Protein AF-0000000084716566 (afdb_homodimer)

Foldseek 3Di:
DPPPPCPLVNVPVPFQFFFWAQLVVLATDSDDDPRTGGAPDAPHTKGQDPVVQQQLQDELQRQGGAGERIETEHQDPLRVLRVLQVCLVSVFFEFEDETYHALLANAQQRHGHHHYYYHLCNQFDFDDDDDWKTKTWQNHWQLNVCVVCPVVQKHQLFAALAGRHGNQSCQLQFAHFQQCQPQNTQVLFWAWWFWQFSNSDTDIDGCVRPNLLSLCRRNVSFLGTGTTMIIGTMDGFAFKKKKKKFKAPDPVLVQVVQVVCSVVVLFNGWWKFWDDDPNAIIIMIITMHTDYPVGDDDPCVSCPPRDGDPPGIDMDMDTPSCSSNVCVVVCVVCVVVVQSVARKQKFKKKAASVCVSVLVVVLRVVADPQLAQPPIWIWHKHAPVNDDRLQNDFAPHRIIIITMRGGGHVVRDSVSSVVSQVSSQVSLVVCLVNRMATSPSGSHDDDLVRSPSRRPPCVVVSVVSSCVRNVSSSTRCSSVND/DPPPPCPLVNVPVPFQFFFWAQLVVLATDSDDDPRTGGADDAPHTKGQDPVVQQQLQDELQRQGGAGERIETEHQDPLRVLRVLQVCLVSVFFEFEAETYHALLANAQQRHGHHHYYYHLCNQFDFDDDDDWKTKTWQNHWQLNVCVVCPVVQKHQLFAALAGRHGNQSCQLQFAHFQQCQPANTQVLFWAWWFWQFSNSDTDIDGCVRPNLLSLCRRNVSFLGTGTTMIIGTMDGFAFKKKKKKFKAPDPVLVQVVQVVCSVVVLFNGWWKFWDDDPNAIIIMIITMHTDYPVGDDDPCVSCPPRDGDPPGIDMDMDTPSCSSNVCVVVCVVCVVVVLSVARKQKFKKKAASVCVSVLVVVLRVVADPQLAQPPIWIWHKHAPVNDDRLQNDFAPHRIIIITMRGGGHVVRDSVSSVVSQVSNQVSVVVCLVNRMATSPSGSHDDDLVRSPSRRPPCVVVSVVSSCVRNVSSSIRCSSVND

Sequence (964 aa):
MTGRVHSRRTLLQGALVAMAFNPASRSWAATLEPGSVPLPPLEGALLMDAASLTAAAEDFGHIVHRTPWAVLVPGSVGDIVAMVRFARRQGLHIAAARGLGESHSTYGQSQVPAGIVIDMSALSTIHEIGESSAWVDAGVRWRQLLEATLPSGRSPPTLTDYIELSIGGTLSVGGIGGQAFRWGLQVDNVLELDVVTGEGELVRCSPSCERHLFDAVRSGLGQFGIIVRARVRLVEVPPRARTYTALYGDLHRFLDDQRWLIEDGRFDYVEGAVVSSAGGWAFQLEAVKYFTPGAEPRDDRL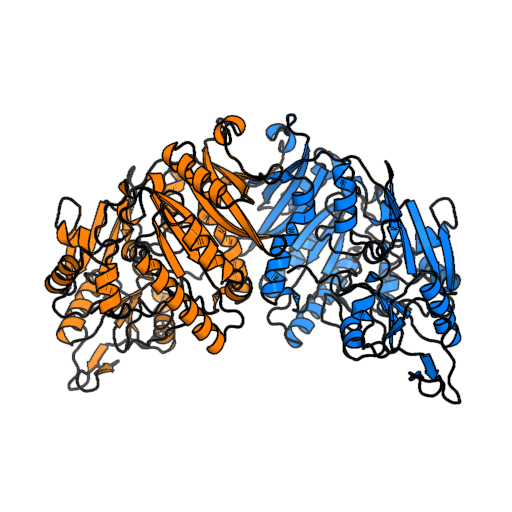LAGLGFQPGTLQVTDSSYFDFANRLAPLVAMLQQLGIWEFPHPWMDMFVPARSAAAFVEEVLSQTTEADMGQGPILLYPFRSAALTAPFLRVPTDPHVFLFSLLRTAIPPTPENVAALVRKNRAIFERLTAMGGKLYPVDAVPLSRADWRRHLHPYWERFEYAKRRFDPARILTPGQGIFMTGRVHSRRTLLQGALVAMAFNPASRSWAATLEPGSVPLPPLEGALLMDAASLTAAAEDFGHIVHRTPWAVLVPGSVGDIVAMVRFARRQGLHIAAARGLGESHSTYGQSQVPAGIVIDMSALSTIHEIGESSAWVDAGVRWRQLLEATLPSGRSPPTLTDYIELSIGGTLSVGGIGGQAFRWGLQVDNVLELDVVTGEGELVRCSPSCERHLFDAVRSGLGQFGIIVRARVRLVEVPPRARTYTALYGDLHRFLDDQRWLIEDGRFDYVEGAVVSSAGGWAFQLEAVKYFTPGAEPRDDRLLAGLGFQPGTLQVTDSSYFDFANRLAPLVAMLQQLGIWEFPHPWMDMFVPARSAAAFVEEVLSQTTEADMGQGPILLYPFRSAALTAPFLRVPTDPHVFLFSLLRTAIPPTPENVAALVRKNRAIFERLTAMGGKLYPVDAVPLSRADWRRHLHPYWERFEYAKRRFDPARILTPGQGIF

Secondary structure (DSSP, 8-state):
-------HHHHHTT--B--EEETTTTEEESS--TTPEEPPP-SSEEE--HHHHHHHT--TT-S-----SEEEE-SSHHHHHHHHHHHHHHT--EEEE-HHHHSS-SSSTT--TTSEEEEGGG---EEEE-SSEEEEETT-BHHHHHHHHGGGTEE-S---S-TTSBHHHHHTT----TTHHHH--GGGGEEEEEEEETT--EEEE-SSSSHHHHHHHTT-TTSSEEEEEEEEE-EE--SEEEEEEEEES-HHHHHHHHHHHHHH--SSEEEEEEEEETTEEEEEEEEEEEE-TTS---HHHHTTT--PPTT--EEEEEEHHHHHTTTHHHHHHHHHTTGGGS----EEEEEEHHHHHHHHHHHHHT--HHHHTT--EEEEEEEGGG---TTS---SSSEEEEEEE----SS--HHHHHHHHHHHHHHHHHHHHTT-EE-TTS-----HHHHHHHHTTSHHHHHHHHHHH-TT--B-GGG---/-------HHHHHTT--B--EEETTTTEEESS--TTPEEPPP-SSEEE--HHHHHHHT--TT-S-----SEEEE-SSHHHHHHHHHHHHHHT--EEEE-HHHHSS-SSSTT--TTSEEEEGGG---EEEE-SSEEEEETT-BHHHHHHHHGGGTEE-S---S-TTSBHHHHHTT----TTHHHH--GGGGEEEEEEEETT--EEEE-SSSSHHHHHHHTT-TTSSEEEEEEEEE-EE--SEEEEEEEEES-HHHHHHHHHHHHHH--SSEEEEEEEEETTEEEEEEEEEEEE-TTS---HHHHTTT--PPTT--EEEEEEHHHHHTTTHHHHHHHHHTTGGGS----EEEEEEHHHHHHHHHHHHHT--HHHHTT--EEEEEEEGGG---TTS---SSSEEEEEEE----SS--HHHHHHHHHHHHHHHHHHHHTT-EE-TTS-----HHHHHHHHTTSHHHHHHHHHHH-TT--B-GGG---

pLDDT: mean 93.1, std 10.61, range [19.28, 98.88]

Radius of gyration: 31.83 Å; Cα contacts (8 Å, |Δi|>4): 2365; chains: 2; bounding box: 68×87×83 Å

InterPro domains:
  IPR006094 FAD linked oxidase, N-terminal [PF01565] (70-206)
  IPR015345 Cytokinin dehydrogenase 1, FAD/cytokinin binding domain [PF09265] (281-482)
  IPR016164 FAD-linked oxidase-like, C-terminal [SSF55103] (238-482)
  IPR016166 FAD-binding domain, PCMH-type [PS51387] (64-237)
  IPR016167 FAD-binding, type PCMH, subdomain 1 [G3DSA:3.30.43.10] (44-119)
  IPR016169 FAD-binding, type PCMH, subdomain 2 [G3DSA:3.30.465.10] (120-247)
  IPR016170 Cytokinin dehydrogenase, C-terminal domain superfamily [G3DSA:3.40.462.10] (248-427)
  IPR036318 FAD-binding, type PCMH-like superfamily [SSF56176] (43-236)
  IPR050432 FAD-linked Oxidoreductases in Biosynthesis Pathways [PTHR13878] (42-482)

Nearest PDB structures (foldseek):
  6yap-assembly1_A  TM=9.169E-01  e=1.174E-48  Zea mays
  4o95-assembly1_A  TM=9.174E-01  e=6.953E-48  Zea mays
  5hhz-assembly1_A  TM=9.215E-01  e=2.276E-47  Zea mays
  5hmr-assembly1_A  TM=9.094E-01  e=2.021E-47  Zea mays
  5l6f-assembly1_A  TM=7.700E-01  e=3.309E-20  Thermothelomyces thermophilus ATCC 42464

Solvent-accessible surface area (backbone atoms only — not comparable to full-atom values): 47897 Å² total; per-residue (Å²): 127,74,72,74,76,68,48,74,62,60,62,53,64,84,54,46,49,52,42,16,37,25,73,88,76,68,41,75,28,71,53,89,47,93,79,40,42,72,55,74,92,53,80,36,49,36,34,57,33,70,68,60,32,53,56,53,16,46,35,38,5,56,71,40,74,33,52,32,59,30,34,32,38,40,60,42,71,65,32,51,29,53,49,35,38,49,24,55,77,70,71,33,40,39,22,64,34,28,72,74,57,16,29,66,31,21,45,30,38,48,22,27,67,69,14,31,31,32,40,33,66,60,41,49,48,77,78,44,78,59,87,51,33,31,37,28,26,14,30,27,28,45,48,57,52,39,66,68,32,41,87,78,33,28,32,59,72,33,52,38,62,70,34,68,28,16,45,31,34,31,27,20,62,24,43,61,35,41,23,17,42,78,51,6,32,37,42,48,39,51,62,34,35,34,29,32,27,45,73,28,45,81,42,72,21,18,87,88,36,58,37,68,59,37,40,47,40,28,20,31,61,37,43,34,30,45,60,53,27,37,29,36,41,34,36,81,47,50,63,25,29,39,37,37,36,31,36,18,84,44,67,67,61,47,54,50,45,52,54,48,44,59,71,67,52,82,46,66,26,42,40,26,30,54,39,84,41,96,85,43,70,30,36,34,43,36,40,27,38,65,25,45,92,93,51,71,81,58,62,71,69,76,53,58,90,62,83,55,45,85,78,46,56,30,41,33,38,32,30,35,63,52,60,53,47,58,50,52,65,58,50,53,49,32,48,75,70,51,56,61,72,32,26,22,58,22,40,37,31,28,32,28,51,93,49,34,65,65,52,51,51,53,51,50,74,72,51,51,68,66,67,23,41,82,31,58,31,39,44,31,62,31,38,49,84,44,59,72,40,73,58,51,51,61,35,90,41,64,41,33,25,43,44,28,45,43,19,27,38,63,65,71,40,72,66,51,45,52,52,48,30,52,50,41,43,56,50,46,54,54,37,51,73,71,51,23,27,60,46,89,45,33,28,52,92,64,51,55,68,50,49,44,59,57,39,54,91,45,36,65,59,50,53,48,45,29,54,69,31,12,66,84,67,32,38,26,57,33,66,49,73,119,124,73,72,75,77,68,48,76,62,62,64,53,64,86,54,46,50,51,42,16,37,26,73,89,75,68,41,75,26,70,53,89,47,93,78,40,42,70,55,74,92,53,81,35,49,37,34,58,34,68,68,60,32,55,55,53,17,44,34,39,5,56,71,40,75,31,49,33,62,30,34,35,38,39,62,44,71,64,30,53,30,52,47,36,39,49,24,55,75,69,71,33,39,37,22,66,33,27,71,73,58,18,29,68,33,20,45,31,37,49,21,27,66,68,14,31,32,32,40,33,63,59,42,50,49,76,78,44,78,59,87,52,32,31,38,28,27,16,29,27,30,46,47,58,53,38,65,69,32,39,86,77,32,27,33,60,71,34,54,37,62,68,36,68,28,18,45,32,36,31,27,20,61,25,42,61,35,41,22,15,40,78,51,7,32,38,41,48,39,52,61,34,35,33,30,33,27,43,73,28,46,82,42,72,20,18,87,89,35,58,37,68,58,36,41,47,39,29,20,30,60,39,42,35,29,45,59,52,26,36,28,36,39,31,37,80,48,51,64,24,28,39,38,37,34,31,34,20,86,44,69,65,60,47,55,51,48,51,54,48,44,59,70,67,52,84,46,66,28,43,40,27,31,55,39,83,41,97,91,43,70,30,33,34,44,36,40,27,37,67,25,44,92,93,52,71,80,58,60,72,70,76,55,57,90,60,83,55,45,84,78,47,56,30,41,35,38,32,30,36,63,53,60,54,47,58,50,52,66,58,50,53,50,33,48,76,71,51,57,60,72,30,27,22,56,22,40,37,32,28,32,27,51,94,48,35,67,64,52,50,52,55,53,50,75,74,51,51,68,66,66,23,40,80,30,59,31,40,44,33,59,32,36,50,84,43,59,70,40,73,59,51,51,62,36,90,40,64,42,33,25,42,44,28,46,43,20,26,36,63,65,72,41,72,66,51,45,52,52,48,29,51,50,42,43,55,50,47,56,56,36,50,73,71,51,24,26,60,46,88,44,33,27,51,90,62,50,54,68,51,49,44,60,56,38,53,91,44,37,65,61,51,51,49,46,28,54,69,30,14,66,84,67,32,38,25,56,32,66,47,72,118

Organism: Cystobacter fuscus (strain ATCC 25194 / DSM 2262 / NBRC 100088 / M29) (NCBI:txid1242864)

Structure (mmCIF, N/CA/C/O backbone):
data_AF-0000000084716566-model_v1
#
loop_
_entity.id
_entity.type
_entity.pdbx_description
1 polymer 'Putative cytokinin oxidase'
#
loop_
_atom_site.group_PDB
_atom_site.id
_atom_site.type_symbol
_atom_site.label_atom_id
_atom_site.label_alt_id
_atom_site.label_comp_id
_atom_site.label_asym_id
_atom_site.label_entity_id
_atom_site.label_seq_id
_atom_site.pdbx_PDB_ins_code
_atom_site.Cartn_x
_atom_site.Cartn_y
_atom_site.Cartn_z
_atom_site.occupancy
_atom_site.B_iso_or_equiv
_atom_site.auth_seq_id
_atom_site.auth_comp_id
_atom_site.auth_asym_id
_atom_site.auth_atom_id
_atom_site.pdbx_PDB_model_num
ATOM 1 N N . MET A 1 1 ? -4.949 2.314 -15.445 1 19.47 1 MET A N 1
ATOM 2 C CA . MET A 1 1 ? -4.348 2.027 -16.75 1 19.47 1 MET A CA 1
ATOM 3 C C . MET A 1 1 ? -4.66 0.603 -17.188 1 19.47 1 MET A C 1
ATOM 5 O O . MET A 1 1 ? -4.281 -0.359 -16.516 1 19.47 1 MET A O 1
ATOM 9 N N . THR A 1 2 ? -5.816 0.517 -17.75 1 25.06 2 THR A N 1
ATOM 10 C CA . THR A 1 2 ? -6.289 -0.614 -18.547 1 25.06 2 THR A CA 1
ATOM 11 C C . THR A 1 2 ? -5.188 -1.128 -19.469 1 25.06 2 THR A C 1
ATOM 13 O O . THR A 1 2 ? -4.551 -0.346 -20.172 1 25.06 2 THR A O 1
ATOM 16 N N . GLY A 1 3 ? -4.574 -2.061 -18.984 1 29.53 3 GLY A N 1
ATOM 17 C CA . GLY A 1 3 ? -3.797 -2.729 -20.016 1 29.53 3 GLY A CA 1
ATOM 18 C C . GLY A 1 3 ? -4.523 -2.832 -21.344 1 29.53 3 GLY A C 1
ATOM 19 O O . GLY A 1 3 ? -5.676 -3.27 -21.391 1 29.53 3 GLY A O 1
ATOM 20 N N . ARG A 1 4 ? -4.105 -1.946 -22.1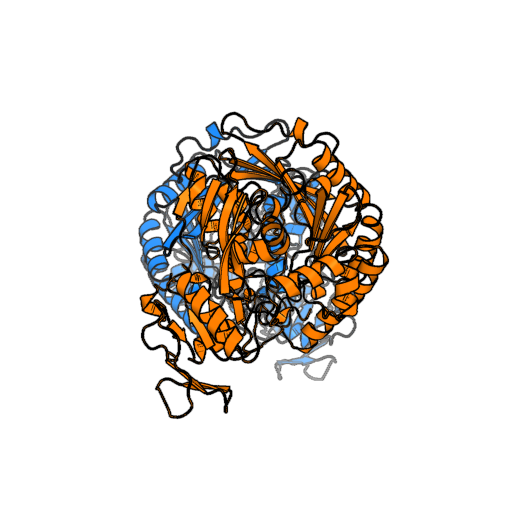88 1 35.53 4 ARG A N 1
ATOM 21 C CA . ARG A 1 4 ? -4.559 -1.977 -23.578 1 35.53 4 ARG A CA 1
ATOM 22 C C . ARG A 1 4 ? -4.656 -3.41 -24.094 1 35.53 4 ARG A C 1
ATOM 24 O O . ARG A 1 4 ? -3.66 -4.137 -24.109 1 35.53 4 ARG A O 1
ATOM 31 N N . VAL A 1 5 ? -5.742 -4.074 -23.938 1 34.53 5 VAL A N 1
ATOM 32 C CA . VAL A 1 5 ? -6.023 -5.312 -24.656 1 34.53 5 VAL A CA 1
ATOM 33 C C . VAL A 1 5 ? -5.551 -5.18 -26.109 1 34.53 5 VAL A C 1
ATOM 35 O O . VAL A 1 5 ? -6.152 -4.449 -26.891 1 34.53 5 VAL A O 1
ATOM 38 N N . HIS A 1 6 ? -4.305 -5.27 -26.328 1 39.94 6 HIS A N 1
ATOM 39 C CA . HIS A 1 6 ? -3.936 -5.238 -27.75 1 39.94 6 HIS A CA 1
ATOM 40 C C . HIS A 1 6 ? -4.613 -6.363 -28.516 1 39.94 6 HIS A C 1
ATOM 42 O O . HIS A 1 6 ? -4.512 -7.531 -28.141 1 39.94 6 HIS A O 1
ATOM 48 N N . SER A 1 7 ? -5.648 -6.016 -29.234 1 41.19 7 SER A N 1
ATOM 49 C CA . SER A 1 7 ? -6.227 -6.98 -30.156 1 41.19 7 SER A CA 1
ATOM 50 C C . SER A 1 7 ? -5.145 -7.707 -30.953 1 41.19 7 SER A C 1
ATOM 52 O O . SER A 1 7 ? -4.023 -7.211 -31.078 1 41.19 7 SER A O 1
ATOM 54 N N . ARG A 1 8 ? -5.508 -8.93 -31.406 1 43.28 8 ARG A N 1
ATOM 55 C CA . ARG A 1 8 ? -4.668 -9.711 -32.312 1 43.28 8 ARG A CA 1
ATOM 56 C C . ARG A 1 8 ? -4.074 -8.836 -33.406 1 43.28 8 ARG A C 1
ATOM 58 O O . ARG A 1 8 ? -2.908 -8.992 -33.75 1 43.28 8 ARG A O 1
ATOM 65 N N . ARG A 1 9 ? -4.961 -8.055 -33.812 1 42.34 9 ARG A N 1
ATOM 66 C CA . ARG A 1 9 ? -4.617 -7.219 -34.938 1 42.34 9 ARG A CA 1
ATOM 67 C C . ARG A 1 9 ? -3.561 -6.184 -34.562 1 42.34 9 ARG A C 1
ATOM 69 O O . ARG A 1 9 ? -2.672 -5.879 -35.375 1 42.34 9 ARG A O 1
ATOM 76 N N . THR A 1 10 ? -3.742 -5.699 -33.5 1 45.84 10 THR A N 1
ATOM 77 C CA . THR A 1 10 ? -2.83 -4.617 -33.125 1 45.84 10 THR A CA 1
ATOM 78 C C . THR A 1 10 ? -1.422 -5.156 -32.906 1 45.84 10 THR A C 1
ATOM 80 O O . THR A 1 10 ? -0.436 -4.488 -33.219 1 45.84 10 THR A O 1
ATOM 83 N N . LEU A 1 11 ? -1.319 -6.348 -32.469 1 49.47 11 LEU A N 1
ATOM 84 C CA . LEU A 1 11 ? 0.008 -6.906 -32.25 1 49.47 11 LEU A CA 1
ATOM 85 C C . LEU A 1 11 ? 0.68 -7.266 -33.562 1 49.47 11 LEU A C 1
ATOM 87 O O . LEU A 1 11 ? 1.902 -7.164 -33.688 1 49.47 11 LEU A O 1
ATOM 91 N N . LEU A 1 12 ? -0.217 -7.543 -34.531 1 53.81 12 LEU A N 1
ATOM 92 C CA . LEU A 1 12 ? 0.367 -8.055 -35.75 1 53.81 12 LEU A CA 1
ATOM 93 C C . LEU A 1 12 ? 0.707 -6.918 -36.719 1 53.81 12 LEU A C 1
ATOM 95 O O . LEU A 1 12 ? 1.519 -7.09 -37.625 1 53.81 12 LEU A O 1
ATOM 99 N N . GLN A 1 13 ? 0.172 -5.754 -36.469 1 48.72 13 GLN A N 1
ATOM 100 C CA . GLN A 1 13 ? 0.49 -4.723 -37.438 1 48.72 13 GLN A CA 1
ATOM 101 C C . GLN A 1 13 ? 1.906 -4.191 -37.25 1 48.72 13 GLN A C 1
ATOM 103 O O . GLN A 1 13 ? 2.238 -3.686 -36.156 1 48.72 13 GLN A O 1
ATOM 108 N N . GLY A 1 14 ? 2.748 -4.52 -38.125 1 56.72 14 GLY A N 1
ATOM 109 C CA . GLY A 1 14 ? 4.113 -4.023 -38.219 1 56.72 14 GLY A CA 1
ATOM 110 C C . GLY A 1 14 ? 5.141 -4.984 -37.656 1 56.72 14 GLY A C 1
ATOM 111 O O . GLY A 1 14 ? 6.336 -4.688 -37.656 1 56.72 14 GLY A O 1
ATOM 112 N N . ALA A 1 15 ? 4.621 -6.117 -37.156 1 66.69 15 ALA A N 1
ATOM 113 C CA . ALA A 1 15 ? 5.602 -7.039 -36.594 1 66.69 15 ALA A CA 1
ATOM 114 C C . ALA A 1 15 ? 6.309 -7.836 -37.688 1 66.69 15 ALA A C 1
ATOM 116 O O . ALA A 1 15 ? 5.738 -8.086 -38.75 1 66.69 15 ALA A O 1
ATOM 117 N N . LEU A 1 16 ? 7.641 -7.977 -37.531 1 72.62 16 LEU A N 1
ATOM 118 C CA . LEU A 1 16 ? 8.406 -8.859 -38.406 1 72.62 16 LEU A CA 1
ATOM 119 C C . LEU A 1 16 ? 8.023 -10.32 -38.156 1 72.62 16 LEU A C 1
ATOM 121 O O . LEU A 1 16 ? 8.172 -10.836 -37.062 1 72.62 16 LEU A O 1
ATOM 125 N N . VAL A 1 17 ? 7.484 -10.938 -39.188 1 83.38 17 VAL A N 1
ATOM 126 C CA . VAL A 1 17 ? 6.945 -12.289 -39.125 1 83.38 17 VAL A CA 1
ATOM 127 C C . VAL A 1 17 ? 7.875 -13.258 -39.844 1 83.38 17 VAL A C 1
ATOM 129 O O . VAL A 1 17 ? 8.383 -12.953 -40.906 1 83.38 17 VAL A O 1
ATOM 132 N N . ALA A 1 18 ? 8.227 -14.391 -39.219 1 84.56 18 ALA A N 1
ATOM 133 C CA . ALA A 1 18 ? 9.039 -15.438 -39.812 1 84.56 18 ALA A CA 1
ATOM 134 C C . ALA A 1 18 ? 8.211 -16.297 -40.781 1 84.56 18 ALA A C 1
ATOM 136 O O . ALA A 1 18 ? 7.039 -16.578 -40.5 1 84.56 18 ALA A O 1
ATOM 137 N N . MET A 1 19 ? 8.945 -16.688 -41.875 1 80.44 19 MET A N 1
ATOM 138 C CA . MET A 1 19 ? 8.281 -17.562 -42.812 1 80.44 19 MET A CA 1
ATOM 139 C C . MET A 1 19 ? 9.047 -18.875 -43 1 80.44 19 MET A C 1
ATOM 141 O O . MET A 1 19 ? 8.5 -19.859 -43.5 1 80.44 19 MET A O 1
ATOM 145 N N . ALA A 1 20 ? 10.289 -18.797 -42.562 1 82.81 20 ALA A N 1
ATOM 146 C CA . ALA A 1 20 ? 11.125 -19.984 -42.719 1 82.81 20 ALA A CA 1
ATOM 147 C C . ALA A 1 20 ? 12.234 -20.016 -41.656 1 82.81 20 ALA A C 1
ATOM 149 O O . ALA A 1 20 ? 12.477 -19.031 -40.969 1 82.81 20 ALA A O 1
ATOM 150 N N . PHE A 1 21 ? 12.758 -21.25 -41.469 1 85.56 21 PHE A N 1
ATOM 151 C CA . PHE A 1 21 ? 13.883 -21.469 -40.562 1 85.56 21 PHE A CA 1
ATOM 152 C C . PHE A 1 21 ? 15.086 -22.016 -41.312 1 85.56 21 PHE A C 1
ATOM 154 O O . PHE A 1 21 ? 14.945 -22.906 -42.156 1 85.56 21 PHE A O 1
ATOM 161 N N . ASN A 1 22 ? 16.203 -21.375 -41.125 1 84.69 22 ASN A N 1
ATOM 162 C CA . ASN A 1 22 ? 17.438 -21.891 -41.688 1 84.69 22 ASN A CA 1
ATOM 163 C C . ASN A 1 22 ? 18.188 -22.75 -40.688 1 84.69 22 ASN A C 1
ATOM 165 O O . ASN A 1 22 ? 18.797 -22.234 -39.75 1 84.69 22 ASN A O 1
ATOM 169 N N . PRO A 1 23 ? 18.219 -24 -40.875 1 84.56 23 PRO A N 1
ATOM 170 C CA . PRO A 1 23 ? 18.844 -24.875 -39.875 1 84.56 23 PRO A CA 1
ATOM 171 C C . PRO A 1 23 ? 20.359 -24.688 -39.781 1 84.56 23 PRO A C 1
ATOM 173 O O . PRO A 1 23 ? 20.953 -24.922 -38.75 1 84.56 23 PRO A O 1
ATOM 176 N N . ALA A 1 24 ? 20.953 -24.328 -40.906 1 81.56 24 ALA A N 1
ATOM 177 C CA . ALA A 1 24 ? 22.406 -24.156 -40.938 1 81.56 24 ALA A CA 1
ATOM 178 C C . ALA A 1 24 ? 22.828 -22.984 -40.062 1 81.56 24 ALA A C 1
ATOM 180 O O . ALA A 1 24 ? 23.766 -23.094 -39.25 1 81.56 24 ALA A O 1
ATOM 181 N N . SER A 1 25 ? 22.141 -21.984 -40.188 1 78.81 25 SER A N 1
ATOM 182 C CA . SER A 1 25 ? 22.5 -20.797 -39.438 1 78.81 25 SER A CA 1
ATOM 183 C C . SER A 1 25 ? 21.656 -20.688 -38.156 1 78.81 25 SER A C 1
ATOM 185 O O . SER A 1 25 ? 21.891 -19.797 -37.344 1 78.81 25 SER A O 1
ATOM 187 N N . ARG A 1 26 ? 20.719 -21.547 -38 1 81 26 ARG A N 1
ATOM 188 C CA . ARG A 1 26 ? 19.797 -21.531 -36.875 1 81 26 ARG A CA 1
ATOM 189 C C . ARG A 1 26 ? 19.156 -20.156 -36.688 1 81 26 ARG A C 1
ATOM 191 O O . ARG A 1 26 ? 19.234 -19.578 -35.594 1 81 26 ARG A O 1
ATOM 198 N N . SER A 1 27 ? 18.594 -19.719 -37.75 1 81.88 27 SER A N 1
ATOM 199 C CA . SER A 1 27 ? 17.969 -18.406 -37.75 1 81.88 27 SER A CA 1
ATOM 200 C C . SER A 1 27 ? 16.641 -18.422 -38.5 1 81.88 27 SER A C 1
ATOM 202 O O . SER A 1 27 ? 16.406 -19.281 -39.344 1 81.88 27 SER A O 1
ATOM 204 N N . TRP A 1 28 ? 15.828 -17.484 -38.094 1 84.56 28 TRP A N 1
ATOM 205 C CA . TRP A 1 28 ? 14.547 -17.328 -38.75 1 84.56 28 TRP A CA 1
ATOM 206 C C . TRP A 1 28 ? 14.656 -16.359 -39.938 1 84.56 28 TRP A C 1
ATOM 208 O O . TRP A 1 28 ? 15.477 -15.43 -39.906 1 84.56 28 TRP A O 1
ATOM 218 N N . ALA A 1 29 ? 13.836 -16.672 -41 1 81.38 29 ALA A N 1
ATOM 219 C CA . ALA A 1 29 ? 13.844 -15.812 -42.156 1 81.38 29 ALA A CA 1
ATOM 220 C C . ALA A 1 29 ? 12.438 -15.344 -42.531 1 81.38 29 ALA A C 1
ATOM 222 O O . ALA A 1 29 ? 11.469 -16.109 -42.375 1 81.38 29 ALA A O 1
ATOM 223 N N . ALA A 1 30 ? 12.336 -14.086 -43.062 1 81.75 30 ALA A N 1
ATOM 224 C CA . ALA A 1 30 ? 11.055 -13.523 -43.469 1 81.75 30 ALA A CA 1
ATOM 225 C C . ALA A 1 30 ? 10.68 -13.992 -44.875 1 81.75 30 ALA A C 1
ATOM 227 O O . ALA A 1 30 ? 9.539 -13.82 -45.312 1 81.75 30 ALA A O 1
ATOM 228 N N . THR A 1 31 ? 11.633 -14.586 -45.562 1 80.56 31 THR A N 1
ATOM 229 C CA . THR A 1 31 ? 11.398 -15.094 -46.906 1 80.56 31 THR A CA 1
ATOM 230 C C . THR A 1 31 ? 11.992 -16.5 -47.062 1 80.56 31 THR A C 1
ATOM 232 O O . THR A 1 31 ? 12.836 -16.906 -46.25 1 80.56 31 THR A O 1
ATOM 235 N N . LEU A 1 32 ? 11.422 -17.219 -48.062 1 82.19 32 LEU A N 1
ATOM 236 C CA . LEU A 1 32 ? 11.961 -18.547 -48.344 1 82.19 32 LEU A CA 1
ATOM 237 C C . LEU A 1 32 ? 13.297 -18.438 -49.094 1 82.19 32 LEU A C 1
ATOM 239 O O . LEU A 1 32 ? 13.367 -17.844 -50.156 1 82.19 32 LEU A O 1
ATOM 243 N N . GLU A 1 33 ? 14.32 -18.828 -48.5 1 81.25 33 GLU A N 1
ATOM 244 C CA . GLU A 1 33 ? 15.656 -18.859 -49.094 1 81.25 33 GLU A CA 1
ATOM 245 C C . GLU A 1 33 ? 16.125 -20.297 -49.312 1 81.25 33 GLU A C 1
ATOM 247 O O . GLU A 1 33 ? 15.602 -21.234 -48.688 1 81.25 33 GLU A O 1
ATOM 252 N N . PRO A 1 34 ? 17.047 -20.359 -50.281 1 82.38 34 PRO A N 1
ATOM 253 C CA . PRO A 1 34 ? 17.594 -21.719 -50.438 1 82.38 34 PRO A CA 1
ATOM 254 C C . PRO A 1 34 ? 18.156 -22.297 -49.156 1 82.38 34 PRO A C 1
ATOM 256 O O . PRO A 1 34 ? 18.828 -21.578 -48.406 1 82.38 34 PRO A O 1
ATOM 259 N N . GLY A 1 35 ? 17.75 -23.469 -48.844 1 83.25 35 GLY A N 1
ATOM 260 C CA . GLY A 1 35 ? 18.25 -24.141 -47.625 1 83.25 35 GLY A CA 1
ATOM 261 C C . GLY A 1 35 ? 17.359 -23.938 -46.438 1 83.25 35 GLY A C 1
ATOM 262 O O . GLY A 1 35 ? 17.516 -24.609 -45.406 1 83.25 35 GLY A O 1
ATOM 263 N N . SER A 1 36 ? 16.422 -23.109 -46.594 1 87.19 36 SER A N 1
ATOM 264 C CA . SER A 1 36 ? 15.508 -22.859 -45.5 1 87.19 36 SER A CA 1
ATOM 265 C C . SER A 1 36 ? 14.336 -23.828 -45.5 1 87.19 36 SER A C 1
ATOM 267 O O . SER A 1 36 ? 14 -24.391 -46.531 1 87.19 36 SER A O 1
ATOM 269 N N . VAL A 1 37 ? 13.898 -24.078 -44.312 1 90.25 37 VAL A N 1
ATOM 270 C CA . VAL A 1 37 ? 12.719 -24.922 -44.156 1 90.25 37 VAL A CA 1
ATOM 271 C C . VAL A 1 37 ? 11.492 -24.031 -43.938 1 90.25 37 VAL A C 1
ATOM 273 O O . VAL A 1 37 ? 11.461 -23.219 -43 1 90.25 37 VAL A O 1
ATOM 276 N N . PRO A 1 38 ? 10.562 -24.219 -44.781 1 90.69 38 PRO A N 1
ATOM 277 C CA . PRO A 1 38 ? 9.367 -23.391 -44.594 1 90.69 38 PRO A CA 1
ATOM 278 C C . PRO A 1 38 ? 8.602 -23.719 -43.312 1 90.69 38 PRO A C 1
ATOM 280 O O . PRO A 1 38 ? 8.508 -24.875 -42.938 1 90.69 38 PRO A O 1
ATOM 283 N N . LEU A 1 39 ? 8.07 -22.688 -42.781 1 90.75 39 LEU A N 1
ATOM 284 C CA . LEU A 1 39 ? 7.191 -22.891 -41.625 1 90.75 39 LEU A CA 1
ATOM 285 C C . LEU A 1 39 ? 5.875 -23.531 -42.062 1 90.75 39 LEU A C 1
ATOM 287 O O . LEU A 1 39 ? 5.426 -23.328 -43.188 1 90.75 39 LEU A O 1
ATOM 291 N N . PRO A 1 40 ? 5.309 -24.281 -41.156 1 92.44 40 PRO A N 1
ATOM 292 C CA . PRO A 1 40 ? 3.941 -24.719 -41.438 1 92.44 40 PRO A CA 1
ATOM 293 C C . PRO A 1 40 ? 2.943 -23.562 -41.5 1 92.44 40 PRO A C 1
ATOM 295 O O . PRO A 1 40 ? 3.219 -22.484 -40.969 1 92.44 40 PRO A O 1
ATOM 298 N N . PRO A 1 41 ? 1.816 -23.828 -42.219 1 91.88 41 PRO A N 1
ATOM 299 C CA . PRO A 1 41 ? 0.792 -22.781 -42.219 1 91.88 41 PRO A CA 1
ATOM 300 C C . PRO A 1 41 ? 0.272 -22.469 -40.812 1 91.88 41 PRO A C 1
ATOM 302 O O . PRO A 1 41 ? -0.01 -23.406 -40.031 1 91.88 41 PRO A O 1
ATOM 305 N N . LEU A 1 42 ? 0.231 -21.25 -40.438 1 94.19 42 LEU A N 1
ATOM 306 C CA . LEU A 1 42 ? -0.233 -20.797 -39.156 1 94.19 42 LEU A CA 1
ATOM 307 C C . LEU A 1 42 ? -1.412 -19.844 -39.281 1 94.19 42 LEU A C 1
ATOM 309 O O . LEU A 1 42 ? -1.445 -19.016 -40.188 1 94.19 42 LEU A O 1
ATOM 313 N N . GLU A 1 43 ? -2.393 -20 -38.469 1 95.12 43 GLU A N 1
ATOM 314 C CA . GLU A 1 43 ? -3.449 -19 -38.375 1 95.12 43 GLU A CA 1
ATOM 315 C C . GLU A 1 43 ? -2.939 -17.734 -37.719 1 95.12 43 GLU A C 1
ATOM 317 O O . GLU A 1 43 ? -3.398 -16.625 -38.031 1 95.12 43 GLU A O 1
ATOM 322 N N . GLY A 1 44 ? -2.062 -17.906 -36.75 1 95.31 44 GLY A N 1
ATOM 323 C CA . GLY A 1 44 ? -1.384 -16.797 -36.094 1 95.31 44 GLY A CA 1
ATOM 324 C C . GLY A 1 44 ? -0.083 -16.406 -36.781 1 95.31 44 GLY A C 1
ATOM 325 O O . GLY A 1 44 ? 0.006 -16.438 -38 1 95.31 44 GLY A O 1
ATOM 326 N N . ALA A 1 45 ? 0.896 -15.945 -35.938 1 94.06 45 ALA A N 1
ATOM 327 C CA . ALA A 1 45 ? 2.152 -15.484 -36.531 1 94.06 45 ALA A CA 1
ATOM 328 C C . ALA A 1 45 ? 3.336 -15.844 -35.656 1 94.06 45 ALA A C 1
ATOM 330 O O . ALA A 1 45 ? 3.178 -16.031 -34.438 1 94.06 45 ALA A O 1
ATOM 331 N N . LEU A 1 46 ? 4.426 -16.047 -36.25 1 94.81 46 LEU A N 1
ATOM 332 C CA . LEU A 1 46 ? 5.711 -16.172 -35.562 1 94.81 46 LEU A CA 1
ATOM 333 C C . LEU A 1 46 ? 6.5 -14.875 -35.625 1 94.81 46 LEU A C 1
ATOM 335 O O . LEU A 1 46 ? 6.918 -14.453 -36.719 1 94.81 46 LEU A O 1
ATOM 339 N N . LEU A 1 47 ? 6.676 -14.273 -34.5 1 93.62 47 LEU A N 1
ATOM 340 C CA . LEU A 1 47 ? 7.277 -12.945 -34.406 1 93.62 47 LEU A CA 1
ATOM 341 C C . LEU A 1 47 ? 8.773 -13.047 -34.156 1 93.62 47 LEU A C 1
ATOM 343 O O . LEU A 1 47 ? 9.227 -13.922 -33.406 1 93.62 47 LEU A O 1
ATOM 347 N N . MET A 1 48 ? 9.555 -12.094 -34.75 1 90.69 48 MET A N 1
ATOM 348 C CA . MET A 1 48 ? 11 -12.055 -34.562 1 90.69 48 MET A CA 1
ATOM 349 C C . MET A 1 48 ? 11.477 -10.641 -34.281 1 90.69 48 MET A C 1
ATOM 351 O O . MET A 1 48 ? 12.688 -10.375 -34.281 1 90.69 48 MET A O 1
ATOM 355 N N . ASP A 1 49 ? 10.516 -9.727 -34.125 1 89.62 49 ASP A N 1
ATOM 356 C CA . ASP A 1 49 ? 10.906 -8.344 -33.875 1 89.62 49 ASP A CA 1
ATOM 357 C C . ASP A 1 49 ? 11.5 -8.195 -32.469 1 89.62 49 ASP A C 1
ATOM 359 O O . ASP A 1 49 ? 11.195 -8.992 -31.578 1 89.62 49 ASP A O 1
ATOM 363 N N . ALA A 1 50 ? 12.266 -7.152 -32.344 1 90.62 50 ALA A N 1
ATOM 364 C CA . ALA A 1 50 ? 13.047 -6.941 -31.125 1 90.62 50 ALA A CA 1
ATOM 365 C C . ALA A 1 50 ? 12.141 -6.781 -29.906 1 90.62 50 ALA A C 1
ATOM 367 O O . ALA A 1 50 ? 12.453 -7.266 -28.812 1 90.62 50 ALA A O 1
ATOM 368 N N . ALA A 1 51 ? 11.078 -6.121 -30 1 90.94 51 ALA A N 1
ATOM 369 C CA . ALA A 1 51 ? 10.172 -5.863 -28.891 1 90.94 51 ALA A CA 1
ATOM 370 C C . ALA A 1 51 ? 9.562 -7.16 -28.359 1 90.94 51 ALA A C 1
ATOM 372 O O . ALA A 1 51 ? 9.516 -7.391 -27.156 1 90.94 51 ALA A O 1
ATOM 373 N N . SER A 1 52 ? 9.141 -8 -29.25 1 91.5 52 SER A N 1
ATOM 374 C CA . SER A 1 52 ? 8.547 -9.281 -28.875 1 91.5 52 SER A CA 1
ATOM 375 C C . SER A 1 52 ? 9.57 -10.188 -28.219 1 91.5 52 SER A C 1
ATOM 377 O O . SER A 1 52 ? 9.273 -10.852 -27.219 1 91.5 52 SER A O 1
ATOM 379 N N . LEU A 1 53 ? 10.727 -10.234 -28.797 1 92.69 53 LEU A N 1
ATOM 380 C CA . LEU A 1 53 ? 11.773 -11.086 -28.266 1 92.69 53 LEU A CA 1
ATOM 381 C C . LEU A 1 53 ? 12.203 -10.617 -26.875 1 92.69 53 LEU A C 1
ATOM 383 O O . LEU A 1 53 ? 12.422 -11.438 -25.984 1 92.69 53 LEU A O 1
ATOM 387 N N . THR A 1 54 ? 12.281 -9.336 -26.734 1 92.25 54 THR A N 1
ATOM 388 C CA . THR A 1 54 ? 12.672 -8.773 -25.453 1 92.25 54 THR A CA 1
ATOM 389 C C . THR A 1 54 ? 11.617 -9.086 -24.391 1 92.25 54 THR A C 1
ATOM 391 O O . THR A 1 54 ? 11.961 -9.445 -23.266 1 92.25 54 THR A O 1
ATOM 394 N N . ALA A 1 55 ? 10.391 -8.969 -24.703 1 91.31 55 ALA A N 1
ATOM 395 C CA . ALA A 1 55 ? 9.305 -9.258 -23.766 1 91.31 55 ALA A CA 1
ATOM 396 C C . ALA A 1 55 ? 9.305 -10.727 -23.359 1 91.31 55 ALA A C 1
ATOM 398 O O . ALA A 1 55 ? 9.062 -11.055 -22.188 1 91.31 55 ALA A O 1
ATOM 399 N N . ALA A 1 56 ? 9.633 -11.562 -24.281 1 91.94 56 ALA A N 1
ATOM 400 C CA . ALA A 1 56 ? 9.609 -13 -24.031 1 91.94 56 ALA A CA 1
ATOM 401 C C . ALA A 1 56 ? 10.836 -13.438 -23.219 1 91.94 56 ALA A C 1
ATOM 403 O O . ALA A 1 56 ? 10.859 -14.539 -22.672 1 91.94 56 ALA A O 1
ATOM 404 N N . ALA A 1 57 ? 11.836 -12.586 -23.188 1 92.94 57 ALA A N 1
ATOM 405 C CA . ALA A 1 57 ? 13.062 -12.891 -22.453 1 92.94 57 ALA A CA 1
ATOM 406 C C . ALA A 1 57 ? 12.945 -12.438 -21 1 92.94 57 ALA A C 1
ATOM 408 O O . ALA A 1 57 ? 13.914 -12.523 -20.234 1 92.94 57 ALA A O 1
ATOM 409 N N . GLU A 1 58 ? 11.703 -12.07 -20.609 1 91.56 58 GLU A N 1
ATOM 410 C CA . GLU A 1 58 ? 11.477 -11.547 -19.266 1 91.56 58 GLU A CA 1
ATOM 411 C C . GLU A 1 58 ? 10.43 -12.367 -18.516 1 91.56 58 GLU A C 1
ATOM 413 O O . GLU A 1 58 ? 9.555 -12.969 -19.141 1 91.56 58 GLU A O 1
ATOM 418 N N . ASP A 1 59 ? 10.578 -12.445 -17.219 1 92.19 59 ASP A N 1
ATOM 419 C CA . ASP A 1 59 ? 9.523 -12.875 -16.312 1 92.19 59 ASP A CA 1
ATOM 420 C C . ASP A 1 59 ? 9.469 -11.984 -15.07 1 92.19 59 ASP A C 1
ATOM 422 O O . ASP A 1 59 ? 10.141 -10.953 -15.016 1 92.19 59 ASP A O 1
ATOM 426 N N . PHE A 1 60 ? 8.633 -12.297 -14.148 1 93.56 60 PHE A N 1
ATOM 427 C CA . PHE A 1 60 ? 8.383 -11.391 -13.031 1 93.56 60 PHE A CA 1
ATOM 428 C C . PHE A 1 60 ? 9.625 -11.258 -12.156 1 93.56 60 PHE A C 1
ATOM 430 O O . PHE A 1 60 ? 9.797 -10.242 -11.469 1 93.56 60 PHE A O 1
ATOM 437 N N . GLY A 1 61 ? 10.477 -12.195 -12.18 1 94.44 61 GLY A N 1
ATOM 438 C CA . GLY A 1 61 ? 11.672 -12.148 -11.367 1 94.44 61 GLY A CA 1
ATOM 439 C C . GLY A 1 61 ? 12.672 -11.109 -11.836 1 94.44 61 GLY A C 1
ATOM 440 O O . GLY A 1 61 ? 13.469 -10.602 -11.039 1 94.44 61 GLY A O 1
ATOM 441 N N . HIS A 1 62 ? 12.703 -10.828 -13.18 1 94.94 62 HIS A N 1
ATOM 442 C CA . HIS A 1 62 ? 13.656 -9.906 -13.789 1 94.94 62 HIS A CA 1
ATOM 443 C C . HIS A 1 62 ? 15.086 -10.219 -13.359 1 94.94 62 HIS A C 1
ATOM 445 O O . HIS A 1 62 ? 15.859 -9.312 -13.047 1 94.94 62 HIS A O 1
ATOM 451 N N . ILE A 1 63 ? 15.406 -11.453 -13.273 1 96 63 ILE A N 1
ATOM 452 C CA . ILE A 1 63 ? 16.719 -11.891 -12.828 1 96 63 ILE A CA 1
ATOM 453 C C . ILE A 1 63 ? 17.453 -12.578 -13.977 1 96 63 ILE A C 1
ATOM 455 O O . ILE A 1 63 ? 18.609 -12.258 -14.258 1 96 63 ILE A O 1
ATOM 459 N N . VAL A 1 64 ? 16.766 -13.531 -14.578 1 94.5 64 VAL A N 1
ATOM 460 C CA . VAL A 1 64 ? 17.297 -14.289 -15.711 1 94.5 64 VAL A CA 1
ATOM 461 C C . VAL A 1 64 ? 16.688 -13.758 -17 1 94.5 64 VAL A C 1
ATOM 463 O O . VAL A 1 64 ? 15.492 -13.461 -17.062 1 94.5 64 VAL A O 1
ATOM 466 N N . HIS A 1 65 ? 17.562 -13.648 -18.031 1 93.88 65 HIS A N 1
ATOM 467 C CA . HIS A 1 65 ? 17.125 -13.18 -19.344 1 93.88 65 HIS A CA 1
ATOM 468 C C . HIS A 1 65 ? 17.688 -14.078 -20.438 1 93.88 65 HIS A C 1
ATOM 470 O O . HIS A 1 65 ? 18.891 -14.055 -20.719 1 93.88 65 HIS A O 1
ATOM 476 N N . ARG A 1 66 ? 16.812 -14.82 -21 1 93.31 66 ARG A N 1
ATOM 477 C CA . ARG A 1 66 ? 17.156 -15.672 -22.125 1 93.31 66 ARG A CA 1
ATOM 478 C C . ARG A 1 66 ? 16.312 -15.328 -23.344 1 93.31 66 ARG A C 1
ATOM 480 O O . ARG A 1 66 ? 15.094 -15.547 -23.359 1 93.31 66 ARG A O 1
ATOM 487 N N . THR A 1 67 ? 16.938 -14.898 -24.359 1 92.88 67 THR A N 1
ATOM 488 C CA . THR A 1 67 ? 16.234 -14.422 -25.547 1 92.88 67 THR A CA 1
ATOM 489 C C . THR A 1 67 ? 15.906 -15.586 -26.484 1 92.88 67 THR A C 1
ATOM 491 O O . THR A 1 67 ? 16.797 -16.344 -26.859 1 92.88 67 THR A O 1
ATOM 494 N N . PRO A 1 68 ? 14.648 -15.719 -26.828 1 93.5 68 PRO A N 1
ATOM 495 C CA . PRO A 1 68 ? 14.297 -16.719 -27.844 1 93.5 68 PRO A CA 1
ATOM 496 C C . PRO A 1 68 ? 14.578 -16.234 -29.266 1 93.5 68 PRO A C 1
ATOM 498 O O . PRO A 1 68 ? 14.914 -15.07 -29.469 1 93.5 68 PRO A O 1
ATOM 501 N N . TRP A 1 69 ? 14.531 -17.172 -30.172 1 91.94 69 TRP A N 1
ATOM 502 C CA . TRP A 1 69 ? 14.711 -16.797 -31.562 1 91.94 69 TRP A CA 1
ATOM 503 C C . TRP A 1 69 ? 13.398 -16.297 -32.156 1 91.94 69 TRP A C 1
ATOM 505 O O . TRP A 1 69 ? 13.406 -15.539 -33.156 1 91.94 69 TRP A O 1
ATOM 515 N N . ALA A 1 70 ? 12.305 -16.719 -31.594 1 93.75 70 ALA A N 1
ATOM 516 C CA . ALA A 1 70 ? 11 -16.281 -32.094 1 93.75 70 ALA A CA 1
ATOM 517 C C . ALA A 1 70 ? 9.922 -16.438 -31.031 1 93.75 70 ALA A C 1
ATOM 519 O O . ALA A 1 70 ? 10.109 -17.172 -30.062 1 93.75 70 ALA A O 1
ATOM 520 N N . VAL A 1 71 ? 8.859 -15.672 -31.266 1 95.31 71 VAL A N 1
ATOM 521 C CA . VAL A 1 71 ? 7.68 -15.75 -30.406 1 95.31 71 VAL A CA 1
ATOM 522 C C . VAL A 1 71 ? 6.461 -16.141 -31.234 1 95.31 71 VAL A C 1
ATOM 524 O O . VAL A 1 71 ? 6.078 -15.406 -32.156 1 95.31 71 VAL A O 1
ATOM 527 N N . LEU A 1 72 ? 5.895 -17.266 -30.938 1 95.81 72 LEU A N 1
ATOM 528 C CA . LEU A 1 72 ? 4.66 -17.672 -31.594 1 95.81 72 LEU A CA 1
ATOM 529 C C . LEU A 1 72 ? 3.449 -17.016 -30.938 1 95.81 72 LEU A C 1
ATOM 531 O O . LEU A 1 72 ? 3.246 -17.141 -29.734 1 95.81 72 LEU A O 1
ATOM 535 N N . VAL A 1 73 ? 2.707 -16.297 -31.672 1 96.19 73 VAL A N 1
ATOM 536 C CA . VAL A 1 73 ? 1.368 -15.852 -31.297 1 96.19 73 VAL A CA 1
ATOM 537 C C . VAL A 1 73 ? 0.323 -16.719 -32 1 96.19 73 VAL A C 1
ATOM 539 O O . VAL A 1 73 ? -0.087 -16.422 -33.125 1 96.19 73 VAL A O 1
ATOM 542 N N . PRO A 1 74 ? -0.147 -17.703 -31.344 1 96.44 74 PRO A N 1
ATOM 543 C CA . PRO A 1 74 ? -1.027 -18.656 -32 1 96.44 74 PRO A CA 1
ATOM 544 C C . PRO A 1 74 ? -2.414 -18.094 -32.312 1 96.44 74 PRO A C 1
ATOM 546 O O . PRO A 1 74 ? -2.949 -17.328 -31.484 1 96.44 74 PRO A O 1
ATOM 549 N N . GLY A 1 75 ? -2.902 -18.453 -33.438 1 95.75 75 GLY A N 1
ATOM 550 C CA . GLY A 1 75 ? -4.293 -18.156 -33.719 1 95.75 75 GLY A CA 1
ATOM 551 C C . GLY A 1 75 ? -5.25 -19.25 -33.312 1 95.75 75 GLY A C 1
ATOM 552 O O . GLY A 1 75 ? -6.457 -19.031 -33.188 1 95.75 75 GLY A O 1
ATOM 553 N N . SER A 1 76 ? -4.668 -20.391 -33.094 1 96.44 76 SER A N 1
ATOM 554 C CA . SER A 1 76 ? -5.418 -21.562 -32.656 1 96.44 76 SER A CA 1
ATOM 555 C C . SER A 1 76 ? -4.512 -22.594 -32 1 96.44 76 SER A C 1
ATOM 557 O O . SER A 1 76 ? -3.287 -22.469 -32.031 1 96.44 76 SER A O 1
ATOM 559 N N . VAL A 1 77 ? -5.199 -23.578 -31.406 1 97.81 77 VAL A N 1
ATOM 560 C CA . VAL A 1 77 ? -4.465 -24.703 -30.828 1 97.81 77 VAL A CA 1
ATOM 561 C C . VAL A 1 77 ? -3.688 -25.438 -31.922 1 97.81 77 VAL A C 1
ATOM 563 O O . VAL A 1 77 ? -2.582 -25.922 -31.688 1 97.81 77 VAL A O 1
ATOM 566 N N . GLY A 1 78 ? -4.227 -25.453 -33.094 1 98 78 GLY A N 1
ATOM 567 C CA . GLY A 1 78 ? -3.557 -26.062 -34.219 1 98 78 GLY A CA 1
ATOM 568 C C . GLY A 1 78 ? -2.188 -25.469 -34.5 1 98 78 GLY A C 1
ATOM 569 O O . GLY A 1 78 ? -1.27 -26.188 -34.906 1 98 78 GLY A O 1
ATOM 570 N N . ASP A 1 79 ? -2.062 -24.219 -34.344 1 97.56 79 ASP A N 1
ATOM 571 C CA . ASP A 1 79 ? -0.774 -23.562 -34.531 1 97.56 79 ASP A CA 1
ATOM 572 C C . ASP A 1 79 ? 0.268 -24.109 -33.531 1 97.56 79 ASP A C 1
ATOM 574 O O . ASP A 1 79 ? 1.437 -24.266 -33.906 1 97.56 79 ASP A O 1
ATOM 578 N N . ILE A 1 80 ? -0.139 -24.344 -32.312 1 98.19 80 ILE A N 1
ATOM 579 C CA . ILE A 1 80 ? 0.771 -24.875 -31.312 1 98.19 80 ILE A CA 1
ATOM 580 C C . ILE A 1 80 ? 1.194 -26.297 -31.688 1 98.19 80 ILE A C 1
ATOM 582 O O . ILE A 1 80 ? 2.379 -26.625 -31.625 1 98.19 80 ILE A O 1
ATOM 586 N N . VAL A 1 81 ? 0.241 -27.078 -32.125 1 98.38 81 VAL A N 1
ATOM 587 C CA . VAL A 1 81 ? 0.529 -28.438 -32.562 1 98.38 81 VAL A CA 1
ATOM 588 C C . VAL A 1 81 ? 1.556 -28.391 -33.688 1 98.38 81 VAL A C 1
ATOM 590 O O . VAL A 1 81 ? 2.566 -29.109 -33.656 1 98.38 81 VAL A O 1
ATOM 593 N N . ALA A 1 82 ? 1.324 -27.594 -34.656 1 97.94 82 ALA A N 1
ATOM 594 C CA . ALA A 1 82 ? 2.189 -27.5 -35.844 1 97.94 82 ALA A CA 1
ATOM 595 C C . ALA A 1 82 ? 3.598 -27.062 -35.438 1 97.94 82 ALA A C 1
ATOM 597 O O . ALA A 1 82 ? 4.586 -27.609 -35.938 1 97.94 82 ALA A O 1
ATOM 598 N N . MET A 1 83 ? 3.67 -26.156 -34.594 1 96.94 83 MET A N 1
ATOM 599 C CA . MET A 1 83 ? 4.973 -25.594 -34.25 1 96.94 83 MET A CA 1
ATOM 600 C C . MET A 1 83 ? 5.75 -26.516 -33.344 1 96.94 83 MET A C 1
ATOM 602 O O . MET A 1 83 ? 6.98 -26.578 -33.375 1 96.94 83 MET A O 1
ATOM 606 N N . VAL A 1 84 ? 5.055 -27.266 -32.469 1 98 84 VAL A N 1
ATOM 607 C CA . VAL A 1 84 ? 5.742 -28.266 -31.672 1 98 84 VAL A CA 1
ATOM 608 C C . VAL A 1 84 ? 6.336 -29.344 -32.594 1 98 84 VAL A C 1
ATOM 610 O O . VAL A 1 84 ? 7.488 -29.75 -32.406 1 98 84 VAL A O 1
ATOM 613 N N . ARG A 1 85 ? 5.582 -29.781 -33.531 1 97.94 85 ARG A N 1
ATOM 614 C CA . ARG A 1 85 ? 6.09 -30.75 -34.5 1 97.94 85 ARG A CA 1
ATOM 615 C C . ARG A 1 85 ? 7.293 -30.203 -35.281 1 97.94 85 ARG A C 1
ATOM 617 O O . ARG A 1 85 ? 8.273 -30.906 -35.5 1 97.94 85 ARG A O 1
ATOM 624 N N . PHE A 1 86 ? 7.141 -29 -35.656 1 96.31 86 PHE A N 1
ATOM 625 C CA . PHE A 1 86 ? 8.227 -28.344 -36.375 1 96.31 86 PHE A CA 1
ATOM 626 C C . PHE A 1 86 ? 9.484 -28.281 -35.5 1 96.31 86 PHE A C 1
ATOM 628 O O . PHE A 1 86 ? 10.578 -28.609 -35.969 1 96.31 86 PHE A O 1
ATOM 635 N N . ALA A 1 87 ? 9.305 -27.812 -34.281 1 96.12 87 ALA A N 1
ATOM 636 C CA . ALA A 1 87 ? 10.422 -27.703 -33.344 1 96.12 87 ALA A CA 1
ATOM 637 C C . ALA A 1 87 ? 11.094 -29.062 -33.156 1 96.12 87 ALA A C 1
ATOM 639 O O . ALA A 1 87 ? 12.328 -29.156 -33.125 1 96.12 87 ALA A O 1
ATOM 640 N N . ARG A 1 88 ? 10.297 -30.062 -33 1 96.25 88 ARG A N 1
ATOM 641 C CA . ARG A 1 88 ? 10.82 -31.422 -32.812 1 96.25 88 ARG A CA 1
ATOM 642 C C . ARG A 1 88 ? 11.68 -31.828 -34 1 96.25 88 ARG A C 1
ATOM 644 O O . ARG A 1 88 ? 12.789 -32.344 -33.844 1 96.25 88 ARG A O 1
ATOM 651 N N . ARG A 1 89 ? 11.258 -31.578 -35.156 1 94.75 89 ARG A N 1
ATOM 652 C CA . ARG A 1 89 ? 11.961 -31.969 -36.375 1 94.75 89 ARG A CA 1
ATOM 653 C C . ARG A 1 89 ? 13.266 -31.188 -36.5 1 94.75 89 ARG A C 1
ATOM 655 O O . ARG A 1 89 ? 14.258 -31.703 -37.031 1 94.75 89 ARG A O 1
ATOM 662 N N . GLN A 1 90 ? 13.188 -29.969 -36.062 1 92.31 90 GLN A N 1
ATOM 663 C CA . GLN A 1 90 ? 14.344 -29.094 -36.281 1 92.31 90 GLN A CA 1
ATOM 664 C C . GLN A 1 90 ? 15.25 -29.062 -35.031 1 92.31 90 GLN A C 1
ATOM 666 O O . GLN A 1 90 ? 16.281 -28.375 -35.031 1 92.31 90 GLN A O 1
ATOM 671 N N . GLY A 1 91 ? 14.82 -29.688 -34 1 92.44 91 GLY A N 1
ATOM 672 C CA . GLY A 1 91 ? 15.625 -29.719 -32.781 1 92.44 91 GLY A CA 1
ATOM 673 C C . GLY A 1 91 ? 15.609 -28.391 -32.031 1 92.44 91 GLY A C 1
ATOM 674 O O . GLY A 1 91 ? 16.641 -27.969 -31.516 1 92.44 91 GLY A O 1
ATOM 675 N N . LEU A 1 92 ? 14.516 -27.734 -32.062 1 94.44 92 LEU A N 1
ATOM 676 C CA . LEU A 1 92 ? 14.359 -26.469 -31.344 1 94.44 92 LEU A CA 1
ATOM 677 C C . LEU A 1 92 ? 13.594 -26.656 -30.047 1 94.44 92 LEU A C 1
ATOM 679 O O . LEU A 1 92 ? 12.664 -27.453 -29.984 1 94.44 92 LEU A O 1
ATOM 683 N N . HIS A 1 93 ? 14.031 -25.938 -29.031 1 96 93 HIS A N 1
ATOM 684 C CA . HIS A 1 93 ? 13.266 -25.922 -27.797 1 96 93 HIS A CA 1
ATOM 685 C C . HIS A 1 93 ? 12.07 -24.984 -27.891 1 96 93 HIS A C 1
ATOM 687 O O . HIS A 1 93 ? 12.086 -24.031 -28.656 1 96 93 HIS A O 1
ATOM 693 N N . ILE A 1 94 ? 11.039 -25.297 -27.141 1 96.31 94 ILE A N 1
ATOM 694 C CA . ILE A 1 94 ? 9.797 -24.531 -27.203 1 96.31 94 ILE A CA 1
ATOM 695 C C . ILE A 1 94 ? 9.141 -24.516 -25.828 1 96.31 94 ILE A C 1
ATOM 697 O O . ILE A 1 94 ? 9.203 -25.5 -25.094 1 96.31 94 ILE A O 1
ATOM 701 N N . ALA A 1 95 ? 8.625 -23.422 -25.406 1 95.12 95 ALA A N 1
ATOM 702 C CA . ALA A 1 95 ? 7.938 -23.281 -24.125 1 95.12 95 ALA A CA 1
ATOM 703 C C . ALA A 1 95 ? 6.777 -22.297 -24.219 1 95.12 95 ALA A C 1
ATOM 705 O O . ALA A 1 95 ? 6.809 -21.375 -25.031 1 95.12 95 ALA A O 1
ATOM 706 N N . ALA A 1 96 ? 5.793 -22.547 -23.406 1 93.69 96 ALA A N 1
ATOM 707 C CA . ALA A 1 96 ? 4.66 -21.625 -23.297 1 93.69 96 ALA A CA 1
ATOM 708 C C . ALA A 1 96 ? 4.883 -20.609 -22.188 1 93.69 96 ALA A C 1
ATOM 710 O O . ALA A 1 96 ? 5.449 -20.938 -21.141 1 93.69 96 ALA A O 1
ATOM 711 N N . ALA A 1 97 ? 4.457 -19.406 -22.438 1 88.69 97 ALA A N 1
ATOM 712 C CA . ALA A 1 97 ? 4.484 -18.328 -21.453 1 88.69 97 ALA A CA 1
ATOM 713 C C . ALA A 1 97 ? 3.328 -17.359 -21.688 1 88.69 97 ALA A C 1
ATOM 715 O O . ALA A 1 97 ? 2.656 -17.406 -22.719 1 88.69 97 ALA A O 1
ATOM 716 N N . ARG A 1 98 ? 3.07 -16.672 -20.594 1 85 98 ARG A N 1
ATOM 717 C CA . ARG A 1 98 ? 2.115 -15.578 -20.719 1 85 98 ARG A CA 1
ATOM 718 C C . ARG A 1 98 ? 2.672 -14.297 -20.094 1 85 98 ARG A C 1
ATOM 720 O O . ARG A 1 98 ? 2.889 -14.227 -18.891 1 85 98 ARG A O 1
ATOM 727 N N . GLY A 1 99 ? 2.926 -13.383 -20.719 1 73 99 GLY A N 1
ATOM 728 C CA . GLY A 1 99 ? 3.332 -12.031 -20.359 1 73 99 GLY A CA 1
ATOM 729 C C . GLY A 1 99 ? 4.035 -11.961 -19.016 1 73 99 GLY A C 1
ATOM 730 O O . GLY A 1 99 ? 4.113 -12.961 -18.297 1 73 99 GLY A O 1
ATOM 731 N N . LEU A 1 100 ? 4.516 -10.789 -18.797 1 66 100 LEU A N 1
ATOM 732 C CA . LEU A 1 100 ? 5.25 -10.492 -17.578 1 66 100 LEU A CA 1
ATOM 733 C C . LEU A 1 100 ? 4.344 -10.594 -16.359 1 66 100 LEU A C 1
ATOM 735 O O . LEU A 1 100 ? 3.326 -9.906 -16.266 1 66 100 LEU A O 1
ATOM 739 N N . GLY A 1 101 ? 4.695 -11.555 -15.484 1 68.69 101 GLY A N 1
ATOM 740 C CA . GLY A 1 101 ? 3.967 -11.68 -14.227 1 68.69 101 GLY A CA 1
ATOM 741 C C . GLY A 1 101 ? 2.713 -12.523 -14.352 1 68.69 101 GLY A C 1
ATOM 742 O O . GLY A 1 101 ? 1.945 -12.648 -13.398 1 68.69 101 GLY A O 1
ATOM 743 N N . GLU A 1 102 ? 2.516 -13.156 -15.406 1 80.44 102 GLU A N 1
ATOM 744 C CA . GLU A 1 102 ? 1.271 -13.891 -15.602 1 80.44 102 GLU A CA 1
ATOM 745 C C . GLU A 1 102 ? 1.532 -15.383 -15.781 1 80.44 102 GLU A C 1
ATOM 747 O O . GLU A 1 102 ? 0.594 -16.188 -15.836 1 80.44 102 GLU A O 1
ATOM 752 N N . SER A 1 103 ? 2.77 -15.742 -15.758 1 76.25 103 SER A N 1
ATOM 753 C CA . SER A 1 103 ? 3.146 -17.125 -16.047 1 76.25 103 SER A CA 1
ATOM 754 C C . SER A 1 103 ? 3.539 -17.859 -14.781 1 76.25 103 SER A C 1
ATOM 756 O O . SER A 1 103 ? 3.879 -19.047 -14.828 1 76.25 103 SER A O 1
ATOM 758 N N . HIS A 1 104 ? 3.506 -17.141 -13.68 1 79.88 104 HIS A N 1
ATOM 759 C CA . HIS A 1 104 ? 3.943 -17.734 -12.414 1 79.88 104 HIS A CA 1
ATOM 760 C C . HIS A 1 104 ? 5.41 -18.141 -12.484 1 79.88 104 HIS A C 1
ATOM 762 O O . HIS A 1 104 ? 5.754 -19.266 -12.109 1 79.88 104 HIS A O 1
ATOM 768 N N . SER A 1 105 ? 6.273 -17.422 -13.062 1 82.25 105 SER A N 1
ATOM 769 C CA . SER A 1 105 ? 7.703 -17.594 -13.289 1 82.25 105 SER A CA 1
ATOM 770 C C . SER A 1 105 ? 8.492 -16.406 -12.773 1 82.25 105 SER A C 1
ATOM 772 O O . SER A 1 105 ? 8.141 -15.25 -13.055 1 82.25 105 SER A O 1
ATOM 774 N N . THR A 1 106 ? 9.555 -16.703 -11.977 1 91.25 106 THR A N 1
ATOM 775 C CA . THR A 1 106 ? 10.305 -15.586 -11.406 1 91.25 106 THR A CA 1
ATOM 776 C C . THR A 1 106 ? 11.805 -15.781 -11.617 1 91.25 106 THR A C 1
ATOM 778 O O . THR A 1 106 ? 12.609 -14.938 -11.219 1 91.25 106 THR A O 1
ATOM 781 N N . TYR A 1 107 ? 12.242 -16.859 -12.312 1 94.25 107 TYR A N 1
ATOM 782 C CA . TYR A 1 107 ? 13.664 -17.141 -12.422 1 94.25 107 TYR A CA 1
ATOM 783 C C . TYR A 1 107 ? 13.992 -17.781 -13.766 1 94.25 107 TYR A C 1
ATOM 785 O O . TYR A 1 107 ? 14.789 -18.719 -13.836 1 94.25 107 TYR A O 1
ATOM 793 N N . GLY A 1 108 ? 13.25 -17.344 -14.805 1 91.5 108 GLY A N 1
ATOM 794 C CA . GLY A 1 108 ? 13.531 -17.781 -16.156 1 91.5 108 GLY A CA 1
ATOM 795 C C . GLY A 1 108 ? 12.898 -19.109 -16.516 1 91.5 108 GLY A C 1
ATOM 796 O O . GLY A 1 108 ? 13.188 -19.688 -17.562 1 91.5 108 GLY A O 1
ATOM 797 N N . GLN A 1 109 ? 12 -19.609 -15.75 1 91.12 109 GLN A N 1
ATOM 798 C CA . GLN A 1 109 ? 11.43 -20.938 -15.93 1 91.12 109 GLN A CA 1
ATOM 799 C C . GLN A 1 109 ? 10.719 -21.062 -17.281 1 91.12 109 GLN A C 1
ATOM 801 O O . GLN A 1 109 ? 10.766 -22.109 -17.922 1 91.12 109 GLN A O 1
ATOM 806 N N . SER A 1 110 ? 10.148 -20.016 -17.719 1 87.62 110 SER A N 1
ATOM 807 C CA . SER A 1 110 ? 9.336 -20.062 -18.922 1 87.62 110 SER A CA 1
ATOM 808 C C . SER A 1 110 ? 10.109 -19.547 -20.141 1 87.62 110 SER A C 1
ATOM 810 O O . SER A 1 110 ? 9.547 -19.391 -21.219 1 87.62 110 SER A O 1
ATOM 812 N N . GLN A 1 111 ? 11.352 -19.266 -20 1 89.31 111 GLN A N 1
ATOM 813 C CA . GLN A 1 111 ? 12.172 -18.719 -21.078 1 89.31 111 GLN A CA 1
ATOM 814 C C . GLN A 1 111 ? 12.867 -19.828 -21.859 1 89.31 111 GLN A C 1
ATOM 816 O O . GLN A 1 111 ? 13.023 -20.938 -21.359 1 89.31 111 GLN A O 1
ATOM 821 N N . VAL A 1 112 ? 13.164 -19.5 -23.078 1 91.56 112 VAL A N 1
ATOM 822 C CA . VAL A 1 112 ? 13.812 -20.453 -23.969 1 91.56 112 VAL A CA 1
ATOM 823 C C . VAL A 1 112 ? 14.969 -19.797 -24.703 1 91.56 112 VAL A C 1
ATOM 825 O O . VAL A 1 112 ? 14.758 -19.047 -25.656 1 91.56 112 VAL A O 1
ATOM 828 N N . PRO A 1 113 ? 16.156 -20.172 -24.344 1 89.62 113 PRO A N 1
ATOM 829 C CA . PRO A 1 113 ? 17.266 -19.625 -25.125 1 89.62 113 PRO A CA 1
ATOM 830 C C . PRO A 1 113 ? 17.312 -20.172 -26.562 1 89.62 113 PRO A C 1
ATOM 832 O O . PRO A 1 113 ? 17.281 -21.391 -26.75 1 89.62 113 PRO A O 1
ATOM 835 N N . ALA A 1 114 ? 17.359 -19.281 -27.422 1 88 114 ALA A N 1
ATOM 836 C CA . ALA A 1 114 ? 17.547 -19.641 -28.828 1 88 114 ALA A CA 1
ATOM 837 C C . ALA A 1 114 ? 16.484 -20.641 -29.297 1 88 114 ALA A C 1
ATOM 839 O O . ALA A 1 114 ? 16.781 -21.609 -29.984 1 88 114 ALA A O 1
ATOM 840 N N . GLY A 1 115 ? 15.289 -20.516 -28.859 1 93.5 115 GLY A N 1
ATOM 841 C CA . GLY A 1 115 ? 14.156 -21.344 -29.219 1 93.5 115 GLY A CA 1
ATOM 842 C C . GLY A 1 115 ? 12.891 -20.547 -29.469 1 93.5 115 GLY A C 1
ATOM 843 O O . GLY A 1 115 ? 12.938 -19.469 -30.078 1 93.5 115 GLY A O 1
ATOM 844 N N . ILE A 1 116 ? 11.773 -21.203 -29.172 1 94.81 116 ILE A N 1
ATOM 845 C CA . ILE A 1 116 ? 10.484 -20.578 -29.469 1 94.81 116 ILE A CA 1
ATOM 846 C C . ILE A 1 116 ? 9.688 -20.422 -28.172 1 94.81 116 ILE A C 1
ATOM 848 O O . ILE A 1 116 ? 9.578 -21.359 -27.375 1 94.81 116 ILE A O 1
ATOM 852 N N . VAL A 1 117 ? 9.234 -19.219 -27.906 1 95.31 117 VAL A N 1
ATOM 853 C CA . VAL A 1 117 ? 8.289 -18.984 -26.828 1 95.31 117 VAL A CA 1
ATOM 854 C C . VAL A 1 117 ? 6.887 -18.797 -27.391 1 95.31 117 VAL A C 1
ATOM 856 O O . VAL A 1 117 ? 6.711 -18.109 -28.406 1 95.31 117 VAL A O 1
ATOM 859 N N . ILE A 1 118 ? 5.945 -19.484 -26.859 1 96.19 118 ILE A N 1
ATOM 860 C CA . ILE A 1 118 ? 4.551 -19.328 -27.25 1 96.19 118 ILE A CA 1
ATOM 861 C C . ILE A 1 118 ? 3.859 -18.328 -26.344 1 96.19 118 ILE A C 1
ATOM 863 O O . ILE A 1 118 ? 3.834 -18.5 -25.125 1 96.19 118 ILE A O 1
ATOM 867 N N . ASP A 1 119 ? 3.312 -17.297 -26.906 1 95.62 119 ASP A N 1
ATOM 868 C CA . ASP A 1 119 ? 2.51 -16.344 -26.156 1 95.62 119 ASP A CA 1
ATOM 869 C C . ASP A 1 119 ? 1.083 -16.844 -25.969 1 95.62 119 ASP A C 1
ATOM 871 O O . ASP A 1 119 ? 0.234 -16.672 -26.844 1 95.62 119 ASP A O 1
ATOM 875 N N . MET A 1 120 ? 0.816 -17.281 -24.812 1 95.44 120 MET A N 1
ATOM 876 C CA . MET A 1 120 ? -0.454 -17.938 -24.547 1 95.44 120 MET A CA 1
ATOM 877 C C . MET A 1 120 ? -1.571 -16.922 -24.344 1 95.44 120 MET A C 1
ATOM 879 O O . MET A 1 120 ? -2.746 -17.281 -24.281 1 95.44 120 MET A O 1
ATOM 883 N N . SER A 1 121 ? -1.248 -15.609 -24.25 1 94.38 121 SER A N 1
ATOM 884 C CA . SER A 1 121 ? -2.273 -14.578 -24.078 1 94.38 121 SER A CA 1
ATOM 885 C C . SER A 1 121 ? -3.236 -14.555 -25.266 1 94.38 121 SER A C 1
ATOM 887 O O . SER A 1 121 ? -4.359 -14.062 -25.141 1 94.38 121 SER A O 1
ATOM 889 N N . ALA A 1 122 ? -2.814 -15.148 -26.391 1 93.19 122 ALA A N 1
ATOM 890 C CA . ALA A 1 122 ? -3.627 -15.164 -27.594 1 93.19 122 ALA A CA 1
ATOM 891 C C . ALA A 1 122 ? -4.715 -16.234 -27.516 1 93.19 122 ALA A C 1
ATOM 893 O O . ALA A 1 122 ? -5.688 -16.188 -28.281 1 93.19 122 ALA A O 1
ATOM 894 N N . LEU A 1 123 ? -4.586 -17.188 -26.656 1 94.56 123 LEU A N 1
ATOM 895 C CA . LEU A 1 123 ? -5.59 -18.219 -26.406 1 94.56 123 LEU A CA 1
ATOM 896 C C . LEU A 1 123 ? -6.293 -17.984 -25.078 1 94.56 123 LEU A C 1
ATOM 898 O O . LEU A 1 123 ? -6.004 -18.656 -24.094 1 94.56 123 LEU A O 1
ATOM 902 N N . SER A 1 124 ? -7.25 -17.125 -25.078 1 96.5 124 SER A N 1
ATOM 903 C CA . SER A 1 124 ? -7.852 -16.641 -23.844 1 96.5 124 SER A CA 1
ATOM 904 C C . SER A 1 124 ? -9.367 -16.578 -23.953 1 96.5 124 SER A C 1
ATOM 906 O O . SER A 1 124 ? -9.984 -15.578 -23.578 1 96.5 124 SER A O 1
ATOM 908 N N . THR A 1 125 ? -9.938 -17.594 -24.391 1 98 125 THR A N 1
ATOM 909 C CA . THR A 1 125 ? -11.383 -17.656 -24.531 1 98 125 THR A CA 1
ATOM 910 C C . THR A 1 125 ? -12 -18.547 -23.453 1 98 125 THR A C 1
ATOM 912 O O . THR A 1 125 ? -11.484 -19.609 -23.141 1 98 125 THR A O 1
ATOM 915 N N . ILE A 1 126 ? -13.055 -18.078 -22.875 1 98.62 126 ILE A N 1
ATOM 916 C CA . ILE A 1 126 ? -13.922 -18.906 -22.047 1 98.62 126 ILE A CA 1
ATOM 917 C C . ILE A 1 126 ? -15 -19.547 -22.906 1 98.62 126 ILE A C 1
ATOM 919 O O . ILE A 1 126 ? -15.93 -18.891 -23.359 1 98.62 126 ILE A O 1
ATOM 923 N N . HIS A 1 127 ? -14.945 -20.812 -23.125 1 98.44 127 HIS A N 1
ATOM 924 C CA . HIS A 1 127 ? -15.758 -21.5 -24.109 1 98.44 127 HIS A CA 1
ATOM 925 C C . HIS A 1 127 ? -17.125 -21.875 -23.531 1 98.44 127 HIS A C 1
ATOM 927 O O . HIS A 1 127 ? -18.125 -21.844 -24.25 1 98.44 127 HIS A O 1
ATOM 933 N N . GLU A 1 128 ? -17.109 -22.344 -22.281 1 98 128 GLU A N 1
ATOM 934 C CA . GLU A 1 128 ? -18.328 -22.812 -21.609 1 98 128 GLU A CA 1
ATOM 935 C C . GLU A 1 128 ? -18.281 -22.516 -20.125 1 98 128 GLU A C 1
ATOM 937 O O . GLU A 1 128 ? -17.234 -22.672 -19.484 1 98 128 GLU A O 1
ATOM 942 N N . ILE A 1 129 ? -19.406 -22.109 -19.609 1 98.12 129 ILE A N 1
ATOM 943 C CA . ILE A 1 129 ? -19.594 -21.984 -18.172 1 98.12 129 ILE A CA 1
ATOM 944 C C . ILE A 1 129 ? -20.828 -22.766 -17.75 1 98.12 129 ILE A C 1
ATOM 946 O O . ILE A 1 129 ? -21.953 -22.438 -18.156 1 98.12 129 ILE A O 1
ATOM 950 N N . GLY A 1 130 ? -20.609 -23.781 -17.047 1 96.69 130 GLY A N 1
ATOM 951 C CA . GLY A 1 130 ? -21.688 -24.562 -16.484 1 96.69 130 GLY A CA 1
ATOM 952 C C . GLY A 1 130 ? -21.891 -24.344 -15 1 96.69 130 GLY A C 1
ATOM 953 O O . GLY A 1 130 ? -21.344 -23.375 -14.438 1 96.69 130 GLY A O 1
ATOM 954 N N . GLU A 1 131 ? -22.672 -25.219 -14.398 1 94.81 131 GLU A N 1
ATOM 955 C CA . GLU A 1 131 ? -23 -25.078 -12.984 1 94.81 131 GLU A CA 1
ATOM 956 C C . GLU A 1 131 ? -21.812 -25.484 -12.109 1 94.81 131 GLU A C 1
ATOM 958 O O . GLU A 1 131 ? -21.562 -24.875 -11.062 1 94.81 131 GLU A O 1
ATOM 963 N N . SER A 1 132 ? -21.047 -26.453 -12.664 1 98 132 SER A N 1
ATOM 964 C CA . SER A 1 132 ? -20.047 -27 -11.766 1 98 132 SER A CA 1
ATOM 965 C C . SER A 1 132 ? -18.641 -26.859 -12.352 1 98 132 SER A C 1
ATOM 967 O O . SER A 1 132 ? -17.656 -27.219 -11.711 1 98 132 SER A O 1
ATOM 969 N N . SER A 1 133 ? -18.594 -26.375 -13.555 1 98.56 133 SER A N 1
ATOM 970 C CA . SER A 1 133 ? -17.266 -26.234 -14.164 1 98.56 133 SER A CA 1
ATOM 971 C C . SER A 1 133 ? -17.312 -25.281 -15.352 1 98.56 133 SER A C 1
ATOM 973 O O . SER A 1 133 ? -18.391 -24.906 -15.82 1 98.56 133 SER A O 1
ATOM 975 N N . ALA A 1 134 ? -16.172 -24.812 -15.742 1 98.81 134 ALA A N 1
ATOM 976 C CA . ALA A 1 134 ? -15.984 -23.984 -16.938 1 98.81 134 ALA A CA 1
ATOM 977 C C . ALA A 1 134 ? -14.859 -24.531 -17.812 1 98.81 134 ALA A C 1
ATOM 979 O O . ALA A 1 134 ? -13.836 -25 -17.312 1 98.81 134 ALA A O 1
ATOM 980 N N . TRP A 1 135 ? -15.109 -24.516 -19.078 1 98.81 135 TRP A N 1
ATOM 981 C CA . TRP A 1 135 ? -14.117 -24.906 -20.062 1 98.81 135 TRP A CA 1
ATOM 982 C C . TRP A 1 135 ? -13.438 -23.672 -20.672 1 98.81 135 TRP A C 1
ATOM 984 O O . TRP A 1 135 ? -14.102 -22.844 -21.297 1 98.81 135 TRP A O 1
ATOM 994 N N . VAL A 1 136 ? -12.133 -23.531 -20.469 1 98.69 136 VAL A N 1
ATOM 995 C CA . VAL A 1 136 ? -11.469 -22.266 -20.812 1 98.69 136 VAL A CA 1
ATOM 996 C C . VAL A 1 136 ? -10.133 -22.562 -21.5 1 98.69 136 VAL A C 1
ATOM 998 O O . VAL A 1 136 ? -9.539 -23.625 -21.281 1 98.69 136 VAL A O 1
ATOM 1001 N N . ASP A 1 137 ? -9.695 -21.609 -22.359 1 98.25 137 ASP A N 1
ATOM 1002 C CA . ASP A 1 137 ? -8.32 -21.641 -22.844 1 98.25 137 ASP A CA 1
ATOM 1003 C C . ASP A 1 137 ? -7.324 -21.438 -21.703 1 98.25 137 ASP A C 1
ATOM 1005 O O . ASP A 1 137 ? -7.637 -20.781 -20.703 1 98.25 137 ASP A O 1
ATOM 1009 N N . ALA A 1 138 ? -6.152 -22 -21.875 1 96.5 138 ALA A N 1
ATOM 1010 C CA . ALA A 1 138 ? -5.121 -21.953 -20.844 1 96.5 138 ALA A CA 1
ATOM 1011 C C . ALA A 1 138 ? -4.621 -20.531 -20.625 1 96.5 138 ALA A C 1
ATOM 1013 O O . ALA A 1 138 ? -4.078 -20.219 -19.562 1 96.5 138 ALA A O 1
ATOM 1014 N N . GLY A 1 139 ? -4.766 -19.656 -21.562 1 97 139 GLY A N 1
ATOM 1015 C CA . GLY A 1 139 ? -4.301 -18.281 -21.453 1 97 139 GLY A CA 1
ATOM 1016 C C . GLY A 1 139 ? -5.258 -17.375 -20.688 1 97 139 GLY A C 1
ATOM 1017 O O . GLY A 1 139 ? -4.934 -16.234 -20.375 1 97 139 GLY A O 1
ATOM 1018 N N . VAL A 1 140 ? -6.402 -17.906 -20.312 1 97.75 140 VAL A N 1
ATOM 1019 C CA . VAL A 1 140 ? -7.359 -17.141 -19.516 1 97.75 140 VAL A CA 1
ATOM 1020 C C . VAL A 1 140 ? -6.77 -16.859 -18.141 1 97.75 140 VAL A C 1
ATOM 1022 O O . VAL A 1 140 ? -6.145 -17.734 -17.531 1 97.75 140 VAL A O 1
ATOM 1025 N N . ARG A 1 141 ? -6.973 -15.602 -17.672 1 97.56 141 ARG A N 1
ATOM 1026 C CA . ARG A 1 141 ? -6.578 -15.258 -16.312 1 97.56 141 ARG A CA 1
ATOM 1027 C C . ARG A 1 141 ? -7.641 -15.695 -15.312 1 97.56 141 ARG A C 1
ATOM 1029 O O . ARG A 1 141 ? -8.828 -15.703 -15.625 1 97.56 141 ARG A O 1
ATOM 1036 N N . TRP A 1 142 ? -7.203 -15.992 -14.102 1 98.25 142 TRP A N 1
ATOM 1037 C CA . TRP A 1 142 ? -8.148 -16.359 -13.055 1 98.25 142 TRP A CA 1
ATOM 1038 C C . TRP A 1 142 ? -9.133 -15.219 -12.789 1 98.25 142 TRP A C 1
ATOM 1040 O O . TRP A 1 142 ? -10.312 -15.469 -12.516 1 98.25 142 TRP A O 1
ATOM 1050 N N . ARG A 1 143 ? -8.672 -13.961 -12.828 1 97.88 143 ARG A N 1
ATOM 1051 C CA . ARG A 1 143 ? -9.555 -12.812 -12.656 1 97.88 143 ARG A CA 1
ATOM 1052 C C . ARG A 1 143 ? -10.688 -12.828 -13.672 1 97.88 143 ARG A C 1
ATOM 1054 O O . ARG A 1 143 ? -11.844 -12.57 -13.328 1 97.88 143 ARG A O 1
ATOM 1061 N N . GLN A 1 144 ? -10.367 -13.109 -14.922 1 97.62 144 GLN A N 1
ATOM 1062 C CA . GLN A 1 144 ? -11.367 -13.148 -15.992 1 97.62 144 GLN A CA 1
ATOM 1063 C C . GLN A 1 144 ? -12.414 -14.234 -15.727 1 97.62 144 GLN A C 1
ATOM 1065 O O . GLN A 1 144 ? -13.609 -14 -15.898 1 97.62 144 GLN A O 1
ATOM 1070 N N . LEU A 1 145 ? -11.891 -15.359 -15.352 1 98.56 145 LEU A N 1
ATOM 1071 C CA . LEU A 1 145 ? -12.812 -16.453 -15.062 1 98.56 145 LEU A CA 1
ATOM 1072 C C . LEU A 1 145 ? -13.711 -16.109 -13.883 1 98.56 145 LEU A C 1
ATOM 1074 O O . LEU A 1 145 ? -14.922 -16.344 -13.922 1 98.56 145 LEU A O 1
ATOM 1078 N N . LEU A 1 146 ? -13.141 -15.562 -12.852 1 98.5 146 LEU A N 1
ATOM 1079 C CA . LEU A 1 146 ? -13.914 -15.172 -11.672 1 98.5 146 LEU A CA 1
ATOM 1080 C C . LEU A 1 146 ? -14.984 -14.156 -12.039 1 98.5 146 LEU A C 1
ATOM 1082 O O . LEU A 1 146 ? -16.141 -14.289 -11.648 1 98.5 146 LEU A O 1
ATOM 1086 N N . GLU A 1 147 ? -14.625 -13.156 -12.75 1 97.69 147 GLU A N 1
ATOM 1087 C CA . GLU A 1 147 ? -15.57 -12.125 -13.172 1 97.69 147 GLU A CA 1
ATOM 1088 C C . GLU A 1 147 ? -16.734 -12.727 -13.961 1 97.69 147 GLU A C 1
ATOM 1090 O O . GLU A 1 147 ? -17.875 -12.281 -13.836 1 97.69 147 GLU A O 1
ATOM 1095 N N . ALA A 1 148 ? -16.422 -13.695 -14.766 1 98.19 148 ALA A N 1
ATOM 1096 C CA . ALA A 1 148 ? -17.422 -14.32 -15.633 1 98.19 148 ALA A CA 1
ATOM 1097 C C . ALA A 1 148 ? -18.359 -15.219 -14.828 1 98.19 148 ALA A C 1
ATOM 1099 O O . ALA A 1 148 ? -19.516 -15.391 -15.188 1 98.19 148 ALA A O 1
ATOM 1100 N N . THR A 1 149 ? -17.906 -15.742 -13.75 1 98.38 149 THR A N 1
ATOM 1101 C CA . THR A 1 149 ? -18.672 -16.781 -13.078 1 98.38 149 THR A CA 1
ATOM 1102 C C . THR A 1 149 ? -19.359 -16.219 -11.836 1 98.38 149 THR A C 1
ATOM 1104 O O . THR A 1 149 ? -20.406 -16.75 -11.414 1 98.38 149 THR A O 1
ATOM 1107 N N . LEU A 1 150 ? -18.906 -15.203 -11.281 1 96.62 150 LEU A N 1
ATOM 1108 C CA . LEU A 1 150 ? -19.391 -14.68 -10.008 1 96.62 150 LEU A CA 1
ATOM 1109 C C . LEU A 1 150 ? -20.828 -14.211 -10.125 1 96.62 150 LEU A C 1
ATOM 1111 O O . LEU A 1 150 ? -21.609 -14.344 -9.172 1 96.62 150 LEU A O 1
ATOM 1115 N N . PRO A 1 151 ? -21.297 -13.562 -11.234 1 95.31 151 PRO A N 1
ATOM 1116 C CA . PRO A 1 151 ? -22.703 -13.164 -11.344 1 95.31 151 PRO A CA 1
ATOM 1117 C C . PRO A 1 151 ? -23.672 -14.328 -11.102 1 95.31 151 PRO A C 1
ATOM 1119 O O . PRO A 1 151 ? -24.797 -14.117 -10.672 1 95.31 151 PRO A O 1
ATOM 1122 N N . SER A 1 152 ? -23.234 -15.539 -11.359 1 96.38 152 SER A N 1
ATOM 1123 C CA . SER A 1 152 ? -24.062 -16.719 -11.117 1 96.38 152 SER A CA 1
ATOM 1124 C C . SER A 1 152 ? -23.766 -17.328 -9.75 1 96.38 152 SER A C 1
ATOM 1126 O O . SER A 1 152 ? -24.203 -18.438 -9.453 1 96.38 152 SER A O 1
ATOM 1128 N N . GLY A 1 153 ? -22.938 -16.688 -9.008 1 97.19 153 GLY A N 1
ATOM 1129 C CA . GLY A 1 153 ? -22.641 -17.156 -7.664 1 97.19 153 GLY A CA 1
ATOM 1130 C C . GLY A 1 153 ? -21.656 -18.312 -7.637 1 97.19 153 GLY A C 1
ATOM 1131 O O . GLY A 1 153 ? -21.734 -19.188 -6.77 1 97.19 153 GLY A O 1
ATOM 1132 N N . ARG A 1 154 ? -20.812 -18.375 -8.609 1 98.31 154 ARG A N 1
ATOM 1133 C CA . ARG A 1 154 ? -19.859 -19.484 -8.711 1 98.31 154 ARG A CA 1
ATOM 1134 C C . ARG A 1 154 ? -18.422 -18.969 -8.742 1 98.31 154 ARG A C 1
ATOM 1136 O O . ARG A 1 154 ? -18.172 -17.859 -9.234 1 98.31 154 ARG A O 1
ATOM 1143 N N . SER A 1 155 ? -17.578 -19.703 -8.164 1 98.62 155 SER A N 1
ATOM 1144 C CA . SER A 1 155 ? -16.156 -19.391 -8.156 1 98.62 155 SER A CA 1
ATOM 1145 C C . SER A 1 155 ? -15.32 -20.672 -8.242 1 98.62 155 SER A C 1
ATOM 1147 O O . SER A 1 155 ? -15.75 -21.734 -7.797 1 98.62 155 SER A O 1
ATOM 1149 N N . PRO A 1 156 ? -14.109 -20.578 -8.93 1 98.69 156 PRO A N 1
ATOM 1150 C CA . PRO A 1 156 ? -13.164 -21.641 -8.617 1 98.69 156 PRO A CA 1
ATOM 1151 C C . PRO A 1 156 ? -12.945 -21.812 -7.117 1 98.69 156 PRO A C 1
ATOM 1153 O O . PRO A 1 156 ? -12.922 -20.828 -6.375 1 98.69 156 PRO A O 1
ATOM 1156 N N . PRO A 1 157 ? -12.797 -23.062 -6.637 1 98.25 157 PRO A N 1
ATOM 1157 C CA . PRO A 1 157 ? -12.727 -23.312 -5.195 1 98.25 157 PRO A CA 1
ATOM 1158 C C . PRO A 1 157 ? -11.477 -22.703 -4.555 1 98.25 157 PRO A C 1
ATOM 1160 O O . PRO A 1 157 ? -11.523 -22.25 -3.402 1 98.25 157 PRO A O 1
ATOM 1163 N N . THR A 1 158 ? -10.375 -22.734 -5.227 1 98.44 158 THR A N 1
ATOM 1164 C CA . THR A 1 158 ? -9.102 -22.203 -4.75 1 98.44 158 THR A CA 1
ATOM 1165 C C . THR A 1 158 ? -8.562 -21.156 -5.719 1 98.44 158 THR A C 1
ATOM 1167 O O . THR A 1 158 ? -8.57 -21.359 -6.934 1 98.44 158 THR A O 1
ATOM 1170 N N . LEU A 1 159 ? -8.156 -20.047 -5.141 1 98.31 159 LEU A N 1
ATOM 1171 C CA . LEU A 1 159 ? -7.516 -18.969 -5.898 1 98.31 159 LEU A CA 1
ATOM 1172 C C . LEU A 1 159 ? -6.203 -18.562 -5.242 1 98.31 159 LEU A C 1
ATOM 1174 O O . LEU A 1 159 ? -6.082 -18.594 -4.016 1 98.31 159 LEU A O 1
ATOM 1178 N N . THR A 1 160 ? -5.211 -18.25 -6.051 1 97 160 THR A N 1
ATOM 1179 C CA . THR A 1 160 ? -4.059 -17.5 -5.555 1 97 160 THR A CA 1
ATOM 1180 C C . THR A 1 160 ? -4.461 -16.094 -5.133 1 97 160 THR A C 1
ATOM 1182 O O . THR A 1 160 ? -5.523 -15.602 -5.527 1 97 160 THR A O 1
ATOM 1185 N N . ASP A 1 161 ? -3.613 -15.5 -4.316 1 95.5 161 ASP A N 1
ATOM 1186 C CA . ASP A 1 161 ? -3.904 -14.125 -3.936 1 95.5 161 ASP A CA 1
ATOM 1187 C C . ASP A 1 161 ? -3.857 -13.195 -5.148 1 95.5 161 ASP A C 1
ATOM 1189 O O . ASP A 1 161 ? -4.695 -12.305 -5.289 1 95.5 161 ASP A O 1
ATOM 1193 N N . TYR A 1 162 ? -2.854 -13.367 -5.934 1 95.44 162 TYR A N 1
ATOM 1194 C CA . TYR A 1 162 ? -2.766 -12.641 -7.195 1 95.44 162 TYR A CA 1
ATOM 1195 C C . TYR A 1 162 ? -3.502 -13.391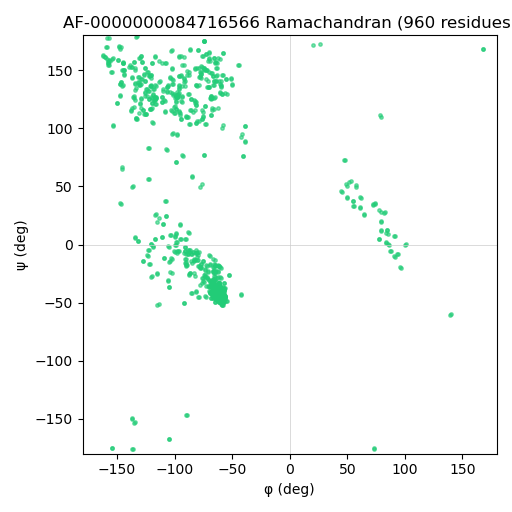 -8.305 1 95.44 162 TYR A C 1
ATOM 1197 O O . TYR A 1 162 ? -3.082 -14.469 -8.719 1 95.44 162 TYR A O 1
ATOM 1205 N N . ILE A 1 163 ? -4.582 -12.758 -8.844 1 97.06 163 ILE A N 1
ATOM 1206 C CA . ILE A 1 163 ? -5.461 -13.555 -9.695 1 97.06 163 ILE A CA 1
ATOM 1207 C C . ILE A 1 163 ? -5.32 -13.102 -11.148 1 97.06 163 ILE A C 1
ATOM 1209 O O . ILE A 1 163 ? -6.152 -13.438 -11.992 1 97.06 163 ILE A O 1
ATOM 1213 N N . GLU A 1 164 ? -4.246 -12.383 -11.453 1 95.5 164 GLU A N 1
ATOM 1214 C CA . GLU A 1 164 ? -3.957 -12.008 -12.836 1 95.5 164 GLU A CA 1
ATOM 1215 C C . GLU A 1 164 ? -3.098 -13.062 -13.523 1 95.5 164 GLU A C 1
ATOM 1217 O O . GLU A 1 164 ? -2.719 -12.898 -14.688 1 95.5 164 GLU A O 1
ATOM 1222 N N . LEU A 1 165 ? -2.83 -14.141 -12.859 1 95.88 165 LEU A N 1
ATOM 1223 C CA . LEU A 1 165 ? -2.086 -15.258 -13.438 1 95.88 165 LEU A CA 1
ATOM 1224 C C . LEU A 1 165 ? -2.943 -16.016 -14.445 1 95.88 165 LEU A C 1
ATOM 1226 O O . LEU A 1 165 ? -4.164 -16.094 -14.297 1 95.88 165 LEU A O 1
ATOM 1230 N N . SER A 1 166 ? -2.264 -16.594 -15.43 1 96.44 166 SER A N 1
ATOM 1231 C CA . SER A 1 166 ? -2.963 -17.453 -16.375 1 96.44 166 SER A CA 1
ATOM 1232 C C . SER A 1 166 ? -3.264 -18.812 -15.773 1 96.44 166 SER A C 1
ATOM 1234 O O . SER A 1 166 ? -2.516 -19.312 -14.922 1 96.44 166 SER A O 1
ATOM 1236 N N . ILE A 1 167 ? -4.297 -19.406 -16.281 1 97.62 167 ILE A N 1
ATOM 1237 C CA . ILE A 1 167 ? -4.727 -20.703 -15.781 1 97.62 167 ILE A CA 1
ATOM 1238 C C . ILE A 1 167 ? -3.695 -21.766 -16.156 1 97.62 167 ILE A C 1
ATOM 1240 O O . ILE A 1 167 ? -3.25 -22.547 -15.312 1 97.62 167 ILE A O 1
ATOM 1244 N N . GLY A 1 168 ? -3.252 -21.766 -17.391 1 96.75 168 GLY A N 1
ATOM 1245 C CA . GLY A 1 168 ? -2.258 -22.75 -17.797 1 96.75 168 GLY A CA 1
ATOM 1246 C C . GLY A 1 168 ? -0.955 -22.641 -17.031 1 96.75 168 GLY A C 1
ATOM 1247 O O . GLY A 1 168 ? -0.395 -23.656 -16.594 1 96.75 168 GLY A O 1
ATOM 1248 N N . GLY A 1 169 ? -0.489 -21.375 -16.891 1 95.44 169 GLY A N 1
ATOM 1249 C CA . GLY A 1 169 ? 0.729 -21.156 -16.141 1 95.44 169 GLY A CA 1
ATOM 1250 C C . GLY A 1 169 ? 0.608 -21.594 -14.688 1 95.44 169 GLY A C 1
ATOM 1251 O O . GLY A 1 169 ? 1.53 -22.203 -14.133 1 95.44 169 GLY A O 1
ATOM 1252 N N . THR A 1 170 ? -0.493 -21.359 -14.078 1 96.88 170 THR A N 1
ATOM 1253 C CA . THR A 1 170 ? -0.728 -21.703 -12.688 1 96.88 170 THR A CA 1
ATOM 1254 C C . THR A 1 170 ? -0.792 -23.219 -12.516 1 96.88 170 THR A C 1
ATOM 1256 O O . THR A 1 170 ? -0.184 -23.781 -11.594 1 96.88 170 THR A O 1
ATOM 1259 N N . LEU A 1 171 ? -1.455 -23.906 -13.43 1 97.19 171 LEU A N 1
ATOM 1260 C CA . LEU A 1 171 ? -1.646 -25.344 -13.32 1 97.19 171 LEU A CA 1
ATOM 1261 C C . LEU A 1 171 ? -0.336 -26.094 -13.562 1 97.19 171 LEU A C 1
ATOM 1263 O O . LEU A 1 171 ? -0.159 -27.219 -13.086 1 97.19 171 LEU A O 1
ATOM 1267 N N . SER A 1 172 ? 0.562 -25.422 -14.258 1 96.31 172 SER A N 1
ATOM 1268 C CA . SER A 1 172 ? 1.857 -26.031 -14.531 1 96.31 172 SER A CA 1
ATOM 1269 C C . SER A 1 172 ? 2.721 -26.078 -13.273 1 96.31 172 SER A C 1
ATOM 1271 O O . SER A 1 172 ? 3.682 -26.859 -13.211 1 96.31 172 SER A O 1
ATOM 1273 N N . VAL A 1 173 ? 2.338 -25.25 -12.234 1 95.88 173 VAL A N 1
ATOM 1274 C CA . VAL A 1 173 ? 3.182 -25.203 -11.047 1 95.88 173 VAL A CA 1
ATOM 1275 C C . VAL A 1 173 ? 2.373 -25.641 -9.828 1 95.88 173 VAL A C 1
ATOM 1277 O O . VAL A 1 173 ? 2.938 -26.109 -8.836 1 95.88 173 VAL A O 1
ATOM 1280 N N . GLY A 1 174 ? 1.124 -25.469 -9.82 1 96.31 174 GLY A N 1
ATOM 1281 C CA . GLY A 1 174 ? 0.278 -25.906 -8.719 1 96.31 174 GLY A CA 1
ATOM 1282 C C . GLY A 1 174 ? -0.811 -24.906 -8.367 1 96.31 174 GLY A C 1
ATOM 1283 O O . GLY A 1 174 ? -1.997 -25.188 -8.562 1 96.31 174 GLY A O 1
ATOM 1284 N N . GLY A 1 175 ? -0.506 -23.719 -7.984 1 97.12 175 GLY A N 1
ATOM 1285 C CA . GLY A 1 175 ? -1.438 -22.688 -7.574 1 97.12 175 GLY A CA 1
ATOM 1286 C C . GLY A 1 175 ? -1.945 -22.859 -6.156 1 97.12 175 GLY A C 1
ATOM 1287 O O . GLY A 1 175 ? -2.725 -23.781 -5.883 1 97.12 175 GLY A O 1
ATOM 1288 N N . ILE A 1 176 ? -1.557 -22.031 -5.301 1 97.5 176 ILE A N 1
ATOM 1289 C CA . ILE A 1 176 ? -1.92 -22.234 -3.904 1 97.5 176 ILE A CA 1
ATOM 1290 C C . ILE A 1 176 ? -2.488 -20.938 -3.33 1 97.5 176 ILE A C 1
ATOM 1292 O O . ILE A 1 176 ? -2.061 -19.844 -3.709 1 97.5 176 ILE A O 1
ATOM 1296 N N . GLY A 1 177 ? -3.455 -21.047 -2.461 1 97.75 177 GLY A N 1
ATOM 1297 C CA . GLY A 1 177 ? -4.086 -19.969 -1.725 1 97.75 177 GLY A CA 1
ATOM 1298 C C . GLY A 1 177 ? -4.703 -20.422 -0.413 1 97.75 177 GLY A C 1
ATOM 1299 O O . GLY A 1 177 ? -4.574 -21.578 -0.026 1 97.75 177 GLY A O 1
ATOM 1300 N N . GLY A 1 178 ? -5.363 -19.531 0.254 1 98.44 178 GLY A N 1
ATOM 1301 C CA . GLY A 1 178 ? -5.852 -19.766 1.603 1 98.44 178 GLY A CA 1
ATOM 1302 C C . GLY A 1 178 ? -6.98 -20.781 1.66 1 98.44 178 GLY A C 1
ATOM 1303 O O . GLY A 1 178 ? -7.348 -21.25 2.738 1 98.44 178 GLY A O 1
ATOM 1304 N N . GLN A 1 179 ? -7.52 -21.188 0.537 1 98.38 179 GLN A N 1
ATOM 1305 C CA . GLN A 1 179 ? -8.586 -22.188 0.476 1 98.38 179 GLN A CA 1
ATOM 1306 C C . GLN A 1 179 ? -8.023 -23.594 0.408 1 98.38 179 GLN A C 1
ATOM 1308 O O . GLN A 1 179 ? -8.766 -24.578 0.501 1 98.38 179 GLN A O 1
ATOM 1313 N N . ALA A 1 180 ? -6.758 -23.719 0.254 1 97.94 180 ALA A N 1
ATOM 1314 C CA . ALA A 1 180 ? -6.121 -24.984 -0.098 1 97.94 180 ALA A CA 1
ATOM 1315 C C . ALA A 1 180 ? -6.398 -26.047 0.959 1 97.94 180 ALA A C 1
ATOM 1317 O O . ALA A 1 180 ? -6.445 -27.25 0.65 1 97.94 180 ALA A O 1
ATOM 1318 N N . PHE A 1 181 ? -6.602 -25.656 2.232 1 97.75 181 PHE A N 1
ATOM 1319 C CA . PHE A 1 181 ? -6.816 -26.641 3.287 1 97.75 181 PHE A CA 1
ATOM 1320 C C . PHE A 1 181 ? -8.109 -27.422 3.049 1 97.75 181 PHE A C 1
ATOM 1322 O O . PHE A 1 181 ? -8.242 -28.562 3.496 1 97.75 181 PHE A O 1
ATOM 1329 N N . ARG A 1 182 ? -9 -26.859 2.316 1 97.19 182 ARG A N 1
ATOM 1330 C CA . ARG A 1 182 ? -10.312 -27.453 2.1 1 97.19 182 ARG A CA 1
ATOM 1331 C C . ARG A 1 182 ? -10.414 -28.062 0.704 1 97.19 182 ARG A C 1
ATOM 1333 O O . ARG A 1 182 ? -11 -29.125 0.526 1 97.19 182 ARG A O 1
ATOM 1340 N N . TRP A 1 183 ? -9.789 -27.406 -0.251 1 97.88 183 TRP A N 1
ATOM 1341 C CA . TRP A 1 183 ? -10.086 -27.75 -1.637 1 97.88 183 TRP A CA 1
ATOM 1342 C C . TRP A 1 183 ? -8.828 -28.219 -2.361 1 97.88 183 TRP A C 1
ATOM 1344 O O . TRP A 1 183 ? -8.875 -28.562 -3.545 1 97.88 183 TRP A O 1
ATOM 1354 N N . GLY A 1 184 ? -7.68 -28.266 -1.673 1 98 184 GLY A N 1
ATOM 1355 C CA . GLY A 1 184 ? -6.422 -28.484 -2.367 1 98 184 GLY A CA 1
ATOM 1356 C C . GLY A 1 184 ? -5.961 -27.281 -3.158 1 98 184 GLY A C 1
ATOM 1357 O O . GLY A 1 184 ? -6.504 -26.188 -3 1 98 184 GLY A O 1
ATOM 1358 N N . LEU A 1 185 ? -4.879 -27.453 -3.877 1 98.25 185 LEU A N 1
ATOM 1359 C CA . LEU A 1 185 ? -4.371 -26.391 -4.73 1 98.25 185 LEU A CA 1
ATOM 1360 C C . LEU A 1 185 ? -5.23 -26.234 -5.98 1 98.25 185 LEU A C 1
ATOM 1362 O O . LEU A 1 185 ? -6.188 -26.984 -6.176 1 98.25 185 LEU A O 1
ATOM 1366 N N . GLN A 1 186 ? -4.977 -25.266 -6.812 1 98.12 186 GLN A N 1
ATOM 1367 C CA . GLN A 1 186 ? -5.746 -25.047 -8.031 1 98.12 186 GLN A CA 1
ATOM 1368 C C . GLN A 1 186 ? -5.637 -26.25 -8.969 1 98.12 186 GLN A C 1
ATOM 1370 O O . GLN A 1 186 ? -6.602 -26.609 -9.648 1 98.12 186 GLN A O 1
ATOM 1375 N N . VAL A 1 187 ? -4.492 -26.891 -9 1 97.5 187 VAL A N 1
ATOM 1376 C CA . VAL A 1 187 ? -4.27 -28.062 -9.844 1 97.5 187 VAL A CA 1
ATOM 1377 C C . VAL A 1 187 ? -5.16 -29.203 -9.391 1 97.5 187 VAL A C 1
ATOM 1379 O O . VAL A 1 187 ? -5.473 -30.109 -10.172 1 97.5 187 VAL A O 1
ATOM 1382 N N . ASP A 1 188 ? -5.598 -29.25 -8.148 1 98.31 188 ASP A N 1
ATOM 1383 C CA . ASP A 1 188 ? -6.465 -30.297 -7.621 1 98.31 188 ASP A CA 1
ATOM 1384 C C . ASP A 1 188 ? -7.918 -30.062 -8.031 1 98.31 188 ASP A C 1
ATOM 1386 O O . ASP A 1 188 ? -8.773 -30.938 -7.82 1 98.31 188 ASP A O 1
ATOM 1390 N N . ASN A 1 189 ? -8.148 -28.938 -8.641 1 98.44 189 ASN A N 1
ATOM 1391 C CA . ASN A 1 189 ? -9.508 -28.562 -8.992 1 98.44 189 ASN A CA 1
ATOM 1392 C C . ASN A 1 189 ? -9.695 -28.453 -10.5 1 98.44 189 ASN A C 1
ATOM 1394 O O . ASN A 1 189 ? -10.492 -27.641 -10.977 1 98.44 189 ASN A O 1
ATOM 1398 N N . VAL A 1 190 ? -8.898 -29.156 -11.266 1 98.31 190 VAL A N 1
ATOM 1399 C CA . VAL A 1 190 ? -9.055 -29.281 -12.711 1 98.31 190 VAL A CA 1
ATOM 1400 C C . VAL A 1 190 ? -9.594 -30.672 -13.047 1 98.31 190 VAL A C 1
ATOM 1402 O O . VAL A 1 190 ? -9.133 -31.672 -12.492 1 98.31 190 VAL A O 1
ATOM 1405 N N . LEU A 1 191 ? -10.523 -30.719 -13.938 1 98.5 191 LEU A N 1
ATOM 1406 C CA . LEU A 1 191 ? -11.258 -31.953 -14.18 1 98.5 191 LEU A CA 1
ATOM 1407 C C . LEU A 1 191 ? -10.805 -32.594 -15.484 1 98.5 191 LEU A C 1
ATOM 1409 O O . LEU A 1 191 ? -10.945 -33.812 -15.664 1 98.5 191 LEU A O 1
ATOM 1413 N N . GLU A 1 192 ? -10.414 -31.812 -16.359 1 98.62 192 GLU A N 1
ATOM 1414 C CA . GLU A 1 192 ? -10.016 -32.219 -17.703 1 98.62 192 GLU A CA 1
ATOM 1415 C C . GLU A 1 192 ? -9.047 -31.219 -18.328 1 98.62 192 GLU A C 1
ATOM 1417 O O . GLU A 1 192 ? -9.102 -30.031 -18.031 1 98.62 192 GLU A O 1
ATOM 1422 N N . LEU A 1 193 ? -8.148 -31.719 -19.172 1 98.81 193 LEU A N 1
ATOM 1423 C CA . LEU A 1 193 ? -7.191 -30.859 -19.859 1 98.81 193 LEU A CA 1
ATOM 1424 C C . LEU A 1 193 ? -7.055 -31.266 -21.328 1 98.81 193 LEU A C 1
ATOM 1426 O O . LEU A 1 193 ? -7.176 -32.438 -21.672 1 98.81 193 LEU A O 1
ATOM 1430 N N . ASP A 1 194 ? -6.887 -30.281 -22.172 1 98.81 194 ASP A N 1
ATOM 1431 C CA . ASP A 1 194 ? -6.277 -30.484 -23.469 1 98.81 194 ASP A CA 1
ATOM 1432 C C . ASP A 1 194 ? -4.789 -30.141 -23.453 1 98.81 194 ASP A C 1
ATOM 1434 O O . ASP A 1 194 ? -4.414 -29.047 -23.016 1 98.81 194 ASP A O 1
ATOM 1438 N N . VAL A 1 195 ? -4.016 -31.094 -23.953 1 98.81 195 VAL A N 1
ATOM 1439 C CA . VAL A 1 195 ? -2.566 -30.938 -23.828 1 98.81 195 VAL A CA 1
ATOM 1440 C C . VAL A 1 195 ? -1.91 -31.25 -25.172 1 98.81 195 VAL A C 1
ATOM 1442 O O . VAL A 1 195 ? -2.305 -32.219 -25.859 1 98.81 195 VAL A O 1
ATOM 1445 N N . VAL A 1 196 ? -0.976 -30.406 -25.594 1 98.81 196 VAL A N 1
ATOM 1446 C CA . VAL A 1 196 ? -0.107 -30.719 -26.719 1 98.81 196 VAL A CA 1
ATOM 1447 C C . VAL A 1 196 ? 1.207 -31.312 -26.219 1 98.81 196 VAL A C 1
ATOM 1449 O O . VAL A 1 196 ? 2.004 -30.609 -25.578 1 98.81 196 VAL A O 1
ATOM 1452 N N . THR A 1 197 ? 1.44 -32.594 -26.484 1 98.69 197 THR A N 1
ATOM 1453 C CA . THR A 1 197 ? 2.643 -33.25 -25.984 1 98.69 197 THR A CA 1
ATOM 1454 C C . THR A 1 197 ? 3.867 -32.812 -26.781 1 98.69 197 THR A C 1
ATOM 1456 O O . THR A 1 197 ? 3.738 -32.094 -27.797 1 98.69 197 THR A O 1
ATOM 1459 N N . GLY A 1 198 ? 5.051 -33.281 -26.344 1 98.19 198 GLY A N 1
ATOM 1460 C CA . GLY A 1 198 ? 6.285 -32.969 -27.047 1 98.19 198 GLY A CA 1
ATOM 1461 C C . GLY A 1 198 ? 6.359 -33.594 -28.422 1 98.19 198 GLY A C 1
ATOM 1462 O O . GLY A 1 198 ? 7.191 -33.219 -29.25 1 98.19 198 GLY A O 1
ATOM 1463 N N . GLU A 1 199 ? 5.5 -34.469 -28.688 1 97.75 199 GLU A N 1
ATOM 1464 C CA . GLU A 1 199 ? 5.43 -35.094 -30 1 97.75 199 GLU A CA 1
ATOM 1465 C C . GLU A 1 199 ? 4.48 -34.312 -30.922 1 97.75 199 GLU A C 1
ATOM 1467 O O . GLU A 1 199 ? 4.344 -34.656 -32.094 1 97.75 199 GLU A O 1
ATOM 1472 N N . GLY A 1 200 ? 3.838 -33.344 -30.359 1 97.94 200 GLY A N 1
ATOM 1473 C CA . GLY A 1 200 ? 2.898 -32.531 -31.125 1 97.94 200 GLY A CA 1
ATOM 1474 C C . GLY A 1 200 ? 1.528 -33.188 -31.25 1 97.94 200 GLY A C 1
ATOM 1475 O O . GLY A 1 200 ? 0.854 -33.031 -32.281 1 97.94 200 GLY A O 1
ATOM 1476 N N . GLU A 1 201 ? 1.152 -33.969 -30.359 1 98.31 201 GLU A N 1
ATOM 1477 C CA . GLU A 1 201 ? -0.174 -34.562 -30.312 1 98.31 201 GLU A CA 1
ATOM 1478 C C . GLU A 1 201 ? -1.097 -33.812 -29.375 1 98.31 201 GLU A C 1
ATOM 1480 O O . GLU A 1 201 ? -0.719 -33.5 -28.234 1 98.31 201 GLU A O 1
ATOM 1485 N N . LEU A 1 202 ? -2.24 -33.438 -29.891 1 98.62 202 LEU A N 1
ATOM 1486 C CA . LEU A 1 202 ? -3.273 -32.875 -29.031 1 98.62 202 LEU A CA 1
ATOM 1487 C C . LEU A 1 202 ? -4.074 -33.969 -28.344 1 98.62 202 LEU A C 1
ATOM 1489 O O . LEU A 1 202 ? -4.777 -34.75 -29 1 98.62 202 LEU A O 1
ATOM 1493 N N . VAL A 1 203 ? -3.992 -34.031 -26.984 1 98.81 203 VAL A N 1
ATOM 1494 C CA . VAL A 1 203 ? -4.602 -35.125 -26.234 1 98.81 203 VAL A CA 1
ATOM 1495 C C . VAL A 1 203 ? -5.531 -34.562 -25.156 1 98.81 203 VAL A C 1
ATOM 1497 O O . VAL A 1 203 ? -5.148 -33.656 -24.422 1 98.81 203 VAL A O 1
ATOM 1500 N N . ARG A 1 204 ? -6.781 -35.031 -25.125 1 98.5 204 ARG A N 1
ATOM 1501 C CA . ARG A 1 204 ? -7.676 -34.781 -24 1 98.5 204 ARG A CA 1
ATOM 1502 C C . ARG A 1 204 ? -7.434 -35.781 -22.875 1 98.5 204 ARG A C 1
ATOM 1504 O O . ARG A 1 204 ? -7.445 -36.969 -23.094 1 98.5 204 ARG A O 1
ATOM 1511 N N . CYS A 1 205 ? -7.164 -35.25 -21.734 1 98.62 205 CYS A N 1
ATOM 1512 C CA . CYS A 1 205 ? -6.855 -36.156 -20.625 1 98.62 205 CYS A CA 1
ATOM 1513 C C . CYS A 1 205 ? -7.602 -35.75 -19.359 1 98.62 205 CYS A C 1
ATOM 1515 O O . CYS A 1 205 ? -7.98 -34.562 -19.219 1 98.62 205 CYS A O 1
ATOM 1517 N N . SER A 1 206 ? -7.887 -36.594 -18.547 1 98.38 206 SER A N 1
ATOM 1518 C CA . SER A 1 206 ? -8.609 -36.5 -17.297 1 98.38 206 SER A CA 1
ATOM 1519 C C . SER A 1 206 ? -8.289 -37.688 -16.375 1 98.38 206 SER A C 1
ATOM 1521 O O . SER A 1 206 ? -7.52 -38.562 -16.734 1 98.38 206 SER A O 1
ATOM 1523 N N . PRO A 1 207 ? -8.852 -37.688 -15.18 1 96.88 207 PRO A N 1
ATOM 1524 C CA . PRO A 1 207 ? -8.617 -38.844 -14.305 1 96.88 207 PRO A CA 1
ATOM 1525 C C . PRO A 1 207 ? -9.109 -40.156 -14.922 1 96.88 207 PRO A C 1
ATOM 1527 O O . PRO A 1 207 ? -8.617 -41.219 -14.562 1 96.88 207 PRO A O 1
ATOM 1530 N N . SER A 1 208 ? -9.992 -40.125 -15.875 1 97.31 208 SER A N 1
ATOM 1531 C CA . SER A 1 208 ? -10.578 -41.344 -16.438 1 97.31 208 SER A CA 1
ATOM 1532 C C . SER A 1 208 ? -10.07 -41.594 -17.859 1 97.31 208 SER A C 1
ATOM 1534 O O . SER A 1 208 ? -10.328 -42.656 -18.438 1 97.31 208 SER A O 1
ATOM 1536 N N . CYS A 1 209 ? -9.422 -40.656 -18.438 1 97.44 209 CYS A N 1
ATOM 1537 C CA . CYS A 1 209 ? -8.906 -40.719 -19.797 1 97.44 209 CYS A CA 1
ATOM 1538 C C . CYS A 1 209 ? -7.477 -40.219 -19.875 1 97.44 209 CYS A C 1
ATOM 1540 O O . CYS A 1 209 ? -7.215 -39.062 -19.516 1 97.44 209 CYS A O 1
ATOM 1542 N N . GLU A 1 210 ? -6.566 -41.094 -20.422 1 98.12 210 GLU A N 1
ATOM 1543 C CA . GLU A 1 210 ? -5.164 -40.688 -20.516 1 98.12 210 GLU A CA 1
ATOM 1544 C C . GLU A 1 210 ? -4.664 -40.125 -19.188 1 98.12 210 GLU A C 1
ATOM 1546 O O . GLU A 1 210 ? -4.117 -39.031 -19.125 1 98.12 210 GLU A O 1
ATOM 1551 N N . ARG A 1 211 ? -4.883 -40.906 -18.156 1 97.81 211 ARG A N 1
ATOM 1552 C CA . ARG A 1 211 ? -4.633 -40.469 -16.781 1 97.81 211 ARG A CA 1
ATOM 1553 C C . ARG A 1 211 ? -3.154 -40.156 -16.562 1 97.81 211 ARG A C 1
ATOM 1555 O O . ARG A 1 211 ? -2.812 -39.25 -15.805 1 97.81 211 ARG A O 1
ATOM 1562 N N . HIS A 1 212 ? -2.309 -40.906 -17.203 1 97.69 212 HIS A N 1
ATOM 1563 C CA . HIS A 1 212 ? -0.877 -40.719 -17.016 1 97.69 212 HIS A CA 1
ATOM 1564 C C . HIS A 1 212 ? -0.449 -39.312 -17.453 1 97.69 212 HIS A C 1
ATOM 1566 O O . HIS A 1 212 ? 0.33 -38.656 -16.766 1 97.69 212 HIS A O 1
ATOM 1572 N N . LEU A 1 213 ? -0.971 -38.906 -18.578 1 98.56 213 LEU A N 1
ATOM 1573 C CA . LEU A 1 213 ? -0.659 -37.562 -19.062 1 98.56 213 LEU A CA 1
ATOM 1574 C C . LEU A 1 213 ? -1.297 -36.5 -18.172 1 98.56 213 LEU A C 1
ATOM 1576 O O . LEU A 1 213 ? -0.667 -35.5 -17.859 1 98.56 213 LEU A O 1
ATOM 1580 N N . PHE A 1 214 ? -2.547 -36.781 -17.766 1 98.62 214 PHE A N 1
ATOM 1581 C CA . PHE A 1 214 ? -3.258 -35.875 -16.875 1 98.62 214 PHE A CA 1
ATOM 1582 C C . PHE A 1 214 ? -2.451 -35.594 -15.602 1 98.62 214 PHE A C 1
ATOM 1584 O O . PHE A 1 214 ? -2.242 -34.438 -15.219 1 98.62 214 PHE A O 1
ATOM 1591 N N . ASP A 1 215 ? -1.995 -36.656 -15.039 1 98.12 215 ASP A N 1
ATOM 1592 C CA . ASP A 1 215 ? -1.223 -36.562 -13.805 1 98.12 215 ASP A CA 1
ATOM 1593 C C . ASP A 1 215 ? 0.131 -35.906 -14.047 1 98.12 215 ASP A C 1
ATOM 1595 O O . ASP A 1 215 ? 0.593 -35.094 -13.234 1 98.12 215 ASP A O 1
ATOM 1599 N N . ALA A 1 216 ? 0.724 -36.156 -15.18 1 98.19 216 ALA A N 1
ATOM 1600 C CA . ALA A 1 216 ? 2.072 -35.656 -15.469 1 98.19 216 ALA A CA 1
ATOM 1601 C C . ALA A 1 216 ? 2.082 -34.156 -15.68 1 98.19 216 ALA A C 1
ATOM 1603 O O . ALA A 1 216 ? 3.023 -33.469 -15.273 1 98.19 216 ALA A O 1
ATOM 1604 N N . VAL A 1 217 ? 1.06 -33.625 -16.281 1 98.06 217 VAL A N 1
ATOM 1605 C CA . VAL A 1 217 ? 1.112 -32.219 -16.688 1 98.06 217 VAL A CA 1
ATOM 1606 C C . VAL A 1 217 ? 0.663 -31.328 -15.531 1 98.06 217 VAL A C 1
ATOM 1608 O O . VAL A 1 217 ? 0.981 -30.141 -15.492 1 98.06 217 VAL A O 1
ATOM 1611 N N . ARG A 1 218 ? -0.138 -31.828 -14.586 1 97.94 218 ARG A N 1
ATOM 1612 C CA . ARG A 1 218 ? -0.488 -31.094 -13.383 1 97.94 218 ARG A CA 1
ATOM 1613 C C . ARG A 1 218 ? 0.726 -30.922 -12.469 1 97.94 218 ARG A C 1
ATOM 1615 O O . ARG A 1 218 ? 1.174 -31.875 -11.836 1 97.94 218 ARG A O 1
ATOM 1622 N N . SER A 1 219 ? 1.181 -29.672 -12.359 1 97.19 219 SER A N 1
ATOM 1623 C CA . SER A 1 219 ? 2.424 -29.344 -11.664 1 97.19 219 SER A CA 1
ATOM 1624 C C . SER A 1 219 ? 3.617 -30.031 -12.328 1 97.19 219 SER A C 1
ATOM 1626 O O . SER A 1 219 ? 4.551 -30.453 -11.641 1 97.19 219 SER A O 1
ATOM 1628 N N . GLY A 1 220 ? 3.543 -30.203 -13.586 1 96.62 220 GLY A N 1
ATOM 1629 C CA . GLY A 1 220 ? 4.59 -30.844 -14.367 1 96.62 220 GLY A CA 1
ATOM 1630 C C . GLY A 1 220 ? 5.664 -29.891 -14.836 1 96.62 220 GLY A C 1
ATOM 1631 O O . GLY A 1 220 ? 6.648 -30.297 -15.453 1 96.62 220 GLY A O 1
ATOM 1632 N N . LEU A 1 221 ? 5.496 -28.641 -14.594 1 96.31 221 LEU A N 1
ATOM 1633 C CA . LEU A 1 221 ? 6.477 -27.594 -14.867 1 96.31 221 LEU A CA 1
ATOM 1634 C C . LEU A 1 221 ? 6.727 -27.469 -16.359 1 96.31 221 LEU A C 1
ATOM 1636 O O . LEU A 1 221 ? 7.848 -27.156 -16.781 1 96.31 221 LEU A O 1
ATOM 1640 N N . GLY A 1 222 ? 5.762 -27.859 -17.172 1 95.75 222 GLY A N 1
ATOM 1641 C CA . GLY A 1 222 ? 5.836 -27.703 -18.625 1 95.75 222 GLY A CA 1
ATOM 1642 C C . GLY A 1 222 ? 6.676 -28.766 -19.297 1 95.75 222 GLY A C 1
ATOM 1643 O O . GLY A 1 222 ? 6.957 -28.688 -20.484 1 95.75 222 GLY A O 1
ATOM 1644 N N . GLN A 1 223 ? 7.039 -29.797 -18.625 1 97 223 GLN A N 1
ATOM 1645 C CA . GLN A 1 223 ? 8.031 -30.766 -19.109 1 97 223 GLN A CA 1
ATOM 1646 C C . GLN A 1 223 ? 7.383 -31.812 -20 1 97 223 GLN A C 1
ATOM 1648 O O . GLN A 1 223 ? 8.07 -32.5 -20.766 1 97 223 GLN A O 1
ATOM 1653 N N . PHE A 1 224 ? 6.051 -31.938 -19.984 1 98.12 224 PHE A N 1
ATOM 1654 C CA . PHE A 1 224 ? 5.445 -33.125 -20.594 1 98.12 224 PHE A CA 1
ATOM 1655 C C . PHE A 1 224 ? 4.438 -32.719 -21.656 1 98.12 224 PHE A C 1
ATOM 1657 O O . PHE A 1 224 ? 3.932 -33.562 -22.391 1 98.12 224 PHE A O 1
ATOM 1664 N N . GLY A 1 225 ? 4.199 -31.516 -21.672 1 97.88 225 GLY A N 1
ATOM 1665 C CA . GLY A 1 225 ? 3.242 -30.969 -22.625 1 97.88 225 GLY A CA 1
ATOM 1666 C C . GLY A 1 225 ? 2.852 -29.547 -22.328 1 97.88 225 GLY A C 1
ATOM 1667 O O . GLY A 1 225 ? 3.189 -29 -21.266 1 97.88 225 GLY A O 1
ATOM 1668 N N . ILE A 1 226 ? 2.178 -28.922 -23.281 1 97.88 226 ILE A N 1
ATOM 1669 C CA . ILE A 1 226 ? 1.633 -27.578 -23.156 1 97.88 226 ILE A CA 1
ATOM 1670 C C . ILE A 1 226 ? 0.127 -27.656 -22.906 1 97.88 226 ILE A C 1
ATOM 1672 O O . ILE A 1 226 ? -0.622 -28.141 -23.766 1 97.88 226 ILE A O 1
ATOM 1676 N N . ILE A 1 227 ? -0.277 -27.203 -21.734 1 98.06 227 ILE A N 1
ATOM 1677 C CA . ILE A 1 227 ? -1.708 -27.125 -21.469 1 98.06 227 ILE A CA 1
ATOM 1678 C C . ILE A 1 227 ? -2.334 -26.031 -22.344 1 98.06 227 ILE A C 1
ATOM 1680 O O . ILE A 1 227 ? -1.904 -24.875 -22.312 1 98.06 227 ILE A O 1
ATOM 1684 N N . VAL A 1 228 ? -3.361 -26.391 -23.094 1 98.5 228 VAL A N 1
ATOM 1685 C CA . VAL A 1 228 ? -3.941 -25.406 -24 1 98.5 228 VAL A CA 1
ATOM 1686 C C . VAL A 1 228 ? -5.379 -25.094 -23.578 1 98.5 228 VAL A C 1
ATOM 1688 O O . VAL A 1 228 ? -5.902 -24.016 -23.875 1 98.5 228 VAL A O 1
ATOM 1691 N N . ARG A 1 229 ? -6.012 -26.047 -22.891 1 98.62 229 ARG A N 1
ATOM 1692 C CA . ARG A 1 229 ? -7.332 -25.828 -22.312 1 98.62 229 ARG A CA 1
ATOM 1693 C C . ARG A 1 229 ? -7.484 -26.562 -21 1 98.62 229 ARG A C 1
ATOM 1695 O O . ARG A 1 229 ? -6.789 -27.547 -20.75 1 98.62 229 ARG A O 1
ATOM 1702 N N . ALA A 1 230 ? -8.391 -26.078 -20.203 1 98.75 230 ALA A N 1
ATOM 1703 C CA . ALA A 1 230 ? -8.656 -26.703 -18.906 1 98.75 230 ALA A CA 1
ATOM 1704 C C . ALA A 1 230 ? -10.133 -26.609 -18.531 1 98.75 230 ALA A C 1
ATOM 1706 O O . ALA A 1 230 ? -10.773 -25.578 -18.781 1 98.75 230 ALA A O 1
ATOM 1707 N N . ARG A 1 231 ? -10.648 -27.688 -18.031 1 98.81 231 ARG A N 1
ATOM 1708 C CA . ARG A 1 231 ? -11.938 -27.641 -17.344 1 98.81 231 ARG A CA 1
ATOM 1709 C C . ARG A 1 231 ? -11.758 -27.375 -15.859 1 98.81 231 ARG A C 1
ATOM 1711 O O . ARG A 1 231 ? -11.336 -28.266 -15.109 1 98.81 231 ARG A O 1
ATOM 1718 N N . VAL A 1 232 ? -12.156 -26.234 -15.438 1 98.81 232 VAL A N 1
ATOM 1719 C CA . VAL A 1 232 ? -11.938 -25.781 -14.062 1 98.81 232 VAL A CA 1
ATOM 1720 C C . VAL A 1 232 ? -13.203 -26 -13.242 1 98.81 232 VAL A C 1
ATOM 1722 O O . VAL A 1 232 ? -14.297 -25.609 -13.648 1 98.81 232 VAL A O 1
ATOM 1725 N N . ARG A 1 233 ? -13.094 -26.641 -12.102 1 98.81 233 ARG A N 1
ATOM 1726 C CA . ARG A 1 233 ? -14.203 -26.844 -11.172 1 98.81 233 ARG A CA 1
ATOM 1727 C C . ARG A 1 233 ? -14.734 -25.5 -10.68 1 98.81 233 ARG A C 1
ATOM 1729 O O . ARG A 1 233 ? -13.969 -24.562 -10.469 1 98.81 233 ARG A O 1
ATOM 1736 N N . LEU A 1 234 ? -16.016 -25.422 -10.555 1 98.75 234 LEU A N 1
ATOM 1737 C CA . LEU A 1 234 ? -16.688 -24.281 -9.953 1 98.75 234 LEU A CA 1
ATOM 1738 C C . LEU A 1 234 ? -17.516 -24.703 -8.742 1 98.75 234 LEU A C 1
ATOM 1740 O O . LEU A 1 234 ? -18.094 -25.781 -8.734 1 98.75 234 LEU A O 1
ATOM 1744 N N . VAL A 1 235 ? -17.578 -23.891 -7.715 1 98.62 235 VAL A N 1
ATOM 1745 C CA . VAL A 1 235 ? -18.406 -24.109 -6.535 1 98.62 235 VAL A CA 1
ATOM 1746 C C . VAL A 1 235 ? -19.25 -22.875 -6.258 1 98.62 235 VAL A C 1
ATOM 1748 O O . VAL A 1 235 ? -18.922 -21.781 -6.703 1 98.62 235 VAL A O 1
ATOM 1751 N N . GLU A 1 236 ? -20.344 -23.109 -5.539 1 98.06 236 GLU A N 1
ATOM 1752 C CA . GLU A 1 236 ? -21.172 -21.984 -5.109 1 98.06 236 GLU A CA 1
ATOM 1753 C C . GLU A 1 236 ? -20.5 -21.172 -4.016 1 98.06 236 GLU A C 1
ATOM 1755 O O . GLU A 1 236 ? -19.891 -21.75 -3.102 1 98.06 236 GLU A O 1
ATOM 1760 N N . VAL A 1 237 ? -20.531 -19.875 -4.125 1 98 237 VAL A N 1
ATOM 1761 C CA . VAL A 1 237 ? -19.984 -19.016 -3.09 1 98 237 VAL A CA 1
ATOM 1762 C C . VAL A 1 237 ? -20.969 -17.875 -2.797 1 98 237 VAL A C 1
ATOM 1764 O O . VAL A 1 237 ? -21.609 -17.359 -3.709 1 98 237 VAL A O 1
ATOM 1767 N N . PRO A 1 238 ? -21.156 -17.5 -1.459 1 97.31 238 PRO A N 1
ATOM 1768 C CA . PRO A 1 238 ? -21.938 -16.312 -1.127 1 97.31 238 PRO A CA 1
ATOM 1769 C C . PRO A 1 238 ? -21.328 -15.031 -1.686 1 97.31 238 PRO A C 1
ATOM 1771 O O . PRO A 1 238 ? -20.125 -15 -2.002 1 97.31 238 PRO A O 1
ATOM 1774 N N . PRO A 1 239 ? -22.078 -14.008 -1.805 1 95.81 239 PRO A N 1
ATOM 1775 C CA . PRO A 1 239 ? -21.609 -12.797 -2.484 1 95.81 239 PRO A CA 1
ATOM 1776 C C . PRO A 1 239 ? -20.734 -11.922 -1.593 1 95.81 239 PRO A C 1
ATOM 1778 O O . PRO A 1 239 ? -20.094 -10.977 -2.076 1 95.81 239 PRO A O 1
ATOM 1781 N N . ARG A 1 240 ? -20.734 -12.203 -0.289 1 96.12 240 ARG A N 1
ATOM 1782 C CA . ARG A 1 240 ? -19.984 -11.359 0.632 1 96.12 240 ARG A CA 1
ATOM 1783 C C . ARG A 1 240 ? -18.922 -12.156 1.37 1 96.12 240 ARG A C 1
ATOM 1785 O O . ARG A 1 240 ? -19.031 -13.383 1.493 1 96.12 240 ARG A O 1
ATOM 1792 N N . ALA A 1 241 ? -17.906 -11.43 1.821 1 97.94 241 ALA A N 1
ATOM 1793 C CA . ALA A 1 241 ? -16.828 -12.023 2.604 1 97.94 241 ALA A CA 1
ATOM 1794 C C . ALA A 1 241 ? -16.484 -11.148 3.807 1 97.94 241 ALA A C 1
ATOM 1796 O O . ALA A 1 241 ? -16.359 -9.93 3.68 1 97.94 241 ALA A O 1
ATOM 1797 N N . ARG A 1 242 ? -16.469 -11.719 4.965 1 97.44 242 ARG A N 1
ATOM 1798 C CA . ARG A 1 242 ? -15.945 -11.055 6.148 1 97.44 242 ARG A CA 1
ATOM 1799 C C . ARG A 1 242 ? -14.531 -11.531 6.457 1 97.44 242 ARG A C 1
ATOM 1801 O O . ARG A 1 242 ? -14.305 -12.719 6.699 1 97.44 242 ARG A O 1
ATOM 1808 N N . THR A 1 243 ? -13.555 -10.633 6.434 1 98.44 243 THR A N 1
ATOM 1809 C CA . THR A 1 243 ? -12.148 -10.922 6.691 1 98.44 243 THR A CA 1
ATOM 1810 C C . THR A 1 243 ? -11.766 -10.523 8.109 1 98.44 243 THR A C 1
ATOM 1812 O O . THR A 1 243 ? -12.062 -9.406 8.555 1 98.44 243 THR A O 1
ATOM 1815 N N . TYR A 1 244 ? -11.148 -11.43 8.82 1 97.81 244 TYR A N 1
ATOM 1816 C CA . TYR A 1 244 ? -10.578 -11.188 10.141 1 97.81 244 TYR A CA 1
ATOM 1817 C C . TYR A 1 244 ? -9.055 -11.195 10.086 1 97.81 244 TYR A C 1
ATOM 1819 O O . TYR A 1 244 ? -8.445 -12.148 9.602 1 97.81 244 TYR A O 1
ATOM 1827 N N . THR A 1 245 ? -8.445 -10.133 10.531 1 97.69 245 THR A N 1
ATOM 1828 C CA . THR A 1 245 ? -7 -10.141 10.742 1 97.69 245 THR A CA 1
ATOM 1829 C C . THR A 1 245 ? -6.656 -9.836 12.195 1 97.69 245 THR A C 1
ATOM 1831 O O . THR A 1 245 ? -7.375 -9.086 12.859 1 97.69 245 THR A O 1
ATOM 1834 N N . ALA A 1 246 ? -5.598 -10.43 12.742 1 97.31 246 ALA A N 1
ATOM 1835 C CA . ALA A 1 246 ? -5.152 -10.227 14.117 1 97.31 246 ALA A CA 1
ATOM 1836 C C . ALA A 1 246 ? -3.674 -10.578 14.273 1 97.31 246 ALA A C 1
ATOM 1838 O O . ALA A 1 246 ? -3.154 -11.43 13.539 1 97.31 246 ALA A O 1
ATOM 1839 N N . LEU A 1 247 ? -3.035 -10.008 15.266 1 96.81 247 LEU A N 1
ATOM 1840 C CA . LEU A 1 247 ? -1.598 -10.188 15.453 1 96.81 247 LEU A CA 1
ATOM 1841 C C . LEU A 1 247 ? -1.313 -11.156 16.594 1 96.81 247 LEU A C 1
ATOM 1843 O O . LEU A 1 247 ? -2.061 -11.203 17.578 1 96.81 247 LEU A O 1
ATOM 1847 N N . TYR A 1 248 ? -0.29 -11.922 16.406 1 97.56 248 TYR A N 1
ATOM 1848 C CA . TYR A 1 248 ? 0.292 -12.789 17.422 1 97.56 248 TYR A CA 1
ATOM 1849 C C . TYR A 1 248 ? 1.725 -12.383 17.734 1 97.56 248 TYR A C 1
ATOM 1851 O O . TYR A 1 248 ? 2.5 -12.062 16.828 1 97.56 248 TYR A O 1
ATOM 1859 N N . GLY A 1 249 ? 2.061 -12.375 18.984 1 94.81 249 GLY A N 1
ATOM 1860 C CA . GLY A 1 249 ? 3.445 -12.172 19.375 1 94.81 249 GLY A CA 1
ATOM 1861 C C . GLY A 1 249 ? 4.227 -13.469 19.516 1 94.81 249 GLY A C 1
ATOM 1862 O O . GLY A 1 249 ? 5.457 -13.453 19.547 1 94.81 249 GLY A O 1
ATOM 1863 N N . ASP A 1 250 ? 3.451 -14.547 19.516 1 95.88 250 ASP A N 1
ATOM 1864 C CA . ASP A 1 250 ? 4.039 -15.867 19.703 1 95.88 250 ASP A CA 1
ATOM 1865 C C . ASP A 1 250 ? 3.84 -16.75 18.469 1 95.88 250 ASP A C 1
ATOM 1867 O O . ASP A 1 250 ? 2.707 -17.062 18.109 1 95.88 250 ASP A O 1
ATOM 1871 N N . LEU A 1 251 ? 4.977 -17.188 17.922 1 98.12 251 LEU A N 1
ATOM 1872 C CA . LEU A 1 251 ? 4.938 -17.984 16.688 1 98.12 251 LEU A CA 1
ATOM 1873 C C . LEU A 1 251 ? 4.23 -19.312 16.938 1 98.12 251 LEU A C 1
ATOM 1875 O O . LEU A 1 251 ? 3.416 -19.734 16.109 1 98.12 251 LEU A O 1
ATOM 1879 N N . HIS A 1 252 ? 4.496 -19.984 18.047 1 98.19 252 HIS A N 1
ATOM 1880 C CA . HIS A 1 252 ? 3.916 -21.281 18.312 1 98.19 252 HIS A CA 1
ATOM 1881 C C . HIS A 1 252 ? 2.398 -21.203 18.438 1 98.19 252 HIS A C 1
ATOM 1883 O O . HIS A 1 252 ? 1.682 -22.031 17.859 1 98.19 252 HIS A O 1
ATOM 1889 N N . ARG A 1 253 ? 1.972 -20.188 19.125 1 98.12 253 ARG A N 1
ATOM 1890 C CA . ARG A 1 253 ? 0.532 -20 19.281 1 98.12 253 ARG A CA 1
ATOM 1891 C C . ARG A 1 253 ? -0.123 -19.703 17.938 1 98.12 253 ARG A C 1
ATOM 1893 O O . ARG A 1 253 ? -1.206 -20.219 17.641 1 98.12 253 ARG A O 1
ATOM 1900 N N . PHE A 1 254 ? 0.573 -18.906 17.219 1 98.62 254 PHE A N 1
ATOM 1901 C CA . PHE A 1 254 ? 0.096 -18.547 15.891 1 98.62 254 PHE A CA 1
ATOM 1902 C C . PHE A 1 254 ? -0.061 -19.797 15.023 1 98.62 254 PHE A C 1
ATOM 1904 O O . PHE A 1 254 ? -1.124 -20.016 14.438 1 98.62 254 PHE A O 1
ATOM 1911 N N . LEU A 1 255 ? 0.918 -20.656 14.906 1 98.81 255 LEU A N 1
ATOM 1912 C CA . LEU A 1 255 ? 0.899 -21.875 14.094 1 98.81 255 LEU A CA 1
ATOM 1913 C C . LEU A 1 255 ? -0.158 -22.844 14.594 1 98.81 255 LEU A C 1
ATOM 1915 O O . LEU A 1 255 ? -0.872 -23.469 13.797 1 98.81 255 LEU A O 1
ATOM 1919 N N . ASP A 1 256 ? -0.299 -22.969 15.883 1 98.38 256 ASP A N 1
ATOM 1920 C CA . ASP A 1 256 ? -1.27 -23.891 16.469 1 98.38 256 ASP A CA 1
ATOM 1921 C C . ASP A 1 256 ? -2.699 -23.469 16.141 1 98.38 256 ASP A C 1
ATOM 1923 O O . ASP A 1 256 ? -3.535 -24.297 15.797 1 98.38 256 ASP A O 1
ATOM 1927 N N . ASP A 1 257 ? -2.912 -22.188 16.266 1 98.69 257 ASP A N 1
ATOM 1928 C CA . ASP A 1 257 ? -4.25 -21.688 15.977 1 98.69 257 ASP A CA 1
ATOM 1929 C C . ASP A 1 257 ? -4.598 -21.891 14.5 1 98.69 257 ASP A C 1
ATOM 1931 O O . ASP A 1 257 ? -5.73 -22.25 14.172 1 98.69 257 ASP A O 1
ATOM 1935 N N . GLN A 1 258 ? -3.668 -21.641 13.648 1 98.62 258 GLN A N 1
ATOM 1936 C CA . GLN A 1 258 ? -3.932 -21.859 12.227 1 98.62 258 GLN A CA 1
ATOM 1937 C C . GLN A 1 258 ? -4.258 -23.328 11.953 1 98.62 258 GLN A C 1
ATOM 1939 O O . GLN A 1 258 ? -5.195 -23.625 11.211 1 98.62 258 GLN A O 1
ATOM 1944 N N . ARG A 1 259 ? -3.438 -24.203 12.492 1 98.19 259 ARG A N 1
ATOM 1945 C CA . ARG A 1 259 ? -3.689 -25.625 12.297 1 98.19 259 ARG A CA 1
ATOM 1946 C C . ARG A 1 259 ? -5.066 -26.016 12.82 1 98.19 259 ARG A C 1
ATOM 1948 O O . ARG A 1 259 ? -5.781 -26.797 12.188 1 98.19 259 ARG A O 1
ATOM 1955 N N . TRP A 1 260 ? -5.41 -25.469 13.961 1 98.31 260 TRP A N 1
ATOM 1956 C CA . TRP A 1 260 ? -6.73 -25.734 14.523 1 98.31 260 TRP A CA 1
ATOM 1957 C C . TRP A 1 260 ? -7.832 -25.266 13.586 1 98.31 260 TRP A C 1
ATOM 1959 O O . TRP A 1 260 ? -8.82 -25.969 13.367 1 98.31 260 TRP A O 1
ATOM 1969 N N . LEU A 1 261 ? -7.652 -24.141 13.016 1 98.38 261 LEU A N 1
ATOM 1970 C CA . LEU A 1 261 ? -8.68 -23.547 12.164 1 98.38 261 LEU A CA 1
ATOM 1971 C C . LEU A 1 261 ? -8.891 -24.375 10.906 1 98.38 261 LEU A C 1
ATOM 1973 O O . LEU A 1 261 ? -10.023 -24.531 10.438 1 98.38 261 LEU A O 1
ATOM 1977 N N . ILE A 1 262 ? -7.801 -24.906 10.328 1 97.75 262 ILE A N 1
ATOM 1978 C CA . ILE A 1 262 ? -7.965 -25.641 9.07 1 97.75 262 ILE A CA 1
ATOM 1979 C C . ILE A 1 262 ? -8.539 -27.031 9.344 1 97.75 262 ILE A C 1
ATOM 1981 O O . ILE A 1 262 ? -9.117 -27.641 8.453 1 97.75 262 ILE A O 1
ATOM 1985 N N . GLU A 1 263 ? -8.422 -27.531 10.547 1 96.94 263 GLU A N 1
ATOM 1986 C CA . GLU A 1 263 ? -9.047 -28.797 10.93 1 96.94 263 GLU A CA 1
ATOM 1987 C C . GLU A 1 263 ? -10.516 -28.594 11.273 1 96.94 263 GLU A C 1
ATOM 1989 O O . GLU A 1 263 ? -11.359 -29.422 10.922 1 96.94 263 GLU A O 1
ATOM 1994 N N . ASP A 1 264 ? -10.75 -27.484 11.961 1 95.25 264 ASP A N 1
ATOM 1995 C CA . ASP A 1 264 ? -12.102 -27.156 12.406 1 95.25 264 ASP A CA 1
ATOM 1996 C C . ASP A 1 264 ? -12.992 -26.781 11.219 1 95.25 264 ASP A C 1
ATOM 1998 O O . ASP A 1 264 ? -14.18 -27.125 11.203 1 95.25 264 ASP A O 1
ATOM 2002 N N . GLY A 1 265 ? -12.523 -26.094 10.312 1 96.12 265 GLY A N 1
ATOM 2003 C CA . GLY A 1 265 ? -13.211 -25.766 9.07 1 96.12 265 GLY A CA 1
ATOM 2004 C C . GLY A 1 265 ? -14.227 -24.641 9.227 1 96.12 265 GLY A C 1
ATOM 2005 O O . GLY A 1 265 ? -15.109 -24.469 8.391 1 96.12 265 GLY A O 1
ATOM 2006 N N . ARG A 1 266 ? -14.133 -23.844 10.258 1 96.94 266 ARG A N 1
ATOM 2007 C CA . ARG A 1 266 ? -15.133 -22.812 10.523 1 96.94 266 ARG A CA 1
ATOM 2008 C C . ARG A 1 266 ? -14.938 -21.609 9.609 1 96.94 266 ARG A C 1
ATOM 2010 O O . ARG A 1 266 ? -15.852 -20.797 9.438 1 96.94 266 ARG A O 1
ATOM 2017 N N . PHE A 1 267 ? -13.797 -21.484 9.07 1 98.44 267 PHE A N 1
ATOM 2018 C CA . PHE A 1 267 ? -13.555 -20.453 8.078 1 98.44 267 PHE A CA 1
ATOM 2019 C C . PHE A 1 267 ? -13.438 -21.047 6.68 1 98.44 267 PHE A C 1
ATOM 2021 O O . PHE A 1 267 ? -13.164 -22.234 6.527 1 98.44 267 PHE A O 1
ATOM 2028 N N . ASP A 1 268 ? -13.711 -20.219 5.652 1 98.56 268 ASP A N 1
ATOM 2029 C CA . ASP A 1 268 ? -13.617 -20.641 4.262 1 98.56 268 ASP A CA 1
ATOM 2030 C C . ASP A 1 268 ? -12.219 -20.406 3.697 1 98.56 268 ASP A C 1
ATOM 2032 O O . ASP A 1 268 ? -11.859 -20.953 2.658 1 98.56 268 ASP A O 1
ATOM 2036 N N . TYR A 1 269 ? -11.469 -19.594 4.336 1 98.62 269 TYR A N 1
ATOM 2037 C CA . TYR A 1 269 ? -10.148 -19.125 3.936 1 98.62 269 TYR A CA 1
ATOM 2038 C C . TYR A 1 269 ? -9.266 -18.875 5.152 1 98.62 269 TYR A C 1
ATOM 2040 O O . TYR A 1 269 ? -9.695 -18.25 6.121 1 98.62 269 TYR A O 1
ATOM 2048 N N . VAL A 1 270 ? -8.023 -19.453 5.195 1 98.75 270 VAL A N 1
ATOM 2049 C CA . VAL A 1 270 ? -7.062 -19.219 6.27 1 98.75 270 VAL A CA 1
ATOM 2050 C C . VAL A 1 270 ? -5.672 -18.984 5.68 1 98.75 270 VAL A C 1
ATOM 2052 O O . VAL A 1 270 ? -5.148 -19.844 4.953 1 98.75 270 VAL A O 1
ATOM 2055 N N . GLU A 1 271 ? -5.102 -17.812 5.914 1 98.5 271 GLU A N 1
ATOM 2056 C CA . GLU A 1 271 ? -3.721 -17.469 5.578 1 98.5 271 GLU A CA 1
ATOM 2057 C C . GLU A 1 271 ? -3.02 -16.781 6.75 1 98.5 271 GLU A C 1
ATOM 2059 O O . GLU A 1 271 ? -3.539 -16.781 7.867 1 98.5 271 GLU A O 1
ATOM 2064 N N . GLY A 1 272 ? -1.833 -16.484 6.547 1 98.56 272 GLY A N 1
ATOM 2065 C CA . GLY A 1 272 ? -1.024 -15.773 7.523 1 98.56 272 GLY A CA 1
ATOM 2066 C C . GLY A 1 272 ? 0.201 -15.117 6.914 1 98.56 272 GLY A C 1
ATOM 2067 O O . GLY A 1 272 ? 0.592 -15.445 5.793 1 98.56 272 GLY A O 1
ATOM 2068 N N . ALA A 1 273 ? 0.689 -14.195 7.68 1 98.25 273 ALA A N 1
ATOM 2069 C CA . ALA A 1 273 ? 1.879 -13.461 7.258 1 98.25 273 ALA A CA 1
ATOM 2070 C C . ALA A 1 273 ? 2.768 -13.117 8.453 1 98.25 273 ALA A C 1
ATOM 2072 O O . ALA A 1 273 ? 2.32 -13.172 9.602 1 98.25 273 ALA A O 1
ATOM 2073 N N . VAL A 1 274 ? 4.043 -12.906 8.172 1 98 274 VAL A N 1
ATOM 2074 C CA . VAL A 1 274 ? 4.988 -12.336 9.125 1 98 274 VAL A CA 1
ATOM 2075 C C . VAL A 1 274 ? 5.172 -10.852 8.852 1 98 274 VAL A C 1
ATOM 2077 O O . VAL A 1 274 ? 5.445 -10.453 7.711 1 98 274 VAL A O 1
ATOM 2080 N N . VAL A 1 275 ? 4.984 -10.07 9.875 1 94.62 275 VAL A N 1
ATOM 2081 C CA . VAL A 1 275 ? 5.059 -8.625 9.68 1 94.62 275 VAL A CA 1
ATOM 2082 C C . VAL A 1 275 ? 6.07 -8.023 10.656 1 94.62 275 VAL A C 1
ATOM 2084 O O . VAL A 1 275 ? 6.316 -8.586 11.727 1 94.62 275 VAL A O 1
ATOM 2087 N N . SER A 1 276 ? 6.652 -6.891 10.211 1 88.5 276 SER A N 1
ATOM 2088 C CA . SER A 1 276 ? 7.566 -6.184 11.102 1 88.5 276 SER A CA 1
ATOM 2089 C C . SER A 1 276 ? 6.824 -5.543 12.266 1 88.5 276 SER A C 1
ATOM 2091 O O . SER A 1 276 ? 5.727 -5.004 12.086 1 88.5 276 SER A O 1
ATOM 2093 N N . SER A 1 277 ? 7.34 -5.688 13.406 1 82.88 277 SER A N 1
ATOM 2094 C CA . SER A 1 277 ? 6.738 -5.117 14.602 1 82.88 277 SER A CA 1
ATOM 2095 C C . SER A 1 277 ? 7.801 -4.766 15.641 1 82.88 277 SER A C 1
ATOM 2097 O O . SER A 1 277 ? 8.508 -5.648 16.141 1 82.88 277 SER A O 1
ATOM 2099 N N . ALA A 1 278 ? 7.844 -3.482 16.031 1 77.69 278 ALA A N 1
ATOM 2100 C CA . ALA A 1 278 ? 8.68 -2.98 17.109 1 77.69 278 ALA A CA 1
ATOM 2101 C C . ALA A 1 278 ? 10.094 -3.553 17.031 1 77.69 278 ALA A C 1
ATOM 2103 O O . ALA A 1 278 ? 10.602 -4.09 18.016 1 77.69 278 ALA A O 1
ATOM 2104 N N . GLY A 1 279 ? 10.727 -3.594 15.93 1 77.31 279 GLY A N 1
ATOM 2105 C CA . GLY A 1 279 ? 12.102 -4.031 15.773 1 77.31 279 GLY A CA 1
ATOM 2106 C C . GLY A 1 279 ? 12.234 -5.535 15.609 1 77.31 279 GLY A C 1
ATOM 2107 O O . GLY A 1 279 ? 13.344 -6.055 15.484 1 77.31 279 GLY A O 1
ATOM 2108 N N . GLY A 1 280 ? 11.125 -6.199 15.625 1 88.25 280 GLY A N 1
ATOM 2109 C CA . GLY A 1 280 ? 11.094 -7.633 15.383 1 88.25 280 GLY A CA 1
ATOM 2110 C C . GLY A 1 280 ? 9.984 -8.055 14.438 1 88.25 280 GLY A C 1
ATOM 2111 O O . GLY A 1 280 ? 9.688 -7.352 13.461 1 88.25 280 GLY A O 1
ATOM 2112 N N . TRP A 1 281 ? 9.602 -9.344 14.68 1 92.88 281 TRP A N 1
ATOM 2113 C CA . TRP A 1 281 ? 8.555 -9.891 13.82 1 92.88 281 TRP A CA 1
ATOM 2114 C C . TRP A 1 281 ? 7.285 -10.164 14.617 1 92.88 281 TRP A C 1
ATOM 2116 O O . TRP A 1 281 ? 7.355 -10.523 15.797 1 92.88 281 TRP A O 1
ATOM 2126 N N . ALA A 1 282 ? 6.176 -9.906 14.102 1 96.12 282 ALA A N 1
ATOM 2127 C CA . ALA A 1 282 ? 4.863 -10.367 14.539 1 96.12 282 ALA A CA 1
ATOM 2128 C C . ALA A 1 282 ? 4.203 -11.234 13.477 1 96.12 282 ALA A C 1
ATOM 2130 O O . ALA A 1 282 ? 4.695 -11.336 12.352 1 96.12 282 ALA A O 1
ATOM 2131 N N . PHE A 1 283 ? 3.232 -11.969 13.938 1 98.5 283 PHE A N 1
ATOM 2132 C CA . PHE A 1 283 ? 2.553 -12.914 13.062 1 98.5 283 PHE A CA 1
ATOM 2133 C C . PHE A 1 283 ? 1.08 -12.547 12.906 1 98.5 283 PHE A C 1
ATOM 2135 O O . PHE A 1 283 ? 0.382 -12.336 13.898 1 98.5 283 PHE A O 1
ATOM 2142 N N . GLN A 1 284 ? 0.65 -12.414 11.688 1 98.5 284 GLN A N 1
ATOM 2143 C CA . GLN A 1 284 ? -0.708 -11.953 11.422 1 98.5 284 GLN A CA 1
ATOM 2144 C C . GLN A 1 284 ? -1.569 -13.07 10.844 1 98.5 284 GLN A C 1
ATOM 2146 O O . GLN A 1 284 ? -1.229 -13.648 9.812 1 98.5 284 GLN A O 1
ATOM 2151 N N . LEU A 1 285 ? -2.66 -13.359 11.508 1 98.69 285 LEU A N 1
ATOM 2152 C CA . LEU A 1 285 ? -3.682 -14.266 11 1 98.69 285 LEU A CA 1
ATOM 2153 C C . LEU A 1 285 ? -4.613 -13.547 10.031 1 98.69 285 LEU A C 1
ATOM 2155 O O . LEU A 1 285 ? -4.996 -12.398 10.266 1 98.69 285 LEU A O 1
ATOM 2159 N N . GLU A 1 286 ? -4.953 -14.148 8.945 1 98.62 286 GLU A N 1
ATOM 2160 C CA . GLU A 1 286 ? -6.047 -13.758 8.062 1 98.62 286 GLU A CA 1
ATOM 2161 C C . GLU A 1 286 ? -7.023 -14.906 7.848 1 98.62 286 GLU A C 1
ATOM 2163 O O . GLU A 1 286 ? -6.656 -15.938 7.285 1 98.62 286 GLU A O 1
ATOM 2168 N N . ALA A 1 287 ? -8.211 -14.797 8.336 1 98.75 287 ALA A N 1
ATOM 2169 C CA . ALA A 1 287 ? -9.273 -15.781 8.172 1 98.75 287 ALA A CA 1
ATOM 2170 C C . ALA A 1 287 ? -10.531 -15.141 7.598 1 98.75 287 ALA A C 1
ATOM 2172 O O . ALA A 1 287 ? -10.875 -14.008 7.941 1 98.75 287 ALA A O 1
ATOM 2173 N N . VAL A 1 288 ? -11.195 -15.852 6.707 1 98.75 288 VAL A N 1
ATOM 2174 C CA . VAL A 1 288 ? -12.32 -15.242 6 1 98.75 288 VAL A CA 1
ATOM 2175 C C . VAL A 1 288 ? -13.531 -16.172 6.051 1 98.75 288 VAL A C 1
ATOM 2177 O O . VAL A 1 288 ? -13.383 -17.391 5.941 1 98.75 288 VAL A O 1
ATOM 2180 N N . LYS A 1 289 ? -14.695 -15.648 6.277 1 98.62 289 LYS A N 1
ATOM 2181 C CA . LYS A 1 289 ? -15.977 -16.344 6.199 1 98.62 289 LYS A CA 1
ATOM 2182 C C . LYS A 1 289 ? -16.891 -15.703 5.16 1 98.62 289 LYS A C 1
ATOM 2184 O O . LYS A 1 289 ? -17.156 -14.5 5.223 1 98.62 289 LYS A O 1
ATOM 2189 N N . TYR A 1 290 ? -17.312 -16.516 4.16 1 98.19 290 TYR A N 1
ATOM 2190 C CA . TYR A 1 290 ? -18.266 -16.016 3.172 1 98.19 290 TYR A CA 1
ATOM 2191 C C . TYR A 1 290 ? -19.672 -16 3.744 1 98.19 290 TYR A C 1
ATOM 2193 O O . TYR A 1 290 ? -20.031 -16.828 4.59 1 98.19 290 TYR A O 1
ATOM 2201 N N . PHE A 1 291 ? -20.469 -15.008 3.27 1 97.06 291 PHE A N 1
ATOM 2202 C CA . PHE A 1 291 ? -21.828 -14.953 3.805 1 97.06 291 PHE A CA 1
ATOM 2203 C C . PHE A 1 291 ? -22.766 -14.242 2.844 1 97.06 291 PHE A C 1
ATOM 2205 O O . PHE A 1 291 ? -22.312 -13.578 1.903 1 97.06 291 PHE A O 1
ATOM 2212 N N . THR A 1 292 ? -23.984 -14.508 2.992 1 95.31 292 THR A N 1
ATOM 2213 C CA . THR A 1 292 ? -25.047 -13.789 2.318 1 95.31 292 THR A CA 1
ATOM 2214 C C . THR A 1 292 ? -25.625 -12.695 3.219 1 95.31 292 THR A C 1
ATOM 2216 O O . THR A 1 292 ? -25.812 -12.906 4.418 1 95.31 292 THR A O 1
ATOM 2219 N N . PRO A 1 293 ? -25.844 -11.562 2.641 1 88.56 293 PRO A N 1
ATOM 2220 C CA . PRO A 1 293 ? -26.438 -10.5 3.465 1 88.56 293 PRO A CA 1
ATOM 2221 C C . PRO A 1 293 ? -27.672 -10.969 4.227 1 88.56 293 PRO A C 1
ATOM 2223 O O . PRO A 1 293 ? -28.531 -11.641 3.66 1 88.56 293 PRO A O 1
ATOM 2226 N N . GLY A 1 294 ? -27.812 -10.594 5.465 1 88.88 294 GLY A N 1
ATOM 2227 C CA . GLY A 1 294 ? -28.875 -11.078 6.32 1 88.88 294 GLY A CA 1
ATOM 2228 C C . GLY A 1 294 ? -28.469 -12.25 7.191 1 88.88 294 GLY A C 1
ATOM 2229 O O . GLY A 1 294 ? -29.125 -12.547 8.195 1 88.88 294 GLY A O 1
ATOM 2230 N N . ALA A 1 295 ? -27.391 -12.891 6.762 1 92.75 295 ALA A N 1
ATOM 2231 C CA . ALA A 1 295 ? -26.828 -13.992 7.535 1 92.75 295 ALA A CA 1
ATOM 2232 C C . ALA A 1 295 ? -25.359 -13.719 7.883 1 92.75 295 ALA A C 1
ATOM 2234 O O . ALA A 1 295 ? -24.484 -14.531 7.59 1 92.75 295 ALA A O 1
ATOM 2235 N N . GLU A 1 296 ? -25.172 -12.625 8.516 1 91.31 296 GLU A N 1
ATOM 2236 C CA . GLU A 1 296 ? -23.812 -12.211 8.875 1 91.31 296 GLU A CA 1
ATOM 2237 C C . GLU A 1 296 ? -23.172 -13.203 9.852 1 91.31 296 GLU A C 1
ATOM 2239 O O . GLU A 1 296 ? -23.859 -13.75 10.719 1 91.31 296 GLU A O 1
ATOM 2244 N N . PRO A 1 297 ? -21.828 -13.492 9.68 1 94.44 297 PRO A N 1
ATOM 2245 C CA . PRO A 1 297 ? -21.125 -14.391 10.594 1 94.44 297 PRO A CA 1
ATOM 2246 C C . PRO A 1 297 ? -21.172 -13.914 12.039 1 94.44 297 PRO A C 1
ATOM 2248 O O . PRO A 1 297 ? -21.125 -12.711 12.305 1 94.44 297 PRO A O 1
ATOM 2251 N N . ARG A 1 298 ? -21.219 -14.844 12.961 1 93.31 298 ARG A N 1
ATOM 2252 C CA . ARG A 1 298 ? -21.125 -14.562 14.391 1 93.31 298 ARG A CA 1
ATOM 2253 C C . ARG A 1 298 ? -19.656 -14.523 14.836 1 93.31 298 ARG A C 1
ATOM 2255 O O . ARG A 1 298 ? -19.062 -15.562 15.102 1 93.31 298 ARG A O 1
ATOM 2262 N N . ASP A 1 299 ? -19.188 -13.375 15.031 1 93.06 299 ASP A N 1
ATOM 2263 C CA . ASP A 1 299 ? -17.766 -13.164 15.297 1 93.06 299 ASP A CA 1
ATOM 2264 C C . ASP A 1 299 ? -17.328 -13.898 16.562 1 93.06 299 ASP A C 1
ATOM 2266 O O . ASP A 1 299 ? -16.266 -14.508 16.609 1 93.06 299 ASP A O 1
ATOM 2270 N N . ASP A 1 300 ? -18.172 -13.805 17.609 1 91.56 300 ASP A N 1
ATOM 2271 C CA . ASP A 1 300 ? -17.844 -14.43 18.891 1 91.56 300 ASP A CA 1
ATOM 2272 C C . ASP A 1 300 ? -17.625 -15.938 18.719 1 91.56 300 ASP A C 1
ATOM 2274 O O . ASP A 1 300 ? -16.703 -16.5 19.312 1 91.56 300 ASP A O 1
ATOM 2278 N N . ARG A 1 301 ? -18.438 -16.578 17.906 1 94.81 301 ARG A N 1
ATOM 2279 C CA . ARG A 1 301 ? -18.328 -18.016 17.688 1 94.81 301 ARG A CA 1
ATOM 2280 C C . ARG A 1 301 ? -17.125 -18.344 16.828 1 94.81 301 ARG A C 1
ATOM 2282 O O . ARG A 1 301 ? -16.375 -19.281 17.125 1 94.81 301 ARG A O 1
ATOM 2289 N N . LEU A 1 302 ? -16.906 -17.594 15.742 1 97 302 LEU A N 1
ATOM 2290 C CA . LEU A 1 302 ? -15.828 -17.859 14.789 1 97 302 LEU A CA 1
ATOM 2291 C C . LEU A 1 302 ? -14.461 -17.656 15.438 1 97 302 LEU A C 1
ATOM 2293 O O . LEU A 1 302 ? -13.508 -18.359 15.125 1 97 302 LEU A O 1
ATOM 2297 N N . LEU A 1 303 ? -14.367 -16.688 16.375 1 97 303 LEU A N 1
ATOM 2298 C CA . LEU A 1 303 ? -13.078 -16.297 16.922 1 97 303 LEU A CA 1
ATOM 2299 C C . LEU A 1 303 ? -12.836 -16.969 18.281 1 97 303 LEU A C 1
ATOM 2301 O O . LEU A 1 303 ? -11.773 -16.797 18.875 1 97 303 LEU A O 1
ATOM 2305 N N . ALA A 1 304 ? -13.773 -17.766 18.75 1 96.12 304 ALA A N 1
ATOM 2306 C CA . ALA A 1 304 ? -13.68 -18.406 20.062 1 96.12 304 ALA A CA 1
ATOM 2307 C C . ALA A 1 304 ? -12.445 -19.281 20.156 1 96.12 304 ALA A C 1
ATOM 2309 O O . ALA A 1 304 ? -12.172 -20.078 19.25 1 96.12 304 ALA A O 1
ATOM 2310 N N . GLY A 1 305 ? -11.664 -19.094 21.219 1 96.44 305 GLY A N 1
ATOM 2311 C CA . GLY A 1 305 ? -10.555 -19.984 21.531 1 96.44 305 GLY A CA 1
ATOM 2312 C C . GLY A 1 305 ? -9.242 -19.531 20.922 1 96.44 305 GLY A C 1
ATOM 2313 O O . GLY A 1 305 ? -8.188 -20.094 21.219 1 96.44 305 GLY A O 1
ATOM 2314 N N . LEU A 1 306 ? -9.25 -18.562 20.031 1 97.75 306 LEU A N 1
ATOM 2315 C CA . LEU A 1 306 ? -8.023 -18.094 19.375 1 97.75 306 LEU A CA 1
ATOM 2316 C C . LEU A 1 306 ? -7.223 -17.188 20.312 1 97.75 306 LEU A C 1
ATOM 2318 O O . LEU A 1 306 ? -7.797 -16.438 21.109 1 97.75 306 LEU A O 1
ATOM 2322 N N . GLY A 1 307 ? -5.855 -17.297 20.203 1 97.56 307 GLY A N 1
ATOM 2323 C CA . GLY A 1 307 ? -4.988 -16.641 21.172 1 97.56 307 GLY A CA 1
ATOM 2324 C C . GLY A 1 307 ? -4.258 -15.438 20.578 1 97.56 307 GLY A C 1
ATOM 2325 O O . GLY A 1 307 ? -3.074 -15.234 20.859 1 97.56 307 GLY A O 1
ATOM 2326 N N . PHE A 1 308 ? -4.898 -14.664 19.703 1 96.56 308 PHE A N 1
ATOM 2327 C CA . PHE A 1 308 ? -4.266 -13.461 19.172 1 96.56 308 PHE A CA 1
ATOM 2328 C C . PHE A 1 308 ? -4.211 -12.367 20.234 1 96.56 308 PHE A C 1
ATOM 2330 O O . PHE A 1 308 ? -4.848 -12.484 21.281 1 96.56 308 PHE A O 1
ATOM 2337 N N . GLN A 1 309 ? -3.355 -11.32 19.984 1 93.62 309 GLN A N 1
ATOM 2338 C CA . GLN A 1 309 ? -3.186 -10.211 20.922 1 93.62 309 GLN A CA 1
ATOM 2339 C C . GLN A 1 309 ? -4.449 -9.359 21 1 93.62 309 GLN A C 1
ATOM 2341 O O . GLN A 1 309 ? -4.949 -8.883 19.969 1 93.62 309 GLN A O 1
ATOM 2346 N N . PRO A 1 310 ? -4.906 -9.195 22.234 1 87.75 310 PRO A N 1
ATOM 2347 C CA . PRO A 1 310 ? -6.098 -8.359 22.391 1 87.75 310 PRO A CA 1
ATOM 2348 C C . PRO A 1 310 ? -5.914 -6.965 21.781 1 87.75 310 PRO A C 1
ATOM 2350 O O . PRO A 1 310 ? -4.832 -6.383 21.891 1 87.75 310 PRO A O 1
ATOM 2353 N N . GLY A 1 311 ? -6.973 -6.48 21.203 1 86.19 311 GLY A N 1
ATOM 2354 C CA . GLY A 1 311 ? -6.953 -5.133 20.672 1 86.19 311 GLY A CA 1
ATOM 2355 C C . GLY A 1 311 ? -6.445 -5.066 19.25 1 86.19 311 GLY A C 1
ATOM 2356 O O . GLY A 1 311 ? -6.512 -4.012 18.609 1 86.19 311 GLY A O 1
ATOM 2357 N N . THR A 1 312 ? -5.957 -6.203 18.656 1 91 312 THR A N 1
ATOM 2358 C CA . THR A 1 312 ? -5.352 -6.172 17.328 1 91 312 THR A CA 1
ATOM 2359 C C . THR A 1 312 ? -6.34 -6.656 16.281 1 91 312 THR A C 1
ATOM 2361 O O . THR A 1 312 ? -6.066 -6.57 15.078 1 91 312 THR A O 1
ATOM 2364 N N . LEU A 1 313 ? -7.523 -7.129 16.688 1 93.5 313 LEU A N 1
ATOM 2365 C CA . LEU A 1 313 ? -8.5 -7.703 15.781 1 93.5 313 LEU A CA 1
ATOM 2366 C C . LEU A 1 313 ? -9.078 -6.633 14.859 1 93.5 313 LEU A C 1
ATOM 2368 O O . LEU A 1 313 ? -9.5 -5.57 15.32 1 93.5 313 LEU A O 1
ATOM 2372 N N . GLN A 1 314 ? -8.992 -6.891 13.57 1 93.44 314 GLN A N 1
ATOM 2373 C CA . GLN A 1 314 ? -9.672 -6.109 12.547 1 93.44 314 GLN A CA 1
ATOM 2374 C C . GLN A 1 314 ? -10.672 -6.969 11.766 1 93.44 314 GLN A C 1
ATOM 2376 O O . GLN A 1 314 ? -10.359 -8.109 11.406 1 93.44 314 GLN A O 1
ATOM 2381 N N . VAL A 1 315 ? -11.852 -6.477 11.562 1 94.38 315 VAL A N 1
ATOM 2382 C CA . VAL A 1 315 ? -12.906 -7.176 10.836 1 94.38 315 VAL A CA 1
ATOM 2383 C C . VAL A 1 315 ? -13.359 -6.328 9.648 1 94.38 315 VAL A C 1
ATOM 2385 O O . VAL A 1 315 ? -13.742 -5.164 9.82 1 94.38 315 VAL A O 1
ATOM 2388 N N . THR A 1 316 ? -13.328 -6.871 8.5 1 94.69 316 THR A N 1
ATOM 2389 C CA . THR A 1 316 ? -13.672 -6.141 7.285 1 94.69 316 THR A CA 1
ATOM 2390 C C . THR A 1 316 ? -14.695 -6.914 6.457 1 94.69 316 THR A C 1
ATOM 2392 O O . THR A 1 316 ? -14.469 -8.078 6.109 1 94.69 316 THR A O 1
ATOM 2395 N N . ASP A 1 317 ? -15.789 -6.305 6.121 1 94.25 317 ASP A N 1
ATOM 2396 C CA . ASP A 1 317 ? -16.75 -6.848 5.164 1 94.25 317 ASP A CA 1
ATOM 2397 C C . ASP A 1 317 ? -16.516 -6.277 3.768 1 94.25 317 ASP A C 1
ATOM 2399 O O . ASP A 1 317 ? -16.297 -5.07 3.613 1 94.25 317 ASP A O 1
ATOM 2403 N N . SER A 1 318 ? -16.516 -7.148 2.744 1 94.69 318 SER A N 1
ATOM 2404 C CA . SER A 1 318 ? -16.406 -6.766 1.34 1 94.69 318 SER A CA 1
ATOM 2405 C C . SER A 1 318 ? -17.172 -7.727 0.442 1 94.69 318 SER A C 1
ATOM 2407 O O . SER A 1 318 ? -17.719 -8.727 0.916 1 94.69 318 SER A O 1
ATOM 2409 N N . SER A 1 319 ? -17.297 -7.34 -0.831 1 95.19 319 SER A N 1
ATOM 2410 C CA . SER A 1 319 ? -17.781 -8.344 -1.776 1 95.19 319 SER A CA 1
ATOM 2411 C C . SER A 1 319 ? -16.797 -9.5 -1.911 1 95.19 319 SER A C 1
ATOM 2413 O O . SER A 1 319 ? -15.602 -9.344 -1.62 1 95.19 319 SER A O 1
ATOM 2415 N N . TYR A 1 320 ? -17.312 -10.594 -2.328 1 97.44 320 TYR A N 1
ATOM 2416 C CA . TYR A 1 320 ? -16.438 -11.734 -2.586 1 97.44 320 TYR A CA 1
ATOM 2417 C C . TYR A 1 320 ? -15.367 -11.375 -3.613 1 97.44 320 TYR A C 1
ATOM 2419 O O . TYR A 1 320 ? -14.203 -11.742 -3.459 1 97.44 320 TYR A O 1
ATOM 2427 N N . PHE A 1 321 ? -15.742 -10.656 -4.586 1 97.19 321 PHE A N 1
ATOM 2428 C CA . PHE A 1 321 ? -14.797 -10.281 -5.633 1 97.19 321 PHE A CA 1
ATOM 2429 C C . PHE A 1 321 ? -13.68 -9.414 -5.062 1 97.19 321 PHE A C 1
ATOM 2431 O O . PHE A 1 321 ? -12.5 -9.633 -5.363 1 97.19 321 PHE A O 1
ATOM 2438 N N . ASP A 1 322 ? -14.07 -8.461 -4.281 1 94.88 322 ASP A N 1
ATOM 2439 C CA . ASP A 1 322 ? -13.062 -7.562 -3.723 1 94.88 322 ASP A CA 1
ATOM 2440 C C . ASP A 1 322 ? -12.102 -8.312 -2.809 1 94.88 322 ASP A C 1
ATOM 2442 O O . ASP A 1 322 ? -10.906 -8.016 -2.771 1 94.88 322 ASP A O 1
ATOM 2446 N N . PHE A 1 323 ? -12.695 -9.242 -2.092 1 97.31 323 PHE A N 1
ATOM 2447 C CA . PHE A 1 323 ? -11.836 -10.102 -1.285 1 97.31 323 PHE A CA 1
ATOM 2448 C C . PHE A 1 323 ? -10.844 -10.852 -2.164 1 97.31 323 PHE A C 1
ATOM 2450 O O . PHE A 1 323 ? -9.641 -10.828 -1.907 1 97.31 323 PHE A O 1
ATOM 2457 N N . ALA A 1 324 ? -11.328 -11.461 -3.166 1 98.19 324 ALA A N 1
ATOM 2458 C CA . ALA A 1 324 ? -10.492 -12.281 -4.039 1 98.19 324 ALA A CA 1
ATOM 2459 C C . ALA A 1 324 ? -9.477 -11.43 -4.793 1 98.19 324 ALA A C 1
ATOM 2461 O O . ALA A 1 324 ? -8.383 -11.898 -5.113 1 98.19 324 ALA A O 1
ATOM 2462 N N . ASN A 1 325 ? -9.805 -10.234 -5.055 1 97.12 325 ASN A N 1
ATOM 2463 C CA . ASN A 1 325 ? -8.992 -9.336 -5.863 1 97.12 325 ASN A CA 1
ATOM 2464 C C . ASN A 1 325 ? -8.32 -8.258 -5.008 1 97.12 325 ASN A C 1
ATOM 2466 O O . ASN A 1 325 ? -7.965 -7.195 -5.512 1 97.12 325 ASN A O 1
ATOM 2470 N N . ARG A 1 326 ? -8.102 -8.477 -3.744 1 95.06 326 ARG A N 1
ATOM 2471 C CA . ARG A 1 326 ? -7.727 -7.441 -2.783 1 95.06 326 ARG A CA 1
ATOM 2472 C C . ARG A 1 326 ? -6.32 -6.926 -3.053 1 95.06 326 ARG A C 1
ATOM 2474 O O . ARG A 1 326 ? -5.957 -5.836 -2.607 1 95.06 326 ARG A O 1
ATOM 2481 N N . LEU A 1 327 ? -5.508 -7.617 -3.805 1 95.25 327 LEU A N 1
ATOM 2482 C CA . LEU A 1 327 ? -4.141 -7.176 -4.078 1 95.25 327 LEU A CA 1
ATOM 2483 C C . LEU A 1 327 ? -4.113 -6.172 -5.223 1 95.25 327 LEU A C 1
ATOM 2485 O O . LEU A 1 327 ? -3.107 -5.492 -5.434 1 95.25 327 LEU A O 1
ATOM 2489 N N . ALA A 1 328 ? -5.195 -6.031 -5.996 1 92.94 328 ALA A N 1
ATOM 2490 C CA . ALA A 1 328 ? -5.23 -5.258 -7.23 1 92.94 328 ALA A CA 1
ATOM 2491 C C . ALA A 1 328 ? -4.793 -3.816 -6.988 1 92.94 328 ALA A C 1
ATOM 2493 O O . ALA A 1 328 ? -3.93 -3.295 -7.699 1 92.94 328 ALA A O 1
ATOM 2494 N N . PRO A 1 329 ? -5.285 -3.158 -5.934 1 88.19 329 PRO A N 1
ATOM 2495 C CA . PRO A 1 329 ? -4.859 -1.772 -5.727 1 88.19 329 PRO A CA 1
ATOM 2496 C C . PRO A 1 329 ? -3.371 -1.655 -5.395 1 88.19 329 PRO A C 1
ATOM 2498 O O . PRO A 1 329 ? -2.705 -0.724 -5.852 1 88.19 329 PRO A O 1
ATOM 2501 N N . LEU A 1 330 ? -2.891 -2.523 -4.602 1 91.12 330 LEU A N 1
ATOM 2502 C CA . LEU A 1 330 ? -1.476 -2.516 -4.25 1 91.12 330 LEU A CA 1
ATOM 2503 C C . LEU A 1 330 ? -0.607 -2.758 -5.48 1 91.12 330 LEU A C 1
ATOM 2505 O O . LEU A 1 330 ? 0.396 -2.07 -5.684 1 91.12 330 LEU A O 1
ATOM 2509 N N . VAL A 1 331 ? -0.975 -3.68 -6.285 1 92.69 331 VAL A N 1
ATOM 2510 C CA . VAL A 1 331 ? -0.223 -4 -7.492 1 92.69 331 VAL A CA 1
ATOM 2511 C C . VAL A 1 331 ? -0.227 -2.799 -8.438 1 92.69 331 VAL A C 1
ATOM 2513 O O . VAL A 1 331 ? 0.814 -2.432 -8.984 1 92.69 331 VAL A O 1
ATOM 2516 N N . ALA A 1 332 ? -1.354 -2.23 -8.602 1 88.12 332 ALA A N 1
ATOM 2517 C CA . ALA A 1 332 ? -1.457 -1.039 -9.445 1 88.12 332 ALA A CA 1
ATOM 2518 C C . ALA A 1 332 ? -0.521 0.061 -8.945 1 88.12 332 ALA A C 1
ATOM 2520 O O . ALA A 1 332 ? 0.143 0.725 -9.75 1 88.12 332 ALA A O 1
ATOM 2521 N N . MET A 1 333 ? -0.492 0.211 -7.68 1 87.44 333 MET A N 1
ATOM 2522 C CA . MET A 1 333 ? 0.383 1.214 -7.082 1 87.44 333 MET A CA 1
ATOM 2523 C C . MET A 1 333 ? 1.849 0.888 -7.352 1 87.44 333 MET A C 1
ATOM 2525 O O . MET A 1 333 ? 2.617 1.759 -7.766 1 87.44 333 MET A O 1
ATOM 2529 N N . LEU A 1 334 ? 2.264 -0.275 -7.16 1 90.69 334 LEU A N 1
ATOM 2530 C CA . LEU A 1 334 ? 3.648 -0.694 -7.348 1 90.69 334 LEU A CA 1
ATOM 2531 C C . LEU A 1 334 ? 4.062 -0.56 -8.812 1 90.69 334 LEU A C 1
ATOM 2533 O O . LEU A 1 334 ? 5.211 -0.224 -9.109 1 90.69 334 LEU A O 1
ATOM 2537 N N . GLN A 1 335 ? 3.129 -0.817 -9.695 1 89.19 335 GLN A N 1
ATOM 2538 C CA . GLN A 1 335 ? 3.395 -0.64 -11.125 1 89.19 335 GLN A CA 1
ATOM 2539 C C . GLN A 1 335 ? 3.629 0.83 -11.461 1 89.19 335 GLN A C 1
ATOM 2541 O O . GLN A 1 335 ? 4.582 1.167 -12.164 1 89.19 335 GLN A O 1
ATOM 2546 N N . GLN A 1 336 ? 2.836 1.633 -10.93 1 83.31 336 GLN A N 1
ATOM 2547 C CA . GLN A 1 336 ? 2.943 3.062 -11.203 1 83.31 336 GLN A CA 1
ATOM 2548 C C . GLN A 1 336 ? 4.238 3.633 -10.633 1 83.31 336 GLN A C 1
ATOM 2550 O O . GLN A 1 336 ? 4.828 4.551 -11.211 1 83.31 336 GLN A O 1
ATOM 2555 N N . LEU A 1 337 ? 4.66 3.016 -9.555 1 84.69 337 LEU A N 1
ATOM 2556 C CA . LEU A 1 337 ? 5.867 3.498 -8.891 1 84.69 337 LEU A CA 1
ATOM 2557 C C . LEU A 1 337 ? 7.117 2.891 -9.531 1 84.69 337 LEU A C 1
ATOM 2559 O O . LEU A 1 337 ? 8.242 3.268 -9.188 1 84.69 337 LEU A O 1
ATOM 2563 N N . GLY A 1 338 ? 6.949 1.925 -10.438 1 86.94 338 GLY A N 1
ATOM 2564 C CA . GLY A 1 338 ? 8.055 1.278 -11.117 1 86.94 338 GLY A CA 1
ATOM 2565 C C . GLY A 1 338 ? 8.672 0.149 -10.32 1 86.94 338 GLY A C 1
ATOM 2566 O O . GLY A 1 338 ? 9.617 -0.499 -10.773 1 86.94 338 GLY A O 1
ATOM 2567 N N . ILE A 1 339 ? 8.109 -0.108 -9.156 1 90.12 339 ILE A N 1
ATOM 2568 C CA . ILE A 1 339 ? 8.688 -1.105 -8.258 1 90.12 339 ILE A CA 1
ATOM 2569 C C . ILE A 1 339 ? 8.367 -2.508 -8.773 1 90.12 339 ILE A C 1
ATOM 2571 O O . ILE A 1 339 ? 9.156 -3.439 -8.578 1 90.12 339 ILE A O 1
ATOM 2575 N N . TRP A 1 340 ? 7.25 -2.623 -9.469 1 90.81 340 TRP A N 1
ATOM 2576 C CA . TRP A 1 340 ? 6.812 -3.896 -10.031 1 90.81 340 TRP A CA 1
ATOM 2577 C C . TRP A 1 340 ? 7.824 -4.422 -11.047 1 90.81 340 TRP A C 1
ATOM 2579 O O . TRP A 1 340 ? 7.859 -5.621 -11.336 1 90.81 340 TRP A O 1
ATOM 2589 N N . GLU A 1 341 ? 8.711 -3.559 -11.562 1 92.06 341 GLU A N 1
ATOM 2590 C CA . GLU A 1 341 ? 9.695 -3.924 -12.578 1 92.06 341 GLU A CA 1
ATOM 2591 C C . GLU A 1 341 ? 11.055 -4.223 -11.953 1 92.06 341 GLU A C 1
ATOM 2593 O O . GLU A 1 341 ? 11.992 -4.609 -12.648 1 92.06 341 GLU A O 1
ATOM 2598 N N . PHE A 1 342 ? 11.141 -4.16 -10.633 1 93.25 342 PHE A N 1
ATOM 2599 C CA . PHE A 1 342 ? 12.383 -4.531 -9.953 1 93.25 342 PHE A CA 1
ATOM 2600 C C . PHE A 1 342 ? 12.555 -6.047 -9.938 1 93.25 342 PHE A C 1
ATOM 2602 O O . PHE A 1 342 ? 11.602 -6.789 -10.195 1 93.25 342 PHE A O 1
ATOM 2609 N N . PRO A 1 343 ? 13.805 -6.5 -9.688 1 96.06 343 PRO A N 1
ATOM 2610 C CA . PRO A 1 343 ? 13.992 -7.941 -9.531 1 96.06 343 PRO A CA 1
ATOM 2611 C C . PRO A 1 343 ? 13.289 -8.5 -8.297 1 96.06 343 PRO A C 1
ATOM 2613 O O . PRO A 1 343 ? 13.273 -7.848 -7.25 1 96.06 343 PRO A O 1
ATOM 2616 N N . HIS A 1 344 ? 12.727 -9.656 -8.43 1 96.81 344 HIS A N 1
ATOM 2617 C CA . HIS A 1 344 ? 12 -10.32 -7.352 1 96.81 344 HIS A CA 1
ATOM 2618 C C . HIS A 1 344 ? 12.586 -11.695 -7.059 1 96.81 344 HIS A C 1
ATOM 2620 O O . HIS A 1 344 ? 12.055 -12.711 -7.523 1 96.81 344 HIS A O 1
ATOM 2626 N N . PRO A 1 345 ? 13.625 -11.82 -6.285 1 97.19 345 PRO A N 1
ATOM 2627 C CA . PRO A 1 345 ? 14.195 -13.117 -5.918 1 97.19 345 PRO A CA 1
ATOM 2628 C C . PRO A 1 345 ? 13.344 -13.867 -4.898 1 97.19 345 PRO A C 1
ATOM 2630 O O . PRO A 1 345 ? 13.766 -14.07 -3.76 1 97.19 345 PRO A O 1
ATOM 2633 N N . TRP A 1 346 ? 12.281 -14.445 -5.348 1 96.94 346 TRP A N 1
ATOM 2634 C CA . TRP A 1 346 ? 11.273 -15.094 -4.516 1 96.94 346 TRP A CA 1
ATOM 2635 C C . TRP A 1 346 ? 11.781 -16.438 -3.996 1 96.94 346 TRP A C 1
ATOM 2637 O O . TRP A 1 346 ? 12.609 -17.078 -4.641 1 96.94 346 TRP A O 1
ATOM 2647 N N . MET A 1 347 ? 11.266 -16.766 -2.84 1 96.94 347 MET A N 1
ATOM 2648 C CA . MET A 1 347 ? 11.453 -18.094 -2.264 1 96.94 347 MET A CA 1
ATOM 2649 C C . MET A 1 347 ? 10.148 -18.609 -1.654 1 96.94 347 MET A C 1
ATOM 2651 O O . MET A 1 347 ? 9.617 -18.016 -0.719 1 96.94 347 MET A O 1
ATOM 2655 N N . ASP A 1 348 ? 9.602 -19.672 -2.197 1 97 348 ASP A N 1
ATOM 2656 C CA . ASP A 1 348 ? 8.391 -20.328 -1.716 1 97 348 ASP A CA 1
ATOM 2657 C C . ASP A 1 348 ? 8.688 -21.75 -1.248 1 97 348 ASP A C 1
ATOM 2659 O O . ASP A 1 348 ? 9.195 -22.578 -2.014 1 97 348 ASP A O 1
ATOM 2663 N N . MET A 1 349 ? 8.289 -22.031 -0.043 1 98.19 349 MET A N 1
ATOM 2664 C CA . MET A 1 349 ? 8.695 -23.297 0.565 1 98.19 349 MET A CA 1
ATOM 2665 C C . MET A 1 349 ? 7.5 -24.031 1.173 1 98.19 349 MET A C 1
ATOM 2667 O O . MET A 1 349 ? 6.605 -23.391 1.741 1 98.19 349 MET A O 1
ATOM 2671 N N . PHE A 1 350 ? 7.445 -25.312 1.018 1 98.38 350 PHE A N 1
ATOM 2672 C CA . PHE A 1 350 ? 6.574 -26.188 1.784 1 98.38 350 PHE A CA 1
ATOM 2673 C C . PHE A 1 350 ? 7.324 -26.797 2.961 1 98.38 350 PHE A C 1
ATOM 2675 O O . PHE A 1 350 ? 8.234 -27.609 2.771 1 98.38 350 PHE A O 1
ATOM 2682 N N . VAL A 1 351 ? 6.895 -26.438 4.141 1 98.69 351 VAL A N 1
ATOM 2683 C CA . VAL A 1 351 ? 7.586 -26.812 5.367 1 98.69 351 VAL A CA 1
ATOM 2684 C C . VAL A 1 351 ? 6.738 -27.812 6.152 1 98.69 351 VAL A C 1
ATOM 2686 O O . VAL A 1 351 ? 5.551 -27.578 6.391 1 98.69 351 VAL A O 1
ATOM 2689 N N . PRO A 1 352 ? 7.348 -29 6.523 1 98 352 PRO A N 1
ATOM 2690 C CA . PRO A 1 352 ? 6.586 -29.922 7.375 1 98 352 PRO A CA 1
ATOM 2691 C C . PRO A 1 352 ? 6.191 -29.297 8.711 1 98 352 PRO A C 1
ATOM 2693 O O . PRO A 1 352 ? 7.012 -28.625 9.352 1 98 352 PRO A O 1
ATOM 2696 N N . ALA A 1 353 ? 4.98 -29.531 9.117 1 97.81 353 ALA A N 1
ATOM 2697 C CA . ALA A 1 353 ? 4.441 -28.891 10.32 1 97.81 353 ALA A CA 1
ATOM 2698 C C . ALA A 1 353 ? 5.32 -29.188 11.531 1 97.81 353 ALA A C 1
ATOM 2700 O O . ALA A 1 353 ? 5.504 -28.328 12.391 1 97.81 353 ALA A O 1
ATOM 2701 N N . ARG A 1 354 ? 5.852 -30.344 11.656 1 96.56 354 ARG A N 1
ATOM 2702 C CA . ARG A 1 354 ? 6.621 -30.781 12.82 1 96.56 354 ARG A CA 1
ATOM 2703 C C . ARG A 1 354 ? 7.867 -29.922 13 1 96.56 354 ARG A C 1
ATOM 2705 O O . ARG A 1 354 ? 8.375 -29.781 14.117 1 96.56 354 ARG A O 1
ATOM 2712 N N . SER A 1 355 ? 8.344 -29.281 11.914 1 97.25 355 SER A N 1
ATOM 2713 C CA . SER A 1 355 ? 9.594 -28.516 11.969 1 97.25 355 SER A CA 1
ATOM 2714 C C . SER A 1 355 ? 9.344 -27.047 11.695 1 97.25 355 SER A C 1
ATOM 2716 O O . SER A 1 355 ? 10.289 -26.25 11.633 1 97.25 355 SER A O 1
ATOM 2718 N N . ALA A 1 356 ? 8.148 -26.656 11.555 1 98.19 356 ALA A N 1
ATOM 2719 C CA . ALA A 1 356 ? 7.816 -25.344 11.031 1 98.19 356 ALA A CA 1
ATOM 2720 C C . ALA A 1 356 ? 8.297 -24.234 11.969 1 98.19 356 ALA A C 1
ATOM 2722 O O . ALA A 1 356 ? 8.961 -23.297 11.539 1 98.19 356 ALA A O 1
ATOM 2723 N N . ALA A 1 357 ? 7.988 -24.328 13.25 1 98.25 357 ALA A N 1
ATOM 2724 C CA . ALA A 1 357 ? 8.344 -23.281 14.195 1 98.25 357 ALA A CA 1
ATOM 2725 C C . ALA A 1 357 ? 9.844 -23.031 14.211 1 98.25 357 ALA A C 1
ATOM 2727 O O . ALA A 1 357 ? 10.305 -21.891 14.062 1 98.25 357 ALA A O 1
ATOM 2728 N N . ALA A 1 358 ? 10.633 -24.078 14.375 1 98.06 358 ALA A N 1
ATOM 2729 C CA . ALA A 1 358 ? 12.086 -23.969 14.461 1 98.06 358 ALA A CA 1
ATOM 2730 C C . ALA A 1 358 ? 12.672 -23.422 13.156 1 98.06 358 ALA A C 1
ATOM 2732 O O . ALA A 1 358 ? 13.562 -22.562 13.188 1 98.06 358 ALA A O 1
ATOM 2733 N N . PHE A 1 359 ? 12.25 -23.922 12.055 1 98.56 359 PHE A N 1
ATOM 2734 C CA . PHE A 1 359 ? 12.758 -23.516 10.75 1 98.56 359 PHE A CA 1
ATOM 2735 C C . PHE A 1 359 ? 12.422 -22.047 10.484 1 98.56 359 PHE A C 1
ATOM 2737 O O . PHE A 1 359 ? 13.281 -21.281 10.039 1 98.56 359 PHE A O 1
ATOM 2744 N N . VAL A 1 360 ? 11.156 -21.625 10.742 1 98.62 360 VAL A N 1
ATOM 2745 C CA . VAL A 1 360 ? 10.719 -20.25 10.523 1 98.62 360 VAL A CA 1
ATOM 2746 C C . VAL A 1 360 ? 11.531 -19.297 11.398 1 98.62 360 VAL A C 1
ATOM 2748 O O . VAL A 1 360 ? 11.992 -18.266 10.922 1 98.62 360 VAL A O 1
ATOM 2751 N N . GLU A 1 361 ? 11.695 -19.656 12.633 1 97.81 361 GLU A N 1
ATOM 2752 C CA . GLU A 1 361 ? 12.492 -18.828 13.539 1 97.81 361 GLU A CA 1
ATOM 2753 C C . GLU A 1 361 ? 13.914 -18.672 13.023 1 97.81 361 GLU A C 1
ATOM 2755 O O . GLU A 1 361 ? 14.477 -17.578 13.07 1 97.81 361 GLU A O 1
ATOM 2760 N N . GLU A 1 362 ? 14.492 -19.734 12.578 1 97.69 362 GLU A N 1
ATOM 2761 C CA . GLU A 1 362 ? 15.852 -19.703 12.055 1 97.69 362 GLU A CA 1
ATOM 2762 C C . GLU A 1 362 ? 15.953 -18.781 10.844 1 97.69 362 GLU A C 1
ATOM 2764 O O . GLU A 1 362 ? 16.844 -17.922 10.781 1 97.69 362 GLU A O 1
ATOM 2769 N N . VAL A 1 363 ? 15.086 -18.953 9.93 1 98.38 363 VAL A N 1
ATOM 2770 C CA . VAL A 1 363 ? 15.117 -18.156 8.695 1 98.38 363 VAL A CA 1
ATOM 2771 C C . VAL A 1 363 ? 14.875 -16.688 9.023 1 98.38 363 VAL A C 1
ATOM 2773 O O . VAL A 1 363 ? 15.57 -15.812 8.5 1 98.38 363 VAL A O 1
ATOM 2776 N N . LEU A 1 364 ? 13.906 -16.406 9.898 1 97.5 364 LEU A N 1
ATOM 2777 C CA . LEU A 1 364 ? 13.578 -15.031 10.234 1 97.5 364 LEU A CA 1
ATOM 2778 C C . LEU A 1 364 ? 14.734 -14.359 10.961 1 97.5 364 LEU A C 1
ATOM 2780 O O . LEU A 1 364 ? 14.961 -13.156 10.805 1 97.5 364 LEU A O 1
ATOM 2784 N N . SER A 1 365 ? 15.445 -15.133 11.758 1 96.06 365 SER A N 1
ATOM 2785 C CA . SER A 1 365 ? 16.578 -14.57 12.484 1 96.06 365 SER A CA 1
ATOM 2786 C C . SER A 1 365 ? 17.688 -14.109 11.531 1 96.06 365 SER A C 1
ATOM 2788 O O . SER A 1 365 ? 18.5 -13.266 11.883 1 96.06 365 SER A O 1
ATOM 2790 N N . GLN A 1 366 ? 17.609 -14.617 10.32 1 95.06 366 GLN A N 1
ATOM 2791 C CA . GLN A 1 366 ? 18.641 -14.289 9.336 1 95.06 366 GLN A CA 1
ATOM 2792 C C . GLN A 1 366 ? 18.078 -13.406 8.227 1 95.06 366 GLN A C 1
ATOM 2794 O O . GLN A 1 366 ? 18.719 -13.211 7.195 1 95.06 366 GLN A O 1
ATOM 2799 N N . THR A 1 367 ? 16.906 -12.992 8.352 1 95.94 367 THR A N 1
ATOM 2800 C CA . THR A 1 367 ? 16.234 -12.195 7.336 1 95.94 367 THR A CA 1
ATOM 2801 C C . THR A 1 367 ? 15.898 -10.805 7.883 1 95.94 367 THR A C 1
ATOM 2803 O O . THR A 1 367 ? 15.234 -10.688 8.914 1 95.94 367 THR A O 1
ATOM 2806 N N . THR A 1 368 ? 16.328 -9.742 7.195 1 93.31 368 THR A N 1
ATOM 2807 C CA . THR A 1 368 ? 16.031 -8.367 7.594 1 93.31 368 THR A CA 1
ATOM 2808 C C . THR A 1 368 ? 14.938 -7.773 6.723 1 93.31 368 THR A C 1
ATOM 2810 O O . THR A 1 368 ? 14.594 -8.336 5.676 1 93.31 368 THR A O 1
ATOM 2813 N N . GLU A 1 369 ? 14.445 -6.68 7.176 1 89.56 369 GLU A N 1
ATOM 2814 C CA . GLU A 1 369 ? 13.477 -5.957 6.363 1 89.56 369 GLU A CA 1
ATOM 2815 C C . GLU A 1 369 ? 14.078 -5.543 5.023 1 89.56 369 GLU A C 1
ATOM 2817 O O . GLU A 1 369 ? 13.383 -5.547 4 1 89.56 369 GLU A O 1
ATOM 2822 N N . ALA A 1 370 ? 15.273 -5.145 5.039 1 89.19 370 ALA A N 1
ATOM 2823 C CA . ALA A 1 370 ? 15.961 -4.766 3.809 1 89.19 370 ALA A CA 1
ATOM 2824 C C . ALA A 1 370 ? 16.047 -5.941 2.842 1 89.19 370 ALA A C 1
ATOM 2826 O O . ALA A 1 370 ? 15.961 -5.766 1.625 1 89.19 370 ALA A O 1
ATOM 2827 N N . ASP A 1 371 ? 16.172 -7.156 3.406 1 93.94 371 ASP A N 1
ATOM 2828 C CA . ASP A 1 371 ? 16.219 -8.359 2.576 1 93.94 371 ASP A CA 1
ATOM 2829 C C . ASP A 1 371 ? 14.891 -8.562 1.847 1 93.94 371 ASP A C 1
ATOM 2831 O O . ASP A 1 371 ? 14.859 -9.125 0.749 1 93.94 371 ASP A O 1
ATOM 2835 N N . MET A 1 372 ? 13.875 -8.117 2.486 1 94.62 372 MET A N 1
ATOM 2836 C CA . MET A 1 372 ? 12.555 -8.383 1.93 1 94.62 372 MET A CA 1
ATOM 2837 C C . MET A 1 372 ? 12.156 -7.305 0.933 1 94.62 372 MET A C 1
ATOM 2839 O O . MET A 1 372 ? 11.359 -7.555 0.023 1 94.62 372 MET A O 1
ATOM 2843 N N . GLY A 1 373 ? 12.711 -6.117 1.105 1 91.19 373 GLY A N 1
ATOM 2844 C CA . GLY A 1 373 ? 12.359 -5.012 0.228 1 91.19 373 GLY A CA 1
ATOM 2845 C C . GLY A 1 373 ? 10.867 -4.734 0.186 1 91.19 373 GLY A C 1
ATOM 2846 O O . GLY A 1 373 ? 10.305 -4.516 -0.887 1 91.19 373 GLY A O 1
ATOM 2847 N N . GLN A 1 374 ? 10.172 -4.945 1.271 1 83.38 374 GLN A N 1
ATOM 2848 C CA . GLN A 1 374 ? 8.75 -4.703 1.485 1 83.38 374 GLN A CA 1
ATOM 2849 C C . GLN A 1 374 ? 7.902 -5.801 0.845 1 83.38 374 GLN A C 1
ATOM 2851 O O . GLN A 1 374 ? 6.68 -5.676 0.749 1 83.38 374 GLN A O 1
ATOM 2856 N N . GLY A 1 375 ? 8.547 -6.746 0.343 1 93 375 GLY A N 1
ATOM 2857 C CA . GLY A 1 375 ? 7.785 -7.918 -0.07 1 93 375 GLY A CA 1
ATOM 2858 C C . GLY A 1 375 ? 7.191 -8.688 1.097 1 93 375 GLY A C 1
ATOM 2859 O O . GLY A 1 375 ? 7.773 -8.719 2.184 1 93 375 GLY A O 1
ATOM 2860 N N . PRO A 1 376 ? 6.102 -9.258 0.886 1 95.56 376 PRO A N 1
ATOM 2861 C CA . PRO A 1 376 ? 5.445 -9.961 1.99 1 95.56 376 PRO A CA 1
ATOM 2862 C C . PRO A 1 376 ? 6.121 -11.289 2.336 1 95.56 376 PRO A C 1
ATOM 2864 O O . PRO A 1 376 ? 6.797 -11.875 1.491 1 95.56 376 PRO A O 1
ATOM 2867 N N . ILE A 1 377 ? 6.008 -11.703 3.584 1 98.12 377 ILE A N 1
ATOM 2868 C CA . ILE A 1 377 ? 6.316 -13.055 4.051 1 98.12 377 ILE A CA 1
ATOM 2869 C C . ILE A 1 377 ? 5.023 -13.789 4.387 1 98.12 377 ILE A C 1
ATOM 2871 O O . ILE A 1 377 ? 4.277 -13.383 5.277 1 98.12 377 ILE A O 1
ATOM 2875 N N . LEU A 1 378 ? 4.723 -14.812 3.656 1 98.56 378 LEU A N 1
ATOM 2876 C CA . LEU A 1 378 ? 3.52 -15.602 3.904 1 98.56 378 LEU A CA 1
ATOM 2877 C C . LEU A 1 378 ? 3.838 -16.828 4.75 1 98.56 378 LEU A C 1
ATOM 2879 O O . LEU A 1 378 ? 4.906 -17.422 4.613 1 98.56 378 LEU A O 1
ATOM 2883 N N . LEU A 1 379 ? 2.914 -17.203 5.605 1 98.88 379 LEU A N 1
ATOM 2884 C CA . LEU A 1 379 ? 3.051 -18.359 6.473 1 98.88 379 LEU A CA 1
ATOM 2885 C C . LEU A 1 379 ? 1.685 -18.922 6.848 1 98.88 379 LEU A C 1
ATOM 2887 O O . LEU A 1 379 ? 1.015 -18.406 7.738 1 98.88 379 LEU A O 1
ATOM 2891 N N . TYR A 1 380 ? 1.284 -20 6.223 1 98.75 380 TYR A N 1
ATOM 2892 C CA . TYR A 1 380 ? -0.012 -20.578 6.539 1 98.75 380 TYR A CA 1
ATOM 2893 C C . TYR A 1 380 ? -0.05 -22.062 6.156 1 98.75 380 TYR A C 1
ATOM 2895 O O . TYR A 1 380 ? 0.67 -22.484 5.25 1 98.75 380 TYR A O 1
ATOM 2903 N N . PRO A 1 381 ? -0.877 -22.828 6.805 1 98.38 381 PRO A N 1
ATOM 2904 C CA . PRO A 1 381 ? -0.91 -24.281 6.609 1 98.38 381 PRO A CA 1
ATOM 2905 C C . PRO A 1 381 ? -1.986 -24.719 5.617 1 98.38 381 PRO A C 1
ATOM 2907 O O . PRO A 1 381 ? -2.893 -23.953 5.305 1 98.38 381 PRO A O 1
ATOM 2910 N N . PHE A 1 382 ? -1.84 -25.844 5.156 1 97.94 382 PHE A N 1
ATOM 2911 C CA . PHE A 1 382 ? -2.861 -26.609 4.441 1 97.94 382 PHE A CA 1
ATOM 2912 C C . PHE A 1 382 ? -2.723 -28.094 4.711 1 97.94 382 PHE A C 1
ATOM 2914 O O . PHE A 1 382 ? -1.784 -28.531 5.387 1 97.94 382 PHE A O 1
ATOM 2921 N N . ARG A 1 383 ? -3.719 -28.844 4.277 1 97.56 383 ARG A N 1
ATOM 2922 C CA . ARG A 1 383 ? -3.754 -30.297 4.504 1 97.56 383 ARG A CA 1
ATOM 2923 C C . ARG A 1 383 ? -3.25 -31.047 3.277 1 97.56 383 ARG A C 1
ATOM 2925 O O . ARG A 1 383 ? -3.723 -30.812 2.162 1 97.56 383 ARG A O 1
ATOM 2932 N N . SER A 1 384 ? -2.359 -31.969 3.529 1 95.44 384 SER A N 1
ATOM 2933 C CA . SER A 1 384 ? -1.761 -32.719 2.42 1 95.44 384 SER A CA 1
ATOM 2934 C C . SER A 1 384 ? -2.746 -33.719 1.829 1 95.44 384 SER A C 1
ATOM 2936 O O . SER A 1 384 ? -2.611 -34.094 0.671 1 95.44 384 SER A O 1
ATOM 2938 N N . ALA A 1 385 ? -3.721 -34.094 2.549 1 92.12 385 ALA A N 1
ATOM 2939 C CA . ALA A 1 385 ? -4.695 -35.062 2.111 1 92.12 385 ALA A CA 1
ATOM 2940 C C . ALA A 1 385 ? -5.512 -34.562 0.931 1 92.12 385 ALA A C 1
ATOM 2942 O O . ALA A 1 385 ? -6.09 -35.344 0.179 1 92.12 385 ALA A O 1
ATOM 2943 N N . ALA A 1 386 ? -5.496 -33.312 0.705 1 87.88 386 ALA A N 1
ATOM 2944 C CA . ALA A 1 386 ? -6.312 -32.688 -0.335 1 87.88 386 ALA A CA 1
ATOM 2945 C C . ALA A 1 386 ? -5.582 -32.688 -1.674 1 87.88 386 ALA A C 1
ATOM 2947 O O . ALA A 1 386 ? -6.168 -32.344 -2.705 1 87.88 386 ALA A O 1
ATOM 2948 N N . LEU A 1 387 ? -4.355 -33.094 -1.737 1 95.69 387 LEU A N 1
ATOM 2949 C CA . LEU A 1 387 ? -3.523 -33 -2.932 1 95.69 387 LEU A CA 1
ATOM 2950 C C . LEU A 1 387 ? -3.621 -34.25 -3.785 1 95.69 387 LEU A C 1
ATOM 2952 O O . LEU A 1 387 ? -3.625 -35.375 -3.254 1 95.69 387 LEU A O 1
ATOM 2956 N N . THR A 1 388 ? -3.732 -34.031 -5.078 1 95.38 388 THR A N 1
ATOM 2957 C CA . THR A 1 388 ? -3.932 -35.188 -5.949 1 95.38 388 THR A CA 1
ATOM 2958 C C . THR A 1 388 ? -2.904 -35.188 -7.074 1 95.38 388 THR A C 1
ATOM 2960 O O . THR A 1 388 ? -2.758 -36.188 -7.777 1 95.38 388 THR A O 1
ATOM 2963 N N . ALA A 1 389 ? -2.195 -34.125 -7.332 1 96 389 ALA A N 1
ATOM 2964 C CA . ALA A 1 389 ? -1.201 -34.062 -8.398 1 96 389 ALA A CA 1
ATOM 2965 C C . ALA A 1 389 ? 0.117 -34.688 -7.957 1 96 389 ALA A C 1
ATOM 2967 O O . ALA A 1 389 ? 0.771 -34.188 -7.039 1 96 389 ALA A O 1
ATOM 2968 N N . PRO A 1 390 ? 0.551 -35.656 -8.602 1 94.88 390 PRO A N 1
ATOM 2969 C CA . PRO A 1 390 ? 1.69 -36.438 -8.086 1 94.88 390 PRO A CA 1
ATOM 2970 C C . PRO A 1 390 ? 2.996 -35.625 -8.125 1 94.88 390 PRO A C 1
ATOM 2972 O O . PRO A 1 390 ? 3.871 -35.844 -7.281 1 94.88 390 PRO A O 1
ATOM 2975 N N . PHE A 1 391 ? 3.17 -34.781 -9.039 1 96.56 391 PHE A N 1
ATOM 2976 C CA . PHE A 1 391 ? 4.461 -34.125 -9.211 1 96.56 391 PHE A CA 1
ATOM 2977 C C . PHE A 1 391 ? 4.527 -32.844 -8.398 1 96.56 391 PHE A C 1
ATOM 2979 O O . PHE A 1 391 ? 5.57 -32.188 -8.352 1 96.56 391 PHE A O 1
ATOM 2986 N N . LEU A 1 392 ? 3.408 -32.438 -7.816 1 96.44 392 LEU A N 1
ATOM 2987 C CA . LEU A 1 392 ? 3.467 -31.469 -6.738 1 96.44 392 LEU A CA 1
ATOM 2988 C C . LEU A 1 392 ? 4.008 -32.094 -5.461 1 96.44 392 LEU A C 1
ATOM 2990 O O . LEU A 1 392 ? 3.293 -32.812 -4.77 1 96.44 392 LEU A O 1
ATOM 2994 N N . ARG A 1 393 ? 5.227 -31.812 -5.168 1 96.12 393 ARG A N 1
ATOM 2995 C CA . ARG A 1 393 ? 5.848 -32.469 -4.027 1 96.12 393 ARG A CA 1
ATOM 2996 C C . ARG A 1 393 ? 5.719 -31.641 -2.764 1 96.12 393 ARG A C 1
ATOM 2998 O O . ARG A 1 393 ? 6.047 -30.453 -2.768 1 96.12 393 ARG A O 1
ATOM 3005 N N . VAL A 1 394 ? 5.219 -32.25 -1.765 1 96.56 394 VAL A N 1
ATOM 3006 C CA . VAL A 1 394 ? 5.137 -31.656 -0.429 1 96.56 394 VAL A CA 1
ATOM 3007 C C . VAL A 1 394 ? 5.707 -32.625 0.596 1 96.56 394 VAL A C 1
ATOM 3009 O O . VAL A 1 394 ? 5.895 -33.812 0.297 1 96.56 394 VAL A O 1
ATOM 3012 N N . PRO A 1 395 ? 6.051 -32.125 1.782 1 96.31 395 PRO A N 1
ATOM 3013 C CA . PRO A 1 395 ? 6.461 -33.062 2.836 1 96.31 395 PRO A CA 1
ATOM 3014 C C . PRO A 1 395 ? 5.383 -34.094 3.168 1 96.31 395 PRO A C 1
ATOM 3016 O O . PRO A 1 395 ? 4.219 -33.938 2.791 1 96.31 395 PRO A O 1
ATOM 3019 N N . THR A 1 396 ? 5.734 -35.156 3.865 1 91.31 396 THR A N 1
ATOM 3020 C CA . THR A 1 396 ? 4.844 -36.25 4.137 1 91.31 396 THR A CA 1
ATOM 3021 C C . THR A 1 396 ? 3.924 -35.938 5.312 1 91.31 396 THR A C 1
ATOM 3023 O O . THR A 1 396 ? 2.939 -36.656 5.543 1 91.31 396 THR A O 1
ATOM 3026 N N . ASP A 1 397 ? 4.102 -34.875 6.012 1 94.25 397 ASP A N 1
ATOM 3027 C CA . ASP A 1 397 ? 3.275 -34.5 7.152 1 94.25 397 ASP A CA 1
ATOM 3028 C C . ASP A 1 397 ? 1.829 -34.25 6.73 1 94.25 397 ASP A C 1
ATOM 3030 O O . ASP A 1 397 ? 1.574 -33.781 5.621 1 94.25 397 ASP A O 1
ATOM 3034 N N . PRO A 1 398 ? 0.948 -34.594 7.605 1 96.12 398 PRO A N 1
ATOM 3035 C CA . PRO A 1 398 ? -0.457 -34.312 7.297 1 96.12 398 PRO A CA 1
ATOM 3036 C C . PRO A 1 398 ? -0.732 -32.844 7.113 1 96.12 398 PRO A C 1
ATOM 3038 O O . PRO A 1 398 ? -1.634 -32.438 6.363 1 96.12 398 PRO A O 1
ATOM 3041 N N . HIS A 1 399 ? -0.031 -32.062 7.902 1 97.69 399 HIS A N 1
ATOM 3042 C CA . HIS A 1 399 ? -0.094 -30.609 7.742 1 97.69 399 HIS A CA 1
ATOM 3043 C C . HIS A 1 399 ? 1.218 -30.047 7.191 1 97.69 399 HIS A C 1
ATOM 3045 O O . HIS A 1 399 ? 2.297 -30.422 7.664 1 97.69 399 HIS A O 1
ATOM 3051 N N . VAL A 1 400 ? 1.115 -29.203 6.184 1 98.31 400 VAL A N 1
ATOM 3052 C CA . VAL A 1 400 ? 2.248 -28.547 5.539 1 98.31 400 VAL A CA 1
ATOM 3053 C C . VAL A 1 400 ? 2.062 -27.031 5.582 1 98.31 400 VAL A C 1
ATOM 3055 O O . VAL A 1 400 ? 0.952 -26.531 5.398 1 98.31 400 VAL A O 1
ATOM 3058 N N . PHE A 1 401 ? 3.109 -26.328 5.949 1 98.75 401 PHE A N 1
ATOM 3059 C CA . PHE A 1 401 ? 3.049 -24.859 5.934 1 98.75 401 PHE A CA 1
ATOM 3060 C C . PHE A 1 401 ? 3.684 -24.312 4.664 1 98.75 401 PHE A C 1
ATOM 3062 O O . PHE A 1 401 ? 4.797 -24.703 4.301 1 98.75 401 PHE A O 1
ATOM 3069 N N . LEU A 1 402 ? 2.953 -23.469 3.938 1 98.62 402 LEU A N 1
ATOM 3070 C CA . LEU A 1 402 ? 3.607 -22.594 2.982 1 98.62 402 LEU A CA 1
ATOM 3071 C C . LEU A 1 402 ? 4.355 -21.469 3.703 1 98.62 402 LEU A C 1
ATOM 3073 O O . LEU A 1 402 ? 3.775 -20.766 4.531 1 98.62 402 LEU A O 1
ATOM 3077 N N . PHE A 1 403 ? 5.602 -21.391 3.545 1 98.75 403 PHE A N 1
ATOM 3078 C CA . PHE A 1 403 ? 6.465 -20.328 4.027 1 98.75 403 PHE A CA 1
ATOM 3079 C C . PHE A 1 403 ? 7.16 -19.625 2.865 1 98.75 403 PHE A C 1
ATOM 3081 O O . PHE A 1 403 ? 8.078 -20.188 2.258 1 98.75 403 PHE A O 1
ATOM 3088 N N . SER A 1 404 ? 6.68 -18.359 2.514 1 98.31 404 SER A N 1
ATOM 3089 C CA . SER A 1 404 ? 7.129 -17.672 1.311 1 98.31 404 SER A CA 1
ATOM 3090 C C . SER A 1 404 ? 7.824 -16.359 1.656 1 98.31 404 SER A C 1
ATOM 3092 O O . SER A 1 404 ? 7.293 -15.555 2.422 1 98.31 404 SER A O 1
ATOM 3094 N N . LEU A 1 405 ? 9.039 -16.172 1.209 1 98.12 405 LEU A N 1
ATOM 3095 C CA . LEU A 1 405 ? 9.727 -14.883 1.198 1 98.12 405 LEU A CA 1
ATOM 3096 C C . LEU A 1 405 ? 9.625 -14.227 -0.173 1 98.12 405 LEU A C 1
ATOM 3098 O O . LEU A 1 405 ? 10.461 -14.469 -1.047 1 98.12 405 LEU A O 1
ATOM 3102 N N . LEU A 1 406 ? 8.648 -13.359 -0.361 1 97.19 406 LEU A N 1
ATOM 3103 C CA . LEU A 1 406 ? 8.398 -12.734 -1.655 1 97.19 406 LEU A CA 1
ATOM 3104 C C . LEU A 1 406 ? 9.125 -11.398 -1.764 1 97.19 406 LEU A C 1
ATOM 3106 O O . LEU A 1 406 ? 8.484 -10.344 -1.818 1 97.19 406 LEU A O 1
ATOM 3110 N N . ARG A 1 407 ? 10.406 -11.484 -1.985 1 96.56 407 ARG A N 1
ATOM 3111 C CA . ARG A 1 407 ? 11.352 -10.375 -1.901 1 96.56 407 ARG A CA 1
ATOM 3112 C C . ARG A 1 407 ? 11.25 -9.477 -3.131 1 96.56 407 ARG A C 1
ATOM 3114 O O . ARG A 1 407 ? 10.938 -9.945 -4.227 1 96.56 407 ARG A O 1
ATOM 3121 N N . THR A 1 408 ? 11.469 -8.25 -2.938 1 95.75 408 THR A N 1
ATOM 3122 C CA . THR A 1 408 ? 11.82 -7.285 -3.977 1 95.75 408 THR A CA 1
ATOM 3123 C C . THR A 1 408 ? 13.219 -6.719 -3.738 1 95.75 408 THR A C 1
ATOM 3125 O O . THR A 1 408 ? 13.523 -6.242 -2.643 1 95.75 408 THR A O 1
ATOM 3128 N N . ALA A 1 409 ? 14.062 -6.793 -4.711 1 96.25 409 ALA A N 1
ATOM 3129 C CA . ALA A 1 409 ? 15.422 -6.293 -4.543 1 96.25 409 ALA A CA 1
ATOM 3130 C C . ALA A 1 409 ? 15.461 -4.77 -4.59 1 96.25 409 ALA A C 1
ATOM 3132 O O . ALA A 1 409 ? 15.32 -4.172 -5.66 1 96.25 409 ALA A O 1
ATOM 3133 N N . ILE A 1 410 ? 15.703 -4.203 -3.547 1 91.31 410 ILE A N 1
ATOM 3134 C CA . ILE A 1 410 ? 15.867 -2.76 -3.424 1 91.31 410 ILE A CA 1
ATOM 3135 C C . ILE A 1 410 ? 17.188 -2.453 -2.725 1 91.31 410 ILE A C 1
ATOM 3137 O O . ILE A 1 410 ? 17.375 -2.777 -1.547 1 91.31 410 ILE A O 1
ATOM 3141 N N . PRO A 1 411 ? 18.156 -1.838 -3.273 1 90.44 411 PRO A N 1
ATOM 3142 C CA . PRO A 1 411 ? 18.109 -1.371 -4.66 1 90.44 411 PRO A CA 1
ATOM 3143 C C . PRO A 1 411 ? 18.156 -2.516 -5.672 1 90.44 411 PRO A C 1
ATOM 3145 O O . PRO A 1 411 ? 18.578 -3.627 -5.332 1 90.44 411 PRO A O 1
ATOM 3148 N N . PRO A 1 412 ? 17.719 -2.244 -6.883 1 93.75 412 PRO A N 1
ATOM 3149 C CA . PRO A 1 412 ? 17.656 -3.287 -7.91 1 93.75 412 PRO A CA 1
ATOM 3150 C C . PRO A 1 412 ? 18.984 -3.459 -8.641 1 93.75 412 PRO A C 1
ATOM 3152 O O . PRO A 1 412 ? 19.031 -3.445 -9.875 1 93.75 412 PRO A O 1
ATOM 3155 N N . THR A 1 413 ? 20.016 -3.752 -7.938 1 95.06 413 THR A N 1
ATOM 3156 C CA . THR A 1 413 ? 21.344 -3.934 -8.516 1 95.06 413 THR A CA 1
ATOM 3157 C C . THR A 1 413 ? 21.688 -5.418 -8.641 1 95.06 413 THR A C 1
ATOM 3159 O O . THR A 1 413 ? 21.203 -6.238 -7.852 1 95.06 413 THR A O 1
ATOM 3162 N N . PRO A 1 414 ? 22.5 -5.734 -9.609 1 95.88 414 PRO A N 1
ATOM 3163 C CA . PRO A 1 414 ? 22.906 -7.133 -9.766 1 95.88 414 PRO A CA 1
ATOM 3164 C C . PRO A 1 414 ? 23.562 -7.703 -8.508 1 95.88 414 PRO A C 1
ATOM 3166 O O . PRO A 1 414 ? 23.375 -8.883 -8.195 1 95.88 414 PRO A O 1
ATOM 3169 N N . GLU A 1 415 ? 24.25 -6.852 -7.816 1 96.69 415 GLU A N 1
ATOM 3170 C CA . GLU A 1 415 ? 24.922 -7.305 -6.605 1 96.69 415 GLU A CA 1
ATOM 3171 C C . GLU A 1 415 ? 23.922 -7.703 -5.527 1 96.69 415 GLU A C 1
ATOM 3173 O O . GLU A 1 415 ? 24.078 -8.742 -4.887 1 96.69 415 GLU A O 1
ATOM 3178 N N . ASN A 1 416 ? 22.953 -6.844 -5.359 1 96.88 416 ASN A N 1
ATOM 3179 C CA . ASN A 1 416 ? 21.922 -7.145 -4.371 1 96.88 416 ASN A CA 1
ATOM 3180 C C . ASN A 1 416 ? 21.125 -8.391 -4.754 1 96.88 416 ASN A C 1
ATOM 3182 O O . ASN A 1 416 ? 20.812 -9.219 -3.9 1 96.88 416 ASN A O 1
ATOM 3186 N N . VAL A 1 417 ? 20.828 -8.531 -5.984 1 97.75 417 VAL A N 1
ATOM 3187 C CA . VAL A 1 417 ? 20.094 -9.695 -6.484 1 97.75 417 VAL A CA 1
ATOM 3188 C C . VAL A 1 417 ? 20.891 -10.969 -6.219 1 97.75 417 VAL A C 1
ATOM 3190 O O . VAL A 1 417 ? 20.359 -11.945 -5.703 1 97.75 417 VAL A O 1
ATOM 3193 N N . ALA A 1 418 ? 22.141 -10.914 -6.57 1 97.81 418 ALA A N 1
ATOM 3194 C CA . ALA A 1 418 ? 23 -12.078 -6.371 1 97.81 418 ALA A CA 1
ATOM 3195 C C . ALA A 1 418 ? 23.078 -12.461 -4.898 1 97.81 418 ALA A C 1
ATOM 3197 O O . ALA A 1 418 ? 23.078 -13.648 -4.555 1 97.81 418 ALA A O 1
ATOM 3198 N N . ALA A 1 419 ? 23.156 -11.461 -4.082 1 97.88 419 ALA A N 1
ATOM 3199 C CA . ALA A 1 419 ? 23.219 -11.711 -2.643 1 97.88 419 ALA A CA 1
ATOM 3200 C C . ALA A 1 419 ? 21.938 -12.383 -2.145 1 97.88 419 ALA A C 1
ATOM 3202 O O . ALA A 1 419 ? 22 -13.32 -1.348 1 97.88 419 ALA A O 1
ATOM 3203 N N . LEU A 1 420 ? 20.828 -11.922 -2.574 1 98.19 420 LEU A N 1
ATOM 3204 C CA . LEU A 1 420 ? 19.547 -12.469 -2.152 1 98.19 420 LEU A CA 1
ATOM 3205 C C . LEU A 1 420 ? 19.359 -13.883 -2.695 1 98.19 420 LEU A C 1
ATOM 3207 O O . LEU A 1 420 ? 18.812 -14.75 -2.002 1 98.19 420 LEU A O 1
ATOM 3211 N N . VAL A 1 421 ? 19.781 -14.156 -3.879 1 98.19 421 VAL A N 1
ATOM 3212 C CA . VAL A 1 421 ? 19.688 -15.484 -4.465 1 98.19 421 VAL A CA 1
ATOM 3213 C C . VAL A 1 421 ? 20.594 -16.453 -3.689 1 98.19 421 VAL A C 1
ATOM 3215 O O . VAL A 1 421 ? 20.219 -17.609 -3.469 1 98.19 421 VAL A O 1
ATOM 3218 N N . ARG A 1 422 ? 21.766 -15.977 -3.295 1 97.94 422 ARG A N 1
ATOM 3219 C CA . ARG A 1 422 ? 22.641 -16.797 -2.465 1 97.94 422 ARG A CA 1
ATOM 3220 C C . ARG A 1 422 ? 21.969 -17.141 -1.14 1 97.94 422 ARG A C 1
ATOM 3222 O O . ARG A 1 422 ? 22.094 -18.266 -0.655 1 97.94 422 ARG A O 1
ATOM 3229 N N . LYS A 1 423 ? 21.297 -16.172 -0.592 1 98 423 LYS A N 1
ATOM 3230 C CA . LYS A 1 423 ? 20.547 -16.438 0.638 1 98 423 LYS A CA 1
ATOM 3231 C C . LYS A 1 423 ? 19.469 -17.484 0.415 1 98 423 LYS A C 1
ATOM 3233 O O . LYS A 1 423 ? 19.25 -18.359 1.26 1 98 423 LYS A O 1
ATOM 3238 N N . ASN A 1 424 ? 18.766 -17.391 -0.693 1 98.12 424 ASN A N 1
ATOM 3239 C CA . ASN A 1 424 ? 17.766 -18.391 -1.035 1 98.12 424 ASN A CA 1
ATOM 3240 C C . ASN A 1 424 ? 18.375 -19.797 -1.099 1 98.12 424 ASN A C 1
ATOM 3242 O O . ASN A 1 424 ? 17.781 -20.75 -0.591 1 98.12 424 ASN A O 1
ATOM 3246 N N . ARG A 1 425 ? 19.531 -19.891 -1.73 1 98 425 ARG A N 1
ATOM 3247 C CA . ARG A 1 425 ? 20.203 -21.188 -1.861 1 98 425 ARG A CA 1
ATOM 3248 C C . ARG A 1 425 ? 20.547 -21.766 -0.493 1 98 425 ARG A C 1
ATOM 3250 O O . ARG A 1 425 ? 20.344 -22.969 -0.252 1 98 425 ARG A O 1
ATOM 3257 N N . ALA A 1 426 ? 21.016 -20.922 0.37 1 97.94 426 ALA A N 1
ATOM 3258 C CA . ALA A 1 426 ? 21.344 -21.359 1.72 1 97.94 426 ALA A CA 1
ATOM 3259 C C . ALA A 1 426 ? 20.109 -21.859 2.463 1 97.94 426 ALA A C 1
ATOM 3261 O O . ALA A 1 426 ? 20.156 -22.875 3.146 1 97.94 426 ALA A O 1
ATOM 3262 N N . ILE A 1 427 ? 19.047 -21.156 2.332 1 98.25 427 ILE A N 1
ATOM 3263 C CA . ILE A 1 427 ? 17.797 -21.531 2.977 1 98.25 427 ILE A CA 1
ATOM 3264 C C . ILE A 1 427 ? 17.297 -22.844 2.395 1 98.25 427 ILE A C 1
ATOM 3266 O O . ILE A 1 427 ? 16.781 -23.703 3.123 1 98.25 427 ILE A O 1
ATOM 3270 N N . PHE A 1 428 ? 17.469 -23.031 1.13 1 97.69 428 PHE A N 1
ATOM 3271 C CA . PHE A 1 428 ? 17.062 -24.25 0.445 1 97.69 428 PHE A CA 1
ATOM 3272 C C . PHE A 1 428 ? 17.781 -25.453 1.019 1 97.69 428 PHE A C 1
ATOM 3274 O O . PHE A 1 428 ? 17.172 -26.516 1.215 1 97.69 428 PHE A O 1
ATOM 3281 N N . GLU A 1 429 ? 19 -25.312 1.242 1 97.44 429 GLU A N 1
ATOM 3282 C CA . GLU A 1 429 ? 19.766 -26.406 1.808 1 97.44 429 GLU A CA 1
ATOM 3283 C C . GLU A 1 429 ? 19.219 -26.828 3.164 1 97.44 429 GLU A C 1
ATOM 3285 O O . GLU A 1 429 ? 19.094 -28.031 3.447 1 97.44 429 GLU A O 1
ATOM 3290 N N . ARG A 1 430 ? 18.859 -25.875 3.928 1 97.19 430 ARG A N 1
ATOM 3291 C CA . ARG A 1 430 ? 18.281 -26.172 5.238 1 97.19 430 ARG A CA 1
ATOM 3292 C C . ARG A 1 430 ? 16.906 -26.797 5.102 1 97.19 430 ARG A C 1
ATOM 3294 O O . ARG A 1 430 ? 16.562 -27.719 5.84 1 97.19 430 ARG A O 1
ATOM 3301 N N . LEU A 1 431 ? 16.125 -26.281 4.203 1 97.94 431 LEU A N 1
ATOM 3302 C CA . LEU A 1 431 ? 14.789 -26.797 3.939 1 97.94 431 LEU A CA 1
ATOM 3303 C C . LEU A 1 431 ? 14.836 -28.266 3.572 1 97.94 431 LEU A C 1
ATOM 3305 O O . LEU A 1 431 ? 14.094 -29.078 4.133 1 97.94 431 LEU A O 1
ATOM 3309 N N . THR A 1 432 ? 15.711 -28.578 2.639 1 95.81 432 THR A N 1
ATOM 3310 C CA . THR A 1 432 ? 15.805 -29.938 2.129 1 95.81 432 THR A CA 1
ATOM 3311 C C . THR A 1 432 ? 16.297 -30.891 3.217 1 95.81 432 THR A C 1
ATOM 3313 O O . THR A 1 432 ? 15.867 -32.031 3.273 1 95.81 432 THR A O 1
ATOM 3316 N N . ALA A 1 433 ? 17.125 -30.406 4.086 1 95.75 433 ALA A N 1
ATOM 3317 C CA . ALA A 1 433 ? 17.672 -31.219 5.168 1 95.75 433 ALA A CA 1
ATOM 3318 C C . ALA A 1 433 ? 16.578 -31.656 6.141 1 95.75 433 ALA A C 1
ATOM 3320 O O . ALA A 1 433 ? 16.672 -32.719 6.746 1 95.75 433 ALA A O 1
ATOM 3321 N N . MET A 1 434 ? 15.586 -30.906 6.23 1 95.38 434 MET A N 1
ATOM 3322 C CA . MET A 1 434 ? 14.523 -31.25 7.18 1 95.38 434 MET A CA 1
ATOM 3323 C C . MET A 1 434 ? 13.32 -31.844 6.465 1 95.38 434 MET A C 1
ATOM 3325 O O . MET A 1 434 ? 12.234 -31.938 7.047 1 95.38 434 MET A O 1
ATOM 3329 N N . GLY A 1 435 ? 13.484 -32.094 5.223 1 95.19 435 GLY A N 1
ATOM 3330 C CA . GLY A 1 435 ? 12.453 -32.812 4.477 1 95.19 435 GLY A CA 1
ATOM 3331 C C . GLY A 1 435 ? 11.453 -31.891 3.816 1 95.19 435 GLY A C 1
ATOM 3332 O O . GLY A 1 435 ? 10.43 -32.344 3.299 1 95.19 435 GLY A O 1
ATOM 3333 N N . GLY A 1 436 ? 11.703 -30.609 3.861 1 97.44 436 GLY A N 1
ATOM 3334 C CA . GLY A 1 436 ? 10.859 -29.656 3.156 1 97.44 436 GLY A CA 1
ATOM 3335 C C . GLY A 1 436 ? 11.008 -29.734 1.648 1 97.44 436 GLY A C 1
ATOM 3336 O O . GLY A 1 436 ? 11.891 -30.422 1.139 1 97.44 436 GLY A O 1
ATOM 3337 N N . LYS A 1 437 ? 10.078 -29.125 0.97 1 97.31 437 LYS A N 1
ATOM 3338 C CA . LYS A 1 437 ? 10.062 -29.078 -0.489 1 97.31 437 LYS A CA 1
ATOM 3339 C C . LYS A 1 437 ? 9.852 -27.656 -0.999 1 97.31 437 LYS A C 1
ATOM 3341 O O . LYS A 1 437 ? 9.422 -26.781 -0.25 1 97.31 437 LYS A O 1
ATOM 3346 N N . LEU A 1 438 ? 10.211 -27.453 -2.238 1 95.56 438 LEU A N 1
ATOM 3347 C CA . LEU A 1 438 ? 10.039 -26.156 -2.875 1 95.56 438 LEU A CA 1
ATOM 3348 C C . LEU A 1 438 ? 8.695 -26.078 -3.59 1 95.56 438 LEU A C 1
ATOM 3350 O O . LEU A 1 438 ? 8.211 -27.078 -4.129 1 95.56 438 LEU A O 1
ATOM 3354 N N . TYR A 1 439 ? 8.023 -24.969 -3.514 1 94.75 439 TYR A N 1
ATOM 3355 C CA . TYR A 1 439 ? 7.086 -24.547 -4.551 1 94.75 439 TYR A CA 1
ATOM 3356 C C . TYR A 1 439 ? 7.816 -23.938 -5.742 1 94.75 439 TYR A C 1
ATOM 3358 O O . TYR A 1 439 ? 8.43 -22.875 -5.625 1 94.75 439 TYR A O 1
ATOM 3366 N N . PRO A 1 440 ? 7.91 -24.594 -6.809 1 89.06 440 PRO A N 1
ATOM 3367 C CA . PRO A 1 440 ? 8.969 -24.359 -7.793 1 89.06 440 PRO A CA 1
ATOM 3368 C C . PRO A 1 440 ? 8.719 -23.125 -8.656 1 89.06 440 PRO A C 1
ATOM 3370 O O . PRO A 1 440 ? 8.82 -23.203 -9.883 1 89.06 440 PRO A O 1
ATOM 3373 N N . VAL A 1 441 ? 8.422 -22.016 -8.148 1 90.75 441 VAL A N 1
ATOM 3374 C CA . VAL A 1 441 ? 8.406 -20.719 -8.805 1 90.75 441 VAL A CA 1
ATOM 3375 C C . VAL A 1 441 ? 9.492 -19.828 -8.203 1 90.75 441 VAL A C 1
ATOM 3377 O O . VAL A 1 441 ? 9.523 -18.609 -8.453 1 90.75 441 VAL A O 1
ATOM 3380 N N . ASP A 1 442 ? 10.453 -20.344 -7.633 1 90.5 442 ASP A N 1
ATOM 3381 C CA . ASP A 1 442 ? 11.438 -19.672 -6.793 1 90.5 442 ASP A CA 1
ATOM 3382 C C . ASP A 1 442 ? 12.672 -19.281 -7.602 1 90.5 442 ASP A C 1
ATOM 3384 O O . ASP A 1 442 ? 12.883 -19.781 -8.703 1 90.5 442 ASP A O 1
ATOM 3388 N N . ALA A 1 443 ? 13.391 -18.391 -7.031 1 95.38 443 ALA A N 1
ATOM 3389 C CA . ALA A 1 443 ? 14.695 -18 -7.562 1 95.38 443 ALA A CA 1
ATOM 3390 C C . ALA A 1 443 ? 15.828 -18.703 -6.82 1 95.38 443 ALA A C 1
ATOM 3392 O O . ALA A 1 443 ? 16.578 -18.062 -6.07 1 95.38 443 ALA A O 1
ATOM 3393 N N . VAL A 1 444 ? 15.938 -19.922 -7.051 1 95.56 444 VAL A N 1
ATOM 3394 C CA . VAL A 1 444 ? 16.984 -20.766 -6.484 1 95.56 444 VAL A CA 1
ATOM 3395 C C . VAL A 1 444 ? 17.656 -21.578 -7.598 1 95.56 444 VAL A C 1
ATOM 3397 O O . VAL A 1 444 ? 16.984 -22.281 -8.352 1 95.56 444 VAL A O 1
ATOM 3400 N N . PRO A 1 445 ? 18.938 -21.422 -7.742 1 93.88 445 PRO A N 1
ATOM 3401 C CA . PRO A 1 445 ? 19.625 -22.312 -8.68 1 93.88 445 PRO A CA 1
ATOM 3402 C C . PRO A 1 445 ? 19.594 -23.781 -8.219 1 93.88 445 PRO A C 1
ATOM 3404 O O . PRO A 1 445 ? 19.984 -24.078 -7.086 1 93.88 445 PRO A O 1
ATOM 3407 N N . LEU A 1 446 ? 19.125 -24.641 -9.086 1 95.38 446 LEU A N 1
ATOM 3408 C CA . LEU A 1 446 ? 19.016 -26.062 -8.758 1 95.38 446 LEU A CA 1
ATOM 3409 C C . LEU A 1 446 ? 19.844 -26.906 -9.719 1 95.38 446 LEU A C 1
ATOM 3411 O O . LEU A 1 446 ? 19.812 -26.672 -10.93 1 95.38 446 LEU A O 1
ATOM 3415 N N . SER A 1 447 ? 20.547 -27.844 -9.195 1 95.25 447 SER A N 1
ATOM 3416 C CA . SER A 1 447 ? 21.219 -28.859 -9.992 1 95.25 447 SER A CA 1
ATOM 3417 C C . SER A 1 447 ? 20.297 -30.031 -10.297 1 95.25 447 SER A C 1
ATOM 3419 O O . SER A 1 447 ? 19.203 -30.125 -9.719 1 95.25 447 SER A O 1
ATOM 3421 N N . ARG A 1 448 ? 20.75 -30.859 -11.195 1 94.44 448 ARG A N 1
ATOM 3422 C CA . ARG A 1 448 ? 20 -32.094 -11.469 1 94.44 448 ARG A CA 1
ATOM 3423 C C . ARG A 1 448 ? 19.844 -32.938 -10.211 1 94.44 448 ARG A C 1
ATOM 3425 O O . ARG A 1 448 ? 18.812 -33.562 -9.992 1 94.44 448 ARG A O 1
ATOM 3432 N N . ALA A 1 449 ? 20.891 -32.969 -9.445 1 95.75 449 ALA A N 1
ATOM 3433 C CA . ALA A 1 449 ? 20.828 -33.719 -8.188 1 95.75 449 ALA A CA 1
ATOM 3434 C C . ALA A 1 449 ? 19.797 -33.125 -7.246 1 95.75 449 ALA A C 1
ATOM 3436 O O . ALA A 1 449 ? 19.094 -33.844 -6.535 1 95.75 449 ALA A O 1
ATOM 3437 N N . ASP A 1 450 ? 19.719 -31.812 -7.188 1 96.38 450 ASP A N 1
ATOM 3438 C CA . ASP A 1 450 ? 18.703 -31.125 -6.379 1 96.38 450 ASP A CA 1
ATOM 3439 C C . ASP A 1 450 ? 17.297 -31.516 -6.836 1 96.38 450 ASP A C 1
ATOM 3441 O O . ASP A 1 450 ? 16.438 -31.797 -6.008 1 96.38 450 ASP A O 1
ATOM 3445 N N . TRP A 1 451 ? 17.062 -31.531 -8.133 1 96.5 451 TRP A N 1
ATOM 3446 C CA . TRP A 1 451 ? 15.758 -31.906 -8.688 1 96.5 451 TRP A CA 1
ATOM 3447 C C . TRP A 1 451 ? 15.398 -33.344 -8.336 1 96.5 451 TRP A C 1
ATOM 3449 O O . TRP A 1 451 ? 14.258 -33.625 -7.992 1 96.5 451 TRP A O 1
ATOM 3459 N N . ARG A 1 452 ? 16.344 -34.219 -8.461 1 96 452 ARG A N 1
ATOM 3460 C CA . ARG A 1 452 ? 16.109 -35.594 -8.109 1 96 452 ARG A CA 1
ATOM 3461 C C . ARG A 1 452 ? 15.688 -35.75 -6.656 1 96 452 ARG A C 1
ATOM 3463 O O . ARG A 1 452 ? 14.75 -36.5 -6.344 1 96 452 ARG A O 1
ATOM 3470 N N . ARG A 1 453 ? 16.375 -35 -5.848 1 95.25 453 ARG A N 1
ATOM 3471 C CA . ARG A 1 453 ? 16.016 -35.031 -4.434 1 95.25 453 ARG A CA 1
ATOM 3472 C C . ARG A 1 453 ? 14.641 -34.438 -4.199 1 95.25 453 ARG A C 1
ATOM 3474 O O . ARG A 1 453 ? 13.852 -34.969 -3.41 1 95.25 453 ARG A O 1
ATOM 3481 N N . HIS A 1 454 ? 14.367 -33.344 -4.852 1 95.12 454 HIS A N 1
ATOM 3482 C CA . HIS A 1 454 ? 13.094 -32.656 -4.707 1 95.12 454 HIS A CA 1
ATOM 3483 C C . HIS A 1 454 ? 11.938 -33.562 -5.145 1 95.12 454 HIS A C 1
ATOM 3485 O O . HIS A 1 454 ? 10.891 -33.594 -4.492 1 95.12 454 HIS A O 1
ATOM 3491 N N . LEU A 1 455 ? 12.109 -34.312 -6.211 1 95.94 455 LEU A N 1
ATOM 3492 C CA . LEU A 1 455 ? 11.039 -35.094 -6.809 1 95.94 455 LEU A CA 1
ATOM 3493 C C . LEU A 1 455 ? 10.992 -36.5 -6.207 1 95.94 455 LEU A C 1
ATOM 3495 O O . LEU A 1 455 ? 10.125 -37.312 -6.559 1 95.94 455 LEU A O 1
ATOM 3499 N N . HIS A 1 456 ? 11.938 -36.719 -5.324 1 92.88 456 HIS A N 1
ATOM 3500 C CA . HIS A 1 456 ? 11.875 -38.031 -4.641 1 92.88 456 HIS A CA 1
ATOM 3501 C C . HIS A 1 456 ? 10.562 -38.188 -3.879 1 92.88 456 HIS A C 1
ATOM 3503 O O . HIS A 1 456 ? 10.102 -37.25 -3.223 1 92.88 456 HIS A O 1
ATOM 3509 N N . PRO A 1 457 ? 9.914 -39.344 -3.975 1 92.75 457 PRO A N 1
ATOM 3510 C CA . PRO A 1 457 ? 10.359 -40.594 -4.633 1 92.75 457 PRO A CA 1
ATOM 3511 C C . PRO A 1 457 ? 9.836 -40.719 -6.059 1 92.75 457 PRO A C 1
ATOM 3513 O O . PRO A 1 457 ? 9.812 -41.812 -6.617 1 92.75 457 PRO A O 1
ATOM 3516 N N . TYR A 1 458 ? 9.391 -39.688 -6.664 1 95 458 TYR A N 1
ATOM 3517 C CA . TYR A 1 458 ? 8.703 -39.781 -7.945 1 95 458 TYR A CA 1
ATOM 3518 C C . TYR A 1 458 ? 9.648 -39.469 -9.094 1 95 458 TYR A C 1
ATOM 3520 O O . TYR A 1 458 ? 9.211 -39.281 -10.242 1 95 458 TYR A O 1
ATOM 3528 N N . TRP A 1 459 ? 10.891 -39.344 -8.875 1 96.38 459 TRP A N 1
ATOM 3529 C CA . TRP A 1 459 ? 11.844 -38.969 -9.914 1 96.38 459 TRP A CA 1
ATOM 3530 C C . TRP A 1 459 ? 11.773 -39.938 -11.094 1 96.38 459 TRP A C 1
ATOM 3532 O O . TRP A 1 459 ? 11.734 -39.5 -12.25 1 96.38 459 TRP A O 1
ATOM 3542 N N . GLU A 1 460 ? 11.742 -41.188 -10.828 1 96.56 460 GLU A N 1
ATOM 3543 C CA . GLU A 1 460 ? 11.719 -42.188 -11.906 1 96.56 460 GLU A CA 1
ATOM 3544 C C . GLU A 1 460 ? 10.445 -42.062 -12.742 1 96.56 460 GLU A C 1
ATOM 3546 O O . GLU A 1 460 ? 10.484 -42.188 -13.969 1 96.56 460 GLU A O 1
ATOM 3551 N N . ARG A 1 461 ? 9.414 -41.844 -12.008 1 97 461 ARG A N 1
ATOM 3552 C CA . ARG A 1 461 ? 8.156 -41.625 -12.711 1 97 461 ARG A CA 1
ATOM 3553 C C . ARG A 1 461 ? 8.227 -40.344 -13.547 1 97 461 ARG A C 1
ATOM 3555 O O . ARG A 1 461 ? 7.68 -40.281 -14.648 1 97 461 ARG A O 1
ATOM 3562 N N . PHE A 1 462 ? 8.852 -39.406 -13.016 1 97.56 462 PHE A N 1
ATOM 3563 C CA . PHE A 1 462 ? 9.039 -38.125 -13.695 1 97.56 462 PHE A CA 1
ATOM 3564 C C . PHE A 1 462 ? 9.875 -38.281 -14.961 1 97.56 462 PHE A C 1
ATOM 3566 O O . PHE A 1 462 ? 9.508 -37.812 -16.031 1 97.56 462 PHE A O 1
ATOM 3573 N N . GLU A 1 463 ? 10.914 -39 -14.891 1 97.19 463 GLU A N 1
ATOM 3574 C CA . GLU A 1 463 ? 11.789 -39.281 -16.031 1 97.19 463 GLU A CA 1
ATOM 3575 C C . GLU A 1 463 ? 11.07 -40.125 -17.078 1 97.19 463 GLU A C 1
ATOM 3577 O O . GLU A 1 463 ? 11.234 -39.875 -18.281 1 97.19 463 GLU A O 1
ATOM 3582 N N . TYR A 1 464 ? 10.375 -41.031 -16.578 1 97.69 464 TYR A N 1
ATOM 3583 C CA . TYR A 1 464 ? 9.609 -41.875 -17.5 1 97.69 464 TYR A CA 1
ATOM 3584 C C . TYR A 1 464 ? 8.609 -41.062 -18.297 1 97.69 464 TYR A C 1
ATOM 3586 O O . TYR A 1 464 ? 8.477 -41.25 -19.5 1 97.69 464 TYR A O 1
ATOM 3594 N N . ALA A 1 465 ? 7.902 -40.25 -17.609 1 98.19 465 ALA A N 1
ATOM 3595 C CA . ALA A 1 465 ? 6.941 -39.375 -18.281 1 98.19 465 ALA A CA 1
ATOM 3596 C C . ALA A 1 465 ? 7.625 -38.5 -19.344 1 98.19 465 ALA A C 1
ATOM 3598 O O . ALA A 1 465 ? 7.07 -38.281 -20.438 1 98.19 465 ALA A O 1
ATOM 3599 N N . LYS A 1 466 ? 8.852 -38 -19.031 1 98.12 466 LYS A N 1
ATOM 3600 C CA . LYS A 1 466 ? 9.586 -37.219 -20 1 98.12 466 LYS A CA 1
ATOM 3601 C C . LYS A 1 466 ? 9.891 -38.031 -21.266 1 98.12 466 LYS A C 1
ATOM 3603 O O . LYS A 1 466 ? 9.695 -37.531 -22.375 1 98.12 466 LYS A O 1
ATOM 3608 N N . ARG A 1 467 ? 10.25 -39.188 -21.109 1 97.62 467 ARG A N 1
ATOM 3609 C CA . ARG A 1 467 ? 10.562 -40.062 -22.234 1 97.62 467 ARG A CA 1
ATOM 3610 C C . ARG A 1 467 ? 9.305 -40.375 -23.047 1 97.62 467 ARG A C 1
ATOM 3612 O O . ARG A 1 467 ? 9.367 -40.5 -24.281 1 97.62 467 ARG A O 1
ATOM 3619 N N . ARG A 1 468 ? 8.336 -40.438 -22.359 1 98.06 468 ARG A N 1
ATOM 3620 C CA . ARG A 1 468 ? 7.09 -40.844 -23 1 98.06 468 ARG A CA 1
ATOM 3621 C C . ARG A 1 468 ? 6.449 -39.688 -23.75 1 98.06 468 ARG A C 1
ATOM 3623 O O . ARG A 1 468 ? 5.992 -39.844 -24.875 1 98.06 468 ARG A O 1
ATOM 3630 N N . PHE A 1 469 ? 6.391 -38.531 -23.141 1 98.56 469 PHE A N 1
ATOM 3631 C CA . PHE A 1 469 ? 5.535 -37.469 -23.656 1 98.56 469 PHE A CA 1
ATOM 3632 C C . PHE A 1 469 ? 6.367 -36.406 -24.359 1 98.56 469 PHE A C 1
ATOM 3634 O O . PHE A 1 469 ? 5.828 -35.594 -25.109 1 98.56 469 PHE A O 1
ATOM 3641 N N . ASP A 1 470 ? 7.633 -36.406 -24.172 1 98.31 470 ASP A N 1
ATOM 3642 C CA . ASP A 1 470 ? 8.562 -35.5 -24.844 1 98.31 470 ASP A CA 1
ATOM 3643 C C . ASP A 1 470 ? 9.898 -36.188 -25.109 1 98.31 470 ASP A C 1
ATOM 3645 O O . ASP A 1 470 ? 10.938 -35.719 -24.625 1 98.31 470 ASP A O 1
ATOM 3649 N N . PRO A 1 471 ? 9.867 -37.156 -25.906 1 97.69 471 PRO A N 1
ATOM 3650 C CA . PRO A 1 471 ? 11.078 -37.938 -26.109 1 97.69 471 PRO A CA 1
ATOM 3651 C C . PRO A 1 471 ? 12.227 -37.125 -26.703 1 97.69 471 PRO A C 1
ATOM 3653 O O . PRO A 1 471 ? 13.398 -37.438 -26.469 1 97.69 471 PRO A O 1
ATOM 3656 N N . ALA A 1 472 ? 11.984 -36.094 -27.453 1 97.06 472 ALA A N 1
ATOM 3657 C CA . ALA A 1 472 ? 13.031 -35.25 -28.047 1 97.06 472 ALA A CA 1
ATOM 3658 C C . ALA A 1 472 ? 13.5 -34.188 -27.062 1 97.06 472 ALA A C 1
ATOM 3660 O O . ALA A 1 472 ? 14.445 -33.469 -27.359 1 97.06 472 ALA A O 1
ATOM 3661 N N . ARG A 1 473 ? 12.852 -34.062 -25.891 1 96.94 473 ARG A N 1
ATOM 3662 C CA . ARG A 1 473 ? 13.219 -33.156 -24.797 1 96.94 473 ARG A CA 1
ATOM 3663 C C . ARG A 1 473 ? 13.258 -31.719 -25.281 1 96.94 473 ARG A C 1
ATOM 3665 O O . ARG A 1 473 ? 14.219 -31 -25.016 1 96.94 473 ARG A O 1
ATOM 3672 N N . ILE A 1 474 ? 12.273 -31.297 -25.891 1 96.94 474 ILE A N 1
ATOM 3673 C CA . ILE A 1 474 ? 12.258 -29.953 -26.484 1 96.94 474 ILE A CA 1
ATOM 3674 C C . ILE A 1 474 ? 11.43 -29.016 -25.609 1 96.94 474 ILE A C 1
ATOM 3676 O O . ILE A 1 474 ? 11.492 -27.797 -25.766 1 96.94 474 ILE A O 1
ATOM 3680 N N . LEU A 1 475 ? 10.711 -29.531 -24.688 1 97.06 475 LEU A N 1
ATOM 3681 C CA . LEU A 1 475 ? 9.727 -28.719 -23.984 1 97.06 475 LEU A CA 1
ATOM 3682 C C . LEU A 1 475 ? 10.367 -28.031 -22.781 1 97.06 475 LEU A C 1
ATOM 3684 O O . LEU A 1 475 ? 10.984 -28.688 -21.938 1 97.06 475 LEU A O 1
ATOM 3688 N N . THR A 1 476 ? 10.188 -26.719 -22.641 1 93.25 476 THR A N 1
ATOM 3689 C CA . THR A 1 476 ? 10.391 -25.859 -21.5 1 93.25 476 THR A CA 1
ATOM 3690 C C . THR A 1 476 ? 11.75 -26.125 -20.844 1 93.25 476 THR A C 1
ATOM 3692 O O . THR A 1 476 ? 11.82 -26.578 -19.703 1 93.25 476 THR A O 1
ATOM 3695 N N . PRO A 1 477 ? 12.781 -25.75 -21.406 1 89.56 477 PRO A N 1
ATOM 3696 C CA . PRO A 1 477 ? 14.133 -26 -20.906 1 89.56 477 PRO A CA 1
ATOM 3697 C C . PRO A 1 477 ? 14.5 -25.109 -19.719 1 89.56 477 PRO A C 1
ATOM 3699 O O . PRO A 1 477 ? 15.461 -25.406 -19 1 89.56 477 PRO A O 1
ATOM 3702 N N . GLY A 1 478 ? 13.781 -24.109 -19.453 1 89.12 478 GLY A N 1
ATOM 3703 C CA . GLY A 1 478 ? 14.156 -23.078 -18.5 1 89.12 478 GLY A CA 1
ATOM 3704 C C . GLY A 1 478 ? 14.227 -23.562 -17.078 1 89.12 478 GLY A C 1
ATOM 3705 O O . GLY A 1 478 ? 14.891 -22.953 -16.234 1 89.12 478 GLY A O 1
ATOM 3706 N N . GLN A 1 479 ? 13.609 -24.672 -16.781 1 88.19 479 GLN A N 1
ATOM 3707 C CA . GLN A 1 479 ? 13.625 -25.266 -15.453 1 88.19 479 GLN A CA 1
ATOM 3708 C C . GLN A 1 479 ? 14.992 -25.859 -15.133 1 88.19 479 GLN A C 1
ATOM 3710 O O . GLN A 1 479 ? 15.344 -26.016 -13.961 1 88.19 479 GLN A O 1
ATOM 3715 N N . GLY A 1 480 ? 15.625 -26.25 -16.172 1 90.88 480 GLY A N 1
ATOM 3716 C CA . GLY A 1 480 ? 16.938 -26.844 -16.016 1 90.88 480 GLY A CA 1
ATOM 3717 C C . GLY A 1 480 ? 16.891 -28.25 -15.422 1 90.88 480 GLY A C 1
ATOM 3718 O O . GLY A 1 480 ? 17.812 -28.656 -14.703 1 90.88 480 GLY A O 1
ATOM 3719 N N . ILE A 1 481 ? 15.906 -28.984 -15.734 1 93.94 481 ILE A N 1
ATOM 3720 C CA . ILE A 1 481 ? 15.742 -30.312 -15.172 1 93.94 481 ILE A CA 1
ATOM 3721 C C . ILE A 1 481 ? 16.406 -31.359 -16.078 1 93.94 481 ILE A C 1
ATOM 3723 O O . ILE A 1 481 ? 17.109 -32.25 -15.609 1 93.94 481 ILE A O 1
ATOM 3727 N N . PHE A 1 482 ? 16.062 -31.266 -17.359 1 92.31 482 PHE A N 1
ATOM 3728 C CA . PHE A 1 482 ? 16.562 -32.219 -18.344 1 92.31 482 PHE A CA 1
ATOM 3729 C C . PHE A 1 482 ? 17.5 -31.547 -19.328 1 92.31 482 PHE A C 1
ATOM 3731 O O . PHE A 1 482 ? 17.375 -30.344 -19.594 1 92.31 482 PHE A O 1
ATOM 3738 N N . MET B 1 1 ? 11.141 0.088 11.633 1 19.28 1 MET B N 1
ATOM 3739 C CA . MET B 1 1 ? 12.305 0.954 11.805 1 19.28 1 MET B CA 1
ATOM 3740 C C . MET B 1 1 ? 11.969 2.139 12.703 1 19.28 1 MET B C 1
ATOM 3742 O O . MET B 1 1 ? 11.109 2.953 12.375 1 19.28 1 MET B O 1
ATOM 3746 N N . THR B 1 2 ? 12.047 1.798 13.961 1 25.3 2 THR B N 1
ATOM 3747 C CA . THR B 1 2 ? 12.102 2.75 15.062 1 25.3 2 THR B CA 1
ATOM 3748 C C . THR B 1 2 ? 13.031 3.91 14.734 1 25.3 2 THR B C 1
ATOM 3750 O O . THR B 1 2 ? 14.18 3.697 14.344 1 25.3 2 THR B O 1
ATOM 3753 N N . GLY B 1 3 ? 12.438 4.852 14.227 1 29.44 3 GLY B N 1
ATOM 3754 C CA . GLY B 1 3 ? 13.273 6.039 14.281 1 29.44 3 GLY B CA 1
ATOM 3755 C C . GLY B 1 3 ? 14.062 6.156 15.57 1 29.44 3 GLY B C 1
ATOM 3756 O O . GLY B 1 3 ? 13.5 6.047 16.656 1 29.44 3 GLY B O 1
ATOM 3757 N N . ARG B 1 4 ? 15.281 5.801 15.406 1 35.69 4 ARG B N 1
ATOM 3758 C CA . ARG B 1 4 ? 16.25 5.988 16.484 1 35.69 4 ARG B CA 1
ATOM 3759 C C . ARG B 1 4 ? 16.016 7.309 17.203 1 35.69 4 ARG B C 1
ATOM 3761 O O . ARG B 1 4 ? 16.078 8.375 16.594 1 35.69 4 ARG B O 1
ATOM 3768 N N . VAL B 1 5 ? 15.203 7.34 18.203 1 34.34 5 VAL B N 1
ATOM 3769 C CA . VAL B 1 5 ? 15.148 8.469 19.141 1 34.34 5 VAL B CA 1
ATOM 3770 C C . VAL B 1 5 ? 16.562 8.945 19.438 1 34.34 5 VAL B C 1
ATOM 3772 O O . VAL B 1 5 ? 17.328 8.266 20.141 1 34.34 5 VAL B O 1
ATOM 3775 N N . HIS B 1 6 ? 17.172 9.648 18.562 1 39.53 6 HIS B N 1
ATOM 3776 C CA . HIS B 1 6 ? 18.469 10.164 18.953 1 39.53 6 HIS B CA 1
ATOM 3777 C C . HIS B 1 6 ? 18.359 11.039 20.203 1 39.53 6 HIS B C 1
ATOM 3779 O O . HIS B 1 6 ? 17.578 11.984 20.234 1 39.53 6 HIS B O 1
ATOM 3785 N N . SER B 1 7 ? 18.703 10.461 21.328 1 40.12 7 SER B N 1
ATOM 3786 C CA . SER B 1 7 ? 18.828 11.281 22.516 1 40.12 7 SER B CA 1
ATOM 3787 C C . SER B 1 7 ? 19.578 12.586 22.234 1 40.12 7 SER B C 1
ATOM 3789 O O . SER B 1 7 ? 20.328 12.672 21.25 1 40.12 7 SER B O 1
ATOM 3791 N N . ARG B 1 8 ? 19.281 13.594 23.062 1 43.34 8 ARG B N 1
ATOM 3792 C CA . ARG B 1 8 ? 19.984 14.875 23.047 1 43.34 8 ARG B CA 1
ATOM 3793 C C . ARG B 1 8 ? 21.484 14.672 22.891 1 43.34 8 ARG B C 1
ATOM 3795 O O . ARG B 1 8 ? 22.141 15.422 22.156 1 43.34 8 ARG B O 1
ATOM 3802 N N . ARG B 1 9 ? 21.844 13.727 23.641 1 41.78 9 ARG B N 1
ATOM 3803 C CA . ARG B 1 9 ? 23.281 13.477 23.734 1 41.78 9 ARG B CA 1
ATOM 3804 C C . ARG B 1 9 ? 23.828 12.945 22.422 1 41.78 9 ARG B C 1
ATOM 3806 O O . ARG B 1 9 ? 24.953 13.273 22.031 1 41.78 9 ARG B O 1
ATOM 3813 N N . THR B 1 10 ? 23.109 12.141 21.891 1 45.62 10 THR B N 1
ATOM 3814 C CA . THR B 1 10 ? 23.625 11.508 20.688 1 45.62 10 THR B CA 1
ATOM 3815 C C . THR B 1 10 ? 23.75 12.516 19.547 1 45.62 10 THR B C 1
ATOM 3817 O O . THR B 1 10 ? 24.672 12.453 18.75 1 45.62 10 THR B O 1
ATOM 3820 N N . LEU B 1 11 ? 22.891 13.477 19.531 1 49.22 11 LEU B N 1
ATOM 3821 C CA . LEU B 1 11 ? 22.969 14.469 18.469 1 49.22 11 LEU B CA 1
ATOM 3822 C C . LEU B 1 11 ? 24.156 15.414 18.688 1 49.22 11 LEU B C 1
ATOM 3824 O O . LEU B 1 11 ? 24.766 15.883 17.734 1 49.22 11 LEU B O 1
ATOM 3828 N N . LEU B 1 12 ? 24.516 15.516 19.984 1 53.34 12 LEU B N 1
ATOM 3829 C CA . LEU B 1 12 ? 25.5 16.531 20.281 1 53.34 12 LEU B CA 1
ATOM 3830 C C . LEU B 1 12 ? 26.922 15.961 20.188 1 53.34 12 LEU B C 1
ATOM 3832 O O . LEU B 1 12 ? 27.891 16.703 20.062 1 53.34 12 LEU B O 1
ATOM 3836 N N . GLN B 1 13 ? 27.031 14.656 20.203 1 48.03 13 GLN B N 1
ATOM 3837 C CA . GLN B 1 13 ? 28.406 14.164 20.188 1 48.03 13 GLN B CA 1
ATOM 3838 C C . GLN B 1 13 ? 29.016 14.273 18.781 1 48.03 13 GLN B C 1
ATOM 3840 O O . GLN B 1 13 ? 28.484 13.711 17.828 1 48.03 13 GLN B O 1
ATOM 3845 N N . GLY B 1 14 ? 29.906 15.18 18.641 1 55.84 14 GLY B N 1
ATOM 3846 C CA . GLY B 1 14 ? 30.734 15.383 17.453 1 55.84 14 GLY B CA 1
ATOM 3847 C C . GLY B 1 14 ? 30.25 16.516 16.578 1 55.84 14 GLY B C 1
ATOM 3848 O O . GLY B 1 14 ? 30.828 16.781 15.516 1 55.84 14 GLY B O 1
ATOM 3849 N N . ALA B 1 15 ? 29.156 17.156 17.031 1 67.06 15 ALA B N 1
ATOM 3850 C CA . ALA B 1 15 ? 28.656 18.234 16.188 1 67.06 15 ALA B CA 1
ATOM 3851 C C . ALA B 1 15 ? 29.453 19.516 16.391 1 67.06 15 ALA B C 1
ATOM 3853 O O . ALA B 1 15 ? 30 19.734 17.469 1 67.06 15 ALA B O 1
ATOM 3854 N N . LEU B 1 16 ? 29.766 20.172 15.273 1 72 16 LEU B N 1
ATOM 3855 C CA . LEU B 1 16 ? 30.375 21.5 15.336 1 72 16 LEU B CA 1
ATOM 3856 C C . LEU B 1 16 ? 29.406 22.531 15.898 1 72 16 LEU B C 1
ATOM 3858 O O . LEU B 1 16 ? 28.344 22.75 15.328 1 72 16 LEU B O 1
ATOM 3862 N N . VAL B 1 17 ? 29.75 23.078 17.031 1 83.12 17 VAL B N 1
ATOM 3863 C CA . VAL B 1 17 ? 28.891 23.984 17.781 1 83.12 17 VAL B CA 1
ATOM 3864 C C . VAL B 1 17 ? 29.406 25.406 17.656 1 83.12 17 VAL B C 1
ATOM 3866 O O . VAL B 1 17 ? 30.609 25.641 17.719 1 83.12 17 VAL B O 1
ATOM 3869 N N . ALA B 1 18 ? 28.531 26.375 17.344 1 84.5 18 ALA B N 1
ATOM 3870 C CA . ALA B 1 18 ? 28.891 27.781 17.266 1 84.5 18 ALA B CA 1
ATOM 3871 C C . ALA B 1 18 ? 28.969 28.406 18.656 1 84.5 18 ALA B C 1
ATOM 3873 O O . ALA B 1 18 ? 28.188 28.062 19.547 1 84.5 18 ALA B O 1
ATOM 3874 N N . MET B 1 19 ? 29.969 29.328 18.719 1 80.38 19 MET B N 1
ATOM 3875 C CA . MET B 1 19 ? 30.109 30.047 20 1 80.38 19 MET B CA 1
ATOM 3876 C C . MET B 1 19 ? 29.969 31.547 19.797 1 80.38 19 MET B C 1
ATOM 3878 O O . MET B 1 19 ? 29.734 32.281 20.75 1 80.38 19 MET B O 1
ATOM 3882 N N . ALA B 1 20 ? 30.109 31.938 18.547 1 82.69 20 ALA B N 1
ATOM 3883 C CA . ALA B 1 20 ? 30.047 33.375 18.25 1 82.69 20 ALA B CA 1
ATOM 3884 C C . ALA B 1 20 ? 29.594 33.594 16.812 1 82.69 20 ALA B C 1
ATOM 3886 O O . ALA B 1 20 ? 29.562 32.688 16 1 82.69 20 ALA B O 1
ATOM 3887 N N . PHE B 1 21 ? 29.094 34.844 16.594 1 85.69 21 PHE B N 1
ATOM 3888 C CA . PHE B 1 21 ? 28.703 35.281 15.266 1 85.69 21 PHE B CA 1
ATOM 3889 C C . PHE B 1 21 ? 29.531 36.469 14.828 1 85.69 21 PHE B C 1
ATOM 3891 O O . PHE B 1 21 ? 29.781 37.406 15.609 1 85.69 21 PHE B O 1
ATOM 3898 N N . ASN B 1 22 ? 30.078 36.375 13.664 1 84.56 22 ASN B N 1
ATOM 3899 C CA . ASN B 1 22 ? 30.797 37.5 13.078 1 84.56 22 ASN B CA 1
ATOM 3900 C C . ASN B 1 22 ? 29.891 38.312 12.164 1 84.56 22 ASN B C 1
ATOM 3902 O O . ASN B 1 22 ? 29.578 37.906 11.039 1 84.56 22 ASN B O 1
ATOM 3906 N N . PRO B 1 23 ? 29.516 39.438 12.555 1 84.62 23 PRO B N 1
ATOM 3907 C CA . PRO B 1 23 ? 28.562 40.25 11.766 1 84.62 23 PRO B CA 1
ATOM 3908 C C . PRO B 1 23 ? 29.156 40.719 10.438 1 84.62 23 PRO B C 1
ATOM 3910 O O . PRO B 1 23 ? 28.422 40.875 9.461 1 84.62 23 PRO B O 1
ATOM 3913 N N . ALA B 1 24 ? 30.438 40.938 10.445 1 81.56 24 ALA B N 1
ATOM 3914 C CA . ALA B 1 24 ? 31.094 41.438 9.234 1 81.56 24 ALA B CA 1
ATOM 3915 C C . ALA B 1 24 ? 31.062 40.375 8.125 1 81.56 24 ALA B C 1
ATOM 3917 O O . ALA B 1 24 ? 30.734 40.688 6.977 1 81.56 24 ALA B O 1
ATOM 3918 N N . SER B 1 25 ? 31.328 39.25 8.492 1 78.75 25 SER B N 1
ATOM 3919 C CA . SER B 1 25 ? 31.375 38.188 7.504 1 78.75 25 SER B CA 1
ATOM 3920 C C . SER B 1 25 ? 30.062 37.406 7.488 1 78.75 25 SER B C 1
ATOM 3922 O O . SER B 1 25 ? 29.875 36.531 6.637 1 78.75 25 SER B O 1
ATOM 3924 N N . ARG B 1 26 ? 29.219 37.688 8.406 1 80.69 26 ARG B N 1
ATOM 3925 C CA . ARG B 1 26 ? 27.938 37 8.562 1 80.69 26 ARG B CA 1
ATOM 3926 C C . ARG B 1 26 ? 28.156 35.5 8.625 1 80.69 26 ARG B C 1
ATOM 3928 O O . ARG B 1 26 ? 27.547 34.75 7.855 1 80.69 26 ARG B O 1
ATOM 3935 N N . SER B 1 27 ? 28.984 35.125 9.531 1 81.75 27 SER B N 1
ATOM 3936 C CA . SER B 1 27 ? 29.328 33.719 9.688 1 81.75 27 SER B CA 1
ATOM 3937 C C . SER B 1 27 ? 29.422 33.344 11.164 1 81.75 27 SER B C 1
ATOM 3939 O O . SER B 1 27 ? 29.672 34.188 12.016 1 81.75 27 SER B O 1
ATOM 3941 N N . TRP B 1 28 ? 29.172 32.094 11.359 1 84.31 28 TRP B N 1
ATOM 3942 C CA . TRP B 1 28 ? 29.297 31.547 12.711 1 84.31 28 TRP B CA 1
ATOM 3943 C C . TRP B 1 28 ? 30.719 31.078 12.984 1 84.31 28 TRP B C 1
ATOM 3945 O O . TRP B 1 28 ? 31.422 30.641 12.07 1 84.31 28 TRP B O 1
ATOM 3955 N N . ALA B 1 29 ? 31.141 31.25 14.289 1 81.06 29 ALA B N 1
ATOM 3956 C CA . ALA B 1 29 ? 32.469 30.812 14.672 1 81.06 29 ALA B CA 1
ATOM 3957 C C . ALA B 1 29 ? 32.438 29.891 15.875 1 81.06 29 ALA B C 1
ATOM 3959 O O . ALA B 1 29 ? 31.609 30.078 16.781 1 81.06 29 ALA B O 1
ATOM 3960 N N . ALA B 1 30 ? 33.375 28.906 15.906 1 81.88 30 ALA B N 1
ATOM 3961 C CA . ALA B 1 30 ? 33.469 27.953 17.016 1 81.88 30 ALA B CA 1
ATOM 3962 C C . ALA B 1 30 ? 34.25 28.562 18.188 1 81.88 30 ALA B C 1
ATOM 3964 O O . ALA B 1 30 ? 34.25 28.031 19.297 1 81.88 30 ALA B O 1
ATOM 3965 N N . THR B 1 31 ? 34.906 29.656 17.906 1 80.38 31 THR B N 1
ATOM 3966 C CA . THR B 1 31 ? 35.688 30.344 18.938 1 80.38 31 THR B CA 1
ATOM 3967 C C . THR B 1 31 ? 35.438 31.844 18.891 1 80.38 31 THR B C 1
ATOM 3969 O O . THR B 1 31 ? 34.938 32.375 17.891 1 80.38 31 THR B O 1
ATOM 3972 N N . LEU B 1 32 ? 35.719 32.469 20.078 1 81.69 32 LEU B N 1
ATOM 3973 C CA . LEU B 1 32 ? 35.562 33.906 20.125 1 81.69 32 LEU B CA 1
ATOM 3974 C C . LEU B 1 32 ? 36.75 34.594 19.406 1 81.69 32 LEU B C 1
ATOM 3976 O O . LEU B 1 32 ? 37.906 34.406 19.766 1 81.69 32 LEU B O 1
ATOM 3980 N N . GLU B 1 33 ? 36.469 35.25 18.375 1 80.75 33 GLU B N 1
ATOM 3981 C CA . GLU B 1 33 ? 37.469 36 17.625 1 80.75 33 GLU B CA 1
ATOM 3982 C C . GLU B 1 33 ? 37.188 37.5 17.719 1 80.75 33 GLU B C 1
ATOM 3984 O O . GLU B 1 33 ? 36.062 37.906 18.062 1 80.75 33 GLU B O 1
ATOM 3989 N N . PRO B 1 34 ? 38.281 38.219 17.469 1 82.19 34 PRO B N 1
ATOM 3990 C CA . PRO B 1 34 ? 38.031 39.688 17.469 1 82.19 34 PRO B CA 1
ATOM 3991 C C . PRO B 1 34 ? 36.938 40.094 16.484 1 82.19 34 PRO B C 1
ATOM 3993 O O . PRO B 1 34 ? 36.906 39.594 15.367 1 82.19 34 PRO B O 1
ATOM 3996 N N . GLY B 1 35 ? 36.031 40.844 16.969 1 83 35 GLY B N 1
ATOM 3997 C CA . GLY B 1 35 ? 34.938 41.312 16.125 1 83 35 GLY B CA 1
ATOM 3998 C C . GLY B 1 35 ? 33.719 40.438 16.172 1 83 35 GLY B C 1
ATOM 3999 O O . GLY B 1 35 ? 32.656 40.844 15.672 1 83 35 GLY B O 1
ATOM 4000 N N . SER B 1 36 ? 33.875 39.375 16.797 1 87.19 36 SER B N 1
ATOM 4001 C CA . SER B 1 36 ? 32.719 38.469 16.891 1 87.19 36 SER B CA 1
ATOM 4002 C C . SER B 1 36 ? 31.859 38.781 18.109 1 87.19 36 SER B C 1
ATOM 4004 O O . SER B 1 36 ? 32.312 39.406 19.062 1 87.19 36 SER B O 1
ATOM 4006 N N . VAL B 1 37 ? 30.609 38.5 17.906 1 90.25 37 VAL B N 1
ATOM 4007 C CA . VAL B 1 37 ? 29.641 38.656 19 1 90.25 37 VAL B CA 1
ATOM 4008 C C . VAL B 1 37 ? 29.375 37.312 19.641 1 90.25 37 VAL B C 1
ATOM 4010 O O . VAL B 1 37 ? 28.984 36.375 18.969 1 90.25 37 VAL B O 1
ATOM 4013 N N . PRO B 1 38 ? 29.625 37.281 20.906 1 90.69 38 PRO B N 1
ATOM 4014 C CA . PRO B 1 38 ? 29.406 36 21.562 1 90.69 38 PRO B CA 1
ATOM 4015 C C . PRO B 1 38 ? 27.922 35.594 21.594 1 90.69 38 PRO B C 1
ATOM 4017 O O . PRO B 1 38 ? 27.062 36.469 21.766 1 90.69 38 PRO B O 1
ATOM 4020 N N . LEU B 1 39 ? 27.734 34.344 21.484 1 90.69 39 LEU B N 1
ATOM 4021 C CA . LEU B 1 39 ? 26.375 33.812 21.656 1 90.69 39 LEU B CA 1
ATOM 4022 C C . LEU B 1 39 ? 25.938 33.906 23.109 1 90.69 39 LEU B C 1
ATOM 4024 O O . LEU B 1 39 ? 26.766 33.844 24.016 1 90.69 39 LEU B O 1
ATOM 4028 N N . PRO B 1 40 ? 24.656 34.094 23.281 1 92.38 40 PRO B N 1
ATOM 4029 C CA . PRO B 1 40 ? 24.172 33.938 24.641 1 92.38 40 PRO B CA 1
ATOM 4030 C C . PRO B 1 40 ? 24.344 32.531 25.188 1 92.38 40 PRO B C 1
ATOM 4032 O O . PRO B 1 40 ? 24.516 31.578 24.422 1 92.38 40 PRO B O 1
ATOM 4035 N N . PRO B 1 41 ? 24.391 32.438 26.562 1 91.81 41 PRO B N 1
ATOM 4036 C CA . PRO B 1 41 ? 24.453 31.078 27.109 1 91.81 41 PRO B CA 1
ATOM 4037 C C . PRO B 1 41 ? 23.234 30.234 26.719 1 91.81 41 PRO B C 1
ATOM 4039 O O . PRO B 1 41 ? 22.094 30.703 26.797 1 91.81 41 PRO B O 1
ATOM 4042 N N . LEU B 1 42 ? 23.469 29.062 26.25 1 94.19 42 LEU B N 1
ATOM 4043 C CA . LEU B 1 42 ? 22.438 28.141 25.828 1 94.19 42 LEU B CA 1
ATOM 4044 C C . LEU B 1 42 ? 22.516 26.828 26.609 1 94.19 42 LEU B C 1
ATOM 4046 O O . LEU B 1 42 ? 23.609 26.344 26.906 1 94.19 42 LEU B O 1
ATOM 4050 N N . GLU B 1 43 ? 21.422 26.328 27.031 1 95.12 43 GLU B N 1
ATOM 4051 C CA . GLU B 1 43 ? 21.375 24.984 27.578 1 95.12 43 GLU B CA 1
ATOM 4052 C C . GLU B 1 43 ? 21.578 23.938 26.484 1 95.12 43 GLU B C 1
ATOM 4054 O O . GLU B 1 43 ? 22.156 22.875 26.734 1 95.12 43 GLU B O 1
ATOM 4059 N N . GLY B 1 44 ? 21.047 24.234 25.312 1 95.31 44 GLY B N 1
ATOM 4060 C CA . GLY B 1 44 ? 21.281 23.406 24.125 1 95.31 44 GLY B CA 1
ATOM 4061 C C . GLY B 1 44 ? 22.5 23.828 23.328 1 95.31 44 GLY B C 1
ATOM 4062 O O . GLY B 1 44 ? 23.516 24.203 23.906 1 95.31 44 GLY B O 1
ATOM 4063 N N . ALA B 1 45 ? 22.391 23.641 21.984 1 94 45 ALA B N 1
ATOM 4064 C CA . ALA B 1 45 ? 23.547 23.953 21.156 1 94 45 ALA B CA 1
ATOM 4065 C C . ALA B 1 45 ? 23.125 24.547 19.812 1 94 45 ALA B C 1
ATOM 4067 O O . ALA B 1 45 ? 22 24.312 19.359 1 94 45 ALA B O 1
ATOM 4068 N N . LEU B 1 46 ? 23.938 25.344 19.297 1 94.75 46 LEU B N 1
ATOM 4069 C CA . LEU B 1 46 ? 23.812 25.859 17.938 1 94.75 46 LEU B CA 1
ATOM 4070 C C . LEU B 1 46 ? 24.75 25.109 16.984 1 94.75 46 LEU B C 1
ATOM 4072 O O . LEU B 1 46 ? 25.969 25.203 17.109 1 94.75 46 LEU B O 1
ATOM 4076 N N . LEU B 1 47 ? 24.156 24.375 16.094 1 93.5 47 LEU B N 1
ATOM 4077 C CA . LEU B 1 47 ? 24.906 23.484 15.227 1 93.5 47 LEU B CA 1
ATOM 4078 C C . LEU B 1 47 ? 25.234 24.156 13.891 1 93.5 47 LEU B C 1
ATOM 4080 O O . LEU B 1 47 ? 24.406 24.906 13.367 1 93.5 47 LEU B O 1
ATOM 4084 N N . MET B 1 48 ? 26.438 23.812 13.328 1 90.62 48 MET B N 1
ATOM 4085 C CA . MET B 1 48 ? 26.844 24.375 12.039 1 90.62 48 MET B CA 1
ATOM 4086 C C . MET B 1 48 ? 27.406 23.281 11.141 1 90.62 48 MET B C 1
ATOM 4088 O O . MET B 1 48 ? 27.969 23.578 10.086 1 90.62 48 MET B O 1
ATOM 4092 N N . ASP B 1 49 ? 27.328 22.047 11.602 1 89.62 49 ASP B N 1
ATOM 4093 C CA . ASP B 1 49 ? 27.859 20.953 10.789 1 89.62 49 ASP B CA 1
ATOM 4094 C C . ASP B 1 49 ? 27 20.734 9.539 1 89.62 49 ASP B C 1
ATOM 4096 O O . ASP B 1 49 ? 25.812 21.047 9.531 1 89.62 49 ASP B O 1
ATOM 4100 N N . ALA B 1 50 ? 27.656 20.125 8.578 1 90.5 50 ALA B N 1
ATOM 4101 C CA . ALA B 1 50 ? 27.047 19.984 7.25 1 90.5 50 ALA B CA 1
ATOM 4102 C C . ALA B 1 50 ? 25.781 19.125 7.312 1 90.5 50 ALA B C 1
ATOM 4104 O O . ALA B 1 50 ? 24.812 19.406 6.609 1 90.5 50 ALA B O 1
ATOM 4105 N N . ALA B 1 51 ? 25.75 18.125 8.055 1 90.75 51 ALA B N 1
ATOM 4106 C CA . ALA B 1 51 ? 24.609 17.219 8.141 1 90.75 51 ALA B CA 1
ATOM 4107 C C . ALA B 1 51 ? 23.375 17.938 8.703 1 90.75 51 ALA B C 1
ATOM 4109 O O . ALA B 1 51 ? 22.281 17.797 8.172 1 90.75 51 ALA B O 1
ATOM 4110 N N . SER B 1 52 ? 23.578 18.703 9.734 1 91.44 52 SER B N 1
ATOM 4111 C CA . SER B 1 52 ? 22.484 19.453 10.352 1 91.44 52 SER B CA 1
ATOM 4112 C C . SER B 1 52 ? 21.938 20.516 9.406 1 91.44 52 SER B C 1
ATOM 4114 O O . SER B 1 52 ? 20.719 20.703 9.305 1 91.44 52 SER B O 1
ATOM 4116 N N . LEU B 1 53 ? 22.844 21.203 8.781 1 92.56 53 LEU B N 1
ATOM 4117 C CA . LEU B 1 53 ? 22.422 22.266 7.871 1 92.56 53 LEU B CA 1
ATOM 4118 C C . LEU B 1 53 ? 21.656 21.688 6.68 1 92.56 53 LEU B C 1
ATOM 4120 O O . LEU B 1 53 ? 20.656 22.266 6.246 1 92.56 53 LEU B O 1
ATOM 4124 N N . THR B 1 54 ? 22.141 20.594 6.203 1 92.19 54 THR B N 1
ATOM 4125 C CA . THR B 1 54 ? 21.484 19.938 5.07 1 92.19 54 THR B CA 1
ATOM 4126 C C . THR B 1 54 ? 20.094 19.484 5.449 1 92.19 54 THR B C 1
ATOM 4128 O O . THR B 1 54 ? 19.141 19.656 4.68 1 92.19 54 THR B O 1
ATOM 4131 N N . ALA B 1 55 ? 19.922 18.922 6.582 1 91.25 55 ALA B N 1
ATOM 4132 C CA . ALA B 1 55 ? 18.625 18.453 7.055 1 91.25 55 ALA B CA 1
ATOM 4133 C C . ALA B 1 55 ? 17.641 19.609 7.219 1 91.25 55 ALA B C 1
ATOM 4135 O O . ALA B 1 55 ? 16.453 19.484 6.895 1 91.25 55 ALA B O 1
ATOM 4136 N N . ALA B 1 56 ? 18.156 20.719 7.66 1 91.88 56 ALA B N 1
ATOM 4137 C CA . ALA B 1 56 ? 17.312 21.891 7.922 1 91.88 56 ALA B CA 1
ATOM 4138 C C . ALA B 1 56 ? 16.938 22.594 6.621 1 91.88 56 ALA B C 1
ATOM 4140 O O . ALA B 1 56 ? 16.031 23.422 6.598 1 91.88 56 ALA B O 1
ATOM 4141 N N . ALA B 1 57 ? 17.672 22.281 5.562 1 92.94 57 ALA B N 1
ATOM 4142 C CA . ALA B 1 57 ? 17.422 22.891 4.262 1 92.94 57 ALA B CA 1
ATOM 4143 C C . ALA B 1 57 ? 16.375 22.094 3.475 1 92.94 57 ALA B C 1
ATOM 4145 O O . ALA B 1 57 ? 16.109 22.391 2.312 1 92.94 57 ALA B O 1
ATOM 4146 N N . GLU B 1 58 ? 15.742 21.125 4.184 1 91.44 58 GLU B N 1
ATOM 4147 C CA . GLU B 1 58 ? 14.797 20.234 3.521 1 91.44 58 GLU B CA 1
ATOM 4148 C C . GLU B 1 58 ? 13.43 20.281 4.199 1 91.44 58 GLU B C 1
ATOM 4150 O O . GLU B 1 58 ? 13.336 20.562 5.395 1 91.44 58 GLU B O 1
ATOM 4155 N N . ASP B 1 59 ? 12.398 20.094 3.418 1 92.12 59 ASP B N 1
ATOM 4156 C CA . ASP B 1 59 ? 11.07 19.75 3.918 1 92.12 59 ASP B CA 1
ATOM 4157 C C . ASP B 1 59 ? 10.43 18.656 3.078 1 92.12 59 ASP B C 1
ATOM 4159 O O . ASP B 1 59 ? 11.094 18.031 2.24 1 92.12 59 ASP B O 1
ATOM 4163 N N . PHE B 1 60 ? 9.227 18.312 3.354 1 93.5 60 PHE B N 1
ATOM 4164 C CA . PHE B 1 60 ? 8.609 17.141 2.74 1 93.5 60 PHE B CA 1
ATOM 4165 C C . PHE B 1 60 ? 8.438 17.344 1.241 1 93.5 60 PHE B C 1
ATOM 4167 O O . PHE B 1 60 ? 8.375 16.375 0.482 1 93.5 60 PHE B O 1
ATOM 4174 N N . GLY B 1 61 ? 8.375 18.531 0.814 1 94.44 61 GLY B N 1
ATOM 4175 C CA . GLY B 1 61 ? 8.188 18.812 -0.602 1 94.44 61 GLY B CA 1
ATOM 4176 C C . GLY B 1 61 ? 9.414 18.484 -1.437 1 94.44 61 GLY B C 1
ATOM 4177 O O . GLY B 1 61 ? 9.297 18.188 -2.629 1 94.44 61 GLY B O 1
ATOM 4178 N N . HIS B 1 62 ? 10.633 18.594 -0.835 1 94.81 62 HIS B N 1
ATOM 4179 C CA . HIS B 1 62 ? 11.898 18.375 -1.528 1 94.81 62 HIS B CA 1
ATOM 4180 C C . HIS B 1 62 ? 11.961 19.156 -2.83 1 94.81 62 HIS B C 1
ATOM 4182 O O . HIS B 1 62 ? 12.398 18.641 -3.857 1 94.81 62 HIS B O 1
ATOM 4188 N N . ILE B 1 63 ? 11.492 20.359 -2.811 1 95.94 63 ILE B N 1
ATOM 4189 C CA . ILE B 1 63 ? 11.438 21.203 -4 1 95.94 63 ILE B CA 1
ATOM 4190 C C . ILE B 1 63 ? 12.352 22.406 -3.816 1 95.94 63 ILE B C 1
ATOM 4192 O O . ILE B 1 63 ? 13.172 22.703 -4.688 1 95.94 63 ILE B O 1
ATOM 4196 N N . VAL B 1 64 ? 12.148 23.078 -2.701 1 94.5 64 VAL B N 1
ATOM 4197 C CA . VAL B 1 64 ? 12.945 24.25 -2.342 1 94.5 64 VAL B CA 1
ATOM 4198 C C . VAL B 1 64 ? 14 23.859 -1.307 1 94.5 64 VAL B C 1
ATOM 4200 O O . VAL B 1 64 ? 13.719 23.094 -0.384 1 94.5 64 VAL B O 1
ATOM 4203 N N . HIS B 1 65 ? 15.203 24.391 -1.512 1 93.81 65 HIS B N 1
ATOM 4204 C CA . HIS B 1 65 ? 16.312 24.141 -0.597 1 93.81 65 HIS B CA 1
ATOM 4205 C C . HIS B 1 65 ? 17.031 25.438 -0.239 1 93.81 65 HIS B C 1
ATOM 4207 O O . HIS B 1 65 ? 17.734 26.016 -1.077 1 93.81 65 HIS B O 1
ATOM 4213 N N . ARG B 1 66 ? 16.828 25.828 0.95 1 93.31 66 ARG B N 1
ATOM 4214 C CA . ARG B 1 66 ? 17.5 27.016 1.476 1 93.31 66 ARG B CA 1
ATOM 4215 C C . ARG B 1 66 ? 18.328 26.656 2.711 1 93.31 66 ARG B C 1
ATOM 4217 O O . ARG B 1 66 ? 17.766 26.328 3.76 1 93.31 66 ARG B O 1
ATOM 4224 N N . THR B 1 67 ? 19.578 26.812 2.619 1 92.81 67 THR B N 1
ATOM 4225 C CA . THR B 1 67 ? 20.484 26.391 3.691 1 92.81 67 THR B CA 1
ATOM 4226 C C . THR B 1 67 ? 20.609 27.5 4.742 1 92.81 67 THR B C 1
ATOM 4228 O O . THR B 1 67 ? 20.922 28.641 4.414 1 92.81 67 THR B O 1
ATOM 4231 N N . PRO B 1 68 ? 20.344 27.156 5.98 1 93.38 68 PRO B N 1
ATOM 4232 C CA . PRO B 1 68 ? 20.594 28.125 7.055 1 93.38 68 PRO B CA 1
ATOM 4233 C C . PRO B 1 68 ? 22.078 28.188 7.441 1 93.38 68 PRO B C 1
ATOM 4235 O O . PRO B 1 68 ? 22.875 27.375 6.98 1 93.38 68 PRO B O 1
ATOM 4238 N N . TRP B 1 69 ? 22.375 29.203 8.195 1 91.88 69 TRP B N 1
ATOM 4239 C CA . TRP B 1 69 ? 23.75 29.328 8.695 1 91.88 69 TRP B CA 1
ATOM 4240 C C . TRP B 1 69 ? 23.953 28.453 9.93 1 91.88 69 TRP B C 1
ATOM 4242 O O . TRP B 1 69 ? 25.078 28.062 10.242 1 91.88 69 TRP B O 1
ATOM 4252 N N . ALA B 1 70 ? 22.891 28.203 10.641 1 93.69 70 ALA B N 1
ATOM 4253 C CA . ALA B 1 70 ? 22.984 27.391 11.852 1 93.69 70 ALA B CA 1
ATOM 4254 C C . ALA B 1 70 ? 21.641 26.781 12.211 1 93.69 70 ALA B C 1
ATOM 4256 O O . ALA B 1 70 ? 20.594 27.234 11.734 1 93.69 70 ALA B O 1
ATOM 4257 N N . VAL B 1 71 ? 21.75 25.688 12.984 1 95.19 71 VAL B N 1
ATOM 4258 C CA . VAL B 1 71 ? 20.562 25.031 13.523 1 95.19 71 VAL B CA 1
ATOM 4259 C C . VAL B 1 71 ? 20.609 25.031 15.047 1 95.19 71 VAL B C 1
ATOM 4261 O O . VAL B 1 71 ? 21.531 24.469 15.648 1 95.19 71 VAL B O 1
ATOM 4264 N N . LEU B 1 72 ? 19.641 25.688 15.641 1 95.75 72 LEU B N 1
ATOM 4265 C CA . LEU B 1 72 ? 19.531 25.656 17.094 1 95.75 72 LEU B CA 1
ATOM 4266 C C . LEU B 1 72 ? 18.828 24.391 17.562 1 95.75 72 LEU B C 1
ATOM 4268 O O . LEU B 1 72 ? 17.719 24.094 17.141 1 95.75 72 LEU B O 1
ATOM 4272 N N . VAL B 1 73 ? 19.453 23.625 18.375 1 96.12 73 VAL B N 1
ATOM 4273 C CA . VAL B 1 73 ? 18.828 22.562 19.141 1 96.12 73 VAL B CA 1
ATOM 4274 C C . VAL B 1 73 ? 18.625 23.031 20.594 1 96.12 73 VAL B C 1
ATOM 4276 O O . VAL B 1 73 ? 19.5 22.875 21.438 1 96.12 73 VAL B O 1
ATOM 4279 N N . PRO B 1 74 ? 17.469 23.516 20.875 1 96.38 74 PRO B N 1
ATOM 4280 C CA . PRO B 1 74 ? 17.266 24.125 22.188 1 96.38 74 PRO B CA 1
ATOM 4281 C C . PRO B 1 74 ? 17.203 23.094 23.312 1 96.38 74 PRO B C 1
ATOM 4283 O O . PRO B 1 74 ? 16.672 22 23.141 1 96.38 74 PRO B O 1
ATOM 4286 N N . GLY B 1 75 ? 17.781 23.484 24.406 1 95.69 75 GLY B N 1
ATOM 4287 C CA . GLY B 1 75 ? 17.641 22.688 25.609 1 95.69 75 GLY B CA 1
ATOM 4288 C C . GLY B 1 75 ? 16.438 23.094 26.453 1 95.69 75 GLY B C 1
ATOM 4289 O O . GLY B 1 75 ? 15.992 22.344 27.312 1 95.69 75 GLY B O 1
ATOM 4290 N N . SER B 1 76 ? 15.992 24.281 26.156 1 96.44 76 SER B N 1
ATOM 4291 C CA . SER B 1 76 ? 14.844 24.859 26.859 1 96.44 76 SER B CA 1
ATOM 4292 C C . SER B 1 76 ? 14.195 25.953 26.031 1 96.44 76 SER B C 1
ATOM 4294 O O . SER B 1 76 ? 14.75 26.406 25.031 1 96.44 76 SER B O 1
ATOM 4296 N N . VAL B 1 77 ? 13.016 26.359 26.547 1 97.81 77 VAL B N 1
ATOM 4297 C CA . VAL B 1 77 ? 12.336 27.5 25.938 1 97.81 77 VAL B CA 1
ATOM 4298 C C . VAL B 1 77 ? 13.211 28.75 26.062 1 97.81 77 VAL B C 1
ATOM 4300 O O . VAL B 1 77 ? 13.227 29.594 25.172 1 97.81 77 VAL B O 1
ATOM 4303 N N . GLY B 1 78 ? 13.945 28.828 27.125 1 97.94 78 GLY B N 1
ATOM 4304 C CA . GLY B 1 78 ? 14.852 29.953 27.328 1 97.94 78 GLY B CA 1
ATOM 4305 C C . GLY B 1 78 ? 15.867 30.109 26.219 1 97.94 78 GLY B C 1
ATOM 4306 O O . GLY B 1 78 ? 16.234 31.234 25.859 1 97.94 78 GLY B O 1
ATOM 4307 N N . ASP B 1 79 ? 16.328 29.047 25.703 1 97.56 79 ASP B N 1
ATOM 4308 C CA . ASP B 1 79 ? 17.25 29.094 24.578 1 97.56 79 ASP B CA 1
ATOM 4309 C C . ASP B 1 79 ? 16.625 29.766 23.359 1 97.56 79 ASP B C 1
ATOM 4311 O O . ASP B 1 79 ? 17.297 30.516 22.641 1 97.56 79 ASP B O 1
ATOM 4315 N N . ILE B 1 80 ? 15.375 29.484 23.109 1 98.12 80 ILE B N 1
ATOM 4316 C CA . ILE B 1 80 ? 14.664 30.078 21.984 1 98.12 80 ILE B CA 1
ATOM 4317 C C . ILE B 1 80 ? 14.516 31.578 22.203 1 98.12 80 ILE B C 1
ATOM 4319 O O . ILE B 1 80 ? 14.766 32.375 21.297 1 98.12 80 ILE B O 1
ATOM 4323 N N . VAL B 1 81 ? 14.156 31.938 23.406 1 98.38 81 VAL B N 1
ATOM 4324 C CA . VAL B 1 81 ? 14.031 33.344 23.766 1 98.38 81 VAL B CA 1
ATOM 4325 C C . VAL B 1 81 ? 15.359 34.062 23.516 1 98.38 81 VAL B C 1
ATOM 4327 O O . VAL B 1 81 ? 15.398 35.094 22.844 1 98.38 81 VAL B O 1
ATOM 4330 N N . ALA B 1 82 ? 16.406 33.5 23.984 1 97.94 82 ALA B N 1
ATOM 4331 C CA . ALA B 1 82 ? 17.75 34.125 23.875 1 97.94 82 ALA B CA 1
ATOM 4332 C C . ALA B 1 82 ? 18.156 34.25 22.406 1 97.94 82 ALA B C 1
ATOM 4334 O O . ALA B 1 82 ? 18.703 35.281 22.016 1 97.94 82 ALA B O 1
ATOM 4335 N N . MET B 1 83 ? 17.875 33.312 21.672 1 96.88 83 MET B N 1
ATOM 4336 C CA . MET B 1 83 ? 18.344 33.281 20.297 1 96.88 83 MET B CA 1
ATOM 4337 C C . MET B 1 83 ? 17.484 34.219 19.422 1 96.88 83 MET B C 1
ATOM 4339 O O . MET B 1 83 ? 17.984 34.812 18.469 1 96.88 83 MET B O 1
ATOM 4343 N N . VAL B 1 84 ? 16.203 34.312 19.719 1 98 84 VAL B N 1
ATOM 4344 C CA . VAL B 1 84 ? 15.367 35.281 19.016 1 98 84 VAL B CA 1
ATOM 4345 C C . VAL B 1 84 ? 15.867 36.688 19.281 1 98 84 VAL B C 1
ATOM 4347 O O . VAL B 1 84 ? 15.984 37.5 18.359 1 98 84 VAL B O 1
ATOM 4350 N N . ARG B 1 85 ? 16.172 37 20.516 1 97.94 85 ARG B N 1
ATOM 4351 C CA . ARG B 1 85 ? 16.719 38.312 20.859 1 97.94 85 ARG B CA 1
ATOM 4352 C C . ARG B 1 85 ? 18.047 38.531 20.141 1 97.94 85 ARG B C 1
ATOM 4354 O O . ARG B 1 85 ? 18.297 39.656 19.641 1 97.94 85 ARG B O 1
ATOM 4361 N N . PHE B 1 86 ? 18.812 37.531 20.141 1 96.31 86 PHE B N 1
ATOM 4362 C CA . PHE B 1 86 ? 20.109 37.656 19.469 1 96.31 86 PHE B CA 1
ATOM 4363 C C . PHE B 1 86 ? 19.906 37.906 17.984 1 96.31 86 PHE B C 1
ATOM 4365 O O . PHE B 1 86 ? 20.547 38.812 17.406 1 96.31 86 PHE B O 1
ATOM 4372 N N . ALA B 1 87 ? 19.062 37.125 17.359 1 96.12 87 ALA B N 1
ATOM 4373 C CA . ALA B 1 87 ? 18.766 37.281 15.938 1 96.12 87 ALA B CA 1
ATOM 4374 C C . ALA B 1 87 ? 18.281 38.688 15.633 1 96.12 87 ALA B C 1
ATOM 4376 O O . ALA B 1 87 ? 18.688 39.312 14.641 1 96.12 87 ALA B O 1
ATOM 4377 N N . ARG B 1 88 ? 17.406 39.156 16.469 1 96.25 88 ARG B N 1
ATOM 4378 C CA . ARG B 1 88 ? 16.875 40.5 16.297 1 96.25 88 ARG B CA 1
ATOM 4379 C C . ARG B 1 88 ? 17.984 41.562 16.328 1 96.25 88 ARG B C 1
ATOM 4381 O O . ARG B 1 88 ? 18.047 42.438 15.469 1 96.25 88 ARG B O 1
ATOM 4388 N N . ARG B 1 89 ? 18.875 41.438 17.203 1 94.75 89 ARG B N 1
ATOM 4389 C CA . ARG B 1 89 ? 19.969 42.406 17.359 1 94.75 89 ARG B CA 1
ATOM 4390 C C . ARG B 1 89 ? 20.922 42.344 16.172 1 94.75 89 ARG B C 1
ATOM 4392 O O . ARG B 1 89 ? 21.5 43.344 15.781 1 94.75 89 ARG B O 1
ATOM 4399 N N . GLN B 1 90 ? 21.047 41.125 15.68 1 92.25 90 GLN B N 1
ATOM 4400 C CA . GLN B 1 90 ? 22.047 40.938 14.633 1 92.25 90 GLN B CA 1
ATOM 4401 C C . GLN B 1 90 ? 21.406 41 13.25 1 92.25 90 GLN B C 1
ATOM 4403 O O . GLN B 1 90 ? 22.109 40.875 12.234 1 92.25 90 GLN B O 1
ATOM 4408 N N . GLY B 1 91 ? 20.109 41.094 13.211 1 92.38 91 GLY B N 1
ATOM 4409 C CA . GLY B 1 91 ? 19.422 41.156 11.93 1 92.38 91 GLY B CA 1
ATOM 4410 C C . GLY B 1 91 ? 19.391 39.812 11.211 1 92.38 91 GLY B C 1
ATOM 4411 O O . GLY B 1 91 ? 19.562 39.75 9.984 1 92.38 91 GLY B O 1
ATOM 4412 N N . LEU B 1 92 ? 19.266 38.781 11.938 1 94.38 92 LEU B N 1
ATOM 4413 C CA . LEU B 1 92 ? 19.188 37.438 11.367 1 94.38 92 LEU B CA 1
ATOM 4414 C C . LEU B 1 92 ? 17.75 36.938 11.352 1 94.38 92 LEU B C 1
ATOM 4416 O O . LEU B 1 92 ? 16.984 37.188 12.281 1 94.38 92 LEU B O 1
ATOM 4420 N N . HIS B 1 93 ? 17.406 36.219 10.281 1 96 93 HIS B N 1
ATOM 4421 C CA . HIS B 1 93 ? 16.109 35.562 10.258 1 96 93 HIS B CA 1
ATOM 4422 C C . HIS B 1 93 ? 16.141 34.25 11.039 1 96 93 HIS B C 1
ATOM 4424 O O . HIS B 1 93 ? 17.203 33.625 11.172 1 96 93 HIS B O 1
ATOM 4430 N N . ILE B 1 94 ? 15.023 33.875 11.562 1 96.31 94 ILE B N 1
ATOM 4431 C CA . ILE B 1 94 ? 14.922 32.688 12.398 1 96.31 94 ILE B CA 1
ATOM 4432 C C . ILE B 1 94 ? 13.555 32.031 12.211 1 96.31 94 ILE B C 1
ATOM 4434 O O . ILE B 1 94 ? 12.547 32.719 12.031 1 96.31 94 ILE B O 1
ATOM 4438 N N . ALA B 1 95 ? 13.5 30.75 12.133 1 95.12 95 ALA B N 1
ATOM 4439 C CA . ALA B 1 95 ? 12.258 30.016 11.984 1 95.12 95 ALA B CA 1
ATOM 4440 C C . ALA B 1 95 ? 12.32 28.688 12.727 1 95.12 95 ALA B C 1
ATOM 4442 O O . ALA B 1 95 ? 13.398 28.109 12.883 1 95.12 95 ALA B O 1
ATOM 4443 N N . ALA B 1 96 ? 11.172 28.25 13.172 1 93.62 96 ALA B N 1
ATOM 4444 C CA . ALA B 1 96 ? 11.055 26.938 13.797 1 93.62 96 ALA B CA 1
ATOM 4445 C C . ALA B 1 96 ? 10.688 25.875 12.766 1 93.62 96 ALA B C 1
ATOM 4447 O O . ALA B 1 96 ? 9.906 26.141 11.852 1 93.62 96 ALA B O 1
ATOM 4448 N N . ALA B 1 97 ? 11.242 24.719 12.938 1 88.62 97 ALA B N 1
ATOM 4449 C CA . ALA B 1 97 ? 10.93 23.547 12.125 1 88.62 97 ALA B CA 1
ATOM 4450 C C . ALA B 1 97 ? 11.086 22.266 12.93 1 88.62 97 ALA B C 1
ATOM 4452 O O . ALA B 1 97 ? 11.641 22.281 14.031 1 88.62 97 ALA B O 1
ATOM 4453 N N . ARG B 1 98 ? 10.398 21.297 12.383 1 85.19 98 ARG B N 1
ATOM 4454 C CA . ARG B 1 98 ? 10.609 19.953 12.922 1 85.19 98 ARG B CA 1
ATOM 4455 C C . ARG B 1 98 ? 10.906 18.953 11.812 1 85.19 98 ARG B C 1
ATOM 4457 O O . ARG B 1 98 ? 10.086 18.766 10.906 1 85.19 98 ARG B O 1
ATOM 4464 N N . GLY B 1 99 ? 11.891 18.391 11.734 1 72.62 99 GLY B N 1
ATOM 4465 C CA . GLY B 1 99 ? 12.375 17.328 10.859 1 72.62 99 GLY B CA 1
ATOM 4466 C C . GLY B 1 99 ? 11.57 17.219 9.578 1 72.62 99 GLY B C 1
ATOM 4467 O O . GLY B 1 99 ? 10.547 17.891 9.414 1 72.62 99 GLY B O 1
ATOM 4468 N N . LEU B 1 100 ? 12.102 16.406 8.75 1 65.25 100 LEU B N 1
ATOM 4469 C CA . LEU B 1 100 ? 11.516 16.141 7.441 1 65.25 100 LEU B CA 1
ATOM 4470 C C . LEU B 1 100 ? 10.133 15.516 7.574 1 65.25 100 LEU B C 1
ATOM 4472 O O . LEU B 1 100 ? 9.992 14.453 8.188 1 65.25 100 LEU B O 1
ATOM 4476 N N . GLY B 1 101 ? 9.133 16.25 7.059 1 68.12 101 GLY B N 1
ATOM 4477 C CA . GLY B 1 101 ? 7.781 15.719 7.035 1 68.12 101 GLY B CA 1
ATOM 4478 C C . GLY B 1 101 ? 7.031 15.922 8.336 1 68.12 101 GLY B C 1
ATOM 4479 O O . GLY B 1 101 ? 5.91 15.438 8.5 1 68.12 101 GLY B O 1
ATOM 4480 N N . GLU B 1 102 ? 7.539 16.656 9.203 1 80.25 102 GLU B N 1
ATOM 4481 C CA . GLU B 1 102 ? 6.906 16.797 10.508 1 80.25 102 GLU B CA 1
ATOM 4482 C C . GLU B 1 102 ? 6.5 18.25 10.773 1 80.25 102 GLU B C 1
ATOM 4484 O O . GLU B 1 102 ? 5.824 18.531 11.766 1 80.25 102 GLU B O 1
ATOM 4489 N N . SER B 1 103 ? 6.805 19.094 9.852 1 76.44 103 SER B N 1
ATOM 4490 C CA . SER B 1 103 ? 6.582 20.531 10.055 1 76.44 103 SER B CA 1
ATOM 4491 C C . SER B 1 103 ? 5.371 21.016 9.266 1 76.44 103 SER B C 1
ATOM 4493 O O . SER B 1 103 ? 5.02 22.188 9.328 1 76.44 103 SER B O 1
ATOM 4495 N N . HIS B 1 104 ? 4.781 20.094 8.531 1 79.38 104 HIS B N 1
ATOM 4496 C CA . HIS B 1 104 ? 3.662 20.453 7.676 1 79.38 104 HIS B CA 1
ATOM 4497 C C . HIS B 1 104 ? 4.086 21.484 6.629 1 79.38 104 HIS B C 1
ATOM 4499 O O . HIS B 1 104 ? 3.422 22.5 6.445 1 79.38 104 HIS B O 1
ATOM 4505 N N . SER B 1 105 ? 5.195 21.406 6.043 1 81.69 105 SER B N 1
ATOM 4506 C CA . SER B 1 105 ? 5.852 22.25 5.043 1 81.69 105 SER B CA 1
ATOM 4507 C C . SER B 1 105 ? 6.254 21.422 3.82 1 81.69 105 SER B C 1
ATOM 4509 O O . SER B 1 105 ? 6.852 20.359 3.949 1 81.69 105 SER B O 1
ATOM 4511 N N . THR B 1 106 ? 5.883 21.953 2.627 1 91 106 THR B N 1
ATOM 4512 C CA . THR B 1 106 ? 6.199 21.188 1.43 1 91 106 THR B CA 1
ATOM 4513 C C . THR B 1 106 ? 6.852 22.062 0.372 1 91 106 THR B C 1
ATOM 4515 O O . THR B 1 106 ? 7.203 21.594 -0.711 1 91 106 THR B O 1
ATOM 4518 N N . TYR B 1 107 ? 7.113 23.359 0.66 1 94.12 107 TYR B N 1
ATOM 4519 C CA . TYR B 1 107 ? 7.625 24.25 -0.365 1 94.12 107 TYR B CA 1
ATOM 4520 C C . TYR B 1 107 ? 8.555 25.297 0.241 1 94.12 107 TYR B C 1
ATOM 4522 O O . TYR B 1 107 ? 8.508 26.469 -0.131 1 94.12 107 TYR B O 1
ATOM 4530 N N . GLY B 1 108 ? 9.312 24.859 1.27 1 91.31 108 GLY B N 1
ATOM 4531 C CA . GLY B 1 108 ? 10.336 25.703 1.86 1 91.31 108 GLY B CA 1
ATOM 4532 C C . GLY B 1 108 ? 9.797 26.656 2.906 1 91.31 108 GLY B C 1
ATOM 4533 O O . GLY B 1 108 ? 10.508 27.547 3.373 1 91.31 108 GLY B O 1
ATOM 4534 N N . GLN B 1 109 ? 8.609 26.5 3.367 1 91 109 GLN B N 1
ATOM 4535 C CA . GLN B 1 109 ? 7.957 27.453 4.27 1 91 109 GLN B CA 1
ATOM 4536 C C . GLN B 1 109 ? 8.734 27.578 5.578 1 91 109 GLN B C 1
ATOM 4538 O O . GLN B 1 109 ? 8.828 28.672 6.145 1 91 109 GLN B O 1
ATOM 4543 N N . SER B 1 110 ? 9.328 26.531 6 1 87.5 110 SER B N 1
ATOM 4544 C CA . SER B 1 110 ? 9.977 26.531 7.309 1 87.5 110 SER B CA 1
ATOM 4545 C C . SER B 1 110 ? 11.484 26.734 7.176 1 87.5 110 SER B C 1
ATOM 4547 O O . SER B 1 110 ? 12.219 26.625 8.156 1 87.5 110 SER B O 1
ATOM 4549 N N . GLN B 1 111 ? 11.977 27.016 6.023 1 89.12 111 GLN B N 1
ATOM 4550 C CA . GLN B 1 111 ? 13.406 27.172 5.785 1 89.12 111 GLN B CA 1
ATOM 4551 C C . GLN B 1 111 ? 13.82 28.641 5.914 1 89.12 111 GLN B C 1
ATOM 4553 O O . GLN B 1 111 ? 12.984 29.531 5.812 1 89.12 111 GLN B O 1
ATOM 4558 N N . VAL B 1 112 ? 15.062 28.797 6.227 1 91.44 112 VAL B N 1
ATOM 4559 C CA . VAL B 1 112 ? 15.617 30.141 6.418 1 91.44 112 VAL B CA 1
ATOM 4560 C C . VAL B 1 112 ? 16.953 30.266 5.684 1 91.44 112 VAL B C 1
ATOM 4562 O O . VAL B 1 112 ? 17.969 29.781 6.168 1 91.44 112 VAL B O 1
ATOM 4565 N N . PRO B 1 113 ? 16.938 31.016 4.613 1 89.44 113 PRO B N 1
ATOM 4566 C CA . PRO B 1 113 ? 18.234 31.234 3.977 1 89.44 113 PRO B CA 1
ATOM 4567 C C . PRO B 1 113 ? 19.172 32.094 4.832 1 89.44 113 PRO B C 1
ATOM 4569 O O . PRO B 1 113 ? 18.797 33.156 5.285 1 89.44 113 PRO B O 1
ATOM 4572 N N . ALA B 1 114 ? 20.297 31.562 5.012 1 87.88 114 ALA B N 1
ATOM 4573 C CA . ALA B 1 114 ? 21.344 32.312 5.688 1 87.88 114 ALA B CA 1
ATOM 4574 C C . ALA B 1 114 ? 20.891 32.812 7.051 1 87.88 114 ALA B C 1
ATOM 4576 O O . ALA B 1 114 ? 21.141 33.969 7.422 1 87.88 114 ALA B O 1
ATOM 4577 N N . GLY B 1 115 ? 20.141 32.062 7.766 1 93.56 115 GLY B N 1
ATOM 4578 C CA . GLY B 1 115 ? 19.625 32.375 9.094 1 93.56 115 GLY B CA 1
ATOM 4579 C C . GLY B 1 115 ? 19.703 31.203 10.047 1 93.56 115 GLY B C 1
ATOM 4580 O O . GLY B 1 115 ? 20.688 30.469 10.055 1 93.56 115 GLY B O 1
ATOM 4581 N N . ILE B 1 116 ? 18.75 31.203 10.961 1 94.81 116 ILE B N 1
ATOM 4582 C CA . ILE B 1 116 ? 18.75 30.188 12.008 1 94.81 116 ILE B CA 1
ATOM 4583 C C . ILE B 1 116 ? 17.469 29.359 11.93 1 94.81 116 ILE B C 1
ATOM 4585 O O . ILE B 1 116 ? 16.375 29.922 11.852 1 94.81 116 ILE B O 1
ATOM 4589 N N . VAL B 1 117 ? 17.609 28.062 11.859 1 95.31 117 VAL B N 1
ATOM 4590 C CA . VAL B 1 117 ? 16.469 27.172 12.008 1 95.31 117 VAL B CA 1
ATOM 4591 C C . VAL B 1 117 ? 16.484 26.531 13.391 1 95.31 117 VAL B C 1
ATOM 4593 O O . VAL B 1 117 ? 17.547 26.109 13.883 1 95.31 117 VAL B O 1
ATOM 4596 N N . ILE B 1 118 ? 15.383 26.562 14.047 1 96.19 118 ILE B N 1
ATOM 4597 C CA . ILE B 1 118 ? 15.242 25.922 15.352 1 96.19 118 ILE B CA 1
ATOM 4598 C C . ILE B 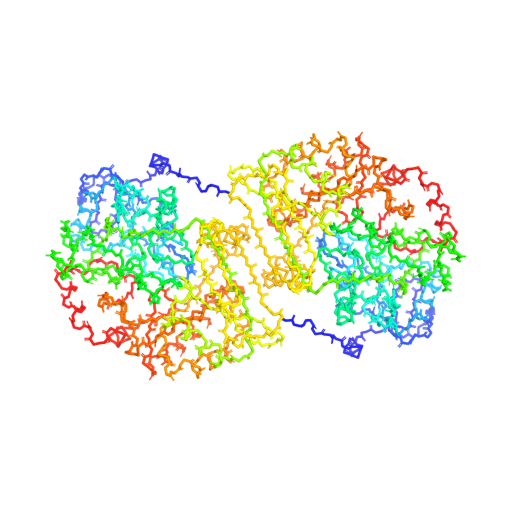1 118 ? 14.68 24.516 15.18 1 96.19 118 ILE B C 1
ATOM 4600 O O . ILE B 1 118 ? 13.602 24.344 14.602 1 96.19 118 ILE B O 1
ATOM 4604 N N . ASP B 1 119 ? 15.375 23.547 15.664 1 95.56 119 ASP B N 1
ATOM 4605 C CA . ASP B 1 119 ? 14.875 22.172 15.68 1 95.56 119 ASP B CA 1
ATOM 4606 C C . ASP B 1 119 ? 13.945 21.938 16.859 1 95.56 119 ASP B C 1
ATOM 4608 O O . ASP B 1 119 ? 14.406 21.625 17.969 1 95.56 119 ASP B O 1
ATOM 4612 N N . MET B 1 120 ? 12.727 21.891 16.578 1 95.38 120 MET B N 1
ATOM 4613 C CA . MET B 1 120 ? 11.719 21.844 17.641 1 95.38 120 MET B CA 1
ATOM 4614 C C . MET B 1 120 ? 11.586 20.422 18.188 1 95.38 120 MET B C 1
ATOM 4616 O O . MET B 1 120 ? 10.922 20.203 19.203 1 95.38 120 MET B O 1
ATOM 4620 N N . SER B 1 121 ? 12.195 19.406 17.531 1 94.31 121 SER B N 1
ATOM 4621 C CA . SER B 1 121 ? 12.117 18.031 18 1 94.31 121 SER B CA 1
ATOM 4622 C C . SER B 1 121 ? 12.727 17.891 19.391 1 94.31 121 SER B C 1
ATOM 4624 O O . SER B 1 121 ? 12.414 16.938 20.125 1 94.31 121 SER B O 1
ATOM 4626 N N . ALA B 1 122 ? 13.539 18.875 19.797 1 93.19 122 ALA B N 1
ATOM 4627 C CA . ALA B 1 122 ? 14.211 18.844 21.094 1 93.19 122 ALA B CA 1
ATOM 4628 C C . ALA B 1 122 ? 13.273 19.266 22.219 1 93.19 122 ALA B C 1
ATOM 4630 O O . ALA B 1 122 ? 13.539 19 23.391 1 93.19 122 ALA B O 1
ATOM 4631 N N . LEU B 1 123 ? 12.195 19.922 21.906 1 94.5 123 LEU B N 1
ATOM 4632 C CA . LEU B 1 123 ? 11.164 20.297 22.875 1 94.5 123 LEU B CA 1
ATOM 4633 C C . LEU B 1 123 ? 9.914 19.438 22.688 1 94.5 123 LEU B C 1
ATOM 4635 O O . LEU B 1 123 ? 8.922 19.906 22.109 1 94.5 123 LEU B O 1
ATOM 4639 N N . SER B 1 124 ? 9.938 18.281 23.234 1 96.44 124 SER B N 1
ATOM 4640 C CA . SER B 1 124 ? 8.906 17.281 22.953 1 96.44 124 SER B CA 1
ATOM 4641 C C . SER B 1 124 ? 8.438 16.594 24.234 1 96.44 124 SER B C 1
ATOM 4643 O O . SER B 1 124 ? 8.344 15.367 24.281 1 96.44 124 SER B O 1
ATOM 4645 N N . THR B 1 125 ? 8.117 17.344 25.172 1 98 125 THR B N 1
ATOM 4646 C CA . THR B 1 125 ? 7.656 16.797 26.453 1 98 125 THR B CA 1
ATOM 4647 C C . THR B 1 125 ? 6.156 17 26.609 1 98 125 THR B C 1
ATOM 4649 O O . THR B 1 125 ? 5.633 18.078 26.297 1 98 125 THR B O 1
ATOM 4652 N N . ILE B 1 126 ? 5.492 15.992 27.047 1 98.62 126 ILE B N 1
ATOM 4653 C CA . ILE B 1 126 ? 4.125 16.109 27.547 1 98.62 126 ILE B CA 1
ATOM 4654 C C . ILE B 1 126 ? 4.137 16.422 29.031 1 98.62 126 ILE B C 1
ATOM 4656 O O . ILE B 1 126 ? 4.449 15.562 29.859 1 98.62 126 ILE B O 1
ATOM 4660 N N . HIS B 1 127 ? 3.777 17.578 29.438 1 98.44 127 HIS B N 1
ATOM 4661 C CA . HIS B 1 127 ? 3.967 18.062 30.797 1 98.44 127 HIS B CA 1
ATOM 4662 C C . HIS B 1 127 ? 2.818 17.641 31.703 1 98.44 127 HIS B C 1
ATOM 4664 O O . HIS B 1 127 ? 3.025 17.359 32.875 1 98.44 127 HIS B O 1
ATOM 4670 N N . GLU B 1 128 ? 1.585 17.734 31.156 1 98.06 128 GLU B N 1
ATOM 4671 C CA . GLU B 1 128 ? 0.376 17.422 31.922 1 98.06 128 GLU B CA 1
ATOM 4672 C C . GLU B 1 128 ? -0.696 16.812 31.016 1 98.06 128 GLU B C 1
ATOM 4674 O O . GLU B 1 128 ? -0.877 17.234 29.875 1 98.06 128 GLU B O 1
ATOM 4679 N N . ILE B 1 129 ? -1.362 15.828 31.547 1 98.12 129 ILE B N 1
ATOM 4680 C CA . ILE B 1 129 ? -2.555 15.273 30.922 1 98.12 129 ILE B CA 1
ATOM 4681 C C . ILE B 1 129 ? -3.717 15.289 31.922 1 98.12 129 ILE B C 1
ATOM 4683 O O . ILE B 1 129 ? -3.672 14.617 32.938 1 98.12 129 ILE B O 1
ATOM 4687 N N . GLY B 1 130 ? -4.641 16.094 31.625 1 96.69 130 GLY B N 1
ATOM 4688 C CA . GLY B 1 130 ? -5.859 16.141 32.438 1 96.69 130 GLY B CA 1
ATOM 4689 C C . GLY B 1 130 ? -7.043 15.484 31.75 1 96.69 130 GLY B C 1
ATOM 4690 O O . GLY B 1 130 ? -6.871 14.742 30.766 1 96.69 130 GLY B O 1
ATOM 4691 N N . GLU B 1 131 ? -8.211 15.734 32.312 1 94.75 131 GLU B N 1
ATOM 4692 C CA . GLU B 1 131 ? -9.43 15.117 31.781 1 94.75 131 GLU B CA 1
ATOM 4693 C C . GLU B 1 131 ? -9.859 15.766 30.469 1 94.75 131 GLU B C 1
ATOM 4695 O O . GLU B 1 131 ? -10.344 15.078 29.562 1 94.75 131 GLU B O 1
ATOM 4700 N N . SER B 1 132 ? -9.547 17.062 30.406 1 98 132 SER B N 1
ATOM 4701 C CA . SER B 1 132 ? -10.133 17.75 29.25 1 98 132 SER B CA 1
ATOM 4702 C C . SER B 1 132 ? -9.055 18.391 28.375 1 98 132 SER B C 1
ATOM 4704 O O . SER B 1 132 ? -9.359 18.969 27.344 1 98 132 SER B O 1
ATOM 4706 N N . SER B 1 133 ? -7.844 18.312 28.844 1 98.56 133 SER B N 1
ATOM 4707 C CA . SER B 1 133 ? -6.785 18.922 28.047 1 98.56 133 SER B CA 1
ATOM 4708 C C . SER B 1 133 ? -5.414 18.391 28.453 1 98.56 133 SER B C 1
ATOM 4710 O O . SER B 1 133 ? -5.281 17.719 29.469 1 98.56 133 SER B O 1
ATOM 4712 N N . ALA B 1 134 ? -4.449 18.594 27.609 1 98.81 134 ALA B N 1
ATOM 4713 C CA . ALA B 1 134 ? -3.047 18.266 27.859 1 98.81 134 ALA B CA 1
ATOM 4714 C C . ALA B 1 134 ? -2.139 19.453 27.547 1 98.81 134 ALA B C 1
ATOM 4716 O O . ALA B 1 134 ? -2.365 20.172 26.578 1 98.81 134 ALA B O 1
ATOM 4717 N N . TRP B 1 135 ? -1.212 19.656 28.406 1 98.81 135 TRP B N 1
ATOM 4718 C CA . TRP B 1 135 ? -0.196 20.688 28.219 1 98.81 135 TRP B CA 1
ATOM 4719 C C . TRP B 1 135 ? 1.093 20.078 27.672 1 98.81 135 TRP B C 1
ATOM 4721 O O . TRP B 1 135 ? 1.712 19.234 28.312 1 98.81 135 TRP B O 1
ATOM 4731 N N . VAL B 1 136 ? 1.506 20.469 26.453 1 98.69 136 VAL B N 1
ATOM 4732 C CA . VAL B 1 136 ? 2.588 19.781 25.781 1 98.69 136 VAL B CA 1
ATOM 4733 C C . VAL B 1 136 ? 3.525 20.781 25.125 1 98.69 136 VAL B C 1
ATOM 4735 O O . VAL B 1 136 ? 3.115 21.906 24.797 1 98.69 136 VAL B O 1
ATOM 4738 N N . ASP B 1 137 ? 4.809 20.391 24.969 1 98.25 137 ASP B N 1
ATOM 4739 C CA . ASP B 1 137 ? 5.723 21.141 24.109 1 98.25 137 ASP B CA 1
ATOM 4740 C C . ASP B 1 137 ? 5.262 21.109 22.656 1 98.25 137 ASP B C 1
ATOM 4742 O O . ASP B 1 137 ? 4.621 20.141 22.219 1 98.25 137 ASP B O 1
ATOM 4746 N N . ALA B 1 138 ? 5.613 22.141 21.938 1 96.38 138 ALA B N 1
ATOM 4747 C CA . ALA B 1 138 ? 5.188 22.297 20.547 1 96.38 138 ALA B CA 1
ATOM 4748 C C . ALA B 1 138 ? 5.824 21.234 19.656 1 96.38 138 ALA B C 1
ATOM 4750 O O . ALA B 1 138 ? 5.309 20.922 18.578 1 96.38 138 ALA B O 1
ATOM 4751 N N . GLY B 1 139 ? 6.906 20.656 20.031 1 97 139 GLY B N 1
ATOM 4752 C CA . GLY B 1 139 ? 7.598 19.641 19.25 1 97 139 GLY B CA 1
ATOM 4753 C C . GLY B 1 139 ? 6.996 18.266 19.391 1 97 139 GLY B C 1
ATOM 4754 O O . GLY B 1 139 ? 7.375 17.328 18.672 1 97 139 GLY B O 1
ATOM 4755 N N . VAL B 1 140 ? 6.031 18.109 20.266 1 97.75 140 VAL B N 1
ATOM 4756 C CA . VAL B 1 140 ? 5.352 16.828 20.422 1 97.75 140 VAL B CA 1
ATOM 4757 C C . VAL B 1 140 ? 4.582 16.5 19.156 1 97.75 140 VAL B C 1
ATOM 4759 O O . VAL B 1 140 ? 3.947 17.359 18.547 1 97.75 140 VAL B O 1
ATOM 4762 N N . ARG B 1 141 ? 4.684 15.203 18.75 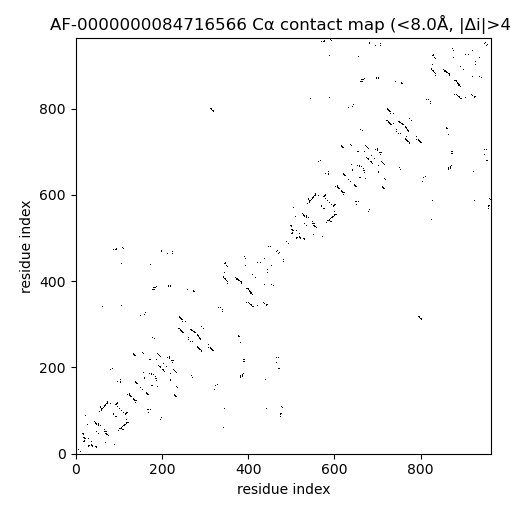1 97.5 141 ARG B N 1
ATOM 4763 C CA . ARG B 1 141 ? 3.875 14.734 17.641 1 97.5 141 ARG B CA 1
ATOM 4764 C C . ARG B 1 141 ? 2.463 14.375 18.094 1 97.5 141 ARG B C 1
ATOM 4766 O O . ARG B 1 141 ? 2.26 13.945 19.219 1 97.5 141 ARG B O 1
ATOM 4773 N N . TRP B 1 142 ? 1.516 14.508 17.172 1 98.25 142 TRP B N 1
ATOM 4774 C CA . TRP B 1 142 ? 0.141 14.141 17.5 1 98.25 142 TRP B CA 1
ATOM 4775 C C . TRP B 1 142 ? 0.048 12.664 17.859 1 98.25 142 TRP B C 1
ATOM 4777 O O . TRP B 1 142 ? -0.728 12.289 18.75 1 98.25 142 TRP B O 1
ATOM 4787 N N . ARG B 1 143 ? 0.798 11.789 17.188 1 97.94 143 ARG B N 1
ATOM 4788 C CA . ARG B 1 143 ? 0.829 10.367 17.516 1 97.94 143 ARG B CA 1
ATOM 4789 C C . ARG B 1 143 ? 1.214 10.148 18.969 1 97.94 143 ARG B C 1
ATOM 4791 O O . ARG B 1 143 ? 0.604 9.328 19.656 1 97.94 143 ARG B O 1
ATOM 4798 N N . GLN B 1 144 ? 2.229 10.852 19.438 1 97.62 144 GLN B N 1
ATOM 4799 C CA . GLN B 1 144 ? 2.695 10.719 20.812 1 97.62 144 GLN B CA 1
ATOM 4800 C C . GLN B 1 144 ? 1.606 11.125 21.797 1 97.62 144 GLN B C 1
ATOM 4802 O O . GLN B 1 144 ? 1.395 10.445 22.812 1 97.62 144 GLN B O 1
ATOM 4807 N N . LEU B 1 145 ? 1.013 12.227 21.469 1 98.62 145 LEU B N 1
ATOM 4808 C CA . LEU B 1 145 ? -0.052 12.688 22.359 1 98.62 145 LEU B CA 1
ATOM 4809 C C . LEU B 1 145 ? -1.206 11.688 22.375 1 98.62 145 LEU B C 1
ATOM 4811 O O . LEU B 1 145 ? -1.738 11.367 23.453 1 98.62 145 LEU B O 1
ATOM 4815 N N . LEU B 1 146 ? -1.595 11.211 21.25 1 98.5 146 LEU B N 1
ATOM 4816 C CA . LEU B 1 146 ? -2.674 10.234 21.156 1 98.5 146 LEU B CA 1
ATOM 4817 C C . LEU B 1 146 ? -2.336 8.977 21.953 1 98.5 146 LEU B C 1
ATOM 4819 O O . LEU B 1 146 ? -3.164 8.484 22.719 1 98.5 146 LEU B O 1
ATOM 4823 N N . GLU B 1 147 ? -1.182 8.461 21.781 1 97.75 147 GLU B N 1
ATOM 4824 C CA . GLU B 1 147 ? -0.746 7.266 22.5 1 97.75 147 GLU B CA 1
ATOM 4825 C C . GLU B 1 147 ? -0.815 7.473 24 1 97.75 147 GLU B C 1
ATOM 4827 O O . GLU B 1 147 ? -1.162 6.551 24.75 1 97.75 147 GLU B O 1
ATOM 4832 N N . ALA B 1 148 ? -0.462 8.656 24.422 1 98.25 148 ALA B N 1
ATOM 4833 C CA . ALA B 1 148 ? -0.418 8.969 25.844 1 98.25 148 ALA B CA 1
ATOM 4834 C C . ALA B 1 148 ? -1.824 9.117 26.422 1 98.25 148 ALA B C 1
ATOM 4836 O O . ALA B 1 148 ? -2.053 8.844 27.609 1 98.25 148 ALA B O 1
ATOM 4837 N N . THR B 1 149 ? -2.762 9.508 25.641 1 98.38 149 THR B N 1
ATOM 4838 C CA . THR B 1 149 ? -4.062 9.891 26.172 1 98.38 149 THR B CA 1
ATOM 4839 C C . THR B 1 149 ? -5.086 8.781 25.953 1 98.38 149 THR B C 1
ATOM 4841 O O . THR B 1 149 ? -6.059 8.664 26.703 1 98.38 149 THR B O 1
ATOM 4844 N N . LEU B 1 150 ? -4.914 7.961 25.016 1 96.62 150 LEU B N 1
ATOM 4845 C CA . LEU B 1 150 ? -5.91 6.98 24.609 1 96.62 150 LEU B CA 1
ATOM 4846 C C . LEU B 1 150 ? -6.164 5.961 25.719 1 96.62 150 LEU B C 1
ATOM 4848 O O . LEU B 1 150 ? -7.289 5.492 25.891 1 96.62 150 LEU B O 1
ATOM 4852 N N . PRO B 1 151 ? -5.148 5.484 26.5 1 95.31 151 PRO B N 1
ATOM 4853 C CA . PRO B 1 151 ? -5.426 4.551 27.594 1 95.31 151 PRO B CA 1
ATOM 4854 C C . PRO B 1 151 ? -6.492 5.066 28.547 1 95.31 151 PRO B C 1
ATOM 4856 O O . PRO B 1 151 ? -7.188 4.273 29.203 1 95.31 151 PRO B O 1
ATOM 4859 N N . SER B 1 152 ? -6.66 6.363 28.656 1 96.38 152 SER B N 1
ATOM 4860 C CA . SER B 1 152 ? -7.691 6.953 29.5 1 96.38 152 SER B CA 1
ATOM 4861 C C . SER B 1 152 ? -8.953 7.254 28.703 1 96.38 152 SER B C 1
ATOM 4863 O O . SER B 1 152 ? -9.852 7.945 29.203 1 96.38 152 SER B O 1
ATOM 4865 N N . GLY B 1 153 ? -8.961 6.879 27.484 1 97.19 153 GLY B N 1
ATOM 4866 C CA . GLY B 1 153 ? -10.133 7.062 26.641 1 97.19 153 GLY B CA 1
ATOM 4867 C C . GLY B 1 153 ? -10.297 8.484 26.141 1 97.19 153 GLY B C 1
ATOM 4868 O O . GLY B 1 153 ? -11.414 8.977 26 1 97.19 153 GLY B O 1
ATOM 4869 N N . ARG B 1 154 ? -9.219 9.172 25.984 1 98.31 154 ARG B N 1
ATOM 4870 C CA . ARG B 1 154 ? -9.258 10.562 25.547 1 98.31 154 ARG B CA 1
ATOM 4871 C C . ARG B 1 154 ? -8.453 10.758 24.266 1 98.31 154 ARG B C 1
ATOM 4873 O O . ARG B 1 154 ? -7.465 10.055 24.031 1 98.31 154 ARG B O 1
ATOM 4880 N N . SER B 1 155 ? -8.922 11.617 23.484 1 98.62 155 SER B N 1
ATOM 4881 C CA . SER B 1 155 ? -8.25 11.977 22.234 1 98.62 155 SER B CA 1
ATOM 4882 C C . SER B 1 155 ? -8.414 13.461 21.922 1 98.62 155 SER B C 1
ATOM 4884 O O . SER B 1 155 ? -9.414 14.07 22.312 1 98.62 155 SER B O 1
ATOM 4886 N N . PRO B 1 156 ? -7.352 14.086 21.281 1 98.69 156 PRO B N 1
ATOM 4887 C CA . PRO B 1 156 ? -7.715 15.344 20.625 1 98.69 156 PRO B CA 1
ATOM 4888 C C . PRO B 1 156 ? -8.93 15.203 19.719 1 98.69 156 PRO B C 1
ATOM 4890 O O . PRO B 1 156 ? -9.094 14.18 19.047 1 98.69 156 PRO B O 1
ATOM 4893 N N . PRO B 1 157 ? -9.805 16.219 19.656 1 98.25 157 PRO B N 1
ATOM 4894 C CA . PRO B 1 157 ? -11.062 16.094 18.922 1 98.25 157 PRO B CA 1
ATOM 4895 C C . PRO B 1 157 ? -10.836 15.945 17.406 1 98.25 157 PRO B C 1
ATOM 4897 O O . PRO B 1 157 ? -11.602 15.258 16.734 1 98.25 157 PRO B O 1
ATOM 4900 N N . THR B 1 158 ? -9.875 16.641 16.875 1 98.44 158 THR B N 1
ATOM 4901 C CA . THR B 1 158 ? -9.547 16.625 15.453 1 98.44 158 THR B CA 1
ATOM 4902 C C . THR B 1 158 ? -8.094 16.203 15.25 1 98.44 158 THR B C 1
ATOM 4904 O O . THR B 1 158 ? -7.195 16.688 15.945 1 98.44 158 THR B O 1
ATOM 4907 N N . LEU B 1 159 ? -7.922 15.273 14.328 1 98.31 159 LEU B N 1
ATOM 4908 C CA . LEU B 1 159 ? -6.59 14.836 13.93 1 98.31 159 LEU B CA 1
ATOM 4909 C C . LEU B 1 159 ? -6.441 14.883 12.414 1 98.31 159 LEU B C 1
ATOM 4911 O O . LEU B 1 159 ? -7.406 14.656 11.68 1 98.31 159 LEU B O 1
ATOM 4915 N N . THR B 1 160 ? -5.266 15.266 11.953 1 97 160 THR B N 1
ATOM 4916 C CA . THR B 1 160 ? -4.902 15 10.562 1 97 160 THR B CA 1
ATOM 4917 C C . THR B 1 160 ? -4.777 13.5 10.312 1 97 160 THR B C 1
ATOM 4919 O O . THR B 1 160 ? -4.645 12.719 11.25 1 97 160 THR B O 1
ATOM 4922 N N . ASP B 1 161 ? -4.859 13.156 9.039 1 95.56 161 ASP B N 1
ATOM 4923 C CA . ASP B 1 161 ? -4.676 11.742 8.727 1 95.56 161 ASP B CA 1
ATOM 4924 C C . ASP B 1 161 ? -3.264 11.281 9.078 1 95.56 161 ASP B C 1
ATOM 4926 O O . ASP B 1 161 ? -3.076 10.18 9.602 1 95.56 161 ASP B O 1
ATOM 4930 N N . TYR B 1 162 ? -2.316 12.062 8.703 1 95.44 162 TYR B N 1
ATOM 4931 C CA . TYR B 1 162 ? -0.936 11.797 9.102 1 95.44 162 TYR B CA 1
ATOM 4932 C C . TYR B 1 162 ? -0.639 12.398 10.469 1 95.44 162 TYR B C 1
ATOM 4934 O O . TYR B 1 162 ? -0.606 13.625 10.625 1 95.44 162 TYR B O 1
ATOM 4942 N N . ILE B 1 163 ? -0.34 11.523 11.469 1 97.06 163 ILE B N 1
ATOM 4943 C CA . ILE B 1 163 ? -0.332 12.039 12.828 1 97.06 163 ILE B CA 1
ATOM 4944 C C . ILE B 1 163 ? 1.102 12.086 13.359 1 97.06 163 ILE B C 1
ATOM 4946 O O . ILE B 1 163 ? 1.323 12.227 14.562 1 97.06 163 ILE B O 1
ATOM 4950 N N . GLU B 1 164 ? 2.074 12.031 12.453 1 95.44 164 GLU B N 1
ATOM 4951 C CA . GLU B 1 164 ? 3.473 12.188 12.844 1 95.44 164 GLU B CA 1
ATOM 4952 C C . GLU B 1 164 ? 3.898 13.648 12.781 1 95.44 164 GLU B C 1
ATOM 4954 O O . GLU B 1 164 ? 5.059 13.977 13.039 1 95.44 164 GLU B O 1
ATOM 4959 N N . LEU B 1 165 ? 2.984 14.531 12.492 1 95.75 165 LEU B N 1
ATOM 4960 C CA . LEU B 1 165 ? 3.25 15.961 12.484 1 95.75 165 LEU B CA 1
ATOM 4961 C C . LEU B 1 165 ? 3.406 16.5 13.898 1 95.75 165 LEU B C 1
ATOM 4963 O O . LEU B 1 165 ? 2.783 15.984 14.836 1 95.75 165 LEU B O 1
ATOM 4967 N N . SER B 1 166 ? 4.219 17.547 14.023 1 96.38 166 SER B N 1
ATOM 4968 C CA . SER B 1 166 ? 4.344 18.219 15.312 1 96.38 166 SER B CA 1
ATOM 4969 C C . SER B 1 166 ? 3.133 19.109 15.586 1 96.38 166 SER B C 1
ATOM 4971 O O . SER B 1 166 ? 2.514 19.625 14.664 1 96.38 166 SER B O 1
ATOM 4973 N N . ILE B 1 167 ? 2.889 19.281 16.844 1 97.56 167 ILE B N 1
ATOM 4974 C CA . ILE B 1 167 ? 1.749 20.078 17.266 1 97.56 167 ILE B CA 1
ATOM 4975 C C . ILE B 1 167 ? 1.989 21.547 16.906 1 97.56 167 ILE B C 1
ATOM 4977 O O . ILE B 1 167 ? 1.13 22.188 16.297 1 97.56 167 ILE B O 1
ATOM 4981 N N . GLY B 1 168 ? 3.145 22.062 17.188 1 96.69 168 GLY B N 1
ATOM 4982 C CA . GLY B 1 168 ? 3.436 23.453 16.844 1 96.69 168 GLY B CA 1
ATOM 4983 C C . GLY B 1 168 ? 3.359 23.734 15.359 1 96.69 168 GLY B C 1
ATOM 4984 O O . GLY B 1 168 ? 2.781 24.734 14.938 1 96.69 168 GLY B O 1
ATOM 4985 N N . GLY B 1 169 ? 3.994 22.812 14.578 1 95.38 169 GLY B N 1
ATOM 4986 C CA . GLY B 1 169 ? 3.932 22.969 13.133 1 95.38 169 GLY B CA 1
ATOM 4987 C C . GLY B 1 169 ? 2.518 22.906 12.594 1 95.38 169 GLY B C 1
ATOM 4988 O O . GLY B 1 169 ? 2.156 23.688 11.711 1 95.38 169 GLY B O 1
ATOM 4989 N N . THR B 1 170 ? 1.709 22.062 13.109 1 96.88 170 THR B N 1
ATOM 4990 C CA . THR B 1 170 ? 0.329 21.906 12.664 1 96.88 170 THR B CA 1
ATOM 4991 C C . THR B 1 170 ? -0.5 23.141 13.016 1 96.88 170 THR B C 1
ATOM 4993 O O . THR B 1 170 ? -1.26 23.641 12.188 1 96.88 170 THR B O 1
ATOM 4996 N N . LEU B 1 171 ? -0.307 23.672 14.203 1 97.12 171 LEU B N 1
ATOM 4997 C CA . LEU B 1 171 ? -1.1 24.797 14.68 1 97.12 171 LEU B CA 1
ATOM 4998 C C . LEU B 1 171 ? -0.729 26.078 13.93 1 97.12 171 LEU B C 1
ATOM 5000 O O . LEU B 1 171 ? -1.54 27 13.828 1 97.12 171 LEU B O 1
ATOM 5004 N N . SER B 1 172 ? 0.48 26.078 13.391 1 96.25 172 SER B N 1
ATOM 5005 C CA . SER B 1 172 ? 0.929 27.234 12.641 1 96.25 172 SER B CA 1
ATOM 5006 C C . SER B 1 172 ? 0.211 27.344 11.297 1 96.25 172 SER B C 1
ATOM 5008 O O . SER B 1 172 ? 0.184 28.406 10.688 1 96.25 172 SER B O 1
ATOM 5010 N N . VAL B 1 173 ? -0.41 26.188 10.852 1 95.81 173 VAL B N 1
ATOM 5011 C CA . VAL B 1 173 ? -1.041 26.219 9.531 1 95.81 173 VAL B CA 1
ATOM 5012 C C . VAL B 1 173 ? -2.531 25.922 9.664 1 95.81 173 VAL B C 1
ATOM 5014 O O . VAL B 1 173 ? -3.33 26.312 8.812 1 95.81 173 VAL B O 1
ATOM 5017 N N . GLY B 1 174 ? -2.947 25.219 10.633 1 96.25 174 GLY B N 1
ATOM 5018 C CA . GLY B 1 174 ? -4.359 24.953 10.859 1 96.25 174 GLY B CA 1
ATOM 5019 C C . GLY B 1 174 ? -4.625 23.516 11.312 1 96.25 174 GLY B C 1
ATOM 5020 O O . GLY B 1 174 ? -5.066 23.297 12.438 1 96.25 174 GLY B O 1
ATOM 5021 N N . GLY B 1 175 ? -4.285 22.531 10.547 1 97.06 175 GLY B N 1
ATOM 5022 C CA . GLY B 1 175 ? -4.527 21.125 10.828 1 97.06 175 GLY B CA 1
ATOM 5023 C C . GLY B 1 175 ? -5.953 20.703 10.539 1 97.06 175 GLY B C 1
ATOM 5024 O O . GLY B 1 175 ? -6.879 21.078 11.258 1 97.06 175 GLY B O 1
ATOM 5025 N N . ILE B 1 176 ? -6.137 19.922 9.57 1 97.5 176 ILE B N 1
ATOM 5026 C CA . ILE B 1 176 ? -7.5 19.578 9.18 1 97.5 176 ILE B CA 1
ATOM 5027 C C . ILE B 1 176 ? -7.617 18.062 9 1 97.5 176 ILE B C 1
ATOM 5029 O O . ILE B 1 176 ? -6.668 17.406 8.57 1 97.5 176 ILE B O 1
ATOM 5033 N N . GLY B 1 177 ? -8.75 17.516 9.367 1 97.75 177 GLY B N 1
ATOM 5034 C CA . GLY B 1 177 ? -9.117 16.125 9.219 1 97.75 177 GLY B CA 1
ATOM 5035 C C . GLY B 1 177 ? -10.617 15.898 9.156 1 97.75 177 GLY B C 1
ATOM 5036 O O . GLY B 1 177 ? -11.391 16.859 9.156 1 97.75 177 GLY B O 1
ATOM 5037 N N . GLY B 1 178 ? -11.023 14.68 9.117 1 98.44 178 GLY B N 1
ATOM 5038 C CA . GLY B 1 178 ? -12.406 14.32 8.867 1 98.44 178 GLY B CA 1
ATOM 5039 C C . GLY B 1 178 ? -13.328 14.68 10.023 1 98.44 178 GLY B C 1
ATOM 5040 O O . GLY B 1 178 ? -14.555 14.656 9.875 1 98.44 178 GLY B O 1
ATOM 5041 N N . GLN B 1 179 ? -12.805 15.086 11.156 1 98.38 179 GLN B N 1
ATOM 5042 C CA . GLN B 1 179 ? -13.594 15.484 12.312 1 98.38 179 GLN B CA 1
ATOM 5043 C C . GLN B 1 179 ? -13.945 16.969 12.25 1 98.38 179 GLN B C 1
ATOM 5045 O O . GLN B 1 179 ? -14.734 17.453 13.062 1 98.38 179 GLN B O 1
ATOM 5050 N N . ALA B 1 180 ? -13.398 17.672 11.328 1 97.94 180 ALA B N 1
ATOM 5051 C CA . ALA B 1 180 ? -13.422 19.125 11.328 1 97.94 180 ALA B CA 1
ATOM 5052 C C . ALA B 1 180 ? -14.852 19.656 11.273 1 97.94 180 ALA B C 1
ATOM 5054 O O . ALA B 1 180 ? -15.141 20.734 11.781 1 97.94 180 ALA B O 1
ATOM 5055 N N . PHE B 1 181 ? -15.789 18.891 10.672 1 97.81 181 PHE B N 1
ATOM 5056 C CA . PHE B 1 181 ? -17.156 19.375 10.555 1 97.81 181 PHE B CA 1
ATOM 5057 C C . PHE B 1 181 ? -17.797 19.531 11.93 1 97.81 181 PHE B C 1
ATOM 5059 O O . PHE B 1 181 ? -18.719 20.344 12.102 1 97.81 181 PHE B O 1
ATOM 5066 N N . ARG B 1 182 ? -17.297 18.844 12.891 1 97.19 182 ARG B N 1
ATOM 5067 C CA . ARG B 1 182 ? -17.891 18.844 14.227 1 97.19 182 ARG B CA 1
ATOM 5068 C C . ARG B 1 182 ? -17.062 19.688 15.188 1 97.19 182 ARG B C 1
ATOM 5070 O O . ARG B 1 182 ? -17.609 20.391 16.031 1 97.19 182 ARG B O 1
ATOM 5077 N N . TRP B 1 183 ? -15.75 19.641 15.008 1 97.88 183 TRP B N 1
ATOM 5078 C CA . TRP B 1 183 ? -14.891 20.156 16.062 1 97.88 183 TRP B CA 1
ATOM 5079 C C . TRP B 1 183 ? -14.023 21.297 15.539 1 97.88 183 TRP B C 1
ATOM 5081 O O . TRP B 1 183 ? -13.227 21.875 16.281 1 97.88 183 TRP B O 1
ATOM 5091 N N . GLY B 1 184 ? -14.164 21.672 14.258 1 98 184 GLY B N 1
ATOM 5092 C CA . GLY B 1 184 ? -13.219 22.594 13.656 1 98 184 GLY B CA 1
ATOM 5093 C C . GLY B 1 184 ? -11.867 21.953 13.383 1 98 184 GLY B C 1
ATOM 5094 O O . GLY B 1 184 ? -11.719 20.734 13.461 1 98 184 GLY B O 1
ATOM 5095 N N . LEU B 1 185 ? -10.945 22.766 12.93 1 98.25 185 LEU B N 1
ATOM 5096 C CA . LEU B 1 185 ? -9.586 22.297 12.688 1 98.25 185 LEU B CA 1
ATOM 5097 C C . LEU B 1 185 ? -8.836 22.109 14 1 98.25 185 LEU B C 1
ATOM 5099 O O . LEU B 1 185 ? -9.367 22.391 15.07 1 98.25 185 LEU B O 1
ATOM 5103 N N . GLN B 1 186 ? -7.637 21.594 13.969 1 98.12 186 GLN B N 1
ATOM 5104 C CA . GLN B 1 186 ? -6.844 21.391 15.18 1 98.12 186 GLN B CA 1
ATOM 5105 C C . GLN B 1 186 ? -6.57 22.719 15.883 1 98.12 186 GLN B C 1
ATOM 5107 O O . GLN B 1 186 ? -6.535 22.781 17.125 1 98.12 186 GLN B O 1
ATOM 5112 N N . VAL B 1 187 ? -6.383 23.781 15.148 1 97.44 187 VAL B N 1
ATOM 5113 C CA . VAL B 1 187 ? -6.117 25.109 15.711 1 97.44 187 VAL B CA 1
ATOM 5114 C C . VAL B 1 187 ? -7.34 25.594 16.484 1 97.44 187 VAL B C 1
ATOM 5116 O O . VAL B 1 187 ? -7.219 26.422 17.391 1 97.44 187 VAL B O 1
ATOM 5119 N N . ASP B 1 188 ? -8.531 25.094 16.203 1 98.31 188 ASP B N 1
ATOM 5120 C CA . ASP B 1 188 ? -9.758 25.484 16.906 1 98.31 188 ASP B CA 1
ATOM 5121 C C . ASP B 1 188 ? -9.875 24.75 18.25 1 98.31 188 ASP B C 1
ATOM 5123 O O . ASP B 1 188 ? -10.75 25.062 19.062 1 98.31 188 ASP B O 1
ATOM 5127 N N . ASN B 1 189 ? -8.961 23.828 18.453 1 98.5 189 ASN B N 1
ATOM 5128 C CA . ASN B 1 189 ? -9.039 23 19.641 1 98.5 189 ASN B CA 1
ATOM 5129 C C . ASN B 1 189 ? -7.828 23.219 20.562 1 98.5 189 ASN B C 1
ATOM 5131 O O . ASN B 1 189 ? -7.387 22.281 21.234 1 98.5 189 ASN B O 1
ATOM 5135 N N . VAL B 1 190 ? -7.219 24.359 20.5 1 98.25 190 VAL B N 1
ATOM 5136 C CA . VAL B 1 190 ? -6.16 24.781 21.406 1 98.25 190 VAL B CA 1
ATOM 5137 C C . VAL B 1 190 ? -6.703 25.828 22.391 1 98.25 190 VAL B C 1
ATOM 5139 O O . VAL B 1 190 ? -7.41 26.75 21.984 1 98.25 190 VAL B O 1
ATOM 5142 N N . LEU B 1 191 ? -6.352 25.688 23.609 1 98.5 191 LEU B N 1
ATOM 5143 C CA . LEU B 1 191 ? -6.973 26.484 24.656 1 98.5 191 LEU B CA 1
ATOM 5144 C C . LEU B 1 191 ? -6.023 27.578 25.141 1 98.5 191 LEU B C 1
ATOM 5146 O O . LEU B 1 191 ? -6.465 28.609 25.672 1 98.5 191 LEU B O 1
ATOM 5150 N N . GLU B 1 192 ? -4.809 27.281 25.078 1 98.62 192 GLU B N 1
ATOM 5151 C CA . GLU B 1 192 ? -3.748 28.156 25.562 1 98.62 192 GLU B CA 1
ATOM 5152 C C . GLU B 1 192 ? -2.434 27.891 24.844 1 98.62 192 GLU B C 1
ATOM 5154 O O . GLU B 1 192 ? -2.18 26.75 24.422 1 98.62 192 GLU B O 1
ATOM 5159 N N . LEU B 1 193 ? -1.626 28.938 24.688 1 98.81 193 LEU B N 1
ATOM 5160 C CA . LEU B 1 193 ? -0.327 28.797 24.047 1 98.81 193 LEU B CA 1
ATOM 5161 C C . LEU B 1 193 ? 0.745 29.562 24.797 1 98.81 193 LEU B C 1
ATOM 5163 O O . LEU B 1 193 ? 0.46 30.609 25.375 1 98.81 193 LEU B O 1
ATOM 5167 N N . ASP B 1 194 ? 1.92 29.031 24.844 1 98.81 194 ASP B N 1
ATOM 5168 C CA . ASP B 1 194 ? 3.127 29.812 25.078 1 98.81 194 ASP B CA 1
ATOM 5169 C C . ASP B 1 194 ? 3.83 30.156 23.766 1 98.81 194 ASP B C 1
ATOM 5171 O O . ASP B 1 194 ? 4.098 29.266 22.953 1 98.81 194 ASP B O 1
ATOM 5175 N N . VAL B 1 195 ? 4.117 31.438 23.641 1 98.81 195 VAL B N 1
ATOM 5176 C CA . VAL B 1 195 ? 4.641 31.922 22.375 1 98.81 195 VAL B CA 1
ATOM 5177 C C . VAL B 1 195 ? 5.848 32.844 22.625 1 98.81 195 VAL B C 1
ATOM 5179 O O . VAL B 1 195 ? 5.84 33.656 23.547 1 98.81 195 VAL B O 1
ATOM 5182 N N . VAL B 1 196 ? 6.926 32.594 21.859 1 98.81 196 VAL B N 1
ATOM 5183 C CA . VAL B 1 196 ? 8.039 33.562 21.828 1 98.81 196 VAL B CA 1
ATOM 5184 C C . VAL B 1 196 ? 7.867 34.5 20.641 1 98.81 196 VAL B C 1
ATOM 5186 O O . VAL B 1 196 ? 7.973 34.094 19.484 1 98.81 196 VAL B O 1
ATOM 5189 N N . THR B 1 197 ? 7.617 35.781 20.922 1 98.69 197 THR B N 1
ATOM 5190 C CA . THR B 1 197 ? 7.387 36.75 19.859 1 98.69 197 THR B CA 1
ATOM 5191 C C . THR B 1 197 ? 8.695 37.094 19.172 1 98.69 197 THR B C 1
ATOM 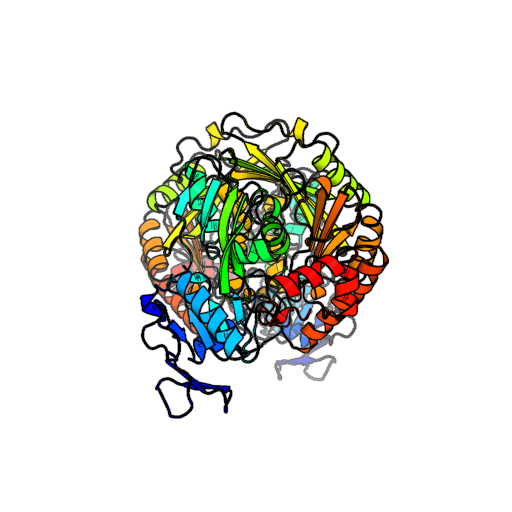5193 O O . THR B 1 197 ? 9.773 36.688 19.609 1 98.69 197 THR B O 1
ATOM 5196 N N . GLY B 1 198 ? 8.578 37.906 18.094 1 98.12 198 GLY B N 1
ATOM 5197 C CA . GLY B 1 198 ? 9.758 38.375 17.375 1 98.12 198 GLY B CA 1
ATOM 5198 C C . GLY B 1 198 ? 10.633 39.281 18.203 1 98.12 198 GLY B C 1
ATOM 5199 O O . GLY B 1 198 ? 11.789 39.531 17.859 1 98.12 198 GLY B O 1
ATOM 5200 N N . GLU B 1 199 ? 10.141 39.719 19.266 1 97.75 199 GLU B N 1
ATOM 5201 C CA . GLU B 1 199 ? 10.914 40.562 20.172 1 97.75 199 GLU B CA 1
ATOM 5202 C C . GLU B 1 199 ? 11.633 39.719 21.219 1 97.75 199 GLU B C 1
ATOM 5204 O O . GLU B 1 199 ? 12.383 40.25 22.031 1 97.75 199 GLU B O 1
ATOM 5209 N N . GLY B 1 200 ? 11.352 38.469 21.188 1 97.94 200 GLY B N 1
ATOM 5210 C CA . GLY B 1 200 ? 11.969 37.562 22.156 1 97.94 200 GLY B CA 1
ATOM 5211 C C . GLY B 1 200 ? 11.258 37.562 23.5 1 97.94 200 GLY B C 1
ATOM 5212 O O . GLY B 1 200 ? 11.891 37.406 24.547 1 97.94 200 GLY B O 1
ATOM 5213 N N . GLU B 1 201 ? 10.055 37.844 23.547 1 98.38 201 GLU B N 1
ATOM 5214 C CA . GLU B 1 201 ? 9.234 37.781 24.75 1 98.38 201 GLU B CA 1
ATOM 5215 C C . GLU B 1 201 ? 8.453 36.469 24.812 1 98.38 201 GLU B C 1
ATOM 5217 O O . GLU B 1 201 ? 7.816 36.062 23.828 1 98.38 201 GLU B O 1
ATOM 5222 N N . LEU B 1 202 ? 8.594 35.781 25.922 1 98.62 202 LEU B N 1
ATOM 5223 C CA . LEU B 1 202 ? 7.754 34.594 26.156 1 98.62 202 LEU B CA 1
ATOM 5224 C C . LEU B 1 202 ? 6.402 35 26.734 1 98.62 202 LEU B C 1
ATOM 5226 O O . LEU B 1 202 ? 6.328 35.531 27.844 1 98.62 202 LEU B O 1
ATOM 5230 N N . VAL B 1 203 ? 5.312 34.781 25.984 1 98.81 203 VAL B N 1
ATOM 5231 C CA . VAL B 1 203 ? 3.984 35.25 26.359 1 98.81 203 VAL B CA 1
ATOM 5232 C C . VAL B 1 203 ? 3.012 34.062 26.406 1 98.81 203 VAL B C 1
ATOM 5234 O O . VAL B 1 203 ? 2.943 33.281 25.469 1 98.81 203 VAL B O 1
ATOM 5237 N N . ARG B 1 204 ? 2.289 33.906 27.531 1 98.5 204 ARG B N 1
ATOM 5238 C CA . ARG B 1 204 ? 1.146 33.031 27.609 1 98.5 204 ARG B CA 1
ATOM 5239 C C . ARG B 1 204 ? -0.118 33.688 27.078 1 98.5 204 ARG B C 1
ATOM 5241 O O . ARG B 1 204 ? -0.469 34.781 27.516 1 98.5 204 ARG B O 1
ATOM 5248 N N . CYS B 1 205 ? -0.708 33.062 26.141 1 98.62 205 CYS B N 1
ATOM 5249 C CA . CYS B 1 205 ? -1.885 33.688 25.531 1 98.62 205 CYS B CA 1
ATOM 5250 C C . CYS B 1 205 ? -3.016 32.688 25.375 1 98.62 205 CYS B C 1
ATOM 5252 O O . CYS B 1 205 ? -2.771 31.484 25.297 1 98.62 205 CYS B O 1
ATOM 5254 N N . SER B 1 206 ? -4.172 33.094 25.422 1 98.44 206 SER B N 1
ATOM 5255 C CA . SER B 1 206 ? -5.43 32.375 25.328 1 98.44 206 SER B CA 1
ATOM 5256 C C . SER B 1 206 ? -6.57 33.281 24.875 1 98.44 206 SER B C 1
ATOM 5258 O O . SER B 1 206 ? -6.367 34.469 24.672 1 98.44 206 SER B O 1
ATOM 5260 N N . PRO B 1 207 ? -7.75 32.719 24.719 1 96.94 207 PRO B N 1
ATOM 5261 C CA . PRO B 1 207 ? -8.875 33.594 24.375 1 96.94 207 PRO B CA 1
ATOM 5262 C C . PRO B 1 207 ? -9.148 34.656 25.422 1 96.94 207 PRO B C 1
ATOM 5264 O O . PRO B 1 207 ? -9.711 35.719 25.109 1 96.94 207 PRO B O 1
ATOM 5267 N N . SER B 1 208 ? -8.695 34.5 26.641 1 97.31 208 SER B N 1
ATOM 5268 C CA . SER B 1 208 ? -8.992 35.438 27.719 1 97.31 208 SER B CA 1
ATOM 5269 C C . SER B 1 208 ? -7.758 36.25 28.109 1 97.31 208 SER B C 1
ATOM 5271 O O . SER B 1 208 ? -7.855 37.188 28.891 1 97.31 208 SER B O 1
ATOM 5273 N N . CYS B 1 209 ? -6.625 35.875 27.641 1 97.44 209 CYS B N 1
ATOM 5274 C CA . CYS B 1 209 ? -5.359 36.531 27.953 1 97.44 209 CYS B CA 1
ATOM 5275 C C . CYS B 1 209 ? -4.523 36.719 26.703 1 97.44 209 CYS B C 1
ATOM 5277 O O . CYS B 1 209 ? -4.211 35.75 26 1 97.44 209 CYS B O 1
ATOM 5279 N N . GLU B 1 210 ? -4.113 38.031 26.484 1 98.19 210 GLU B N 1
ATOM 5280 C CA . GLU B 1 210 ? -3.326 38.312 25.281 1 98.19 210 GLU B CA 1
ATOM 5281 C C . GLU B 1 210 ? -3.973 37.719 24.031 1 98.19 210 GLU B C 1
ATOM 5283 O O . GLU B 1 210 ? -3.32 37 23.281 1 98.19 210 GLU B O 1
ATOM 5288 N N . ARG B 1 211 ? -5.23 38 23.875 1 97.81 211 ARG B N 1
ATOM 5289 C CA . ARG B 1 211 ? -6.066 37.406 22.844 1 97.81 211 ARG B CA 1
ATOM 5290 C C . ARG B 1 211 ? -5.535 37.719 21.438 1 97.81 211 ARG B C 1
ATOM 5292 O O . ARG B 1 211 ? -5.625 36.906 20.531 1 97.81 211 ARG B O 1
ATOM 5299 N N . HIS B 1 212 ? -5.016 38.906 21.281 1 97.62 212 HIS B N 1
ATOM 5300 C CA . HIS B 1 212 ? -4.539 39.312 19.969 1 97.62 212 HIS B CA 1
ATOM 5301 C C . HIS B 1 212 ? -3.396 38.406 19.484 1 97.62 212 HIS B C 1
ATOM 5303 O O . HIS B 1 212 ? -3.363 38 18.328 1 97.62 212 HIS B O 1
ATOM 5309 N N . LEU B 1 213 ? -2.506 38.125 20.391 1 98.56 213 LEU B N 1
ATOM 5310 C CA . LEU B 1 213 ? -1.408 37.219 20.047 1 98.56 213 LEU B CA 1
ATOM 5311 C C . LEU B 1 213 ? -1.916 35.812 19.828 1 98.56 213 LEU B C 1
ATOM 5313 O O . LEU B 1 213 ? -1.495 35.125 18.875 1 98.56 213 LEU B O 1
ATOM 5317 N N . PHE B 1 214 ? -2.842 35.375 20.688 1 98.62 214 PHE B N 1
ATOM 5318 C CA . PHE B 1 214 ? -3.441 34.062 20.562 1 98.62 214 PHE B CA 1
ATOM 5319 C C . PHE B 1 214 ? -4.051 33.875 19.188 1 98.62 214 PHE B C 1
ATOM 5321 O O . PHE B 1 214 ? -3.783 32.875 18.516 1 98.62 214 PHE B O 1
ATOM 5328 N N . ASP B 1 215 ? -4.801 34.844 18.797 1 98.12 215 ASP B N 1
ATOM 5329 C CA . ASP B 1 215 ? -5.473 34.781 17.5 1 98.12 215 ASP B CA 1
ATOM 5330 C C . ASP B 1 215 ? -4.465 34.875 16.359 1 98.12 215 ASP B C 1
ATOM 5332 O O . ASP B 1 215 ? -4.602 34.156 15.352 1 98.12 215 ASP B O 1
ATOM 5336 N N . ALA B 1 216 ? -3.41 35.625 16.531 1 98.19 216 ALA B N 1
ATOM 5337 C CA . ALA B 1 216 ? -2.449 35.875 15.453 1 98.19 216 ALA B CA 1
ATOM 5338 C C . ALA B 1 216 ? -1.609 34.625 15.172 1 98.19 216 ALA B C 1
ATOM 5340 O O . ALA B 1 216 ? -1.28 34.344 14.016 1 98.19 216 ALA B O 1
ATOM 5341 N N . VAL B 1 217 ? -1.281 33.875 16.172 1 98 217 VAL B N 1
ATOM 5342 C CA . VAL B 1 217 ? -0.32 32.781 15.977 1 98 217 VAL B CA 1
ATOM 5343 C C . VAL B 1 217 ? -1.045 31.531 15.508 1 98 217 VAL B C 1
ATOM 5345 O O . VAL B 1 217 ? -0.431 30.625 14.922 1 98 217 VAL B O 1
ATOM 5348 N N . ARG B 1 218 ? -2.328 31.359 15.789 1 97.94 218 ARG B N 1
ATOM 5349 C CA . ARG B 1 218 ? -3.123 30.266 15.258 1 97.94 218 ARG B CA 1
ATOM 5350 C C . ARG B 1 218 ? -3.322 30.422 13.75 1 97.94 218 ARG B C 1
ATOM 5352 O O . ARG B 1 218 ? -4.09 31.281 13.305 1 97.94 218 ARG B O 1
ATOM 5359 N N . SER B 1 219 ? -2.688 29.516 13 1 97.19 219 SER B N 1
ATOM 5360 C CA . SER B 1 219 ? -2.637 29.609 11.539 1 97.19 219 SER B CA 1
ATOM 5361 C C . SER B 1 219 ? -1.942 30.891 11.094 1 97.19 219 SER B C 1
ATOM 5363 O O . SER B 1 219 ? -2.326 31.484 10.086 1 97.19 219 SER B O 1
ATOM 5365 N N . GLY B 1 220 ? -1.019 31.328 11.859 1 96.62 220 GLY B N 1
ATOM 5366 C CA . GLY B 1 220 ? -0.271 32.562 11.578 1 96.62 220 GLY B CA 1
ATOM 5367 C C . GLY B 1 220 ? 0.944 32.312 10.703 1 96.62 220 GLY B C 1
ATOM 5368 O O . GLY B 1 220 ? 1.643 33.25 10.336 1 96.62 220 GLY B O 1
ATOM 5369 N N . LEU B 1 221 ? 1.23 31.109 10.391 1 96.25 221 LEU B N 1
ATOM 5370 C CA . LEU B 1 221 ? 2.287 30.703 9.469 1 96.25 221 LEU B CA 1
ATOM 5371 C C . LEU B 1 221 ? 3.658 31.094 10.008 1 96.25 221 LEU B C 1
ATOM 5373 O O . LEU B 1 221 ? 4.562 31.422 9.242 1 96.25 221 LEU B O 1
ATOM 5377 N N . GLY B 1 222 ? 3.77 31.203 11.32 1 95.75 222 GLY B N 1
ATOM 5378 C CA . GLY B 1 222 ? 5.039 31.484 11.977 1 95.75 222 GLY B CA 1
ATOM 5379 C C . GLY B 1 222 ? 5.438 32.938 11.922 1 95.75 222 GLY B C 1
ATOM 5380 O O . GLY B 1 222 ? 6.555 33.312 12.297 1 95.75 222 GLY B O 1
ATOM 5381 N N . GLN B 1 223 ? 4.59 33.812 11.555 1 97 223 GLN B N 1
ATOM 5382 C CA . GLN B 1 223 ? 4.945 35.188 11.25 1 97 223 GLN B CA 1
ATOM 5383 C C . GLN B 1 223 ? 4.957 36.062 12.508 1 97 223 GLN B C 1
ATOM 5385 O O . GLN B 1 223 ? 5.539 37.156 12.523 1 97 223 GLN B O 1
ATOM 5390 N N . PHE B 1 224 ? 4.375 35.562 13.609 1 98.12 224 PHE B N 1
ATOM 5391 C CA . PHE B 1 224 ? 4.121 36.469 14.727 1 98.12 224 PHE B CA 1
ATOM 5392 C C . PHE B 1 224 ? 4.781 35.969 16 1 98.12 224 PHE B C 1
ATOM 5394 O O . PHE B 1 224 ? 4.812 36.656 17.016 1 98.12 224 PHE B O 1
ATOM 5401 N N . GLY B 1 225 ? 5.223 34.844 15.883 1 97.88 225 GLY B N 1
ATOM 5402 C CA . GLY B 1 225 ? 5.867 34.188 17.016 1 97.88 225 GLY B CA 1
ATOM 5403 C C . GLY B 1 225 ? 6.105 32.719 16.812 1 97.88 225 GLY B C 1
ATOM 5404 O O . GLY B 1 225 ? 5.605 32.125 15.852 1 97.88 225 GLY B O 1
ATOM 5405 N N . ILE B 1 226 ? 6.895 32.125 17.703 1 97.88 226 ILE B N 1
ATOM 5406 C CA . ILE B 1 226 ? 7.172 30.703 17.734 1 97.88 226 ILE B CA 1
ATOM 5407 C C . ILE B 1 226 ? 6.363 30.047 18.844 1 97.88 226 ILE B C 1
ATOM 5409 O O . ILE B 1 226 ? 6.555 30.344 20.016 1 97.88 226 ILE B O 1
ATOM 5413 N N . ILE B 1 227 ? 5.449 29.172 18.438 1 98.06 227 ILE B N 1
ATOM 5414 C CA . ILE B 1 227 ? 4.723 28.391 19.438 1 98.06 227 ILE B CA 1
ATOM 5415 C C . ILE B 1 227 ? 5.668 27.406 20.125 1 98.06 227 ILE B C 1
ATOM 5417 O O . ILE B 1 227 ? 6.312 26.594 19.453 1 98.06 227 ILE B O 1
ATOM 5421 N N . VAL B 1 228 ? 5.742 27.453 21.438 1 98.5 228 VAL B N 1
ATOM 5422 C CA . VAL B 1 228 ? 6.688 26.578 22.125 1 98.5 228 VAL B CA 1
ATOM 5423 C C . VAL B 1 228 ? 5.93 25.578 23 1 98.5 228 VAL B C 1
ATOM 5425 O O . VAL B 1 228 ? 6.438 24.5 23.297 1 98.5 228 VAL B O 1
ATOM 5428 N N . ARG B 1 229 ? 4.707 25.953 23.406 1 98.62 229 ARG B N 1
ATOM 5429 C CA . ARG B 1 229 ? 3.826 25.031 24.125 1 98.62 229 ARG B CA 1
ATOM 5430 C C . ARG B 1 229 ? 2.367 25.266 23.75 1 98.62 229 ARG B C 1
ATOM 5432 O O . ARG B 1 229 ? 2 26.344 23.297 1 98.62 229 ARG B O 1
ATOM 5439 N N . ALA B 1 230 ? 1.591 24.234 23.938 1 98.75 230 ALA B N 1
ATOM 5440 C CA . ALA B 1 230 ? 0.164 24.328 23.641 1 98.75 230 ALA B CA 1
ATOM 5441 C C . ALA B 1 230 ? -0.655 23.5 24.625 1 98.75 230 ALA B C 1
ATOM 5443 O O . ALA B 1 230 ? -0.253 22.406 25.016 1 98.75 230 ALA B O 1
ATOM 5444 N N . ARG B 1 231 ? -1.736 24.062 25.062 1 98.81 231 ARG B N 1
ATOM 5445 C CA . ARG B 1 231 ? -2.771 23.297 25.75 1 98.81 231 ARG B CA 1
ATOM 5446 C C . ARG B 1 231 ? -3.801 22.766 24.75 1 98.81 231 ARG B C 1
ATOM 5448 O O . ARG B 1 231 ? -4.641 23.516 24.25 1 98.81 231 ARG B O 1
ATOM 5455 N N . VAL B 1 232 ? -3.785 21.484 24.547 1 98.81 232 VAL B N 1
ATOM 5456 C CA . VAL B 1 232 ? -4.621 20.844 23.531 1 98.81 232 VAL B CA 1
ATOM 5457 C C . VAL B 1 232 ? -5.871 20.266 24.188 1 98.81 232 VAL B C 1
ATOM 5459 O O . VAL B 1 232 ? -5.781 19.547 25.188 1 98.81 232 VAL B O 1
ATOM 5462 N N . ARG B 1 233 ? -7.043 20.578 23.688 1 98.81 233 ARG B N 1
ATOM 5463 C CA . ARG B 1 233 ? -8.305 20.016 24.141 1 98.81 233 ARG B CA 1
ATOM 5464 C C . ARG B 1 233 ? -8.328 18.5 23.984 1 98.81 233 ARG B C 1
ATOM 5466 O O . ARG B 1 233 ? -7.805 17.984 23 1 98.81 233 ARG B O 1
ATOM 5473 N N . LEU B 1 234 ? -8.883 17.844 24.938 1 98.75 234 LEU B N 1
ATOM 5474 C CA . LEU B 1 234 ? -9.133 16.406 24.859 1 98.75 234 LEU B CA 1
ATOM 5475 C C . LEU B 1 234 ? -10.617 16.094 25.016 1 98.75 234 LEU B C 1
ATOM 5477 O O . LEU B 1 234 ? -11.32 16.781 25.766 1 98.75 234 LEU B O 1
ATOM 5481 N N . VAL B 1 235 ? -11.117 15.102 24.328 1 98.62 235 VAL B N 1
ATOM 5482 C CA . VAL B 1 235 ? -12.492 14.625 24.453 1 98.62 235 VAL B CA 1
ATOM 5483 C C . VAL B 1 235 ? -12.508 13.117 24.672 1 98.62 235 VAL B C 1
ATOM 5485 O O . VAL B 1 235 ? -11.539 12.43 24.344 1 98.62 235 VAL B O 1
ATOM 5488 N N . GLU B 1 236 ? -13.602 12.648 25.25 1 98.06 236 GLU B N 1
ATOM 5489 C CA . GLU B 1 236 ? -13.781 11.211 25.406 1 98.06 236 GLU B CA 1
ATOM 5490 C C . GLU B 1 236 ? -14.055 10.531 24.062 1 98.06 236 GLU B C 1
ATOM 5492 O O . GLU B 1 236 ? -14.82 11.055 23.25 1 98.06 236 GLU B O 1
ATOM 5497 N N . VAL B 1 237 ? -13.414 9.43 23.812 1 98 237 VAL B N 1
ATOM 5498 C CA . VAL B 1 237 ? -13.664 8.656 22.609 1 98 237 VAL B CA 1
ATOM 5499 C C . VAL B 1 237 ? -13.789 7.176 22.953 1 98 237 VAL B C 1
ATOM 5501 O O . VAL B 1 237 ? -13.07 6.676 23.828 1 98 237 VAL B O 1
ATOM 5504 N N . PRO B 1 238 ? -14.781 6.43 22.328 1 97.31 238 PRO B N 1
ATOM 5505 C CA . PRO B 1 238 ? -14.828 4.973 22.469 1 97.31 238 PRO B CA 1
ATOM 5506 C C . PRO B 1 238 ? -13.578 4.285 21.938 1 97.31 238 PRO B C 1
ATOM 5508 O O . PRO B 1 238 ? -12.844 4.867 21.125 1 97.31 238 PRO B O 1
ATOM 5511 N N . PRO B 1 239 ? -13.32 3.105 22.344 1 95.81 239 PRO B N 1
ATOM 5512 C CA . PRO B 1 239 ? -12.062 2.441 22 1 95.81 239 PRO B CA 1
ATOM 5513 C C . PRO B 1 239 ? -12.062 1.844 20.594 1 95.81 239 PRO B C 1
ATOM 5515 O O . PRO B 1 239 ? -11.016 1.437 20.094 1 95.81 239 PRO B O 1
ATOM 5518 N N . ARG B 1 240 ? -13.242 1.752 20 1 96.19 240 ARG B N 1
ATOM 5519 C CA . ARG B 1 240 ? -13.336 1.117 18.688 1 96.19 240 ARG B CA 1
ATOM 5520 C C . ARG B 1 240 ? -13.875 2.088 17.641 1 96.19 240 ARG B C 1
ATOM 5522 O O . ARG B 1 240 ? -14.555 3.061 17.984 1 96.19 240 ARG B O 1
ATOM 5529 N N . ALA B 1 241 ? -13.539 1.794 16.391 1 97.94 241 ALA B N 1
ATOM 5530 C CA . ALA B 1 241 ? -14.023 2.578 15.266 1 97.94 241 ALA B CA 1
ATOM 5531 C C . ALA B 1 241 ? -14.477 1.673 14.125 1 97.94 241 ALA B C 1
ATOM 5533 O O . ALA B 1 241 ? -13.797 0.708 13.773 1 97.94 241 ALA B O 1
ATOM 5534 N N . ARG B 1 242 ? -15.672 1.863 13.664 1 97.38 242 ARG B N 1
ATOM 5535 C CA . ARG B 1 242 ? -16.141 1.221 12.438 1 97.38 242 ARG B CA 1
ATOM 5536 C C . ARG B 1 242 ? -16.062 2.176 11.258 1 97.38 242 ARG B C 1
ATOM 5538 O O . ARG B 1 242 ? -16.688 3.234 11.258 1 97.38 242 ARG B O 1
ATOM 5545 N N . THR B 1 243 ? -15.273 1.833 10.234 1 98.44 243 THR B N 1
ATOM 5546 C CA . THR B 1 243 ? -15.07 2.635 9.039 1 98.44 243 THR B CA 1
ATOM 5547 C C . THR B 1 243 ? -15.906 2.094 7.879 1 98.44 243 THR B C 1
ATOM 5549 O O . THR B 1 243 ? -15.883 0.894 7.602 1 98.44 243 THR B O 1
ATOM 5552 N N . TYR B 1 244 ? -16.656 2.951 7.242 1 97.81 244 TYR B N 1
ATOM 5553 C CA . TYR B 1 244 ? -17.406 2.658 6.027 1 97.81 244 TYR B CA 1
ATOM 5554 C C . TYR B 1 244 ? -16.781 3.346 4.816 1 97.81 244 TYR B C 1
ATOM 5556 O O . TYR B 1 244 ? -16.578 4.562 4.824 1 97.81 244 TYR B O 1
ATOM 5564 N N . THR B 1 245 ? -16.438 2.594 3.812 1 97.69 245 THR B N 1
ATOM 5565 C CA . THR B 1 245 ? -16.047 3.182 2.533 1 97.69 245 THR B CA 1
ATOM 5566 C C . THR B 1 245 ? -16.969 2.689 1.417 1 97.69 245 THR B C 1
ATOM 5568 O O . THR B 1 245 ? -17.453 1.556 1.455 1 97.69 245 THR B O 1
ATOM 5571 N N . ALA B 1 246 ? -17.266 3.527 0.425 1 97.38 246 ALA B N 1
ATOM 5572 C CA . ALA B 1 246 ? -18.125 3.197 -0.707 1 97.38 246 ALA B CA 1
ATOM 5573 C C . ALA B 1 246 ? -17.844 4.109 -1.897 1 97.38 246 ALA B C 1
ATOM 5575 O O . ALA B 1 246 ? -17.422 5.254 -1.724 1 97.38 246 ALA B O 1
ATOM 5576 N N . LEU B 1 247 ? -18.156 3.645 -3.084 1 96.81 247 LEU B N 1
ATOM 5577 C CA . LEU B 1 247 ? -17.844 4.379 -4.301 1 96.81 247 LEU B CA 1
ATOM 5578 C C . LEU B 1 247 ? -19.078 5.043 -4.879 1 96.81 247 LEU B C 1
ATOM 5580 O O . LEU B 1 247 ? -20.188 4.508 -4.766 1 96.81 247 LEU B O 1
ATOM 5584 N N . TYR B 1 248 ? -18.875 6.207 -5.406 1 97.62 248 TYR B N 1
ATOM 5585 C CA . TYR B 1 248 ? -19.859 6.949 -6.184 1 97.62 248 TYR B CA 1
ATOM 5586 C C . TYR B 1 248 ? -19.391 7.141 -7.621 1 97.62 248 TYR B C 1
ATOM 5588 O O . TYR B 1 248 ? -18.219 7.445 -7.863 1 97.62 248 TYR B O 1
ATOM 5596 N N . GLY B 1 249 ? -20.266 6.949 -8.547 1 94.88 249 GLY B N 1
ATOM 5597 C CA . GLY B 1 249 ? -19.969 7.273 -9.93 1 94.88 249 GLY B CA 1
ATOM 5598 C C . GLY B 1 249 ? -20.344 8.695 -10.305 1 94.88 249 GLY B C 1
ATOM 5599 O O . GLY B 1 249 ? -19.891 9.211 -11.328 1 94.88 249 GLY B O 1
ATOM 5600 N N . ASP B 1 250 ? -21.109 9.305 -9.391 1 95.81 250 ASP B N 1
ATOM 5601 C CA . ASP B 1 250 ? -21.625 10.648 -9.633 1 95.81 250 ASP B CA 1
ATOM 5602 C C . ASP B 1 250 ? -21.078 11.633 -8.602 1 95.81 250 ASP B C 1
ATOM 5604 O O . ASP B 1 250 ? -21.359 11.508 -7.406 1 95.81 250 ASP B O 1
ATOM 5608 N N . LEU B 1 251 ? -20.391 12.648 -9.117 1 98.06 251 LEU B N 1
ATOM 5609 C CA . LEU B 1 251 ? -19.766 13.633 -8.242 1 98.06 251 LEU B CA 1
ATOM 5610 C C . LEU B 1 251 ? -20.797 14.406 -7.449 1 98.06 251 LEU B C 1
ATOM 5612 O O . LEU B 1 251 ? -20.641 14.625 -6.246 1 98.06 251 LEU B O 1
ATOM 5616 N N . HIS B 1 252 ? -21.906 14.82 -8.078 1 98.19 252 HIS B N 1
ATOM 5617 C CA . HIS B 1 252 ? -22.922 15.617 -7.406 1 98.19 252 HIS B CA 1
ATOM 5618 C C . HIS B 1 252 ? -23.562 14.852 -6.254 1 98.19 252 HIS B C 1
ATOM 5620 O O . HIS B 1 252 ? -23.734 15.391 -5.16 1 98.19 252 HIS B O 1
ATOM 5626 N N . ARG B 1 253 ? -23.844 13.609 -6.531 1 98.12 253 ARG B N 1
ATOM 5627 C CA . ARG B 1 253 ? -24.438 12.781 -5.484 1 98.12 253 ARG B CA 1
ATOM 5628 C C . ARG B 1 253 ? -23.453 12.578 -4.328 1 98.12 253 ARG B C 1
ATOM 5630 O O . ARG B 1 253 ? -23.859 12.625 -3.162 1 98.12 253 ARG B O 1
ATOM 5637 N N . PHE B 1 254 ? -22.266 12.375 -4.73 1 98.62 254 PHE B N 1
ATOM 5638 C CA . PHE B 1 254 ? -21.203 12.203 -3.742 1 98.62 254 PHE B CA 1
ATOM 5639 C C . PHE B 1 254 ? -21.109 13.43 -2.84 1 98.62 254 PHE B C 1
ATOM 5641 O O . PHE B 1 254 ? -21.141 13.305 -1.614 1 98.62 254 PHE B O 1
ATOM 5648 N N . LEU B 1 255 ? -21.016 14.641 -3.355 1 98.81 255 LEU B N 1
ATOM 5649 C CA . LEU B 1 255 ? -20.891 15.883 -2.602 1 98.81 255 LEU B CA 1
ATOM 5650 C C . LEU B 1 255 ? -22.141 16.125 -1.753 1 98.81 255 LEU B C 1
ATOM 5652 O O . LEU B 1 255 ? -22.031 16.547 -0.598 1 98.81 255 LEU B O 1
ATOM 5656 N N . ASP B 1 256 ? -23.297 15.844 -2.277 1 98.38 256 ASP B N 1
ATOM 5657 C CA . ASP B 1 256 ? -24.547 16.047 -1.56 1 98.38 256 ASP B CA 1
ATOM 5658 C C . ASP B 1 256 ? -24.641 15.141 -0.337 1 98.38 256 ASP B C 1
ATOM 5660 O O . ASP B 1 256 ? -25.047 15.586 0.742 1 98.38 256 ASP B O 1
ATOM 5664 N N . ASP B 1 257 ? -24.266 13.914 -0.556 1 98.69 257 ASP B N 1
ATOM 5665 C CA . ASP B 1 257 ? -24.312 12.977 0.556 1 98.69 257 ASP B CA 1
ATOM 5666 C C . ASP B 1 257 ? -23.344 13.375 1.664 1 98.69 257 ASP B C 1
ATOM 5668 O O . ASP B 1 257 ? -23.672 13.273 2.848 1 98.69 257 ASP B O 1
ATOM 5672 N N . GLN B 1 258 ? -22.188 13.797 1.293 1 98.62 258 GLN B N 1
ATOM 5673 C CA . GLN B 1 258 ? -21.234 14.227 2.307 1 98.62 258 GLN B CA 1
ATOM 5674 C C . GLN B 1 258 ? -21.766 15.422 3.094 1 98.62 258 GLN B C 1
ATOM 5676 O O . GLN B 1 258 ? -21.656 15.461 4.32 1 98.62 258 GLN B O 1
ATOM 5681 N N . ARG B 1 259 ? -22.281 16.406 2.365 1 98.25 259 ARG B N 1
ATOM 5682 C CA . ARG B 1 259 ? -22.844 17.562 3.041 1 98.25 259 ARG B CA 1
ATOM 5683 C C . ARG B 1 259 ? -23.969 17.156 3.986 1 98.25 259 ARG B C 1
ATOM 5685 O O . ARG B 1 259 ? -24.078 17.688 5.098 1 98.25 259 ARG B O 1
ATOM 5692 N N . TRP B 1 260 ? -24.781 16.234 3.529 1 98.31 260 TRP B N 1
ATOM 5693 C CA . TRP B 1 260 ? -25.875 15.742 4.371 1 98.31 260 TRP B CA 1
ATOM 5694 C C . TRP B 1 260 ? -25.328 15.094 5.637 1 98.31 260 TRP B C 1
ATOM 5696 O O . TRP B 1 260 ? -25.828 15.32 6.734 1 98.31 260 TRP B O 1
ATOM 5706 N N . LEU B 1 261 ? -24.297 14.344 5.504 1 98.38 261 LEU B N 1
ATOM 5707 C CA . LEU B 1 261 ? -23.734 13.594 6.625 1 98.38 261 LEU B CA 1
ATOM 5708 C C . LEU B 1 261 ? -23.156 14.547 7.672 1 98.38 261 LEU B C 1
ATOM 5710 O O . LEU B 1 261 ? -23.281 14.297 8.875 1 98.38 261 LEU B O 1
ATOM 5714 N N . ILE B 1 262 ? -22.5 15.648 7.227 1 97.75 262 ILE B N 1
ATOM 5715 C CA . ILE B 1 262 ? -21.859 16.516 8.203 1 97.75 262 ILE B CA 1
ATOM 5716 C C . ILE B 1 262 ? -22.906 17.391 8.891 1 97.75 262 ILE B C 1
ATOM 5718 O O . ILE B 1 262 ? -22.672 17.906 9.984 1 97.75 262 ILE B O 1
ATOM 5722 N N . GLU B 1 263 ? -24.062 17.562 8.297 1 96.94 263 GLU B N 1
ATOM 5723 C CA . GLU B 1 263 ? -25.172 18.281 8.938 1 96.94 263 GLU B CA 1
ATOM 5724 C C . GLU B 1 263 ? -25.922 17.375 9.898 1 96.94 263 GLU B C 1
ATOM 5726 O O . GLU B 1 263 ? -26.328 17.797 10.984 1 96.94 263 GLU B O 1
ATOM 5731 N N . ASP B 1 264 ? -26.094 16.141 9.445 1 95.19 264 ASP B N 1
ATOM 5732 C CA . ASP B 1 264 ? -26.828 15.141 10.227 1 95.19 264 ASP B CA 1
ATOM 5733 C C . ASP B 1 264 ? -26.047 14.742 11.469 1 95.19 264 ASP B C 1
ATOM 5735 O O . ASP B 1 264 ? -26.625 14.516 12.531 1 95.19 264 ASP B O 1
ATOM 5739 N N . GLY B 1 265 ? -24.828 14.586 11.375 1 96 265 GLY B N 1
ATOM 5740 C CA . GLY B 1 265 ? -23.938 14.32 12.5 1 96 265 GLY B CA 1
ATOM 5741 C C . GLY B 1 265 ? -23.969 12.875 12.953 1 96 265 GLY B C 1
ATOM 5742 O O . GLY B 1 265 ? -23.531 12.555 14.062 1 96 265 GLY B O 1
ATOM 5743 N N . ARG B 1 266 ? -24.406 11.961 12.141 1 96.94 266 ARG B N 1
ATOM 5744 C CA . ARG B 1 266 ? -24.562 10.562 12.547 1 96.94 266 ARG B CA 1
ATOM 5745 C C . ARG B 1 266 ? -23.203 9.852 12.555 1 96.94 266 ARG B C 1
ATOM 5747 O O . ARG B 1 266 ? -23.062 8.805 13.18 1 96.94 266 ARG B O 1
ATOM 5754 N N . PHE B 1 267 ? -22.266 10.391 11.883 1 98.44 267 PHE B N 1
ATOM 5755 C CA . PHE B 1 267 ? -20.922 9.852 11.922 1 98.44 267 PHE B CA 1
ATOM 5756 C C . PHE B 1 267 ? -20 10.773 12.711 1 98.44 267 PHE B C 1
ATOM 5758 O O . PHE B 1 267 ? -20.281 11.961 12.875 1 98.44 267 PHE B O 1
ATOM 5765 N N . ASP B 1 268 ? -18.906 10.219 13.25 1 98.56 268 ASP B N 1
ATOM 5766 C CA . ASP B 1 268 ? -17.922 10.984 14.016 1 98.56 268 ASP B CA 1
ATOM 5767 C C . ASP B 1 268 ? -16.828 11.531 13.109 1 98.56 268 ASP B C 1
ATOM 5769 O O . ASP B 1 268 ? -16.078 12.438 13.5 1 98.56 268 ASP B O 1
ATOM 5773 N N . TYR B 1 269 ? -16.703 11 11.953 1 98.62 269 TYR B N 1
ATOM 5774 C CA . TYR B 1 269 ? -15.664 11.281 10.969 1 98.62 269 TYR B CA 1
ATOM 5775 C C . TYR B 1 269 ? -16.219 11.148 9.555 1 98.62 269 TYR B C 1
ATOM 5777 O O . TYR B 1 269 ? -16.891 10.164 9.234 1 98.62 269 TYR B O 1
ATOM 5785 N N . VAL B 1 270 ? -16.016 12.172 8.672 1 98.75 270 VAL B N 1
ATOM 5786 C CA . VAL B 1 270 ? -16.422 12.125 7.27 1 98.75 270 VAL B CA 1
ATOM 5787 C C . VAL B 1 270 ? -15.312 12.688 6.387 1 98.75 270 VAL B C 1
ATOM 5789 O O . VAL B 1 270 ? -14.898 13.828 6.562 1 98.75 270 VAL B O 1
ATOM 5792 N N . GLU B 1 271 ? -14.766 11.859 5.5 1 98.5 271 GLU B N 1
ATOM 5793 C CA . GLU B 1 271 ? -13.82 12.258 4.465 1 98.5 271 GLU B CA 1
ATOM 5794 C C . GLU B 1 271 ? -14.203 11.68 3.107 1 98.5 271 GLU B C 1
ATOM 5796 O O . GLU B 1 271 ? -15.305 11.148 2.941 1 98.5 271 GLU B O 1
ATOM 5801 N N . GLY B 1 272 ? -13.453 11.992 2.166 1 98.56 272 GLY B N 1
ATOM 5802 C CA . GLY B 1 272 ? -13.625 11.484 0.814 1 98.56 272 GLY B CA 1
ATOM 5803 C C . GLY B 1 272 ? -12.375 11.609 -0.034 1 98.56 272 GLY B C 1
ATOM 5804 O O . GLY B 1 272 ? -11.453 12.344 0.322 1 98.56 272 GLY B O 1
ATOM 5805 N N . ALA B 1 273 ? -12.406 10.836 -1.066 1 98.25 273 ALA B N 1
ATOM 5806 C CA . ALA B 1 273 ? -11.281 10.828 -2.002 1 98.25 273 ALA B CA 1
ATOM 5807 C C . ALA B 1 273 ? -11.758 10.625 -3.436 1 98.25 273 ALA B C 1
ATOM 5809 O O . ALA B 1 273 ? -12.891 10.188 -3.66 1 98.25 273 ALA B O 1
ATOM 5810 N N . VAL B 1 274 ? -10.953 11.07 -4.379 1 98 274 VAL B N 1
ATOM 5811 C CA . VAL B 1 274 ? -11.117 10.758 -5.793 1 98 274 VAL B CA 1
ATOM 5812 C C . VAL B 1 274 ? -10.164 9.625 -6.18 1 98 274 VAL B C 1
ATOM 5814 O O . VAL B 1 274 ? -8.961 9.695 -5.906 1 98 274 VAL B O 1
ATOM 5817 N N . VAL B 1 275 ? -10.734 8.602 -6.762 1 94.75 275 VAL B N 1
ATOM 5818 C CA . VAL B 1 275 ? -9.906 7.441 -7.094 1 94.75 275 VAL B CA 1
ATOM 5819 C C . VAL B 1 275 ? -10.047 7.117 -8.578 1 94.75 275 VAL B C 1
ATOM 5821 O O . VAL B 1 275 ? -11.07 7.43 -9.195 1 94.75 275 VAL B O 1
ATOM 5824 N N . SER B 1 276 ? -8.969 6.512 -9.117 1 88.56 276 SER B N 1
ATOM 5825 C CA . SER B 1 276 ? -9.023 6.078 -10.508 1 88.56 276 SER B CA 1
ATOM 5826 C C . SER B 1 276 ? -9.977 4.895 -10.68 1 88.56 276 SER B C 1
ATOM 5828 O O . SER B 1 276 ? -10.016 3.998 -9.836 1 88.56 276 SER B O 1
ATOM 5830 N N . SER B 1 277 ? -10.766 4.941 -11.656 1 82.94 277 SER B N 1
ATOM 5831 C CA . SER B 1 277 ? -11.719 3.875 -11.945 1 82.94 277 SER B CA 1
ATOM 5832 C C . SER B 1 277 ? -12 3.777 -13.438 1 82.94 277 SER B C 1
ATOM 5834 O O . SER B 1 277 ? -12.508 4.723 -14.047 1 82.94 277 SER B O 1
ATOM 5836 N N . ALA B 1 278 ? -11.734 2.611 -14.008 1 77.69 278 ALA B N 1
ATOM 5837 C CA . ALA B 1 278 ? -12.086 2.266 -15.383 1 77.69 278 ALA B CA 1
ATOM 5838 C C . ALA B 1 278 ? -11.727 3.398 -16.344 1 77.69 278 ALA B C 1
ATOM 5840 O O . ALA B 1 278 ? -12.57 3.84 -17.125 1 77.69 278 ALA B O 1
ATOM 5841 N N . GLY B 1 279 ? -10.609 3.982 -16.266 1 77.44 279 GLY B N 1
ATOM 5842 C CA . GLY B 1 279 ? -10.141 5.004 -17.188 1 77.44 279 GLY B CA 1
ATOM 5843 C C . GLY B 1 279 ? -10.609 6.398 -16.812 1 77.44 279 GLY B C 1
ATOM 5844 O O . GLY B 1 279 ? -10.305 7.367 -17.516 1 77.44 279 GLY B O 1
ATOM 5845 N N . GLY B 1 280 ? -11.352 6.477 -15.75 1 88.25 280 GLY B N 1
ATOM 5846 C CA . GLY B 1 280 ? -11.781 7.762 -15.227 1 88.25 280 GLY B CA 1
ATOM 5847 C C . GLY B 1 280 ? -11.625 7.875 -13.719 1 88.25 280 GLY B C 1
ATOM 5848 O O . GLY B 1 280 ? -10.648 7.387 -13.148 1 88.25 280 GLY B O 1
ATOM 5849 N N . TRP B 1 281 ? -12.539 8.773 -13.211 1 92.88 281 TRP B N 1
ATOM 5850 C CA . TRP B 1 281 ? -12.484 9 -11.766 1 92.88 281 TRP B CA 1
ATOM 5851 C C . TRP B 1 281 ? -13.742 8.469 -11.086 1 92.88 281 TRP B C 1
ATOM 5853 O O . TRP B 1 281 ? -14.828 8.508 -11.664 1 92.88 281 TRP B O 1
ATOM 5863 N N . ALA B 1 282 ? -13.633 7.895 -9.984 1 96.12 282 ALA B N 1
ATOM 5864 C CA . ALA B 1 282 ? -14.703 7.602 -9.031 1 96.12 282 ALA B CA 1
ATOM 5865 C C . ALA B 1 282 ? -14.477 8.328 -7.715 1 96.12 282 ALA B C 1
ATOM 5867 O O . ALA B 1 282 ? -13.414 8.93 -7.504 1 96.12 282 ALA B O 1
ATOM 5868 N N . PHE B 1 283 ? -15.539 8.414 -6.977 1 98.5 283 PHE B N 1
ATOM 5869 C CA . PHE B 1 283 ? -15.5 9.156 -5.723 1 98.5 283 PHE B CA 1
ATOM 5870 C C . PHE B 1 283 ? -15.773 8.234 -4.539 1 98.5 283 PHE B C 1
ATOM 5872 O O . PHE B 1 283 ? -16.75 7.477 -4.551 1 98.5 283 PHE B O 1
ATOM 5879 N N . GLN B 1 284 ? -14.898 8.258 -3.588 1 98.5 284 GLN B N 1
ATOM 5880 C CA . GLN B 1 284 ? -15 7.328 -2.467 1 98.5 284 GLN B CA 1
ATOM 5881 C C . GLN B 1 284 ? -15.352 8.062 -1.175 1 98.5 284 GLN B C 1
ATOM 5883 O O . GLN B 1 284 ? -14.633 8.977 -0.763 1 98.5 284 GLN B O 1
ATOM 5888 N N . LEU B 1 285 ? -16.438 7.66 -0.563 1 98.69 285 LEU B N 1
ATOM 5889 C CA . LEU B 1 285 ? -16.812 8.125 0.769 1 98.69 285 LEU B CA 1
ATOM 5890 C C . LEU B 1 285 ? -16.062 7.348 1.845 1 98.69 285 LEU B C 1
ATOM 5892 O O . LEU B 1 285 ? -15.891 6.133 1.735 1 98.69 285 LEU B O 1
ATOM 5896 N N . GLU B 1 286 ? -15.57 7.992 2.844 1 98.62 286 GLU B N 1
ATOM 5897 C CA . GLU B 1 286 ? -15.094 7.398 4.09 1 98.62 286 GLU B CA 1
ATOM 5898 C C . GLU B 1 286 ? -15.797 8.016 5.297 1 98.62 286 GLU B C 1
ATOM 5900 O O . GLU B 1 286 ? -15.656 9.211 5.559 1 98.62 286 GLU B O 1
ATOM 5905 N N . ALA B 1 287 ? -16.609 7.273 5.977 1 98.75 287 ALA B N 1
ATOM 5906 C CA . ALA B 1 287 ? -17.312 7.699 7.18 1 98.75 287 ALA B CA 1
ATOM 5907 C C . ALA B 1 287 ? -17.047 6.742 8.344 1 98.75 287 ALA B C 1
ATOM 5909 O O . ALA B 1 287 ? -16.953 5.531 8.141 1 98.75 287 ALA B O 1
ATOM 5910 N N . VAL B 1 288 ? -16.891 7.285 9.531 1 98.75 288 VAL B N 1
ATOM 5911 C CA . VAL B 1 288 ? -16.469 6.449 10.656 1 98.75 288 VAL B CA 1
ATOM 5912 C C . VAL B 1 288 ? -17.391 6.707 11.852 1 98.75 288 VAL B C 1
ATOM 5914 O O . VAL B 1 288 ? -17.781 7.848 12.109 1 98.75 288 VAL B O 1
ATOM 5917 N N . LYS B 1 289 ? -17.797 5.691 12.539 1 98.62 289 LYS B N 1
ATOM 5918 C CA . LYS B 1 289 ? -18.531 5.746 13.805 1 98.62 289 LYS B CA 1
ATOM 5919 C C . LYS B 1 289 ? -17.75 5.059 14.922 1 98.62 289 LYS B C 1
ATOM 5921 O O . LYS B 1 289 ? -17.375 3.887 14.797 1 98.62 289 LYS B O 1
ATOM 5926 N N . TYR B 1 290 ? -17.453 5.816 15.992 1 98.19 290 TYR B N 1
ATOM 5927 C CA . TYR B 1 290 ? -16.797 5.227 17.156 1 98.19 290 TYR B CA 1
ATOM 5928 C C . TYR B 1 290 ? -17.797 4.441 18 1 98.19 290 TYR B C 1
ATOM 5930 O O . TYR B 1 290 ? -18.984 4.781 18.047 1 98.19 290 TYR B O 1
ATOM 5938 N N . PHE B 1 291 ? -17.281 3.365 18.641 1 97.06 291 PHE B N 1
ATOM 5939 C CA . PHE B 1 291 ? -18.219 2.59 19.453 1 97.06 291 PHE B CA 1
ATOM 5940 C C . PHE B 1 291 ? -17.469 1.806 20.531 1 97.06 291 PHE B C 1
ATOM 5942 O O . PHE B 1 291 ? -16.25 1.676 20.484 1 97.06 291 PHE B O 1
ATOM 5949 N N . THR B 1 292 ? -18.188 1.463 21.5 1 95.31 292 THR B N 1
ATOM 5950 C CA . THR B 1 292 ? -17.734 0.543 22.547 1 95.31 292 THR B CA 1
ATOM 5951 C C . THR B 1 292 ? -18.203 -0.878 22.25 1 95.31 292 THR B C 1
ATOM 5953 O O . THR B 1 292 ? -19.344 -1.086 21.828 1 95.31 292 THR B O 1
ATOM 5956 N N . PRO B 1 293 ? -17.312 -1.805 22.453 1 88.56 293 PRO B N 1
ATOM 5957 C CA . PRO B 1 293 ? -17.734 -3.186 22.219 1 88.56 293 PRO B CA 1
ATOM 5958 C C . PRO B 1 293 ? -19.047 -3.527 22.938 1 88.56 293 PRO B C 1
ATOM 5960 O O . PRO B 1 293 ? -19.219 -3.174 24.109 1 88.56 293 PRO B O 1
ATOM 5963 N N . GLY B 1 294 ? -19.938 -4.215 22.312 1 89 294 GLY B N 1
ATOM 5964 C CA . GLY B 1 294 ? -21.25 -4.492 22.859 1 89 294 GLY B CA 1
ATOM 5965 C C . GLY B 1 294 ? -22.312 -3.527 22.359 1 89 294 GLY B C 1
ATOM 5966 O O . GLY B 1 294 ? -23.516 -3.816 22.438 1 89 294 GLY B O 1
ATOM 5967 N N . ALA B 1 295 ? -21.844 -2.396 21.891 1 92.75 295 ALA B N 1
ATOM 5968 C CA . ALA B 1 295 ? -22.734 -1.396 21.312 1 92.75 295 ALA B CA 1
ATOM 5969 C C . ALA B 1 295 ? -22.328 -1.078 19.875 1 92.75 295 ALA B C 1
ATOM 5971 O O . ALA B 1 295 ? -22.109 0.085 19.531 1 92.75 295 ALA B O 1
ATOM 5972 N N . GLU B 1 296 ? -22.281 -2.092 19.078 1 91.19 296 GLU B N 1
ATOM 5973 C CA . GLU B 1 296 ? -21.875 -1.94 17.688 1 91.19 296 GLU B CA 1
ATOM 5974 C C . GLU B 1 296 ? -22.859 -1.064 16.922 1 91.19 296 GLU B C 1
ATOM 5976 O O . GLU B 1 296 ? -24.062 -1.116 17.156 1 91.19 296 GLU B O 1
ATOM 5981 N N . PRO B 1 297 ? -22.344 -0.179 16 1 94.31 297 PRO B N 1
ATOM 5982 C CA . PRO B 1 297 ? -23.203 0.67 15.188 1 94.31 297 PRO B CA 1
ATOM 5983 C C . PRO B 1 297 ? -24.188 -0.135 14.344 1 94.31 297 PRO B C 1
ATOM 5985 O O . PRO B 1 297 ? -23.859 -1.218 13.859 1 94.31 297 PRO B O 1
ATOM 5988 N N . ARG B 1 298 ? -25.375 0.418 14.141 1 93.25 298 ARG B N 1
ATOM 5989 C CA . ARG B 1 298 ? -26.359 -0.151 13.242 1 93.25 298 ARG B CA 1
ATOM 5990 C C . ARG B 1 298 ? -26.156 0.338 11.812 1 93.25 298 ARG B C 1
ATOM 5992 O O . ARG B 1 298 ? -26.594 1.429 11.453 1 93.25 298 ARG B O 1
ATOM 5999 N N . ASP B 1 299 ? -25.625 -0.491 11.031 1 92.94 299 ASP B N 1
ATOM 6000 C CA . ASP B 1 299 ? -25.203 -0.115 9.68 1 92.94 299 ASP B CA 1
ATOM 6001 C C . ASP B 1 299 ? -26.391 0.378 8.859 1 92.94 299 ASP B C 1
ATOM 6003 O O . ASP B 1 299 ? -26.281 1.36 8.117 1 92.94 299 ASP B O 1
ATOM 6007 N N . ASP B 1 300 ? -27.516 -0.341 8.961 1 91.56 300 ASP B N 1
ATOM 6008 C CA . ASP B 1 300 ? -28.703 0.012 8.188 1 91.56 300 ASP B CA 1
ATOM 6009 C C . ASP B 1 300 ? -29.156 1.44 8.492 1 91.56 300 ASP B C 1
ATOM 6011 O O . ASP B 1 300 ? -29.531 2.184 7.582 1 91.56 300 ASP B O 1
ATOM 6015 N N . ARG B 1 301 ? -29.094 1.838 9.742 1 94.81 301 ARG B N 1
ATOM 6016 C CA . ARG B 1 301 ? -29.5 3.178 10.148 1 94.81 301 ARG B CA 1
ATOM 6017 C C . ARG B 1 301 ? -28.484 4.223 9.695 1 94.81 301 ARG B C 1
ATOM 6019 O O . ARG B 1 301 ? -28.844 5.273 9.18 1 94.81 301 ARG B O 1
ATOM 6026 N N . LEU B 1 302 ? -27.172 3.955 9.898 1 96.94 302 LEU B N 1
ATOM 6027 C CA . LEU B 1 302 ? -26.109 4.906 9.602 1 96.94 302 LEU B CA 1
ATOM 6028 C C . LEU B 1 302 ? -26.016 5.156 8.094 1 96.94 302 LEU B C 1
ATOM 6030 O O . LEU B 1 302 ? -25.719 6.27 7.668 1 96.94 302 LEU B O 1
ATOM 6034 N N . LEU B 1 303 ? -26.328 4.133 7.277 1 96.94 303 LEU B N 1
ATOM 6035 C CA . LEU B 1 303 ? -26.109 4.223 5.836 1 96.94 303 LEU B CA 1
ATOM 6036 C C . LEU B 1 303 ? -27.406 4.559 5.109 1 96.94 303 LEU B C 1
ATOM 6038 O O . LEU B 1 303 ? -27.406 4.723 3.887 1 96.94 303 LEU B O 1
ATOM 6042 N N . ALA B 1 304 ? -28.5 4.703 5.824 1 96.06 304 ALA B N 1
ATOM 6043 C CA . ALA B 1 304 ? -29.812 4.957 5.23 1 96.06 304 ALA B CA 1
ATOM 6044 C C . ALA B 1 304 ? -29.797 6.238 4.406 1 96.06 304 ALA B C 1
ATOM 6046 O O . ALA B 1 304 ? -29.312 7.277 4.863 1 96.06 304 ALA B O 1
ATOM 6047 N N . GLY B 1 305 ? -30.281 6.148 3.17 1 96.44 305 GLY B N 1
ATOM 6048 C CA . GLY B 1 305 ? -30.5 7.312 2.332 1 96.44 305 GLY B CA 1
ATOM 6049 C C . GLY B 1 305 ? -29.297 7.668 1.471 1 96.44 305 GLY B C 1
ATOM 6050 O O . GLY B 1 305 ? -29.391 8.547 0.609 1 96.44 305 GLY B O 1
ATOM 6051 N N . LEU B 1 306 ? -28.172 7.055 1.69 1 97.75 306 LEU B N 1
ATOM 6052 C CA . LEU B 1 306 ? -26.969 7.359 0.916 1 97.75 306 LEU B CA 1
ATOM 6053 C C . LEU B 1 306 ? -27.016 6.695 -0.457 1 97.75 306 LEU B C 1
ATOM 6055 O O . LEU B 1 306 ? -27.547 5.594 -0.596 1 97.75 306 LEU B O 1
ATOM 6059 N N . GLY B 1 307 ? -26.469 7.422 -1.481 1 97.5 307 GLY B N 1
ATOM 6060 C CA . GLY B 1 307 ? -26.625 6.977 -2.857 1 97.5 307 GLY B CA 1
ATOM 6061 C C . GLY B 1 307 ? -25.344 6.422 -3.453 1 97.5 307 GLY B C 1
ATOM 6062 O O . GLY B 1 307 ? -25.016 6.699 -4.609 1 97.5 307 GLY B O 1
ATOM 6063 N N . PHE B 1 308 ? -24.516 5.695 -2.674 1 96.56 308 PHE B N 1
ATOM 6064 C CA . PHE B 1 308 ? -23.312 5.074 -3.225 1 96.56 308 PHE B CA 1
ATOM 6065 C C . PHE B 1 308 ? -23.672 3.883 -4.102 1 96.56 308 PHE B C 1
ATOM 6067 O O . PHE B 1 308 ? -24.828 3.432 -4.105 1 96.56 308 PHE B O 1
ATOM 6074 N N . GLN B 1 309 ? -22.688 3.42 -4.934 1 93.69 309 GLN B N 1
ATOM 6075 C CA . GLN B 1 309 ? -22.906 2.301 -5.844 1 93.69 309 GLN B CA 1
ATOM 6076 C C . GLN B 1 309 ? -23.078 0.993 -5.078 1 93.69 309 GLN B C 1
ATOM 6078 O O . GLN B 1 309 ? -22.234 0.63 -4.258 1 93.69 309 GLN B O 1
ATOM 6083 N N . PRO B 1 310 ? -24.188 0.332 -5.395 1 87.75 310 PRO B N 1
ATOM 6084 C CA . PRO B 1 310 ? -24.406 -0.953 -4.727 1 87.75 310 PRO B CA 1
ATOM 6085 C C . PRO B 1 310 ? -23.234 -1.917 -4.922 1 87.75 310 PRO B C 1
ATOM 6087 O O . PRO B 1 310 ? -22.641 -1.969 -6.004 1 87.75 310 PRO B O 1
ATOM 6090 N N . GLY B 1 311 ? -22.953 -2.652 -3.887 1 86.25 311 GLY B N 1
ATOM 6091 C CA . GLY B 1 311 ? -21.922 -3.67 -3.973 1 86.25 311 GLY B CA 1
ATOM 6092 C C . GLY B 1 311 ? -20.531 -3.137 -3.664 1 86.25 311 GLY B C 1
ATOM 6093 O O . GLY B 1 311 ? -19.578 -3.906 -3.555 1 86.25 311 GLY B O 1
ATOM 6094 N N . THR B 1 312 ? -20.359 -1.788 -3.461 1 91.12 312 THR B N 1
ATOM 6095 C CA . THR B 1 312 ? -19.047 -1.208 -3.27 1 91.12 312 THR B CA 1
ATOM 6096 C C . THR B 1 312 ? -18.766 -0.955 -1.789 1 91.12 312 THR B C 1
ATOM 6098 O O . THR B 1 312 ? -17.656 -0.606 -1.407 1 91.12 312 THR B O 1
ATOM 6101 N N . LEU B 1 313 ? -19.766 -1.169 -0.932 1 93.5 313 LEU B N 1
ATOM 6102 C CA . LEU B 1 313 ? -19.656 -0.866 0.49 1 93.5 313 LEU B CA 1
ATOM 6103 C C . LEU B 1 313 ? -18.656 -1.804 1.164 1 93.5 313 LEU B C 1
ATOM 6105 O O . LEU B 1 313 ? -18.734 -3.023 0.996 1 93.5 313 LEU B O 1
ATOM 6109 N N . GLN B 1 314 ? -17.703 -1.22 1.833 1 93.38 314 GLN B N 1
ATOM 6110 C CA . GLN B 1 314 ? -16.781 -1.931 2.721 1 93.38 314 GLN B CA 1
ATOM 6111 C C . GLN B 1 314 ? -16.906 -1.429 4.156 1 93.38 314 GLN B C 1
ATOM 6113 O O . GLN B 1 314 ? -16.984 -0.221 4.395 1 93.38 314 GLN B O 1
ATOM 6118 N N . VAL B 1 315 ? -16.984 -2.316 5.102 1 94.44 315 VAL B N 1
ATOM 6119 C CA . VAL B 1 315 ? -17.094 -1.986 6.516 1 94.44 315 VAL B CA 1
ATOM 6120 C C . VAL B 1 315 ? -15.938 -2.615 7.289 1 94.44 315 VAL B C 1
ATOM 6122 O O . VAL B 1 315 ? -15.711 -3.826 7.203 1 94.44 315 VAL B O 1
ATOM 6125 N N . THR B 1 316 ? -15.227 -1.835 8 1 94.75 316 THR B N 1
ATOM 6126 C CA . THR B 1 316 ? -14.047 -2.303 8.727 1 94.75 316 THR B CA 1
ATOM 6127 C C . THR B 1 316 ? -14.109 -1.871 10.195 1 94.75 316 THR B C 1
ATOM 6129 O O . THR B 1 316 ? -14.25 -0.682 10.484 1 94.75 316 THR B O 1
ATOM 6132 N N . ASP B 1 317 ? -13.992 -2.793 11.102 1 94.31 317 ASP B N 1
ATOM 6133 C CA . ASP B 1 317 ? -13.82 -2.498 12.523 1 94.31 317 ASP B CA 1
ATOM 6134 C C . ASP B 1 317 ? -12.344 -2.533 12.914 1 94.31 317 ASP B C 1
ATOM 6136 O O . ASP B 1 317 ? -11.609 -3.439 12.516 1 94.31 317 ASP B O 1
ATOM 6140 N N . SER B 1 318 ? -11.883 -1.528 13.68 1 94.75 318 SER B N 1
ATOM 6141 C CA . SER B 1 318 ? -10.531 -1.447 14.219 1 94.75 318 SER B CA 1
ATOM 6142 C C . SER B 1 318 ? -10.516 -0.727 15.562 1 94.75 318 SER B C 1
ATOM 6144 O O . SER B 1 318 ? -11.547 -0.225 16.016 1 94.75 318 SER B O 1
ATOM 6146 N N . SER B 1 319 ? -9.352 -0.779 16.219 1 95.19 319 SER B N 1
ATOM 6147 C CA . SER B 1 319 ? -9.211 0.111 17.359 1 95.19 319 SER B CA 1
ATOM 6148 C C . SER B 1 319 ? -9.227 1.574 16.938 1 95.19 319 SER B C 1
ATOM 6150 O O . SER B 1 319 ? -8.945 1.891 15.781 1 95.19 319 SER B O 1
ATOM 6152 N N . TYR B 1 320 ? -9.578 2.391 17.859 1 97.44 320 TYR B N 1
ATOM 6153 C CA . TYR B 1 320 ? -9.523 3.822 17.578 1 97.44 320 TYR B CA 1
ATOM 6154 C C . TYR B 1 320 ? -8.125 4.246 17.156 1 97.44 320 TYR B C 1
ATOM 6156 O O . TYR B 1 320 ? -7.965 5.039 16.219 1 97.44 320 TYR B O 1
ATOM 6164 N N . PHE B 1 321 ? -7.156 3.711 17.781 1 97.19 321 PHE B N 1
ATOM 6165 C CA . PHE B 1 321 ? -5.781 4.078 17.469 1 97.19 321 PHE B CA 1
ATOM 6166 C C . PHE B 1 321 ? -5.434 3.674 16.031 1 97.19 321 PHE B C 1
ATOM 6168 O O . PHE B 1 321 ? -4.832 4.453 15.297 1 97.19 321 PHE B O 1
ATOM 6175 N N . ASP B 1 322 ? -5.797 2.482 15.688 1 94.88 322 ASP B N 1
ATOM 6176 C CA . ASP B 1 322 ? -5.473 2.008 14.352 1 94.88 322 ASP B CA 1
ATOM 6177 C C . ASP B 1 322 ? -6.18 2.844 13.289 1 94.88 322 ASP B C 1
ATOM 6179 O O . ASP B 1 322 ? -5.625 3.1 12.219 1 94.88 322 ASP B O 1
ATOM 6183 N N . PHE B 1 323 ? -7.398 3.197 13.633 1 97.31 323 PHE B N 1
ATOM 6184 C CA . PHE B 1 323 ? -8.102 4.109 12.742 1 97.31 323 PHE B CA 1
ATOM 6185 C C . PHE B 1 323 ? -7.34 5.418 12.594 1 97.31 323 PHE B C 1
ATOM 6187 O O . PHE B 1 323 ? -7.078 5.867 11.477 1 97.31 323 PHE B O 1
ATOM 6194 N N . ALA B 1 324 ? -6.977 5.992 13.656 1 98.19 324 ALA B N 1
ATOM 6195 C CA . ALA B 1 324 ? -6.309 7.289 13.648 1 98.19 324 ALA B CA 1
ATOM 6196 C C . ALA B 1 324 ? -4.93 7.195 13 1 98.19 324 ALA B C 1
ATOM 6198 O O . ALA B 1 324 ? -4.453 8.156 12.398 1 98.19 324 ALA B O 1
ATOM 6199 N N . ASN B 1 325 ? -4.328 6.086 13.094 1 97.12 325 ASN B N 1
ATOM 6200 C CA . ASN B 1 325 ? -2.963 5.875 12.625 1 97.12 325 ASN B CA 1
ATOM 6201 C C . ASN B 1 325 ? -2.93 5.023 11.359 1 97.12 325 ASN B C 1
ATOM 6203 O O . ASN B 1 325 ? -1.917 4.391 11.062 1 97.12 325 ASN B O 1
ATOM 6207 N N . ARG B 1 326 ? -3.957 4.984 10.578 1 95.06 326 ARG B N 1
ATOM 6208 C CA . ARG B 1 326 ? -4.148 4.012 9.508 1 95.06 326 ARG B CA 1
ATOM 6209 C C . ARG B 1 326 ? -3.158 4.25 8.367 1 95.06 326 ARG B C 1
ATOM 6211 O O . ARG B 1 326 ? -2.904 3.355 7.562 1 95.06 326 ARG B O 1
ATOM 6218 N N . LEU B 1 327 ? -2.539 5.395 8.273 1 95.25 327 LEU B N 1
ATOM 6219 C CA . LEU B 1 327 ? -1.604 5.684 7.188 1 95.25 327 LEU B CA 1
ATOM 6220 C C . LEU B 1 327 ? -0.219 5.129 7.508 1 95.25 327 LEU B C 1
ATOM 6222 O O . LEU B 1 327 ? 0.636 5.035 6.621 1 95.25 327 LEU B O 1
ATOM 6226 N N . ALA B 1 328 ? 0.056 4.73 8.742 1 92.88 328 ALA B N 1
ATOM 6227 C CA . ALA B 1 328 ? 1.39 4.367 9.219 1 92.88 328 ALA B CA 1
ATOM 6228 C C . ALA B 1 328 ? 1.993 3.26 8.359 1 92.88 328 ALA B C 1
ATOM 6230 O O . ALA B 1 328 ? 3.129 3.375 7.895 1 92.88 328 ALA B O 1
ATOM 6231 N N . PRO B 1 329 ? 1.237 2.215 8.047 1 88.12 329 PRO B N 1
ATOM 6232 C CA . PRO B 1 329 ? 1.841 1.157 7.234 1 88.12 329 PRO B CA 1
ATOM 6233 C C . PRO B 1 329 ? 2.186 1.624 5.824 1 88.12 329 PRO B C 1
ATOM 6235 O O . PRO B 1 329 ? 3.223 1.237 5.277 1 88.12 329 PRO B O 1
ATOM 6238 N N . LEU B 1 330 ? 1.349 2.377 5.242 1 91.25 330 LEU B N 1
ATOM 6239 C CA . LEU B 1 330 ? 1.605 2.9 3.906 1 91.25 330 LEU B CA 1
ATOM 6240 C C . LEU B 1 330 ? 2.83 3.809 3.904 1 91.25 330 LEU B C 1
ATOM 6242 O O . LEU B 1 330 ? 3.678 3.713 3.016 1 91.25 330 LEU B O 1
ATOM 6246 N N . VAL B 1 331 ? 2.939 4.652 4.859 1 92.75 331 VAL B N 1
ATOM 6247 C CA . VAL B 1 331 ? 4.07 5.57 4.961 1 92.75 331 VAL B CA 1
ATOM 6248 C C . VAL B 1 331 ? 5.363 4.781 5.145 1 92.75 331 VAL B C 1
ATOM 6250 O O . VAL B 1 331 ? 6.371 5.062 4.492 1 92.75 331 VAL B O 1
ATOM 6253 N N . ALA B 1 332 ? 5.312 3.834 6 1 88.06 332 ALA B N 1
ATOM 6254 C CA . ALA B 1 332 ? 6.477 2.98 6.211 1 88.06 332 ALA B CA 1
ATOM 6255 C C . ALA B 1 332 ? 6.914 2.316 4.91 1 88.06 332 ALA B C 1
ATOM 6257 O O . ALA B 1 332 ? 8.109 2.242 4.613 1 88.06 332 ALA B O 1
ATOM 6258 N N . MET B 1 333 ? 5.973 1.874 4.191 1 87.38 333 MET B N 1
ATOM 6259 C CA . MET B 1 333 ? 6.262 1.24 2.908 1 87.38 333 MET B CA 1
ATOM 6260 C C . MET B 1 333 ? 6.891 2.234 1.938 1 87.38 333 MET B C 1
ATOM 6262 O O . MET B 1 333 ? 7.902 1.932 1.305 1 87.38 333 MET B O 1
ATOM 6266 N N . LEU B 1 334 ? 6.375 3.365 1.796 1 90.69 334 LEU B N 1
ATOM 6267 C CA . LEU B 1 334 ? 6.871 4.383 0.877 1 90.69 334 LEU B CA 1
ATOM 6268 C C . LEU B 1 334 ? 8.273 4.828 1.267 1 90.69 334 LEU B C 1
ATOM 6270 O O . LEU B 1 334 ? 9.102 5.121 0.399 1 90.69 334 LEU B O 1
ATOM 6274 N N . GLN B 1 335 ? 8.531 4.867 2.561 1 89.06 335 GLN B N 1
ATOM 6275 C CA . GLN B 1 335 ? 9.867 5.203 3.039 1 89.06 335 GLN B CA 1
ATOM 6276 C C . GLN B 1 335 ? 10.875 4.129 2.646 1 89.06 335 GLN B C 1
ATOM 6278 O O . GLN B 1 335 ? 11.961 4.438 2.154 1 89.06 335 GLN B O 1
ATOM 6283 N N . GLN B 1 336 ? 10.492 2.957 2.807 1 83.06 336 GLN B N 1
ATOM 6284 C CA . GLN B 1 336 ? 11.383 1.845 2.492 1 83.06 336 GLN B CA 1
ATOM 6285 C C . GLN B 1 336 ? 11.664 1.777 0.994 1 83.06 336 GLN B C 1
ATOM 6287 O O . GLN B 1 336 ? 12.766 1.397 0.583 1 83.06 336 GLN B O 1
ATOM 6292 N N . LEU B 1 337 ? 10.68 2.201 0.245 1 84.62 337 LEU B N 1
ATOM 6293 C CA . LEU B 1 337 ? 10.82 2.148 -1.206 1 84.62 337 LEU B CA 1
ATOM 6294 C C . LEU B 1 337 ? 11.547 3.383 -1.729 1 84.62 337 LEU B C 1
ATOM 6296 O O . LEU B 1 337 ? 11.859 3.465 -2.92 1 84.62 337 LEU B O 1
ATOM 6300 N N . GLY B 1 338 ? 11.797 4.375 -0.868 1 86.88 338 GLY B N 1
ATOM 6301 C CA . GLY B 1 338 ? 12.5 5.594 -1.239 1 86.88 338 GLY B CA 1
ATOM 6302 C C . GLY B 1 338 ? 11.594 6.637 -1.869 1 86.88 338 GLY B C 1
ATOM 6303 O O . GLY B 1 338 ? 12.047 7.727 -2.229 1 86.88 338 GLY B O 1
ATOM 6304 N N . ILE B 1 339 ? 10.312 6.309 -1.954 1 90 339 ILE B N 1
ATOM 6305 C CA . ILE B 1 339 ? 9.367 7.191 -2.629 1 90 339 ILE B CA 1
ATOM 6306 C C . ILE B 1 339 ? 9.062 8.391 -1.741 1 90 339 ILE B C 1
ATOM 6308 O O . ILE B 1 339 ? 8.797 9.492 -2.24 1 90 339 ILE B O 1
ATOM 6312 N N . TRP B 1 340 ? 9.156 8.18 -0.433 1 90.81 340 TRP B N 1
ATOM 6313 C CA . TRP B 1 340 ? 8.883 9.227 0.546 1 90.81 340 TRP B CA 1
ATOM 6314 C C . TRP B 1 340 ? 9.867 10.383 0.391 1 90.81 340 TRP B C 1
ATOM 6316 O O . TRP B 1 340 ? 9.594 11.5 0.831 1 90.81 340 TRP B O 1
ATOM 6326 N N . GLU B 1 341 ? 11 10.164 -0.3 1 92.06 341 GLU B N 1
ATOM 6327 C CA . GLU B 1 341 ? 12.047 11.172 -0.473 1 92.06 341 GLU B CA 1
ATOM 6328 C C . GLU B 1 341 ? 11.922 11.867 -1.827 1 92.06 341 GLU B C 1
ATOM 6330 O O . GLU B 1 341 ? 12.688 12.789 -2.127 1 92.06 341 GLU B O 1
ATOM 6335 N N . PHE B 1 342 ? 10.898 11.516 -2.604 1 93.25 342 PHE B N 1
ATOM 6336 C CA . PHE B 1 342 ? 10.664 12.203 -3.865 1 93.25 342 PHE B CA 1
ATOM 6337 C C . PHE B 1 342 ? 10.047 13.578 -3.625 1 93.25 342 PHE B C 1
ATOM 6339 O O . PHE B 1 342 ? 9.562 13.859 -2.525 1 93.25 342 PHE B O 1
ATOM 6346 N N . PRO B 1 343 ? 10.117 14.453 -4.648 1 96.06 343 PRO B N 1
ATOM 6347 C CA . PRO B 1 343 ? 9.43 15.734 -4.508 1 96.06 343 PRO B CA 1
ATOM 6348 C C . PRO B 1 343 ? 7.91 15.586 -4.438 1 96.06 343 PRO B C 1
ATOM 6350 O O . PRO B 1 343 ? 7.336 14.75 -5.137 1 96.06 343 PRO B O 1
ATOM 6353 N N . HIS B 1 344 ? 7.293 16.359 -3.617 1 96.75 344 HIS B N 1
ATOM 6354 C CA . HIS B 1 344 ? 5.848 16.344 -3.416 1 96.75 344 HIS B CA 1
ATOM 6355 C C . HIS B 1 344 ? 5.23 17.703 -3.688 1 96.75 344 HIS B C 1
ATOM 6357 O O . HIS B 1 344 ? 4.965 18.469 -2.754 1 96.75 344 HIS B O 1
ATOM 6363 N N . PRO B 1 345 ? 4.941 18.062 -4.902 1 97.12 345 PRO B N 1
ATOM 6364 C CA . PRO B 1 345 ? 4.293 19.344 -5.227 1 97.12 345 PRO B CA 1
ATOM 6365 C C . PRO B 1 345 ? 2.807 19.344 -4.867 1 97.12 345 PRO B C 1
ATOM 6367 O O . PRO B 1 345 ? 1.954 19.422 -5.754 1 97.12 345 PRO B O 1
ATOM 6370 N N . TRP B 1 346 ? 2.512 19.484 -3.625 1 96.88 346 TRP B N 1
ATOM 6371 C CA . TRP B 1 346 ? 1.166 19.391 -3.072 1 96.88 346 TRP B CA 1
ATOM 6372 C C . TRP B 1 346 ? 0.347 20.625 -3.408 1 96.88 346 TRP B C 1
ATOM 6374 O O . TRP B 1 346 ? 0.902 21.719 -3.59 1 96.88 346 TRP B O 1
ATOM 6384 N N . MET B 1 347 ? -0.932 20.406 -3.496 1 96.88 347 MET B N 1
ATOM 6385 C CA . MET B 1 347 ? -1.915 21.469 -3.609 1 96.88 347 MET B CA 1
ATOM 6386 C C . MET B 1 347 ? -3.135 21.188 -2.742 1 96.88 347 MET B C 1
ATOM 6388 O O . MET B 1 347 ? -3.828 20.188 -2.945 1 96.88 347 MET B O 1
ATOM 6392 N N . ASP B 1 348 ? -3.369 22.016 -1.735 1 97 348 ASP B N 1
ATOM 6393 C CA . ASP B 1 348 ? -4.512 21.906 -0.833 1 97 348 ASP B CA 1
ATOM 6394 C C . ASP B 1 348 ? -5.406 23.141 -0.945 1 97 348 ASP B C 1
ATOM 6396 O O . ASP B 1 348 ? -4.945 24.266 -0.744 1 97 348 ASP B O 1
ATOM 6400 N N . MET B 1 349 ? -6.668 22.906 -1.18 1 98.19 349 MET B N 1
ATOM 6401 C CA . MET B 1 349 ? -7.559 24.016 -1.502 1 98.19 349 MET B CA 1
ATOM 6402 C C . MET B 1 349 ? -8.828 23.953 -0.659 1 98.19 349 MET B C 1
ATOM 6404 O O . MET B 1 349 ? -9.352 22.875 -0.391 1 98.19 349 MET B O 1
ATOM 6408 N N . PHE B 1 350 ? -9.273 25.078 -0.208 1 98.38 350 PHE B N 1
ATOM 6409 C CA . PHE B 1 350 ? -10.617 25.266 0.329 1 98.38 350 PHE B CA 1
ATOM 6410 C C . PHE B 1 350 ? -11.555 25.812 -0.737 1 98.38 350 PHE B C 1
ATOM 6412 O O . PHE B 1 350 ? -11.406 26.969 -1.171 1 98.38 350 PHE B O 1
ATOM 6419 N N . VAL B 1 351 ? -12.516 25.016 -1.094 1 98.69 351 VAL B N 1
ATOM 6420 C CA . VAL B 1 351 ? -13.414 25.328 -2.199 1 98.69 351 VAL B CA 1
ATOM 6421 C C . VAL B 1 351 ? -14.812 25.609 -1.659 1 98.69 351 VAL B C 1
ATOM 6423 O O . VAL B 1 351 ? -15.359 24.828 -0.88 1 98.69 351 VAL B O 1
ATOM 6426 N N . PRO B 1 352 ? -15.406 26.797 -2.045 1 98 352 PRO B N 1
ATOM 6427 C CA . PRO B 1 352 ? -16.781 27.031 -1.629 1 98 352 PRO B CA 1
ATOM 6428 C C . PRO B 1 352 ? -17.75 25.969 -2.168 1 98 352 PRO B C 1
ATOM 6430 O O . PRO B 1 352 ? -17.672 25.594 -3.338 1 98 352 PRO B O 1
ATOM 6433 N N . ALA B 1 353 ? -18.656 25.547 -1.335 1 97.75 353 ALA B N 1
ATOM 6434 C CA . ALA B 1 353 ? -19.562 24.453 -1.687 1 97.75 353 ALA B CA 1
ATOM 6435 C C . ALA B 1 353 ? -20.344 24.781 -2.955 1 97.75 353 ALA B C 1
ATOM 6437 O O . ALA B 1 353 ? -20.594 23.891 -3.779 1 97.75 353 ALA B O 1
ATOM 6438 N N . ARG B 1 354 ? -20.75 25.984 -3.156 1 96.56 354 ARG B N 1
ATOM 6439 C CA . ARG B 1 354 ? -21.594 26.391 -4.273 1 96.56 354 ARG B CA 1
ATOM 6440 C C . ARG B 1 354 ? -20.891 26.156 -5.605 1 96.56 354 ARG B C 1
ATOM 6442 O O . ARG B 1 354 ? -21.547 25.969 -6.633 1 96.56 354 ARG B O 1
ATOM 6449 N N . SER B 1 355 ? -19.531 26.094 -5.598 1 97.25 355 SER B N 1
ATOM 6450 C CA . SER B 1 355 ? -18.766 25.984 -6.836 1 97.25 355 SER B CA 1
ATOM 6451 C C . SER B 1 355 ? -17.984 24.672 -6.875 1 97.25 355 SER B C 1
ATOM 6453 O O . SER B 1 355 ? -17.234 24.422 -7.816 1 97.25 355 SER B O 1
ATOM 6455 N N . ALA B 1 356 ? -18.156 23.844 -5.922 1 98.19 356 ALA B N 1
ATOM 6456 C CA . ALA B 1 356 ? -17.281 22.703 -5.719 1 98.19 356 ALA B CA 1
ATOM 6457 C C . ALA B 1 356 ? -17.375 21.719 -6.887 1 98.19 356 ALA B C 1
ATOM 6459 O O . ALA B 1 356 ? -16.359 21.312 -7.445 1 98.19 356 ALA B O 1
ATOM 6460 N N . ALA B 1 357 ? -18.578 21.344 -7.281 1 98.25 357 ALA B N 1
ATOM 6461 C CA . ALA B 1 357 ? -18.75 20.344 -8.336 1 98.25 357 ALA B CA 1
ATOM 6462 C C . ALA B 1 357 ? -18.078 20.797 -9.625 1 98.25 357 ALA B C 1
ATOM 6464 O O . ALA B 1 357 ? -17.297 20.047 -10.219 1 98.25 357 ALA B O 1
ATOM 6465 N N . ALA B 1 358 ? -18.375 22 -10.086 1 98.06 358 ALA B N 1
ATOM 6466 C CA . ALA B 1 358 ? -17.844 22.516 -11.336 1 98.06 358 ALA B CA 1
ATOM 6467 C C . ALA B 1 358 ? -16.328 22.641 -11.281 1 98.06 358 ALA B C 1
ATOM 6469 O O . ALA B 1 358 ? -15.625 22.281 -12.234 1 98.06 358 ALA B O 1
ATOM 6470 N N . PHE B 1 359 ? -15.797 23.172 -10.219 1 98.56 359 PHE B N 1
ATOM 6471 C CA . PHE B 1 359 ? -14.359 23.375 -10.062 1 98.56 359 PHE B CA 1
ATOM 6472 C C . PHE B 1 359 ? -13.625 22.031 -10.031 1 98.56 359 PHE B C 1
ATOM 6474 O O . PHE B 1 359 ? -12.602 21.875 -10.695 1 98.56 359 PHE B O 1
ATOM 6481 N N . VAL B 1 360 ? -14.148 21.047 -9.25 1 98.62 360 VAL B N 1
ATOM 6482 C CA . VAL B 1 360 ? -13.531 19.719 -9.133 1 98.62 360 VAL B CA 1
ATOM 6483 C C . VAL B 1 360 ? -13.516 19.031 -10.5 1 98.62 360 VAL B C 1
ATOM 6485 O O . VAL B 1 360 ? -12.5 18.469 -10.898 1 98.62 360 VAL B O 1
ATOM 6488 N N . GLU B 1 361 ? -14.617 19.094 -11.18 1 97.81 361 GLU B N 1
ATOM 6489 C CA . GLU B 1 361 ? -14.688 18.5 -12.508 1 97.81 361 GLU B CA 1
ATOM 6490 C C . GLU B 1 361 ? -13.648 19.125 -13.445 1 97.81 361 GLU B C 1
ATOM 6492 O O . GLU B 1 361 ? -12.984 18.422 -14.203 1 97.81 361 GLU B O 1
ATOM 6497 N N . GLU B 1 362 ? -13.531 20.391 -13.414 1 97.69 362 GLU B N 1
ATOM 6498 C CA . GLU B 1 362 ? -12.57 21.094 -14.25 1 97.69 362 GLU B CA 1
ATOM 6499 C C . GLU B 1 362 ? -11.141 20.672 -13.938 1 97.69 362 GLU B C 1
ATOM 6501 O O . GLU B 1 362 ? -10.375 20.328 -14.852 1 97.69 362 GLU B O 1
ATOM 6506 N N . VAL B 1 363 ? -10.797 20.672 -12.711 1 98.38 363 VAL B N 1
ATOM 6507 C CA . VAL B 1 363 ? -9.438 20.328 -12.297 1 98.38 363 VAL B CA 1
ATOM 6508 C C . VAL B 1 363 ? -9.148 18.859 -12.656 1 98.38 363 VAL B C 1
ATOM 6510 O O . VAL B 1 363 ? -8.07 18.547 -13.172 1 98.38 363 VAL B O 1
ATOM 6513 N N . LEU B 1 364 ? -10.109 17.969 -12.391 1 97.5 364 LEU B N 1
ATOM 6514 C CA . LEU B 1 364 ? -9.906 16.562 -12.648 1 97.5 364 LEU B CA 1
ATOM 6515 C C . LEU B 1 364 ? -9.766 16.297 -14.148 1 97.5 364 LEU B C 1
ATOM 6517 O O . LEU B 1 364 ? -9.023 15.406 -14.562 1 97.5 364 LEU B O 1
ATOM 6521 N N . SER B 1 365 ? -10.477 17.062 -14.953 1 96 365 SER B N 1
ATOM 6522 C CA . SER B 1 365 ? -10.383 16.891 -16.406 1 96 365 SER B CA 1
ATOM 6523 C C . SER B 1 365 ? -8.992 17.234 -16.906 1 96 365 SER B C 1
ATOM 6525 O O . SER B 1 365 ? -8.586 16.766 -17.984 1 96 365 SER B O 1
ATOM 6527 N N . GLN B 1 366 ? -8.25 17.953 -16.094 1 95 366 GLN B N 1
ATOM 6528 C CA . GLN B 1 366 ? -6.914 18.375 -16.5 1 95 366 GLN B CA 1
ATOM 6529 C C . GLN B 1 366 ? -5.84 17.656 -15.688 1 95 366 GLN B C 1
ATOM 6531 O O . GLN B 1 366 ? -4.668 18.031 -15.727 1 95 366 GLN B O 1
ATOM 6536 N N . THR B 1 367 ? -6.199 16.75 -14.914 1 95.94 367 THR B N 1
ATOM 6537 C CA . THR B 1 367 ? -5.285 16.031 -14.039 1 95.94 367 THR B CA 1
ATOM 6538 C C . THR B 1 367 ? -5.254 14.547 -14.406 1 95.94 367 THR B C 1
ATOM 6540 O O . THR B 1 367 ? -6.293 13.883 -14.422 1 95.94 367 THR B O 1
ATOM 6543 N N . THR B 1 368 ? -4.066 14 -14.688 1 93.38 368 THR B N 1
ATOM 6544 C CA . THR B 1 368 ? -3.902 12.586 -15.008 1 93.38 368 THR B CA 1
ATOM 6545 C C . THR B 1 368 ? -3.357 11.82 -13.812 1 93.38 368 THR B C 1
ATOM 6547 O O . THR B 1 368 ? -2.887 12.422 -12.844 1 93.38 368 THR B O 1
ATOM 6550 N N . GLU B 1 369 ? -3.434 10.539 -13.938 1 89.62 369 GLU B N 1
ATOM 6551 C CA . GLU B 1 369 ? -2.828 9.695 -12.914 1 89.62 369 GLU B CA 1
ATOM 6552 C C . GLU B 1 369 ? -1.328 9.953 -12.805 1 89.62 369 GLU B C 1
ATOM 6554 O O . GLU B 1 369 ? -0.765 9.914 -11.711 1 89.62 369 GLU B O 1
ATOM 6559 N N . ALA B 1 370 ? -0.704 10.141 -13.875 1 89.38 370 ALA B N 1
ATOM 6560 C CA . ALA B 1 370 ? 0.726 10.438 -13.891 1 89.38 370 ALA B CA 1
ATOM 6561 C C . ALA B 1 370 ? 1.026 11.734 -13.156 1 89.38 370 ALA B C 1
ATOM 6563 O O . ALA B 1 370 ? 2.059 11.852 -12.492 1 89.38 370 ALA B O 1
ATOM 6564 N N . ASP B 1 371 ? 0.084 12.688 -13.242 1 94 371 ASP B N 1
ATOM 6565 C CA . ASP B 1 371 ? 0.246 13.953 -12.531 1 94 371 ASP B CA 1
ATOM 6566 C C . ASP B 1 371 ? 0.243 13.734 -11.016 1 94 371 ASP B C 1
ATOM 6568 O O . ASP B 1 371 ? 0.874 14.492 -10.273 1 94 371 ASP B O 1
ATOM 6572 N N . MET B 1 372 ? -0.464 12.734 -10.648 1 94.69 372 MET B N 1
ATOM 6573 C CA . MET B 1 372 ? -0.633 12.523 -9.211 1 94.69 372 MET B CA 1
ATOM 6574 C C . MET B 1 372 ? 0.499 11.672 -8.648 1 94.69 372 MET B C 1
ATOM 6576 O O . MET B 1 372 ? 0.824 11.766 -7.465 1 94.69 372 MET B O 1
ATOM 6580 N N . GLY B 1 373 ? 1.089 10.867 -9.5 1 91.38 373 GLY B N 1
ATOM 6581 C CA . GLY B 1 373 ? 2.152 9.984 -9.039 1 91.38 373 GLY B CA 1
ATOM 6582 C C . GLY B 1 373 ? 1.737 9.102 -7.875 1 91.38 373 GLY B C 1
ATOM 6583 O O . GLY B 1 373 ? 2.488 8.945 -6.91 1 91.38 373 GLY B O 1
ATOM 6584 N N . GLN B 1 374 ? 0.497 8.688 -7.816 1 83.69 374 GLN B N 1
ATOM 6585 C CA . GLN B 1 374 ? -0.115 7.801 -6.832 1 83.69 374 GLN B CA 1
ATOM 6586 C C . GLN B 1 374 ? -0.401 8.539 -5.527 1 83.69 374 GLN B C 1
ATOM 6588 O O . GLN B 1 374 ? -0.734 7.918 -4.52 1 83.69 374 GLN B O 1
ATOM 6593 N N . GLY B 1 375 ? -0.158 9.773 -5.543 1 93.12 375 GLY B N 1
ATOM 6594 C CA . GLY B 1 375 ? -0.627 10.555 -4.406 1 93.12 375 GLY B CA 1
ATOM 6595 C C . GLY B 1 375 ? -2.139 10.648 -4.332 1 93.12 375 GLY B C 1
ATOM 6596 O O . GLY B 1 375 ? -2.816 10.656 -5.363 1 93.12 375 GLY B O 1
ATOM 6597 N N . PRO B 1 376 ? -2.641 10.719 -3.188 1 95.56 376 PRO B N 1
ATOM 6598 C CA . PRO B 1 376 ? -4.098 10.75 -3.049 1 95.56 376 PRO B CA 1
ATOM 6599 C C . PRO B 1 376 ? -4.699 12.094 -3.441 1 95.56 376 PRO B C 1
ATOM 6601 O O . PRO B 1 376 ? -4.012 13.117 -3.404 1 95.56 376 PRO B O 1
ATOM 6604 N N . ILE B 1 377 ? -5.945 12.078 -3.893 1 98.12 377 ILE B N 1
ATOM 6605 C CA . ILE B 1 377 ? -6.797 13.258 -4.043 1 98.12 377 ILE B CA 1
ATOM 6606 C C . ILE B 1 377 ? -7.891 13.234 -2.979 1 98.12 377 ILE B C 1
ATOM 6608 O O . ILE B 1 377 ? -8.727 12.328 -2.949 1 98.12 377 ILE B O 1
ATOM 6612 N N . LEU B 1 378 ? -7.855 14.172 -2.082 1 98.56 378 LEU B N 1
ATOM 6613 C CA . LEU B 1 378 ? -8.859 14.258 -1.03 1 98.56 378 LEU B CA 1
ATOM 6614 C C . LEU B 1 378 ? -9.969 15.234 -1.415 1 98.56 378 LEU B C 1
ATOM 6616 O O . LEU B 1 378 ? -9.711 16.25 -2.064 1 98.56 378 LEU B O 1
ATOM 6620 N N . LEU B 1 379 ? -11.18 14.922 -1.012 1 98.88 379 LEU B N 1
ATOM 6621 C CA . LEU B 1 379 ? -12.344 15.766 -1.276 1 98.88 379 LEU B CA 1
ATOM 6622 C C . LEU B 1 379 ? -13.414 15.555 -0.214 1 98.88 379 LEU B C 1
ATOM 6624 O O . LEU B 1 379 ? -14.164 14.578 -0.269 1 98.88 379 LEU B O 1
ATOM 6628 N N . TYR B 1 380 ? -13.531 16.469 0.712 1 98.75 380 TYR B N 1
ATOM 6629 C CA . TYR B 1 380 ? -14.547 16.328 1.752 1 98.75 380 TYR B CA 1
ATOM 6630 C C . TYR B 1 380 ? -14.891 17.672 2.363 1 98.75 380 TYR B C 1
ATOM 6632 O O . TYR B 1 380 ? -14.07 18.594 2.363 1 98.75 380 TYR B O 1
ATOM 6640 N N . PRO B 1 381 ? -16.078 17.812 2.895 1 98.44 381 PRO B N 1
ATOM 6641 C CA . PRO B 1 381 ? -16.578 19.094 3.398 1 98.44 381 PRO B CA 1
ATOM 6642 C C . PRO B 1 381 ? -16.375 19.25 4.906 1 98.44 381 PRO B C 1
ATOM 6644 O O . PRO B 1 381 ? -16.125 18.266 5.605 1 98.44 381 PRO B O 1
ATOM 6647 N N . PHE B 1 382 ? -16.438 20.406 5.324 1 97.94 382 PHE B N 1
ATOM 6648 C CA . PHE B 1 382 ? -16.578 20.797 6.727 1 97.94 382 PHE B CA 1
ATOM 6649 C C . PHE B 1 382 ? -17.391 22.078 6.859 1 97.94 382 PHE B C 1
ATOM 6651 O O . PHE B 1 382 ? -17.766 22.688 5.855 1 97.94 382 PHE B O 1
ATOM 6658 N N . ARG B 1 383 ? -17.766 22.375 8.086 1 97.5 383 ARG B N 1
ATOM 6659 C CA . ARG B 1 383 ? -18.594 23.547 8.375 1 97.5 383 ARG B CA 1
ATOM 6660 C C . ARG B 1 383 ? -17.734 24.734 8.797 1 97.5 383 ARG B C 1
ATOM 6662 O O . ARG B 1 383 ? -16.906 24.625 9.703 1 97.5 383 ARG B O 1
ATOM 6669 N N . SER B 1 384 ? -17.984 25.859 8.18 1 95.5 384 SER B N 1
ATOM 6670 C CA . SER B 1 384 ? -17.172 27.047 8.461 1 95.5 384 SER B CA 1
ATOM 6671 C C . SER B 1 384 ? -17.516 27.625 9.828 1 95.5 384 SER B C 1
ATOM 6673 O O . SER B 1 384 ? -16.688 28.328 10.43 1 95.5 384 SER B O 1
ATOM 6675 N N . ALA B 1 385 ? -18.641 27.328 10.344 1 92.12 385 ALA B N 1
ATOM 6676 C CA . ALA B 1 385 ? -19.094 27.859 11.625 1 92.12 385 ALA B CA 1
ATOM 6677 C C . ALA B 1 385 ? -18.219 27.359 12.773 1 92.12 385 ALA B C 1
ATOM 6679 O O . ALA B 1 385 ? -18.172 27.984 13.836 1 92.12 385 ALA B O 1
ATOM 6680 N N . ALA B 1 386 ? -17.484 26.359 12.547 1 88 386 ALA B N 1
ATOM 6681 C CA . ALA B 1 386 ? -16.672 25.734 13.594 1 88 386 ALA B CA 1
ATOM 6682 C C . ALA B 1 386 ? -15.297 26.391 13.695 1 88 386 ALA B C 1
ATOM 6684 O O . ALA B 1 386 ? -14.539 26.109 14.625 1 88 386 ALA B O 1
ATOM 6685 N N . LEU B 1 387 ? -14.961 27.312 12.844 1 95.62 387 LEU B N 1
ATOM 6686 C CA . LEU B 1 387 ? -13.617 27.875 12.758 1 95.62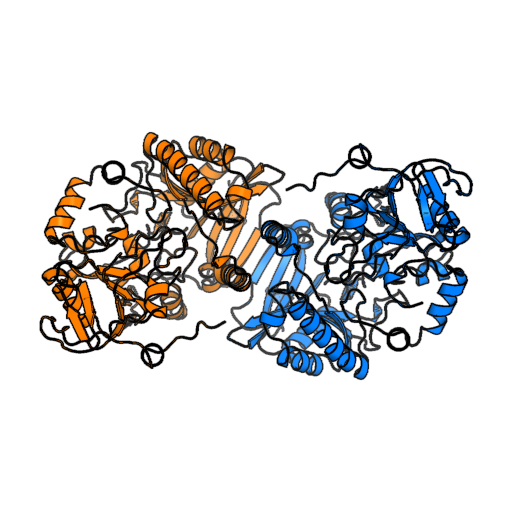 387 LEU B CA 1
ATOM 6687 C C . LEU B 1 387 ? -13.516 29.141 13.602 1 95.62 387 LEU B C 1
ATOM 6689 O O . LEU B 1 387 ? -14.43 29.969 13.609 1 95.62 387 LEU B O 1
ATOM 6693 N N . THR B 1 388 ? -12.406 29.234 14.32 1 95.38 388 THR B N 1
ATOM 6694 C CA . THR B 1 388 ? -12.281 30.359 15.227 1 95.38 388 THR B CA 1
ATOM 6695 C C . THR B 1 388 ? -10.977 31.109 14.992 1 95.38 388 THR B C 1
ATOM 6697 O O . THR B 1 388 ? -10.789 32.219 15.492 1 95.38 388 THR B O 1
ATOM 6700 N N . ALA B 1 389 ? -10.031 30.562 14.273 1 95.94 389 ALA B N 1
ATOM 6701 C CA . ALA B 1 389 ? -8.758 31.219 14.008 1 95.94 389 ALA B CA 1
ATOM 6702 C C . ALA B 1 389 ? -8.883 32.219 12.875 1 95.94 389 ALA B C 1
ATOM 6704 O O . ALA B 1 389 ? -9.164 31.859 11.734 1 95.94 389 ALA B O 1
ATOM 6705 N N . PRO B 1 390 ? -8.625 33.438 13.109 1 94.88 390 PRO B N 1
ATOM 6706 C CA . PRO B 1 390 ? -8.938 34.469 12.117 1 94.88 390 PRO B CA 1
ATOM 6707 C C . PRO B 1 390 ? -8.062 34.375 10.867 1 94.88 390 PRO B C 1
ATOM 6709 O O . PRO B 1 390 ? -8.508 34.719 9.773 1 94.88 390 PRO B O 1
ATOM 6712 N N . PHE B 1 391 ? -6.879 33.938 10.969 1 96.56 391 PHE B N 1
ATOM 6713 C CA . PHE B 1 391 ? -5.957 34 9.844 1 96.56 391 PHE B CA 1
ATOM 6714 C C . PHE B 1 391 ? -6.027 32.719 9.023 1 96.56 391 PHE B C 1
ATOM 6716 O O . PHE B 1 391 ? -5.383 32.594 7.98 1 96.56 391 PHE B O 1
ATOM 6723 N N . LEU B 1 392 ? -6.758 31.734 9.531 1 96.38 392 LEU B N 1
ATOM 6724 C CA . LEU B 1 392 ? -7.18 30.625 8.664 1 96.38 392 LEU B CA 1
ATOM 6725 C C . LEU B 1 392 ? -8.289 31.078 7.719 1 96.38 392 LEU B C 1
ATOM 6727 O O . LEU B 1 392 ? -9.445 31.219 8.133 1 96.38 392 LEU B O 1
ATOM 6731 N N . ARG B 1 393 ? -7.941 31.297 6.508 1 96.12 393 ARG B N 1
ATOM 6732 C CA . ARG B 1 393 ? -8.922 31.844 5.586 1 96.12 393 ARG B CA 1
ATOM 6733 C C . ARG B 1 393 ? -9.633 30.734 4.809 1 96.12 393 ARG B C 1
ATOM 6735 O O . ARG B 1 393 ? -8.984 29.859 4.238 1 96.12 393 ARG B O 1
ATOM 6742 N N . VAL B 1 394 ? -10.898 30.781 4.852 1 96.56 394 VAL B N 1
ATOM 6743 C CA . VAL B 1 394 ? -11.758 29.906 4.066 1 96.56 394 VAL B CA 1
ATOM 6744 C C . VAL B 1 394 ? -12.805 30.734 3.322 1 96.56 394 VAL B C 1
ATOM 6746 O O . VAL B 1 394 ? -13 31.906 3.631 1 96.56 394 VAL B O 1
ATOM 6749 N N . PRO B 1 395 ? -13.414 30.156 2.297 1 96.25 395 PRO B N 1
ATOM 6750 C CA . PRO B 1 395 ? -14.523 30.859 1.655 1 96.25 395 PRO B CA 1
ATOM 6751 C C . PRO B 1 395 ? -15.656 31.188 2.627 1 96.25 395 PRO B C 1
ATOM 6753 O O . PRO B 1 395 ? -15.719 30.625 3.721 1 96.25 395 PRO B O 1
ATOM 6756 N N . THR B 1 396 ? -16.547 32.062 2.24 1 91.19 396 THR B N 1
ATOM 6757 C CA . THR B 1 396 ? -17.609 32.562 3.113 1 91.19 396 THR B CA 1
ATOM 6758 C C . THR B 1 396 ? -18.766 31.594 3.166 1 91.19 396 THR B C 1
ATOM 6760 O O . THR B 1 396 ? -19.641 31.703 4.027 1 91.19 396 THR B O 1
ATOM 6763 N N . ASP B 1 397 ? -18.797 30.562 2.4 1 94.19 397 ASP B N 1
ATOM 6764 C CA . ASP B 1 397 ? -19.875 29.578 2.371 1 94.19 397 ASP B CA 1
ATOM 6765 C C . ASP B 1 397 ? -19.984 28.844 3.705 1 94.19 397 ASP B C 1
ATOM 6767 O O . ASP B 1 397 ? -18.969 28.594 4.367 1 94.19 397 ASP B O 1
ATOM 6771 N N . PRO B 1 398 ? -21.188 28.531 4.051 1 96.12 398 PRO B N 1
ATOM 6772 C CA . PRO B 1 398 ? -21.359 27.75 5.277 1 96.12 398 PRO B CA 1
ATOM 6773 C C . PRO B 1 398 ? -20.656 26.391 5.211 1 96.12 398 PRO B C 1
ATOM 6775 O O . PRO B 1 398 ? -20.234 25.859 6.242 1 96.12 398 PRO B O 1
ATOM 6778 N N . HIS B 1 399 ? -20.688 25.828 4.027 1 97.69 399 HIS B N 1
ATOM 6779 C CA . HIS B 1 399 ? -19.938 24.594 3.789 1 97.69 399 HIS B CA 1
ATOM 6780 C C . HIS B 1 399 ? -18.75 24.844 2.865 1 97.69 399 HIS B C 1
ATOM 6782 O O . HIS B 1 399 ? -18.891 25.516 1.84 1 97.69 399 HIS B O 1
ATOM 6788 N N . VAL B 1 400 ? -17.594 24.312 3.25 1 98.38 400 VAL B N 1
ATOM 6789 C CA . VAL B 1 400 ? -16.344 24.422 2.496 1 98.38 400 VAL B CA 1
ATOM 6790 C C . VAL B 1 400 ? -15.797 23.016 2.229 1 98.38 400 VAL B C 1
ATOM 6792 O O . VAL B 1 400 ? -15.836 22.156 3.102 1 98.38 400 VAL B O 1
ATOM 6795 N N . PHE B 1 401 ? -15.391 22.781 1.005 1 98.75 401 PHE B N 1
ATOM 6796 C CA . PHE B 1 401 ? -14.758 21.5 0.684 1 98.75 401 PHE B CA 1
ATOM 6797 C C . PHE B 1 401 ? -13.242 21.625 0.685 1 98.75 401 PHE B C 1
ATOM 6799 O O . PHE B 1 401 ? -12.688 22.547 0.066 1 98.75 401 PHE B O 1
ATOM 6806 N N . LEU B 1 402 ? -12.57 20.766 1.442 1 98.62 402 LEU B N 1
ATOM 6807 C CA . LEU B 1 402 ? -11.148 20.547 1.181 1 98.62 402 LEU B CA 1
ATOM 6808 C C . LEU B 1 402 ? -10.961 19.719 -0.089 1 98.62 402 LEU B C 1
ATOM 6810 O O . LEU B 1 402 ? -11.539 18.641 -0.231 1 98.62 402 LEU B O 1
ATOM 6814 N N . PHE B 1 403 ? -10.32 20.25 -1.039 1 98.75 403 PHE B N 1
ATOM 6815 C CA . PHE B 1 403 ? -9.906 19.578 -2.268 1 98.75 403 PHE B CA 1
ATOM 6816 C C . PHE B 1 403 ? -8.391 19.594 -2.404 1 98.75 403 PHE B C 1
ATOM 6818 O O . PHE B 1 403 ? -7.789 20.625 -2.686 1 98.75 403 PHE B O 1
ATOM 6825 N N . SER B 1 404 ? -7.742 18.375 -2.158 1 98.25 404 SER B N 1
ATOM 6826 C CA . SER B 1 404 ? -6.289 18.281 -2.074 1 98.25 404 SER B CA 1
ATOM 6827 C C . SER B 1 404 ? -5.73 17.375 -3.162 1 98.25 404 SER B C 1
ATOM 6829 O O . SER B 1 404 ? -6.203 16.25 -3.344 1 98.25 404 SER B O 1
ATOM 6831 N N . LEU B 1 405 ? -4.816 17.859 -3.961 1 98.12 405 LEU B N 1
ATOM 6832 C CA . LEU B 1 405 ? -3.98 17.062 -4.852 1 98.12 405 LEU B CA 1
ATOM 6833 C C . LEU B 1 405 ? -2.615 16.797 -4.227 1 98.12 405 LEU B C 1
ATOM 6835 O O . LEU B 1 405 ? -1.692 17.609 -4.383 1 98.12 405 LEU B O 1
ATOM 6839 N N . LEU B 1 406 ? -2.453 15.672 -3.561 1 97.19 406 LEU B N 1
ATOM 6840 C CA . LEU B 1 406 ? -1.224 15.359 -2.842 1 97.19 406 LEU B CA 1
ATOM 6841 C C . LEU B 1 406 ? -0.272 14.555 -3.723 1 97.19 406 LEU B C 1
ATOM 6843 O O . LEU B 1 406 ? -0.011 13.383 -3.451 1 97.19 406 LEU B O 1
ATOM 6847 N N . ARG B 1 407 ? 0.366 15.266 -4.625 1 96.56 407 ARG B N 1
ATOM 6848 C CA . ARG B 1 407 ? 1.143 14.703 -5.723 1 96.56 407 ARG B CA 1
ATOM 6849 C C . ARG B 1 407 ? 2.498 14.203 -5.234 1 96.56 407 ARG B C 1
ATOM 6851 O O . ARG B 1 407 ? 3.064 14.758 -4.289 1 96.56 407 ARG B O 1
ATOM 6858 N N . THR B 1 408 ? 2.965 13.188 -5.828 1 95.81 408 THR B N 1
ATOM 6859 C CA . THR B 1 408 ? 4.363 12.773 -5.82 1 95.81 408 THR B CA 1
ATOM 6860 C C . THR B 1 408 ? 4.953 12.844 -7.227 1 95.81 408 THR B C 1
ATOM 6862 O O . THR B 1 408 ? 4.387 12.289 -8.172 1 95.81 408 THR B O 1
ATOM 6865 N N . ALA B 1 409 ? 6.039 13.531 -7.383 1 96.31 409 ALA B N 1
ATOM 6866 C CA . ALA B 1 409 ? 6.641 13.656 -8.711 1 96.31 409 ALA B CA 1
ATOM 6867 C C . ALA B 1 409 ? 7.359 12.375 -9.109 1 96.31 409 ALA B C 1
ATOM 6869 O O . ALA B 1 409 ? 8.438 12.07 -8.586 1 96.31 409 ALA B O 1
ATOM 6870 N N . ILE B 1 410 ? 6.855 11.727 -10 1 91.44 410 ILE B N 1
ATOM 6871 C CA . ILE B 1 410 ? 7.453 10.531 -10.57 1 91.44 410 ILE B CA 1
ATOM 6872 C C . ILE B 1 410 ? 7.52 10.664 -12.094 1 91.44 410 ILE B C 1
ATOM 6874 O O . ILE B 1 410 ? 6.488 10.711 -12.766 1 91.44 410 ILE B O 1
ATOM 6878 N N . PRO B 1 411 ? 8.602 10.703 -12.758 1 90.44 411 PRO B N 1
ATOM 6879 C CA . PRO B 1 411 ? 9.914 10.633 -12.109 1 90.44 411 PRO B CA 1
ATOM 6880 C C . PRO B 1 411 ? 10.25 11.898 -11.32 1 90.44 411 PRO B C 1
ATOM 6882 O O . PRO B 1 411 ? 9.648 12.953 -11.547 1 90.44 411 PRO B O 1
ATOM 6885 N N . PRO B 1 412 ? 11.188 11.781 -10.398 1 93.75 412 PRO B N 1
ATOM 6886 C CA . PRO B 1 412 ? 11.547 12.922 -9.555 1 93.75 412 PRO B CA 1
ATOM 6887 C C . PRO B 1 412 ? 12.57 13.844 -10.211 1 93.75 412 PRO B C 1
ATOM 6889 O O . PRO B 1 412 ? 13.594 14.164 -9.602 1 93.75 412 PRO B O 1
ATOM 6892 N N . THR B 1 413 ? 12.258 14.375 -11.336 1 95.12 413 THR B N 1
ATOM 6893 C CA . THR B 1 413 ? 13.156 15.258 -12.07 1 95.12 413 THR B CA 1
ATOM 6894 C C . THR B 1 413 ? 12.734 16.719 -11.891 1 95.12 413 THR B C 1
ATOM 6896 O O . THR B 1 413 ? 11.555 17.016 -11.703 1 95.12 413 THR B O 1
ATOM 6899 N N . PRO B 1 414 ? 13.703 17.594 -11.977 1 95.94 414 PRO B N 1
ATOM 6900 C CA . PRO B 1 414 ? 13.375 19.016 -11.859 1 95.94 414 PRO B CA 1
ATOM 6901 C C . PRO B 1 414 ? 12.352 19.469 -12.898 1 95.94 414 PRO B C 1
ATOM 6903 O O . PRO B 1 414 ? 11.5 20.312 -12.609 1 95.94 414 PRO B O 1
ATOM 6906 N N . GLU B 1 415 ? 12.422 18.859 -14.039 1 96.69 415 GLU B N 1
ATOM 6907 C CA . GLU B 1 415 ? 11.5 19.219 -15.102 1 96.69 415 GLU B CA 1
ATOM 6908 C C . GLU B 1 415 ? 10.062 18.844 -14.75 1 96.69 415 GLU B C 1
ATOM 6910 O O . GLU B 1 415 ? 9.141 19.656 -14.93 1 96.69 415 GLU B O 1
ATOM 6915 N N . ASN B 1 416 ? 9.93 17.656 -14.258 1 96.94 416 ASN B N 1
ATOM 6916 C CA . ASN B 1 416 ? 8.602 17.203 -13.859 1 96.94 416 ASN B CA 1
ATOM 6917 C C . ASN B 1 416 ? 8.062 18.031 -12.688 1 96.94 416 ASN B C 1
ATOM 6919 O O . ASN B 1 416 ? 6.883 18.391 -12.672 1 96.94 416 ASN B O 1
ATOM 6923 N N . VAL B 1 417 ? 8.891 18.328 -11.773 1 97.75 417 VAL B N 1
ATOM 6924 C CA . VAL B 1 417 ? 8.508 19.125 -10.609 1 97.75 417 VAL B CA 1
ATOM 6925 C C . VAL B 1 417 ? 8.039 20.516 -11.07 1 97.75 417 VAL B C 1
ATOM 6927 O O . VAL B 1 417 ? 6.984 20.984 -10.648 1 97.75 417 VAL B O 1
ATOM 6930 N N . ALA B 1 418 ? 8.82 21.109 -11.922 1 97.81 418 ALA B N 1
ATOM 6931 C CA . ALA B 1 418 ? 8.484 22.438 -12.422 1 97.81 418 ALA B CA 1
ATOM 6932 C C . ALA B 1 418 ? 7.145 22.422 -13.156 1 97.81 418 ALA B C 1
ATOM 6934 O O . ALA B 1 418 ? 6.348 23.359 -13.023 1 97.81 418 ALA B O 1
ATOM 6935 N N . ALA B 1 419 ? 6.945 21.391 -13.906 1 97.94 419 ALA B N 1
ATOM 6936 C CA . ALA B 1 419 ? 5.688 21.266 -14.641 1 97.94 419 ALA B CA 1
ATOM 6937 C C . ALA B 1 419 ? 4.5 21.156 -13.688 1 97.94 419 ALA B C 1
ATOM 6939 O O . ALA B 1 419 ? 3.465 21.781 -13.906 1 97.94 419 ALA B O 1
ATOM 6940 N N . LEU B 1 420 ? 4.625 20.375 -12.672 1 98.19 420 LEU B N 1
ATOM 6941 C CA . LEU B 1 420 ? 3.551 20.188 -11.703 1 98.19 420 LEU B CA 1
ATOM 6942 C C . LEU B 1 420 ? 3.303 21.453 -10.898 1 98.19 420 LEU B C 1
ATOM 6944 O O . LEU B 1 420 ? 2.154 21.781 -10.594 1 98.19 420 LEU B O 1
ATOM 6948 N N . VAL B 1 421 ? 4.312 22.172 -10.555 1 98.19 421 VAL B N 1
ATOM 6949 C CA . VAL B 1 421 ? 4.176 23.438 -9.836 1 98.19 421 VAL B CA 1
ATOM 6950 C C . VAL B 1 421 ? 3.463 24.453 -10.711 1 98.19 421 VAL B C 1
ATOM 6952 O O . VAL B 1 421 ? 2.639 25.234 -10.227 1 98.19 421 VAL B O 1
ATOM 6955 N N . ARG B 1 422 ? 3.793 24.453 -12 1 97.94 422 ARG B N 1
ATOM 6956 C CA . ARG B 1 422 ? 3.096 25.328 -12.938 1 97.94 422 ARG B CA 1
ATOM 6957 C C . ARG B 1 422 ? 1.607 25 -12.992 1 97.94 422 ARG B C 1
ATOM 6959 O O . ARG B 1 422 ? 0.767 25.906 -13.055 1 97.94 422 ARG B O 1
ATOM 6966 N N . LYS B 1 423 ? 1.325 23.719 -12.977 1 98 423 LYS B N 1
ATOM 6967 C CA . LYS B 1 423 ? -0.071 23.297 -12.945 1 98 423 LYS B CA 1
ATOM 6968 C C . LYS B 1 423 ? -0.764 23.781 -11.68 1 98 423 LYS B C 1
ATOM 6970 O O . LYS B 1 423 ? -1.914 24.234 -11.719 1 98 423 LYS B O 1
ATOM 6975 N N . ASN B 1 424 ? -0.089 23.688 -10.562 1 98.12 424 ASN B N 1
ATOM 6976 C CA . ASN B 1 424 ? -0.633 24.203 -9.312 1 98.12 424 ASN B CA 1
ATOM 6977 C C . ASN B 1 424 ? -0.964 25.688 -9.406 1 98.12 424 ASN B C 1
ATOM 6979 O O . ASN B 1 424 ? -2.02 26.125 -8.945 1 98.12 424 ASN B O 1
ATOM 6983 N N . ARG B 1 425 ? -0.05 26.453 -9.984 1 97.94 425 ARG B N 1
ATOM 6984 C CA . ARG B 1 425 ? -0.255 27.891 -10.125 1 97.94 425 ARG B CA 1
ATOM 6985 C C . ARG B 1 425 ? -1.49 28.188 -10.969 1 97.94 425 ARG B C 1
ATOM 6987 O O . ARG B 1 425 ? -2.285 29.062 -10.625 1 97.94 425 ARG B O 1
ATOM 6994 N N . ALA B 1 426 ? -1.639 27.438 -12.023 1 97.94 426 ALA B N 1
ATOM 6995 C CA . ALA B 1 426 ? -2.801 27.625 -12.891 1 97.94 426 ALA B CA 1
ATOM 6996 C C . ALA B 1 426 ? -4.094 27.312 -12.141 1 97.94 426 ALA B C 1
ATOM 6998 O O . ALA B 1 426 ? -5.082 28.031 -12.273 1 97.94 426 ALA B O 1
ATOM 6999 N N . ILE B 1 427 ? -4.078 26.281 -11.391 1 98.25 427 ILE B N 1
ATOM 7000 C CA . ILE B 1 427 ? -5.246 25.875 -10.617 1 98.25 427 ILE B CA 1
ATOM 7001 C C . ILE B 1 427 ? -5.543 26.938 -9.562 1 98.25 427 ILE B C 1
ATOM 7003 O O . ILE B 1 427 ? -6.703 27.266 -9.305 1 98.25 427 ILE B O 1
ATOM 7007 N N . PHE B 1 428 ? -4.531 27.5 -8.992 1 97.62 428 PHE B N 1
ATOM 7008 C CA . PHE B 1 428 ? -4.664 28.531 -7.984 1 97.62 428 PHE B CA 1
ATOM 7009 C C . PHE B 1 428 ? -5.383 29.75 -8.555 1 97.62 428 PHE B C 1
ATOM 7011 O O . PHE B 1 428 ? -6.238 30.344 -7.898 1 97.62 428 PHE B O 1
ATOM 7018 N N . GLU B 1 429 ? -5.035 30.109 -9.703 1 97.44 429 GLU B N 1
ATOM 7019 C CA . GLU B 1 429 ? -5.684 31.25 -10.336 1 97.44 429 GLU B CA 1
ATOM 7020 C C . GLU B 1 429 ? -7.184 31.016 -10.492 1 97.44 429 GLU B C 1
ATOM 7022 O O . GLU B 1 429 ? -7.984 31.922 -10.234 1 97.44 429 GLU B O 1
ATOM 7027 N N . ARG B 1 430 ? -7.52 29.844 -10.844 1 97.12 430 ARG B N 1
ATOM 7028 C CA . ARG B 1 430 ? -8.93 29.5 -10.984 1 97.12 430 ARG B CA 1
ATOM 7029 C C . ARG B 1 430 ? -9.625 29.469 -9.633 1 97.12 430 ARG B C 1
ATOM 7031 O O . ARG B 1 430 ? -10.766 29.922 -9.508 1 97.12 430 ARG B O 1
ATOM 7038 N N . LEU B 1 431 ? -8.969 28.922 -8.672 1 97.88 431 LEU B N 1
ATOM 7039 C CA . LEU B 1 431 ? -9.492 28.828 -7.312 1 97.88 431 LEU B CA 1
ATOM 7040 C C . LEU B 1 431 ? -9.82 30.219 -6.773 1 97.88 431 LEU B C 1
ATOM 7042 O O . LEU B 1 431 ? -10.922 30.438 -6.254 1 97.88 431 LEU B O 1
ATOM 7046 N N . THR B 1 432 ? -8.859 31.109 -6.918 1 95.75 432 THR B N 1
ATOM 7047 C CA . THR B 1 432 ? -9.008 32.438 -6.375 1 95.75 432 THR B CA 1
ATOM 7048 C C . THR B 1 432 ? -10.125 33.219 -7.094 1 95.75 432 THR B C 1
ATOM 7050 O O . THR B 1 432 ? -10.836 34 -6.48 1 95.75 432 THR B O 1
ATOM 7053 N N . ALA B 1 433 ? -10.305 32.938 -8.344 1 95.69 433 ALA B N 1
ATOM 7054 C CA . ALA B 1 433 ? -11.328 33.594 -9.148 1 95.69 433 ALA B CA 1
ATOM 7055 C C . ALA B 1 433 ? -12.727 33.25 -8.656 1 95.69 433 ALA B C 1
ATOM 7057 O O . ALA B 1 433 ? -13.656 34.031 -8.773 1 95.69 433 ALA B O 1
ATOM 7058 N N . MET B 1 434 ? -12.859 32.156 -8.086 1 95.31 434 MET B N 1
ATOM 7059 C CA . MET B 1 434 ? -14.188 31.719 -7.637 1 95.31 434 MET B CA 1
ATOM 7060 C C . MET B 1 434 ? -14.32 31.875 -6.125 1 95.31 434 MET B C 1
ATOM 7062 O O . MET B 1 434 ? -15.258 31.344 -5.523 1 95.31 434 MET B O 1
ATOM 7066 N N . GLY B 1 435 ? -13.359 32.5 -5.539 1 95.12 435 GLY B N 1
ATOM 7067 C CA . GLY B 1 435 ? -13.453 32.844 -4.133 1 95.12 435 GLY B CA 1
ATOM 7068 C C . GLY B 1 435 ? -12.898 31.781 -3.213 1 95.12 435 GLY B C 1
ATOM 7069 O O . GLY B 1 435 ? -13.062 31.859 -1.993 1 95.12 435 GLY B O 1
ATOM 7070 N N . GLY B 1 436 ? -12.273 30.781 -3.779 1 97.38 436 GLY B N 1
ATOM 7071 C CA . GLY B 1 436 ? -11.602 29.766 -2.975 1 97.38 436 GLY B CA 1
ATOM 7072 C C . GLY B 1 436 ? -10.352 30.281 -2.285 1 97.38 436 GLY B C 1
ATOM 7073 O O . GLY B 1 436 ? -9.898 31.406 -2.562 1 97.38 436 GLY B O 1
ATOM 7074 N N . LYS B 1 437 ? -9.891 29.531 -1.332 1 97.25 437 LYS B N 1
ATOM 7075 C CA . LYS B 1 437 ? -8.695 29.859 -0.569 1 97.25 437 LYS B CA 1
ATOM 7076 C C . LYS B 1 437 ? -7.73 28.688 -0.505 1 97.25 437 LYS B C 1
ATOM 7078 O O . LYS B 1 437 ? -8.125 27.547 -0.765 1 97.25 437 LYS B O 1
ATOM 7083 N N . LEU B 1 438 ? -6.492 28.984 -0.208 1 95.5 438 LEU B N 1
ATOM 7084 C CA . LEU B 1 438 ? -5.473 27.953 -0.066 1 95.5 438 LEU B CA 1
ATOM 7085 C C . LEU B 1 438 ? -5.375 27.469 1.381 1 95.5 438 LEU B C 1
ATOM 7087 O O . LEU B 1 438 ? -5.57 28.266 2.311 1 95.5 438 LEU B O 1
ATOM 7091 N N . TYR B 1 439 ? -5.195 26.188 1.597 1 94.62 439 TYR B N 1
ATOM 7092 C CA . TYR B 1 439 ? -4.539 25.703 2.801 1 94.62 439 TYR B CA 1
ATOM 7093 C C . TYR B 1 439 ? -3.021 25.812 2.676 1 94.62 439 TYR B C 1
ATOM 7095 O O . TYR B 1 439 ? -2.412 25.141 1.842 1 94.62 439 TYR B O 1
ATOM 7103 N N . PRO B 1 440 ? -2.42 26.703 3.326 1 88.81 440 PRO B N 1
ATOM 7104 C CA . PRO B 1 440 ? -1.113 2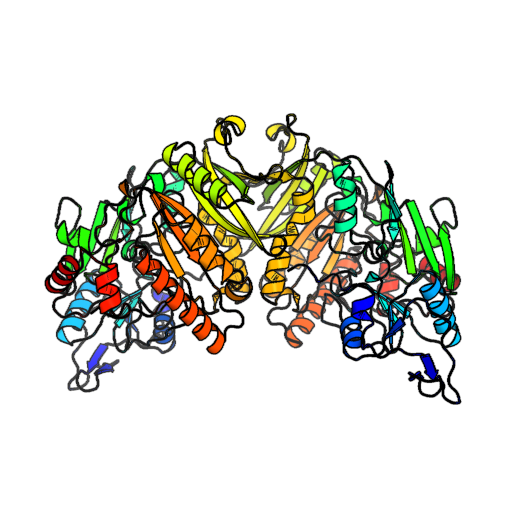7.219 2.922 1 88.81 440 PRO B CA 1
ATOM 7105 C C . PRO B 1 440 ? 0.035 26.266 3.254 1 88.81 440 PRO B C 1
ATOM 7107 O O . PRO B 1 440 ? 1.035 26.688 3.844 1 88.81 440 PRO B O 1
ATOM 7110 N N . VAL B 1 441 ? 0.006 25.062 2.902 1 90.75 441 VAL B N 1
ATOM 7111 C CA . VAL B 1 441 ? 1.109 24.109 2.926 1 90.75 441 VAL B CA 1
ATOM 7112 C C . VAL B 1 441 ? 1.454 23.672 1.502 1 90.75 441 VAL B C 1
ATOM 7114 O O . VAL B 1 441 ? 2.244 22.75 1.298 1 90.75 441 VAL B O 1
ATOM 7117 N N . ASP B 1 442 ? 1.093 24.375 0.569 1 90.69 442 ASP B N 1
ATOM 7118 C CA . ASP B 1 442 ? 1.091 24.016 -0.844 1 90.69 442 ASP B CA 1
ATOM 7119 C C . ASP B 1 442 ? 2.395 24.438 -1.521 1 90.69 442 ASP B C 1
ATOM 7121 O O . ASP B 1 442 ? 3.135 25.266 -0.993 1 90.69 442 ASP B O 1
ATOM 7125 N N . ALA B 1 443 ? 2.602 23.828 -2.633 1 95.31 443 ALA B N 1
ATOM 7126 C CA . ALA B 1 443 ? 3.703 24.188 -3.518 1 95.31 443 ALA B CA 1
ATOM 7127 C C . ALA B 1 443 ? 3.223 25.094 -4.645 1 95.31 443 ALA B C 1
ATOM 7129 O O . ALA B 1 443 ? 3.172 24.688 -5.805 1 95.31 443 ALA B O 1
ATOM 7130 N N . VAL B 1 444 ? 2.914 26.266 -4.293 1 95.62 444 VAL B N 1
ATOM 7131 C CA . VAL B 1 444 ? 2.48 27.312 -5.219 1 95.62 444 VAL B CA 1
ATOM 7132 C C . VAL B 1 444 ? 3.285 28.594 -4.973 1 95.62 444 VAL B C 1
ATOM 7134 O O . VAL B 1 444 ? 3.326 29.094 -3.854 1 95.62 444 VAL B O 1
ATOM 7137 N N . PRO B 1 445 ? 3.965 29.047 -5.98 1 93.81 445 PRO B N 1
ATOM 7138 C CA . PRO B 1 445 ? 4.586 30.375 -5.809 1 93.81 445 PRO B CA 1
ATOM 7139 C C . PRO B 1 445 ? 3.561 31.484 -5.648 1 93.81 445 PRO B C 1
ATOM 7141 O O . PRO B 1 445 ? 2.656 31.625 -6.473 1 93.81 445 PRO B O 1
ATOM 7144 N N . LEU B 1 446 ? 3.707 32.25 -4.594 1 95.31 446 LEU B N 1
ATOM 7145 C CA . LEU B 1 446 ? 2.777 33.344 -4.32 1 95.31 446 LEU B CA 1
ATOM 7146 C C . LEU B 1 446 ? 3.506 34.688 -4.266 1 95.31 446 LEU B C 1
ATOM 7148 O O . LEU B 1 446 ? 4.582 34.781 -3.668 1 95.31 446 LEU B O 1
ATOM 7152 N N . SER B 1 447 ? 2.934 35.656 -4.867 1 95.12 447 SER B N 1
ATOM 7153 C CA . SER B 1 447 ? 3.396 37.031 -4.734 1 95.12 447 SER B CA 1
ATOM 7154 C C . SER B 1 447 ? 2.771 37.719 -3.518 1 95.12 447 SER B C 1
ATOM 7156 O O . SER B 1 447 ? 1.848 37.188 -2.906 1 95.12 447 SER B O 1
ATOM 7158 N N . ARG B 1 448 ? 3.32 38.844 -3.197 1 94.38 448 ARG B N 1
ATOM 7159 C CA . ARG B 1 448 ? 2.723 39.656 -2.127 1 94.38 448 ARG B CA 1
ATOM 7160 C C . ARG B 1 448 ? 1.271 40 -2.443 1 94.38 448 ARG B C 1
ATOM 7162 O O . ARG B 1 448 ? 0.423 40 -1.549 1 94.38 448 ARG B O 1
ATOM 7169 N N . ALA B 1 449 ? 1.032 40.281 -3.68 1 95.69 449 ALA B N 1
ATOM 7170 C CA . ALA B 1 449 ? -0.335 40.562 -4.098 1 95.69 449 ALA B CA 1
ATOM 7171 C C . ALA B 1 449 ? -1.242 39.375 -3.902 1 95.69 449 ALA B C 1
ATOM 7173 O O . ALA B 1 449 ? -2.406 39.5 -3.52 1 95.69 449 ALA B O 1
ATOM 7174 N N . ASP B 1 450 ? -0.743 38.188 -4.207 1 96.31 450 ASP B N 1
ATOM 7175 C CA . ASP B 1 450 ? -1.493 36.969 -3.982 1 96.31 450 ASP B CA 1
ATOM 7176 C C . ASP B 1 450 ? -1.83 36.781 -2.504 1 96.31 450 ASP B C 1
ATOM 7178 O O . ASP B 1 450 ? -2.957 36.438 -2.156 1 96.31 450 ASP B O 1
ATOM 7182 N N . TRP B 1 451 ? -0.878 37.031 -1.621 1 96.44 451 TRP B N 1
ATOM 7183 C CA . TRP B 1 451 ? -1.088 36.906 -0.182 1 96.44 451 TRP B CA 1
ATOM 7184 C C . TRP B 1 451 ? -2.139 37.906 0.301 1 96.44 451 TRP B C 1
ATOM 7186 O O . TRP B 1 451 ? -2.988 37.562 1.127 1 96.44 451 TRP B O 1
ATOM 7196 N N . ARG B 1 452 ? -2.057 39.094 -0.179 1 95.94 452 ARG B N 1
ATOM 7197 C CA . ARG B 1 452 ? -3.043 40.125 0.192 1 95.94 452 ARG B CA 1
ATOM 7198 C C . ARG B 1 452 ? -4.449 39.656 -0.186 1 95.94 452 ARG B C 1
ATOM 7200 O O . ARG B 1 452 ? -5.387 39.812 0.602 1 95.94 452 ARG B O 1
ATOM 7207 N N . ARG B 1 453 ? -4.535 39.125 -1.354 1 95.19 453 ARG B N 1
ATOM 7208 C CA . ARG B 1 453 ? -5.828 38.625 -1.807 1 95.19 453 ARG B CA 1
ATOM 7209 C C . ARG B 1 453 ? -6.285 37.438 -0.959 1 95.19 453 ARG B C 1
ATOM 7211 O O . ARG B 1 453 ? -7.461 37.344 -0.593 1 95.19 453 ARG B O 1
ATOM 7218 N N . HIS B 1 454 ? -5.379 36.562 -0.681 1 95.06 454 HIS B N 1
ATOM 7219 C CA . HIS B 1 454 ? -5.688 35.375 0.103 1 95.06 454 HIS B CA 1
ATOM 7220 C C . HIS B 1 454 ? -6.164 35.75 1.503 1 95.06 454 HIS B C 1
ATOM 7222 O O . HIS B 1 454 ? -7.109 35.156 2.02 1 95.06 454 HIS B O 1
ATOM 7228 N N . LEU B 1 455 ? -5.547 36.75 2.115 1 95.88 455 LEU B N 1
ATOM 7229 C CA . LEU B 1 455 ? -5.816 37.094 3.502 1 95.88 455 LEU B CA 1
ATOM 7230 C C . LEU B 1 455 ? -6.93 38.125 3.59 1 95.88 455 LEU B C 1
ATOM 7232 O O . LEU B 1 455 ? -7.324 38.531 4.688 1 95.88 455 LEU B O 1
ATOM 7236 N N . HIS B 1 456 ? -7.406 38.531 2.422 1 92.81 456 HIS B N 1
ATOM 7237 C CA . HIS B 1 456 ? -8.547 39.438 2.453 1 92.81 456 HIS B CA 1
ATOM 7238 C C . HIS B 1 456 ? -9.734 38.781 3.164 1 92.81 456 HIS B C 1
ATOM 7240 O O . HIS B 1 456 ? -10.039 37.625 2.951 1 92.81 456 HIS B O 1
ATOM 7246 N N . PRO B 1 457 ? -10.414 39.531 4.035 1 92.69 457 PRO B N 1
ATOM 7247 C CA . PRO B 1 457 ? -10.25 40.969 4.336 1 92.69 457 PRO B CA 1
ATOM 7248 C C . PRO B 1 457 ? -9.352 41.219 5.543 1 92.69 457 PRO B C 1
ATOM 7250 O O . PRO B 1 457 ? -9.383 42.281 6.133 1 92.69 457 PRO B O 1
ATOM 7253 N N . TYR B 1 458 ? -8.57 40.281 5.953 1 94.94 458 TYR B N 1
ATOM 7254 C CA . TYR B 1 458 ? -7.832 40.375 7.203 1 94.94 458 TYR B CA 1
ATOM 7255 C C . TYR B 1 458 ? -6.395 40.812 6.957 1 94.94 458 TYR B C 1
ATOM 7257 O O . TYR B 1 458 ? -5.562 40.781 7.863 1 94.94 458 TYR B O 1
ATOM 7265 N N . TRP B 1 459 ? -6.074 41.219 5.801 1 96.31 459 TRP B N 1
ATOM 7266 C CA . TRP B 1 459 ? -4.695 41.594 5.469 1 96.31 459 TRP B CA 1
ATOM 7267 C C . TRP B 1 459 ? -4.18 42.688 6.395 1 96.31 459 TRP B C 1
ATOM 7269 O O . TRP B 1 459 ? -3.062 42.594 6.91 1 96.31 459 TRP B O 1
ATOM 7279 N N . GLU B 1 460 ? -4.969 43.688 6.605 1 96.5 460 GLU B N 1
ATOM 7280 C CA . GLU B 1 460 ? -4.527 44.812 7.441 1 96.5 460 GLU B CA 1
ATOM 7281 C C . GLU B 1 460 ? -4.277 44.344 8.875 1 96.5 460 GLU B C 1
ATOM 7283 O O . GLU B 1 460 ? -3.326 44.812 9.516 1 96.5 460 GLU B O 1
ATOM 7288 N N . ARG B 1 461 ? -5.176 43.531 9.289 1 97 461 ARG B N 1
ATOM 7289 C CA . ARG B 1 461 ? -4.98 42.969 10.617 1 97 461 ARG B CA 1
ATOM 7290 C C . ARG B 1 461 ? -3.719 42.094 10.672 1 97 461 ARG B C 1
ATOM 7292 O O . ARG B 1 461 ? -3.006 42.094 11.68 1 97 461 ARG B O 1
ATOM 7299 N N . PHE B 1 462 ? -3.492 41.438 9.625 1 97.56 462 PHE B N 1
ATOM 7300 C CA . PHE B 1 462 ? -2.309 40.594 9.508 1 97.56 462 PHE B CA 1
ATOM 7301 C C . PHE B 1 462 ? -1.039 41.438 9.523 1 97.56 462 PHE B C 1
ATOM 7303 O O . PHE B 1 462 ? -0.093 41.125 10.25 1 97.56 462 PHE B O 1
ATOM 7310 N N . GLU B 1 463 ? -1.01 42.469 8.828 1 97.12 463 GLU B N 1
ATOM 7311 C CA . GLU B 1 463 ? 0.129 43.375 8.781 1 97.12 463 GLU B CA 1
ATOM 7312 C C . GLU B 1 463 ? 0.34 44.062 10.133 1 97.12 463 GLU B C 1
ATOM 7314 O O . GLU B 1 463 ? 1.479 44.25 10.57 1 97.12 463 GLU B O 1
ATOM 7319 N N . TYR B 1 464 ? -0.737 44.438 10.68 1 97.62 464 TYR B N 1
ATOM 7320 C CA . TYR B 1 464 ? -0.653 45.062 12 1 97.62 464 TYR B CA 1
ATOM 7321 C C . TYR B 1 464 ? -0.021 44.094 13.008 1 97.62 464 TYR B C 1
ATOM 7323 O O . TYR B 1 464 ? 0.832 44.5 13.805 1 97.62 464 TYR B O 1
ATOM 7331 N N . ALA B 1 465 ? -0.481 42.906 13.023 1 98.19 465 ALA B N 1
ATOM 7332 C CA . ALA B 1 465 ? 0.079 41.906 13.93 1 98.19 465 ALA B CA 1
ATOM 7333 C C . ALA B 1 465 ? 1.58 41.75 13.703 1 98.19 465 ALA B C 1
ATOM 7335 O O . ALA B 1 465 ? 2.342 41.594 14.664 1 98.19 465 ALA B O 1
ATOM 7336 N N . LYS B 1 466 ? 2.004 41.781 12.414 1 98.12 466 LYS B N 1
ATOM 7337 C CA . LYS B 1 466 ? 3.43 41.656 12.117 1 98.12 466 LYS B CA 1
ATOM 7338 C C . LYS B 1 466 ? 4.211 42.812 12.742 1 98.12 466 LYS B C 1
ATOM 7340 O O . LYS B 1 466 ? 5.262 42.594 13.352 1 98.12 466 LYS B O 1
ATOM 7345 N N . ARG B 1 467 ? 3.717 43.938 12.664 1 97.62 467 ARG B N 1
ATOM 7346 C CA . ARG B 1 467 ? 4.379 45.125 13.227 1 97.62 467 ARG B CA 1
ATOM 7347 C C . ARG B 1 467 ? 4.422 45.031 14.75 1 97.62 467 ARG B C 1
ATOM 7349 O O . ARG B 1 467 ? 5.391 45.5 15.367 1 97.62 467 ARG B O 1
ATOM 7356 N N . ARG B 1 468 ? 3.447 44.5 15.195 1 98.06 468 ARG B N 1
ATOM 7357 C CA . ARG B 1 468 ? 3.309 44.469 16.656 1 98.06 468 ARG B CA 1
ATOM 7358 C C . ARG B 1 468 ? 4.188 43.375 17.266 1 98.06 468 ARG B C 1
ATOM 7360 O O . ARG B 1 468 ? 4.859 43.625 18.266 1 98.06 468 ARG B O 1
ATOM 7367 N N . PHE B 1 469 ? 4.176 42.219 16.688 1 98.56 469 PHE B N 1
ATOM 7368 C CA . PHE B 1 469 ? 4.738 41.062 17.375 1 98.56 469 PHE B CA 1
ATOM 7369 C C . PHE B 1 469 ? 6.098 40.688 16.797 1 98.56 469 PHE B C 1
ATOM 7371 O O . PHE B 1 469 ? 6.859 39.938 17.406 1 98.56 469 PHE B O 1
ATOM 7378 N N . ASP B 1 470 ? 6.426 41.188 15.672 1 98.31 470 ASP B N 1
ATOM 7379 C CA . ASP B 1 470 ? 7.723 41 15.039 1 98.31 470 ASP B CA 1
ATOM 7380 C C . ASP B 1 470 ? 8.148 42.25 14.258 1 98.31 470 ASP B C 1
ATOM 7382 O O . ASP B 1 470 ? 8.359 42.188 13.047 1 98.31 470 ASP B O 1
ATOM 7386 N N . PRO B 1 471 ? 8.383 43.25 14.953 1 97.69 471 PRO B N 1
ATOM 7387 C CA . PRO B 1 471 ? 8.664 44.531 14.281 1 97.69 471 PRO B CA 1
ATOM 7388 C C . PRO B 1 471 ? 9.938 44.469 13.445 1 97.69 471 PRO B C 1
ATOM 7390 O O . PRO B 1 471 ? 10.062 45.188 12.453 1 97.69 471 PRO B O 1
ATOM 7393 N N . ALA B 1 472 ? 10.906 43.688 13.758 1 97.06 472 ALA B N 1
ATOM 7394 C CA . ALA B 1 472 ? 12.148 43.562 13.008 1 97.06 472 ALA B CA 1
ATOM 7395 C C . ALA B 1 472 ? 12 42.594 11.836 1 97.06 472 ALA B C 1
ATOM 7397 O O . ALA B 1 472 ? 12.922 42.469 11.023 1 97.06 472 ALA B O 1
ATOM 7398 N N . ARG B 1 473 ? 10.852 41.906 11.711 1 96.94 473 ARG B N 1
ATOM 7399 C CA . ARG B 1 473 ? 10.5 41.031 10.617 1 96.94 473 ARG B CA 1
ATOM 7400 C C . ARG B 1 473 ? 11.531 39.906 10.453 1 96.94 473 ARG B C 1
ATOM 7402 O O . ARG B 1 473 ? 12 39.656 9.352 1 96.94 473 ARG B O 1
ATOM 7409 N N . ILE B 1 474 ? 11.844 39.281 11.469 1 96.94 474 ILE B N 1
ATOM 7410 C CA . ILE B 1 474 ? 12.906 38.281 11.438 1 96.94 474 ILE B CA 1
ATOM 7411 C C . ILE B 1 474 ? 12.289 36.875 11.406 1 96.94 474 ILE B C 1
ATOM 7413 O O . ILE B 1 474 ? 12.977 35.875 11.125 1 96.94 474 ILE B O 1
ATOM 7417 N N . LEU B 1 475 ? 11.039 36.75 11.656 1 97.12 475 LEU B N 1
ATOM 7418 C CA . LEU B 1 475 ? 10.445 35.438 11.867 1 97.12 475 LEU B CA 1
ATOM 7419 C C . LEU B 1 475 ? 10.016 34.812 10.547 1 97.12 475 LEU B C 1
ATOM 7421 O O . LEU B 1 475 ? 9.289 35.438 9.766 1 97.12 475 LEU B O 1
ATOM 7425 N N . THR B 1 476 ? 10.398 33.594 10.281 1 93.5 476 THR B N 1
ATOM 7426 C CA . THR B 1 476 ? 9.922 32.625 9.289 1 93.5 476 THR B CA 1
ATOM 7427 C C . THR B 1 476 ? 9.797 33.281 7.922 1 93.5 476 THR B C 1
ATOM 7429 O O . THR B 1 476 ? 8.695 33.406 7.379 1 93.5 476 THR B O 1
ATOM 7432 N N . PRO B 1 477 ? 10.82 33.562 7.273 1 90.25 477 PRO B N 1
ATOM 7433 C CA . PRO B 1 477 ? 10.82 34.25 5.977 1 90.25 477 PRO B CA 1
ATOM 7434 C C . PRO B 1 477 ? 10.383 33.344 4.828 1 90.25 477 PRO B C 1
ATOM 7436 O O . PRO B 1 477 ? 10.039 33.812 3.75 1 90.25 477 PRO B O 1
ATOM 7439 N N . GLY B 1 478 ? 10.336 32.094 5.008 1 89.25 478 GLY B N 1
ATOM 7440 C CA . GLY B 1 478 ? 10.156 31.125 3.938 1 89.25 478 GLY B CA 1
ATOM 7441 C C . GLY B 1 478 ? 8.797 31.219 3.266 1 89.25 478 GLY B C 1
ATOM 7442 O O . GLY B 1 478 ? 8.633 30.766 2.131 1 89.25 478 GLY B O 1
ATOM 7443 N N . GLN B 1 479 ? 7.848 31.812 3.91 1 88 479 GLN B N 1
ATOM 7444 C CA . GLN B 1 479 ? 6.508 31.984 3.355 1 88 479 GLN B CA 1
ATOM 7445 C C . GLN B 1 479 ? 6.512 33.031 2.232 1 88 479 GLN B C 1
ATOM 7447 O O . GLN B 1 479 ? 5.625 33 1.373 1 88 479 GLN B O 1
ATOM 7452 N N . GLY B 1 480 ? 7.418 33.906 2.359 1 90.69 480 GLY B N 1
ATOM 7453 C CA . GLY B 1 480 ? 7.535 34.969 1.36 1 90.69 480 GLY B CA 1
ATOM 7454 C C . GLY B 1 480 ? 6.434 36 1.453 1 90.69 480 GLY B C 1
ATOM 7455 O O . GLY B 1 480 ? 6.016 36.562 0.439 1 90.69 480 GLY B O 1
ATOM 7456 N N . ILE B 1 481 ? 5.988 36.281 2.621 1 93.88 481 ILE B N 1
ATOM 7457 C CA . ILE B 1 481 ? 4.879 37.219 2.805 1 93.88 481 ILE B CA 1
ATOM 7458 C C . ILE B 1 481 ? 5.422 38.625 3.016 1 93.88 481 ILE B C 1
ATOM 7460 O O . ILE B 1 481 ? 4.926 39.562 2.422 1 93.88 481 ILE B O 1
ATOM 7464 N N . PHE B 1 482 ? 6.375 38.719 3.941 1 92.31 482 PHE B N 1
ATOM 7465 C CA . PHE B 1 482 ? 6.945 40 4.293 1 92.31 482 PHE B CA 1
ATOM 7466 C C . PHE B 1 482 ? 8.406 40.062 3.867 1 92.31 482 PHE B C 1
ATOM 7468 O O . PHE B 1 482 ? 9.094 39.062 3.803 1 92.31 482 PHE B O 1
#